Protein 4BHD (pdb70)

B-factor: mean 85.51, std 30.26, range [14.58, 216.45]

Sequence (810 aa):
YSDVPKFIRDVSIKQHEWMRESIKLIASENITSLAVREACATDFMHQGCKYIDEVETLCIELSKELFKAEHANVQPTSGVVANLAVFFAETKPGDKLMALSVPDGGHISHWKVSAAGIRGLKVINHPFDPEEMNIDADAMVKKILEEKPKLILFGGSLFPFPHPVADAYEAAQEVGAKIAYDGAHVLGLIAGKQFQDPLREGAEYLMGSTHKTFFGPQGGVILTTKENADKIDSHVFPGVVSNHHLHHKAGLAIALAEMLEFGEAYAKQVIKNAKALAQALYERGFNVLCEHKDFTESHQVIIDIESSPDIEFSASELAKMYEEANIILNKNLLPWDDVNNSDNPSGIRLGTQECTRLGMKEKEMEEIAEFMKRIAIDKEKPEKVREDVKEFAKEYSTIHYSFDEGDGFKYLRFYMYSDVPKFIRDVSIKQHEWMRESIKLIASENITSLAVREACATDFMGCKYIDEVETLCIELSKELFKAEHANVQPTSGVVANLAVFFAETMALSVPDGGHISHWNHPFDPEEMNIDADAMVKKILEEKPKLILFGGSLFPFPHPVADAYEAAQEVGAKIAYDGAHVLGLIAGKQFQDPLREGAEYLMGSTHKTFFGPQGGVILTTKENADKIDSHVFPGVVSNHHLHHKAGLAIALAEMLEFGEAYAKQVIKNAKALAQALYERGFNVLCEHKDFTESHQVIIDIESSPDIEFSASELAKMYEEANIILNKNLLPWDDVNNSDNPSGIRLGTQECTRLGMKEKEMEEIAEFMKRIAIDKEKPEKVREDVKEFAKEYSTIHYSFDEGDGFKYLRFY

Foldseek 3Di:
DVCPVVVVVVVLLVVLLLLLLFAEWAQQFAFADPQLVVLLVVVDQFVPDDVLVVLLVLLFVLVCVLLVFAGKDFQFQFLLLLVLLVCQLQDAAAFEEEEADVLLFADPSQACNHSCVVGHHHYDYFDADQLASAGPLVVRLVCCQVVLGQEYEADGRPCFADYQLLSNQVSQVVSNHAYEYSCASPVLLSSLVFHDNNQVRHHQKYKYFCGGLQPADGGIMIGGHPVCRVSSVVRNDRDDPHPPSSSSSNSSSQSSVLCVVQSNVLSVQLQQQLLLLQVLLVVLQWQWHDVVPSQGRGFKIKTFAQPRVQQPDFLLVLCVLSVLLSHHWDRDAHSPRPDPPDPGHGMTMTGCSRVSQLPDGSVVSSVVSVLSSCVGRVVHHSNVNSVVSSVSSNSRQFGPSHPDSDGTSDDDDPD/DCPCVVVVVLVVVLVVLLLLLLFAEWALFFAAADPQLVVLLVVQCLVPPPLVVLQVLLFVLVCVQLVFQGKDFFFQALVLLVVLVCVPPVDDPDCLLFNDDDDCYACDDLQPSAGDLPRRLVVLQVPQDAEAEYHGPPAFADYQLLSHQVRQVVSHHAYEYSVQSFVLLSSLVFRDNNVVSRHFKYKYFCGGLQPADGGIMIGGYVPVCSPSVVPSPDDPPDDTRSSSSSSSSQSSVLCNVQSNVQSVQLQLLLLLLQVLLVVLQWQWHDVVVSQGRGQKIKTFQPPRVQFPDFLLRLQVLSVLLSYHWDAGNRSVDDDPPPPTHGMTMTGCSRVSQLPAGSVNSNVVSVLSSCVGHVVDRSNVSSVVSSVSSNVRQWGPSHPDGDGHSDDDDDD

InterPro domains:
  IPR001085 Serine hydroxymethyltransferase [MF_00051] (2-414)
  IPR001085 Serine hydroxymethyltransferase [PIRSF000412] (16-418)
  IPR001085 Serine hydroxymethyltransferase [cd00378] (5-406)
  IPR015421 Pyridoxal phosphate-dependent transferase, major domain [G3DSA:3.40.640.10] (36-274)
  IPR015422 Pyridoxal phosphate-dependent transferase, small domain [G3DSA:3.90.1150.10] (275-429)
  IPR015424 Pyridoxal phosphate-dependent transferase [SSF53383] (5-415)
  IPR019798 Serine hydroxymethyltransferase, pyridoxal phosphate binding site [PS00096] (218-234)
  IPR039429 Serine hydroxymethyltransferase-like domain [PF00464] (14-386)
  IPR049943 Serine hydroxymethyltransferase-like [PTHR11680] (16-410)

Radius of gyration: 27.29 Å; Cα contacts (8 Å, |Δi|>4): 1823; chains: 2; bounding box: 74×65×64 Å

Structure (mmCIF, N/CA/C/O backbone):
data_4BHD
#
_entry.id   4BHD
#
_cell.length_a   86.594
_cell.length_b   110.158
_cell.length_c   110.689
_cell.angle_alpha   90.00
_cell.angle_beta   90.00
_cell.angle_gamma   90.00
#
_symmetry.space_group_name_H-M   'P 21 21 21'
#
loop_
_entity.id
_entity.type
_entity.pdbx_description
1 polymer 'SERINE HYDROXYMETHYLTRANSFERASE'
2 non-polymer 'PHOSPHATE ION'
3 water water
#
loop_
_atom_site.group_PDB
_atom_site.id
_atom_site.type_symbol
_atom_site.label_atom_id
_atom_site.label_alt_id
_atom_site.label_comp_id
_atom_site.label_asym_id
_atom_site.label_entity_id
_atom_site.label_seq_id
_atom_site.pdbx_PDB_ins_code
_atom_site.Cartn_x
_atom_site.Cartn_y
_atom_site.Cartn_z
_atom_site.occupancy
_atom_site.B_iso_or_equiv
_atom_site.auth_seq_id
_atom_site.auth_comp_id
_atom_site.auth_asym_id
_atom_site.auth_atom_id
_atom_site.pdbx_PDB_model_num
ATOM 1 N N . TYR A 1 2 ? 37.409 1.603 -40.201 1.00 107.94 3 TYR A N 1
ATOM 2 C CA . TYR A 1 2 ? 37.226 0.815 -38.946 1.00 103.91 3 TYR A CA 1
ATOM 3 C C . TYR A 1 2 ? 38.170 1.304 -37.849 1.00 102.25 3 TYR A C 1
ATOM 4 O O . TYR A 1 2 ? 38.032 0.917 -36.688 1.00 99.08 3 TYR A O 1
ATOM 13 N N . SER A 1 3 ? 39.123 2.156 -38.226 1.00 104.67 4 SER A N 1
ATOM 14 C CA . SER A 1 3 ? 40.169 2.632 -37.313 1.00 103.80 4 SER A CA 1
ATOM 15 C C . SER A 1 3 ? 39.640 3.420 -36.112 1.00 101.23 4 SER A C 1
ATOM 16 O O . SER A 1 3 ? 40.268 3.432 -35.051 1.00 99.44 4 SER A O 1
ATOM 19 N N . ASP A 1 4 ? 38.493 4.072 -36.280 1.00 101.27 5 ASP A N 1
ATOM 20 C CA . ASP A 1 4 ? 37.883 4.831 -35.187 1.00 99.09 5 ASP A CA 1
ATOM 21 C C . ASP A 1 4 ? 36.688 4.129 -34.528 1.00 96.08 5 ASP A C 1
ATOM 22 O O . ASP A 1 4 ? 35.899 4.758 -33.817 1.00 94.67 5 ASP A O 1
ATOM 27 N N . VAL A 1 5 ? 36.577 2.819 -34.756 1.00 95.26 6 VAL A N 1
ATOM 28 C CA . VAL A 1 5 ? 35.630 1.968 -34.016 1.00 92.19 6 VAL A CA 1
ATOM 29 C C . VAL A 1 5 ? 36.084 1.748 -32.559 1.00 89.17 6 VAL A C 1
ATOM 30 O O . VAL A 1 5 ? 35.261 1.835 -31.649 1.00 86.77 6 VAL A O 1
ATOM 34 N N . PRO A 1 6 ? 37.390 1.471 -32.335 1.00 89.50 7 PRO A N 1
ATOM 35 C CA . PRO A 1 6 ? 37.903 1.347 -30.967 1.00 87.23 7 PRO A CA 1
ATOM 36 C C . PRO A 1 6 ? 37.629 2.574 -30.101 1.00 86.56 7 PRO A C 1
ATOM 37 O O . PRO A 1 6 ? 37.344 2.434 -28.913 1.00 84.12 7 PRO A O 1
ATOM 41 N N . LYS A 1 7 ? 37.720 3.759 -30.701 1.00 89.03 8 LYS A N 1
ATOM 42 C CA . LYS A 1 7 ? 37.483 5.015 -29.999 1.00 89.09 8 LYS A CA 1
ATOM 43 C C . LYS A 1 7 ? 35.986 5.236 -29.798 1.00 87.93 8 LYS A C 1
ATOM 44 O O . LYS A 1 7 ? 35.570 5.820 -28.794 1.00 86.61 8 LYS A O 1
ATOM 50 N N . PHE A 1 8 ? 35.187 4.762 -30.755 1.00 88.67 9 PHE A N 1
ATOM 51 C CA . PHE A 1 8 ? 33.732 4.907 -30.702 1.00 87.86 9 PHE A CA 1
ATOM 52 C C . PHE A 1 8 ? 33.121 4.201 -29.490 1.00 84.61 9 PHE A C 1
ATOM 53 O O . PHE A 1 8 ? 32.424 4.832 -28.690 1.00 83.66 9 PHE A O 1
ATOM 61 N N . ILE A 1 9 ? 33.386 2.903 -29.350 1.00 83.13 10 ILE A N 1
ATOM 62 C CA . ILE A 1 9 ? 32.814 2.133 -28.242 1.00 80.12 10 ILE A CA 1
ATOM 63 C C . ILE A 1 9 ? 33.474 2.480 -26.900 1.00 78.57 10 ILE A C 1
ATOM 64 O O . ILE A 1 9 ? 32.902 2.215 -25.840 1.00 76.40 10 ILE A O 1
ATOM 69 N N . ARG A 1 10 ? 34.673 3.062 -26.962 1.00 79.88 11 ARG A N 1
ATOM 70 C CA . ARG A 1 10 ? 35.347 3.624 -25.788 1.00 79.11 11 ARG A CA 1
ATOM 71 C C . ARG A 1 10 ? 34.512 4.767 -25.202 1.00 79.02 11 ARG A C 1
ATOM 72 O O . ARG A 1 10 ? 34.337 4.855 -23.986 1.00 77.30 11 ARG A O 1
ATOM 80 N N . ASP A 1 11 ? 33.991 5.625 -26.078 1.00 80.99 12 ASP A N 1
ATOM 81 C CA . ASP A 1 11 ? 33.103 6.711 -25.672 1.00 81.32 12 ASP A CA 1
ATOM 82 C C . ASP A 1 11 ? 31.736 6.190 -25.222 1.00 79.32 12 ASP A C 1
ATOM 83 O O . ASP A 1 11 ? 31.219 6.605 -24.178 1.00 78.23 12 ASP A O 1
ATOM 88 N N . VAL A 1 12 ? 31.167 5.274 -26.007 1.00 78.93 13 VAL A N 1
ATOM 89 C CA . VAL A 1 12 ? 29.871 4.662 -25.702 1.00 77.08 13 VAL A CA 1
ATOM 90 C C . VAL A 1 12 ? 29.880 3.977 -24.330 1.00 74.26 13 VAL A C 1
ATOM 91 O O . VAL A 1 12 ? 28.896 4.040 -23.595 1.00 73.07 13 VAL A O 1
ATOM 95 N N . SER A 1 13 ? 30.994 3.340 -23.981 1.00 73.37 14 SER A N 1
ATOM 96 C CA . SER A 1 13 ? 31.099 2.674 -22.686 1.00 70.95 14 SER A CA 1
ATOM 97 C C . SER A 1 13 ? 31.399 3.632 -21.532 1.00 70.65 14 SER A C 1
ATOM 98 O O . SER A 1 13 ? 30.956 3.400 -20.407 1.00 68.85 14 SER A O 1
ATOM 101 N N . ILE A 1 14 ? 32.139 4.705 -21.809 1.00 72.55 15 ILE A N 1
ATOM 102 C CA . ILE A 1 14 ? 32.371 5.757 -20.809 1.00 72.88 15 ILE A CA 1
ATOM 103 C C . ILE A 1 14 ? 31.079 6.528 -20.502 1.00 73.03 15 ILE A C 1
ATOM 104 O O . ILE A 1 14 ? 30.786 6.826 -19.340 1.00 72.15 15 ILE A O 1
ATOM 109 N N . LYS A 1 15 ? 30.309 6.835 -21.545 1.00 74.26 16 LYS A N 1
ATOM 110 C CA . LYS A 1 15 ? 28.999 7.464 -21.383 1.00 74.53 16 LYS A CA 1
ATOM 111 C C . LYS A 1 15 ? 28.032 6.553 -20.628 1.00 72.29 16 LYS A C 1
ATOM 112 O O . LYS A 1 15 ? 27.264 7.017 -19.780 1.00 71.97 16 LYS A O 1
ATOM 118 N N . GLN A 1 16 ? 28.082 5.258 -20.935 1.00 71.04 17 GLN A N 1
ATOM 119 C CA . GLN A 1 16 ? 27.309 4.250 -20.217 1.00 68.88 17 GLN A CA 1
ATOM 120 C C . GLN A 1 16 ? 27.608 4.304 -18.722 1.00 67.51 17 GLN A C 1
ATOM 121 O O . GLN A 1 16 ? 26.691 4.300 -17.909 1.00 66.46 17 GLN A O 1
ATOM 127 N N . HIS A 1 17 ? 28.893 4.366 -18.375 1.00 67.82 18 HIS A N 1
ATOM 128 C CA . HIS A 1 17 ? 29.330 4.474 -16.982 1.00 67.15 18 HIS A CA 1
ATOM 129 C C . HIS A 1 17 ? 28.764 5.713 -16.287 1.00 68.13 18 HIS A C 1
ATOM 130 O O . HIS A 1 17 ? 28.189 5.608 -15.202 1.00 67.09 18 HIS A O 1
ATOM 137 N N . GLU A 1 18 ? 28.925 6.875 -16.920 1.00 70.34 19 GLU A N 1
ATOM 138 C CA . GLU A 1 18 ? 28.517 8.150 -16.323 1.00 71.78 19 GLU A CA 1
ATOM 139 C C . GLU A 1 18 ? 27.006 8.310 -16.242 1.00 71.54 19 GLU A C 1
ATOM 140 O O . GLU A 1 18 ? 26.498 8.919 -15.299 1.00 71.68 19 GLU A O 1
ATOM 146 N N . TRP A 1 19 ? 26.294 7.763 -17.226 1.00 71.36 20 TRP A N 1
ATOM 147 C CA . TRP A 1 19 ? 24.836 7.747 -17.181 1.00 71.29 20 TRP A CA 1
ATOM 148 C C . TRP A 1 19 ? 24.356 6.890 -16.022 1.00 69.01 20 TRP A C 1
ATOM 149 O O . TRP A 1 19 ? 23.452 7.283 -15.289 1.00 69.11 20 TRP A O 1
ATOM 160 N N . MET A 1 20 ? 24.977 5.725 -15.862 1.00 67.26 21 MET A N 1
ATOM 161 C CA . MET A 1 20 ? 24.655 4.816 -14.772 1.00 65.18 21 MET A CA 1
ATOM 162 C C . MET A 1 20 ? 25.003 5.406 -13.415 1.00 64.99 21 MET A C 1
ATOM 163 O O . MET A 1 20 ? 24.306 5.145 -12.435 1.00 64.15 21 MET A O 1
ATOM 168 N N . ARG A 1 21 ? 26.070 6.203 -13.362 1.00 65.93 22 ARG A N 1
ATOM 169 C CA . ARG A 1 21 ? 26.439 6.895 -12.129 1.00 66.26 22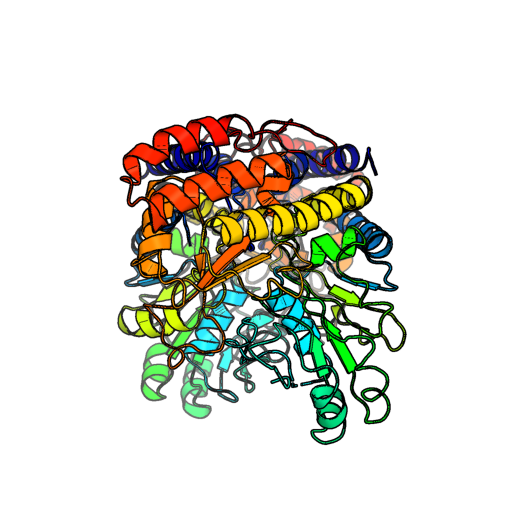 ARG A CA 1
ATOM 170 C C . ARG A 1 21 ? 25.326 7.844 -11.688 1.00 67.21 22 ARG A C 1
ATOM 171 O O . ARG A 1 21 ? 25.000 7.910 -10.505 1.00 66.98 22 ARG A O 1
ATOM 179 N N . GLU A 1 22 ? 24.738 8.554 -12.648 1.00 68.43 23 GLU A N 1
ATOM 180 C CA . GLU A 1 22 ? 23.717 9.561 -12.361 1.00 69.74 23 GLU A CA 1
ATOM 181 C C . GLU A 1 22 ? 22.280 9.029 -12.488 1.00 68.66 23 GLU A C 1
ATOM 182 O O . GLU A 1 22 ? 21.350 9.781 -12.775 1.00 69.93 23 GLU A O 1
ATOM 188 N N . SER A 1 23 ? 22.110 7.731 -12.251 1.00 66.40 24 SER A N 1
ATOM 189 C CA . SER A 1 23 ? 20.800 7.083 -12.325 1.00 65.41 24 SER A CA 1
ATOM 190 C C . SER A 1 23 ? 20.495 6.280 -11.061 1.00 63.71 24 SER A C 1
ATOM 191 O O . SER A 1 23 ? 21.413 5.793 -10.400 1.00 62.86 24 SER A O 1
ATOM 194 N N . ILE A 1 24 ? 19.213 6.142 -10.729 1.00 63.40 25 ILE A N 1
ATOM 195 C CA . ILE A 1 24 ? 18.801 5.234 -9.658 1.00 61.72 25 ILE A CA 1
ATOM 196 C C . ILE A 1 24 ? 18.455 3.878 -10.262 1.00 60.12 25 ILE A C 1
ATOM 197 O O . ILE A 1 24 ? 17.458 3.739 -10.976 1.00 60.46 25 ILE A O 1
ATOM 202 N N . LYS A 1 25 ? 19.293 2.886 -9.970 1.00 58.61 26 LYS A N 1
ATOM 203 C CA . LYS A 1 25 ? 19.171 1.551 -10.554 1.00 57.17 26 LYS A CA 1
ATOM 204 C C . LYS A 1 25 ? 18.337 0.633 -9.670 1.00 55.90 26 LYS A C 1
ATOM 205 O O . LYS A 1 25 ? 18.748 0.275 -8.564 1.00 55.05 26 LYS A O 1
ATOM 211 N N . LEU A 1 26 ? 17.162 0.259 -10.168 1.00 56.02 27 LEU A N 1
ATOM 212 C CA . LEU A 1 26 ? 16.206 -0.521 -9.388 1.00 55.28 27 LEU A CA 1
ATOM 213 C C . LEU A 1 26 ? 15.807 -1.837 -10.053 1.00 54.62 27 LEU A C 1
ATOM 214 O O . LEU A 1 26 ? 14.859 -2.493 -9.627 1.00 54.25 27 LEU A O 1
ATOM 219 N N . ILE A 1 27 ? 16.534 -2.228 -11.093 1.00 54.85 28 ILE A N 1
ATOM 220 C CA . ILE A 1 27 ? 16.292 -3.514 -11.747 1.00 54.63 28 ILE A CA 1
ATOM 221 C C . ILE A 1 27 ? 16.823 -4.668 -10.880 1.00 53.04 28 ILE A C 1
ATOM 222 O O . ILE A 1 27 ? 18.024 -4.775 -10.625 1.00 52.62 28 ILE A O 1
ATOM 227 N N . ALA A 1 28 ? 15.902 -5.514 -10.420 1.00 52.58 29 ALA A N 1
ATOM 228 C CA . ALA A 1 28 ? 16.195 -6.585 -9.456 1.00 51.24 29 ALA A CA 1
ATOM 229 C C . ALA A 1 28 ? 17.104 -7.685 -10.000 1.00 50.63 29 ALA A C 1
ATOM 230 O O . ALA A 1 28 ? 17.632 -8.493 -9.238 1.00 49.72 29 ALA A O 1
ATOM 232 N N . SER A 1 29 ? 17.281 -7.705 -11.317 1.00 51.45 30 SER A N 1
ATOM 233 C CA . SER A 1 29 ? 18.073 -8.728 -11.985 1.00 51.15 30 SER A CA 1
ATOM 234 C C . SER A 1 29 ? 19.539 -8.319 -12.154 1.00 50.95 30 SER A C 1
ATOM 235 O O . SER A 1 29 ? 20.360 -9.111 -12.614 1.00 50.89 30 SER A O 1
ATOM 238 N N . GLU A 1 30 ? 19.856 -7.084 -11.777 1.00 51.13 31 GLU A N 1
ATOM 239 C CA . GLU A 1 30 ? 21.198 -6.528 -11.940 1.00 51.32 31 GLU A CA 1
ATOM 240 C C . GLU A 1 30 ? 21.773 -6.068 -10.603 1.00 50.51 31 GLU A C 1
ATOM 241 O O . GLU A 1 30 ? 21.031 -5.697 -9.694 1.00 50.53 31 GLU A O 1
ATOM 247 N N . ASN A 1 31 ? 23.099 -6.086 -10.502 1.00 50.02 32 ASN A N 1
ATOM 248 C CA . ASN A 1 31 ? 23.811 -5.599 -9.327 1.00 49.39 32 ASN A CA 1
ATOM 249 C C . ASN A 1 31 ? 25.158 -5.002 -9.737 1.00 50.10 32 ASN A C 1
ATOM 250 O O . ASN A 1 31 ? 25.561 -5.104 -10.899 1.00 50.60 32 ASN A O 1
ATOM 255 N N . ILE A 1 32 ? 25.849 -4.377 -8.788 1.00 50.22 33 ILE A N 1
ATOM 256 C CA . ILE A 1 32 ? 27.145 -3.770 -9.066 1.00 50.86 33 ILE A CA 1
ATOM 257 C C . ILE A 1 32 ? 28.296 -4.508 -8.389 1.00 50.54 33 ILE A C 1
ATOM 258 O O . ILE A 1 32 ? 28.219 -4.927 -7.235 1.00 49.94 33 ILE A O 1
ATOM 263 N N . THR A 1 33 ? 29.367 -4.637 -9.154 1.00 51.27 34 THR A N 1
ATOM 264 C CA . THR A 1 33 ? 30.532 -5.416 -8.804 1.00 51.24 34 THR A CA 1
ATOM 265 C C . THR A 1 33 ? 31.627 -4.508 -8.232 1.00 52.54 34 THR A C 1
ATOM 266 O O . THR A 1 33 ? 31.753 -3.348 -8.637 1.00 53.78 34 THR A O 1
ATOM 270 N N . SER A 1 34 ? 32.392 -5.028 -7.273 1.00 52.50 35 SER A N 1
ATOM 271 C CA . SER A 1 34 ? 33.500 -4.281 -6.682 1.00 53.89 35 SER A CA 1
ATOM 272 C C . SER A 1 34 ? 34.678 -4.223 -7.651 1.00 55.01 35 SER A C 1
ATOM 2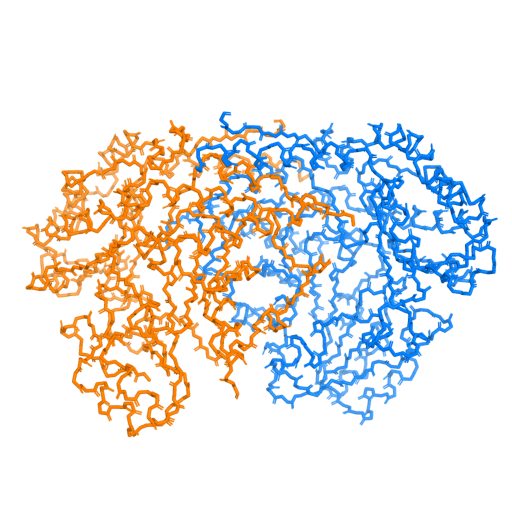73 O O . SER A 1 34 ? 34.810 -5.084 -8.523 1.00 54.66 35 SER A O 1
ATOM 276 N N . LEU A 1 35 ? 35.538 -3.220 -7.490 1.00 56.55 36 LEU A N 1
ATOM 277 C CA . LEU A 1 35 ? 36.688 -3.039 -8.378 1.00 57.84 36 LEU A CA 1
ATOM 278 C C . LEU A 1 35 ? 37.605 -4.260 -8.414 1.00 57.95 36 LEU A C 1
ATOM 279 O O . LEU A 1 35 ? 38.150 -4.588 -9.467 1.00 58.53 36 LEU A O 1
ATOM 284 N N . ALA A 1 36 ? 37.755 -4.933 -7.272 1.00 57.69 37 ALA A N 1
ATOM 285 C CA . ALA A 1 36 ? 38.558 -6.157 -7.182 1.00 57.92 37 ALA A CA 1
ATOM 286 C C . ALA A 1 36 ? 38.005 -7.258 -8.078 1.00 56.98 37 ALA A C 1
ATOM 287 O O . ALA A 1 36 ? 38.753 -7.905 -8.806 1.00 57.59 37 ALA A O 1
ATOM 289 N N . VAL A 1 37 ? 36.689 -7.453 -8.022 1.00 56.01 38 VAL A N 1
ATOM 290 C CA . VAL A 1 37 ? 36.010 -8.476 -8.815 1.00 55.28 38 VAL A CA 1
ATOM 291 C C . VAL A 1 37 ? 36.120 -8.136 -10.298 1.00 56.53 38 VAL A C 1
ATOM 292 O O . VAL A 1 37 ? 36.315 -9.021 -11.134 1.00 56.66 38 VAL A O 1
ATOM 296 N N . ARG A 1 38 ? 36.033 -6.847 -10.607 1.00 57.89 39 ARG A N 1
ATOM 297 C CA . ARG A 1 38 ? 36.110 -6.381 -11.980 1.00 59.71 39 ARG A CA 1
ATOM 298 C C . ARG A 1 38 ? 37.541 -6.468 -12.521 1.00 61.85 39 ARG A C 1
ATOM 299 O O . ARG A 1 38 ? 37.747 -6.704 -13.716 1.00 62.53 39 ARG A O 1
ATOM 307 N N . GLU A 1 39 ? 38.517 -6.282 -11.632 1.00 63.28 40 GLU A N 1
ATOM 308 C CA . GLU A 1 39 ? 39.928 -6.461 -11.968 1.00 65.59 40 GLU A CA 1
ATOM 309 C C . GLU A 1 39 ? 40.222 -7.911 -12.325 1.00 66.08 40 GLU A C 1
ATOM 310 O O . GLU A 1 39 ? 40.930 -8.186 -13.295 1.00 67.34 40 GLU A O 1
ATOM 316 N N . ALA A 1 40 ? 39.676 -8.827 -11.529 1.00 65.62 41 ALA A N 1
ATOM 317 C CA . ALA A 1 40 ? 39.909 -10.254 -11.694 1.00 66.48 41 ALA A CA 1
ATOM 318 C C . ALA A 1 40 ? 39.337 -10.765 -13.010 1.00 67.21 41 ALA A C 1
ATOM 319 O O . ALA A 1 40 ? 39.930 -11.632 -13.654 1.00 68.21 41 ALA A O 1
ATOM 321 N N . CYS A 1 41 ? 38.187 -10.220 -13.403 1.00 67.41 42 CYS A N 1
ATOM 322 C CA . CYS A 1 41 ? 37.585 -10.527 -14.698 1.00 68.61 42 CYS A CA 1
ATOM 323 C C . CYS A 1 41 ? 38.397 -9.910 -15.832 1.00 71.21 42 CYS A C 1
ATOM 324 O O . CYS A 1 41 ? 38.551 -10.519 -16.892 1.00 72.09 42 CYS A O 1
ATOM 327 N N . ALA A 1 42 ? 38.919 -8.705 -15.588 1.00 73.02 43 ALA A N 1
ATOM 328 C CA . ALA A 1 42 ? 39.704 -7.952 -16.573 1.00 75.90 43 ALA A CA 1
ATOM 329 C C . ALA A 1 42 ? 40.981 -8.663 -17.001 1.00 78.25 43 ALA A C 1
ATOM 330 O O . ALA A 1 42 ? 41.520 -8.370 -18.071 1.00 80.02 43 ALA A O 1
ATOM 332 N N . THR A 1 43 ? 41.467 -9.584 -16.168 1.00 78.95 44 THR A N 1
ATOM 333 C CA . THR A 1 43 ? 42.603 -10.426 -16.541 1.00 81.54 44 THR A CA 1
ATOM 334 C C . THR A 1 43 ? 42.268 -11.093 -17.863 1.00 82.85 44 THR A C 1
ATOM 335 O O . THR A 1 43 ? 43.158 -11.398 -18.659 1.00 84.99 44 THR A O 1
ATOM 339 N N . ASP A 1 44 ? 40.966 -11.306 -18.074 1.00 82.26 45 ASP A N 1
ATOM 340 C CA . ASP A 1 44 ? 40.401 -11.725 -19.357 1.00 83.60 45 ASP A CA 1
ATOM 341 C C . ASP A 1 44 ? 41.334 -12.696 -20.054 1.00 86.03 45 ASP A C 1
ATOM 342 O O . ASP A 1 44 ? 41.749 -12.466 -21.195 1.00 87.94 45 ASP A O 1
ATOM 347 N N . PHE A 1 45 ? 41.697 -13.766 -19.352 1.00 86.39 46 PHE A N 1
ATOM 348 C CA . PHE A 1 45 ? 42.594 -14.733 -19.959 1.00 88.94 46 PHE A CA 1
ATOM 349 C C . PHE A 1 45 ? 41.854 -15.748 -20.804 1.00 89.63 46 PHE A C 1
ATOM 350 O O . PHE A 1 45 ? 40.856 -16.340 -20.381 1.00 88.07 46 PHE A O 1
ATOM 358 N N . MET A 1 46 ? 42.370 -15.906 -22.017 1.00 92.39 47 MET A N 1
ATOM 359 C CA . MET A 1 46 ? 41.691 -16.589 -23.102 1.00 93.72 47 MET A CA 1
ATOM 360 C C . MET A 1 46 ? 41.824 -18.100 -22.951 1.00 94.32 47 MET A C 1
ATOM 361 O O . MET A 1 46 ? 42.702 -18.731 -23.548 1.00 96.61 47 MET A O 1
ATOM 366 N N . HIS A 1 47 ? 40.947 -18.660 -22.122 1.00 92.43 48 HIS A N 1
ATOM 367 C CA . HIS A 1 47 ? 40.917 -20.089 -21.844 1.00 92.88 48 HIS A CA 1
ATOM 368 C C . HIS A 1 47 ? 39.469 -20.562 -21.799 1.00 91.44 48 HIS A C 1
ATOM 369 O O . HIS A 1 47 ? 39.008 -21.278 -22.689 1.00 92.74 48 HIS A O 1
ATOM 376 N N . GLN A 1 60 ? 45.002 -27.915 -22.460 1.00 98.52 61 GLN A N 1
ATOM 377 C CA . GLN A 1 60 ? 45.351 -28.170 -21.081 1.00 97.26 61 GLN A CA 1
ATOM 378 C C . GLN A 1 60 ? 46.781 -27.775 -20.762 1.00 98.43 61 GLN A C 1
ATOM 379 O O . GLN A 1 60 ? 47.699 -28.549 -20.951 1.00 101.03 61 GLN A O 1
ATOM 385 N N . GLY A 1 61 ? 46.968 -26.547 -20.307 1.00 96.62 62 GLY A N 1
ATOM 386 C CA . GLY A 1 61 ? 48.273 -26.102 -19.882 1.00 97.57 62 GLY A CA 1
ATOM 387 C C . GLY A 1 61 ? 48.499 -25.445 -18.538 1.00 95.55 62 GLY A C 1
ATOM 388 O O . GLY A 1 61 ? 49.578 -25.535 -17.995 1.00 97.04 62 GLY A O 1
ATOM 389 N N . CYS A 1 62 ? 47.506 -24.755 -18.005 1.00 92.32 63 CYS A N 1
ATOM 390 C CA . CYS A 1 62 ? 47.747 -23.809 -16.929 1.00 90.59 63 CYS A CA 1
ATOM 391 C C . CYS A 1 62 ? 47.486 -24.304 -15.524 1.00 88.94 63 CYS A C 1
ATOM 392 O O . CYS A 1 62 ? 46.517 -24.983 -15.268 1.00 87.60 63 CYS A O 1
ATOM 395 N N . LYS A 1 63 ? 48.364 -23.929 -14.608 1.00 89.05 64 LYS A N 1
ATOM 396 C CA . LYS A 1 63 ? 48.284 -24.427 -13.225 1.00 87.77 64 LYS A CA 1
ATOM 397 C C . LYS A 1 63 ? 47.576 -23.475 -12.253 1.00 84.88 64 LYS A C 1
ATOM 398 O O . LYS A 1 63 ? 46.918 -23.920 -11.310 1.00 83.52 64 LYS A O 1
ATOM 404 N N . TYR A 1 64 ? 47.722 -22.170 -12.487 1.00 83.97 65 TYR A N 1
ATOM 405 C CA . TYR A 1 64 ? 47.118 -21.137 -11.637 1.00 81.25 65 TYR A CA 1
ATOM 406 C C . TYR A 1 64 ? 45.598 -21.074 -11.796 1.00 78.45 65 TYR A C 1
ATOM 407 O O . TYR A 1 64 ? 44.894 -20.546 -10.932 1.00 76.56 65 TYR A O 1
ATOM 416 N N . ILE A 1 65 ? 45.109 -21.608 -12.911 1.00 78.21 66 ILE A N 1
ATOM 417 C CA . ILE A 1 65 ? 43.681 -21.685 -13.204 1.00 75.91 66 ILE A CA 1
ATOM 418 C C . ILE A 1 65 ? 42.962 -22.627 -12.229 1.00 74.43 66 ILE A C 1
ATOM 419 O O . ILE A 1 65 ? 41.912 -22.278 -11.683 1.00 72.26 66 ILE A O 1
ATOM 424 N N . ASP A 1 66 ? 43.548 -23.804 -12.002 1.00 75.58 67 ASP A N 1
ATOM 425 C CA . ASP A 1 66 ? 43.003 -24.797 -11.075 1.00 74.52 67 ASP A CA 1
ATOM 426 C C . ASP A 1 66 ? 43.010 -24.307 -9.629 1.00 73.15 67 ASP A C 1
ATOM 427 O O . ASP A 1 66 ? 42.170 -24.716 -8.831 1.00 71.82 67 ASP A O 1
ATOM 432 N N . GLU A 1 67 ? 43.960 -23.433 -9.306 1.00 73.54 68 GLU A N 1
ATOM 433 C CA . GLU A 1 67 ? 44.116 -22.903 -7.955 1.00 72.67 68 GLU A CA 1
ATOM 434 C C . GLU A 1 67 ? 42.989 -21.947 -7.559 1.00 69.96 68 GLU A C 1
ATOM 435 O O . GLU A 1 67 ? 42.511 -21.995 -6.426 1.00 69.13 68 GLU A O 1
ATOM 441 N N . VAL A 1 68 ? 42.567 -21.084 -8.484 1.00 68.68 69 VAL A N 1
ATOM 442 C CA . VAL A 1 68 ? 41.477 -20.143 -8.202 1.00 66.28 69 VAL A CA 1
ATOM 443 C C . VAL A 1 68 ? 40.119 -20.840 -8.247 1.00 64.43 69 VAL A C 1
ATOM 444 O O . VAL A 1 68 ? 39.167 -20.411 -7.590 1.00 62.80 69 VAL A O 1
ATOM 448 N N . GLU A 1 69 ? 40.042 -21.922 -9.018 1.00 64.65 70 GLU A N 1
ATOM 449 C CA . GLU A 1 69 ? 38.796 -22.651 -9.183 1.00 63.09 70 GLU A CA 1
ATOM 450 C C . GLU A 1 69 ? 38.529 -23.571 -8.001 1.00 62.40 70 GLU A C 1
ATOM 451 O O . GLU A 1 69 ? 37.384 -23.705 -7.569 1.00 61.06 70 GLU A O 1
ATOM 457 N N . THR A 1 70 ? 39.579 -24.207 -7.485 1.00 63.36 71 THR A N 1
ATOM 458 C CA . THR A 1 70 ? 39.440 -25.046 -6.295 1.00 62.96 71 THR A CA 1
ATOM 459 C C . THR A 1 70 ? 39.132 -24.194 -5.066 1.00 61.41 71 THR A C 1
ATOM 460 O O . THR A 1 70 ? 38.395 -24.632 -4.178 1.00 60.68 71 THR A O 1
ATOM 464 N N . LEU A 1 71 ? 39.679 -22.978 -5.036 1.00 60.84 72 LEU A N 1
ATOM 465 C CA . LEU A 1 71 ? 39.374 -22.008 -3.982 1.00 59.54 72 LEU A CA 1
ATOM 466 C C . LEU A 1 71 ? 37.925 -21.512 -4.051 1.00 57.23 72 LEU A C 1
ATOM 467 O O . LEU A 1 71 ? 37.311 -21.250 -3.016 1.00 56.37 72 LEU A O 1
ATOM 472 N N . CYS A 1 72 ? 37.397 -21.378 -5.269 1.00 56.30 73 CYS A N 1
ATOM 473 C CA . CYS A 1 72 ? 35.981 -21.074 -5.485 1.00 54.25 73 CYS A CA 1
ATOM 474 C C . CYS A 1 72 ? 35.109 -22.171 -4.890 1.00 53.59 73 CYS A C 1
ATOM 475 O O . CYS A 1 72 ? 34.175 -21.894 -4.135 1.00 52.62 73 CYS A O 1
ATOM 478 N N . ILE A 1 73 ? 35.429 -23.417 -5.235 1.00 54.24 74 ILE A N 1
ATOM 479 C CA . ILE A 1 73 ? 34.679 -24.573 -4.760 1.00 53.69 74 ILE A CA 1
ATOM 480 C C . ILE A 1 73 ? 34.670 -24.585 -3.237 1.00 53.65 74 ILE A C 1
ATOM 481 O O . ILE A 1 73 ? 33.615 -24.729 -2.620 1.00 52.76 74 ILE A O 1
ATOM 486 N N . GLU A 1 74 ? 35.842 -24.389 -2.641 1.00 54.90 75 GLU A N 1
ATOM 487 C CA . GLU A 1 74 ? 35.994 -24.440 -1.189 1.00 55.34 75 GLU A CA 1
ATOM 488 C C . GLU A 1 74 ? 35.269 -23.301 -0.468 1.00 53.95 75 GLU A C 1
ATOM 489 O O . GLU A 1 74 ? 34.588 -23.525 0.535 1.00 53.51 75 GLU A O 1
ATOM 495 N N . LEU A 1 75 ? 35.417 -22.089 -0.994 1.00 53.41 76 LEU A N 1
ATOM 496 C CA . LEU A 1 75 ? 34.710 -20.916 -0.490 1.00 52.37 76 LEU A CA 1
ATOM 497 C C . LEU A 1 75 ? 33.186 -21.044 -0.581 1.00 50.90 76 LEU A C 1
ATOM 498 O O . LEU A 1 75 ? 32.477 -20.644 0.342 1.00 50.50 76 LEU A O 1
ATOM 503 N N . SER A 1 76 ? 32.689 -21.598 -1.688 1.00 50.37 77 SER A N 1
ATOM 504 C CA . SER A 1 76 ? 31.250 -21.807 -1.873 1.00 49.19 77 SER A CA 1
ATOM 505 C C . SER A 1 76 ? 30.697 -22.801 -0.859 1.00 49.44 77 SER A C 1
ATOM 506 O O . SER A 1 76 ? 29.593 -22.622 -0.341 1.00 48.76 77 SER A O 1
ATOM 509 N N . LYS A 1 77 ? 31.468 -23.847 -0.585 1.00 50.71 78 LYS A N 1
ATOM 510 C CA . LYS A 1 77 ? 31.075 -24.857 0.383 1.00 51.37 78 LYS A CA 1
ATOM 511 C C . LYS A 1 77 ? 30.901 -24.265 1.776 1.00 51.72 78 LYS A C 1
ATOM 512 O O . LYS A 1 77 ? 29.960 -24.624 2.480 1.00 51.56 78 LYS A O 1
ATOM 518 N N . GLU A 1 78 ? 31.788 -23.348 2.161 1.00 52.69 79 GLU A N 1
ATOM 519 C CA . GLU A 1 78 ? 31.697 -22.690 3.467 1.00 53.54 79 GLU A CA 1
ATOM 520 C C . GLU A 1 78 ? 30.551 -21.682 3.528 1.00 52.39 79 GLU A C 1
ATOM 521 O O . GLU A 1 78 ? 29.744 -21.709 4.459 1.00 52.67 79 GLU A O 1
ATOM 527 N N . LEU A 1 79 ? 30.490 -20.797 2.538 1.00 51.54 80 LEU A N 1
ATOM 528 C CA . LEU A 1 79 ? 29.475 -19.757 2.492 1.00 50.42 80 LEU A CA 1
ATOM 529 C C . LEU A 1 79 ? 28.061 -20.325 2.573 1.00 49.74 80 LEU A C 1
ATOM 530 O O . LEU A 1 79 ? 27.235 -19.823 3.334 1.00 49.83 80 LEU A O 1
ATOM 535 N N . PHE A 1 80 ? 27.790 -21.370 1.797 1.00 49.52 81 PHE A N 1
ATOM 536 C CA . PHE A 1 80 ? 26.441 -21.921 1.699 1.00 48.97 81 PHE A CA 1
ATOM 537 C C . PHE A 1 80 ? 26.213 -23.129 2.603 1.00 49.72 81 PHE A C 1
ATOM 538 O O . PHE A 1 80 ? 25.102 -23.673 2.648 1.00 49.44 81 PHE A O 1
ATOM 546 N N . LYS A 1 81 ? 27.259 -23.530 3.330 1.00 50.87 82 LYS A N 1
ATOM 547 C CA . LYS A 1 81 ? 27.240 -24.734 4.167 1.00 51.69 82 LYS A CA 1
ATOM 548 C C . LYS A 1 81 ? 26.833 -25.962 3.360 1.00 51.50 82 LYS A C 1
ATOM 549 O O . LYS A 1 81 ? 25.978 -26.738 3.791 1.00 51.62 82 LYS A O 1
ATOM 555 N N . ALA A 1 82 ? 27.437 -26.124 2.185 1.00 51.32 83 ALA A N 1
ATOM 556 C CA . ALA A 1 82 ? 27.110 -27.239 1.300 1.00 51.49 83 ALA A CA 1
ATOM 557 C C . ALA A 1 82 ? 28.244 -28.249 1.275 1.00 52.99 83 ALA A C 1
ATOM 558 O O . ALA A 1 82 ? 29.412 -27.876 1.380 1.00 53.94 83 ALA A O 1
ATOM 560 N N . GLU A 1 83 ? 27.894 -29.526 1.139 1.00 53.60 84 GLU A N 1
ATOM 561 C CA . GLU A 1 83 ? 28.884 -30.603 1.087 1.00 55.00 84 GLU A CA 1
ATOM 562 C C . GLU A 1 83 ? 29.621 -30.649 -0.246 1.00 55.01 84 GLU A C 1
ATOM 563 O O . GLU A 1 83 ? 30.754 -31.122 -0.310 1.00 56.48 84 GLU A O 1
ATOM 569 N N . HIS A 1 84 ? 28.967 -30.176 -1.304 1.00 53.52 85 HIS A N 1
ATOM 570 C CA . HIS A 1 84 ? 29.568 -30.112 -2.632 1.00 53.54 85 HIS A CA 1
ATOM 571 C C . HIS A 1 84 ? 29.159 -28.836 -3.348 1.00 51.94 85 HIS A C 1
ATOM 572 O O . HIS A 1 84 ? 28.040 -28.350 -3.178 1.00 50.91 85 HIS A O 1
ATOM 579 N N . ALA A 1 85 ? 30.080 -28.299 -4.140 1.00 51.94 86 ALA A N 1
ATOM 580 C CA . ALA A 1 85 ? 29.840 -27.090 -4.911 1.00 50.66 86 ALA A CA 1
ATOM 581 C C . ALA A 1 85 ? 30.372 -27.251 -6.325 1.00 51.47 86 ALA A C 1
ATOM 582 O O . ALA A 1 85 ? 31.383 -27.923 -6.557 1.00 52.86 86 ALA A O 1
ATOM 584 N N . ASN A 1 86 ? 29.674 -26.630 -7.266 1.00 50.72 87 ASN A N 1
ATOM 585 C CA . ASN A 1 86 ? 30.080 -26.632 -8.654 1.00 51.46 87 ASN A CA 1
ATOM 586 C C . ASN A 1 86 ? 29.942 -25.225 -9.212 1.00 50.84 87 ASN A C 1
ATOM 587 O O . ASN A 1 86 ? 28.861 -24.641 -9.181 1.00 49.76 87 ASN A O 1
ATOM 592 N N . VAL A 1 87 ? 31.051 -24.686 -9.708 1.00 51.80 88 VAL A N 1
ATOM 593 C CA . VAL A 1 87 ? 31.111 -23.292 -10.154 1.00 51.44 88 VAL A CA 1
ATOM 594 C C . VAL A 1 87 ? 31.372 -23.151 -11.657 1.00 52.75 88 VAL A C 1
ATOM 595 O O . VAL A 1 87 ? 31.712 -22.071 -12.133 1.00 52.89 88 VAL A O 1
ATOM 599 N N . GLN A 1 88 ? 31.196 -24.246 -12.392 1.00 54.20 89 GLN A N 1
ATOM 600 C CA . GLN A 1 88 ? 31.434 -24.284 -13.837 1.00 55.99 89 GLN A CA 1
ATOM 601 C C . GLN A 1 88 ? 30.384 -23.523 -14.657 1.00 55.66 89 GLN A C 1
ATOM 602 O O . GLN A 1 88 ? 30.742 -22.874 -15.639 1.00 56.50 89 GLN A O 1
ATOM 608 N N . PRO A 1 89 ? 29.089 -23.602 -14.267 1.00 54.76 90 PRO A N 1
ATOM 609 C CA . PRO A 1 89 ? 28.031 -22.986 -15.069 1.00 54.75 90 PRO A CA 1
ATOM 610 C C . PRO A 1 89 ? 28.299 -21.538 -15.444 1.00 54.72 90 PRO A C 1
ATOM 611 O O . PRO A 1 89 ? 28.762 -20.753 -14.617 1.00 53.83 90 PRO A O 1
ATOM 615 N N . THR A 1 90 ? 27.999 -21.203 -16.693 1.00 56.07 91 THR A N 1
ATOM 616 C CA . THR A 1 90 ? 28.208 -19.861 -17.217 1.00 56.53 91 THR A CA 1
ATOM 617 C C . THR A 1 90 ? 27.027 -18.934 -16.921 1.00 55.55 91 THR A C 1
ATOM 618 O O . THR A 1 90 ? 27.092 -17.738 -17.201 1.00 55.73 91 THR A O 1
ATOM 622 N N . SER A 1 91 ? 25.955 -19.495 -16.361 1.00 54.86 92 SER A N 1
ATOM 623 C CA . SER A 1 91 ? 24.795 -18.726 -15.897 1.00 53.92 92 SER A CA 1
ATOM 624 C C . SER A 1 91 ? 23.887 -19.594 -15.027 1.00 53.16 92 SER A C 1
ATOM 625 O O . SER A 1 91 ? 24.049 -20.815 -14.973 1.00 53.66 92 SER A O 1
ATOM 628 N N . GLY A 1 92 ? 22.932 -18.960 -14.351 1.00 52.25 93 GLY A N 1
ATOM 629 C CA . GLY A 1 92 ? 21.916 -19.674 -13.583 1.00 51.88 93 GLY A CA 1
ATOM 630 C C . GLY A 1 92 ? 21.052 -20.583 -14.446 1.00 53.23 93 GLY A C 1
ATOM 631 O O . GLY A 1 92 ? 20.685 -21.684 -14.026 1.00 53.41 93 GLY A O 1
ATOM 632 N N . VAL A 1 93 ? 20.732 -20.125 -15.656 1.00 54.38 94 VAL A N 1
ATOM 633 C CA . VAL A 1 93 ? 19.933 -20.909 -16.601 1.00 55.84 94 VAL A CA 1
ATOM 634 C C . VAL A 1 93 ? 20.640 -22.224 -16.936 1.00 56.85 94 VAL A C 1
ATOM 635 O O . VAL A 1 93 ? 20.010 -23.288 -16.944 1.00 57.70 94 VAL A O 1
ATOM 639 N N . VAL A 1 94 ? 21.948 -22.149 -17.190 1.00 57.02 95 VAL A N 1
ATOM 640 C CA . VAL A 1 94 ? 22.753 -23.340 -17.496 1.00 58.06 95 VAL A CA 1
ATOM 641 C C . VAL A 1 94 ? 22.919 -24.234 -16.259 1.00 56.93 95 VAL A C 1
ATOM 642 O O . VAL A 1 94 ? 23.033 -25.456 -16.377 1.00 57.89 95 VAL A O 1
ATOM 646 N N . ALA A 1 95 ? 22.907 -23.621 -15.078 1.00 55.08 96 ALA A N 1
ATOM 647 C CA . ALA A 1 95 ? 22.926 -24.370 -13.825 1.00 54.18 96 ALA A CA 1
ATOM 648 C C . ALA A 1 95 ? 21.669 -25.233 -13.675 1.00 54.51 96 ALA A C 1
ATOM 649 O O . ALA A 1 95 ? 21.753 -26.384 -13.235 1.00 54.86 96 ALA A O 1
ATOM 651 N N . ASN A 1 96 ? 20.514 -24.674 -14.048 1.00 54.47 97 ASN A N 1
ATOM 652 C CA . ASN A 1 96 ? 19.245 -25.406 -14.025 1.00 54.98 97 ASN A CA 1
ATOM 653 C C . ASN A 1 96 ? 19.266 -26.545 -15.034 1.00 56.99 97 ASN A C 1
ATOM 654 O O . ASN A 1 96 ? 18.861 -27.667 -14.723 1.00 57.58 97 ASN A O 1
ATOM 659 N N . LEU A 1 97 ? 19.746 -26.244 -16.241 1.00 58.20 98 LEU A N 1
ATOM 660 C CA . LEU A 1 97 ? 19.932 -27.248 -17.288 1.00 60.51 98 LEU A CA 1
ATOM 661 C C . LEU A 1 97 ? 20.676 -28.480 -16.789 1.00 60.81 98 LEU A C 1
ATOM 662 O O . LEU A 1 97 ? 20.243 -29.604 -17.029 1.00 62.21 98 LEU A O 1
ATOM 667 N N . ALA A 1 98 ? 21.790 -28.252 -16.093 1.00 59.72 99 ALA A N 1
ATOM 668 C CA . ALA A 1 98 ? 22.625 -29.322 -15.556 1.00 60.13 99 ALA A CA 1
ATOM 669 C C . ALA A 1 98 ? 21.868 -30.224 -14.582 1.00 59.88 99 ALA A C 1
ATOM 670 O O . ALA A 1 98 ? 22.005 -31.444 -14.631 1.00 61.11 99 ALA A O 1
ATOM 672 N N . VAL A 1 99 ? 21.063 -29.618 -13.712 1.00 58.51 100 VAL A N 1
ATOM 673 C CA . VAL A 1 99 ? 20.269 -30.372 -12.740 1.00 58.54 100 VAL A CA 1
ATOM 674 C C . VAL A 1 99 ? 19.146 -31.154 -13.430 1.00 60.43 100 VAL A C 1
ATOM 675 O O . VAL A 1 99 ? 18.892 -32.310 -13.090 1.00 61.48 100 VAL A O 1
ATOM 679 N N . PHE A 1 100 ? 18.498 -30.523 -14.408 1.00 61.29 101 PHE A N 1
ATOM 680 C CA . PHE A 1 100 ? 17.487 -31.175 -15.243 1.00 63.47 101 PHE A CA 1
ATOM 681 C C . PHE A 1 100 ? 18.086 -32.372 -15.971 1.00 65.97 101 PHE A C 1
ATOM 682 O O . PHE A 1 100 ? 17.499 -33.455 -16.002 1.00 67.45 101 PHE A O 1
ATOM 690 N N . PHE A 1 101 ? 19.261 -32.156 -16.555 1.00 66.76 102 PHE A N 1
ATOM 691 C CA . PHE A 1 101 ? 20.029 -33.197 -17.224 1.00 69.40 102 PHE A CA 1
ATOM 692 C C . PHE A 1 101 ? 20.331 -34.336 -16.245 1.00 69.66 102 PHE A C 1
ATOM 693 O O . PHE A 1 101 ? 20.078 -35.502 -16.541 1.00 71.66 102 PHE A O 1
ATOM 701 N N . ALA A 1 102 ? 20.847 -33.980 -15.072 1.00 68.00 103 ALA A N 1
ATOM 702 C CA . ALA A 1 102 ? 21.285 -34.955 -14.078 1.00 68.39 103 ALA A CA 1
ATOM 703 C C . ALA A 1 102 ? 20.148 -35.724 -13.404 1.00 68.89 103 ALA A C 1
ATOM 704 O O . ALA A 1 102 ? 20.329 -36.881 -13.023 1.00 70.24 103 ALA A O 1
ATOM 706 N N . GLU A 1 103 ? 18.984 -35.093 -13.263 1.00 68.22 104 GLU A N 1
ATOM 707 C CA . GLU A 1 103 ? 17.894 -35.687 -12.486 1.00 68.61 104 GLU A CA 1
ATOM 708 C C . GLU A 1 103 ? 16.651 -36.112 -13.274 1.00 70.49 104 GLU A C 1
ATOM 709 O O . GLU A 1 103 ? 15.802 -36.832 -12.743 1.00 71.06 104 GLU A O 1
ATOM 715 N N . THR A 1 104 ? 16.542 -35.681 -14.528 1.00 71.73 105 THR A N 1
ATOM 716 C CA . THR A 1 104 ? 15.396 -36.062 -15.355 1.00 73.95 105 THR A CA 1
ATOM 717 C C . THR A 1 104 ? 15.797 -36.713 -16.679 1.00 76.92 105 THR A C 1
ATOM 718 O O . THR A 1 104 ? 16.670 -36.215 -17.397 1.00 77.21 105 THR A O 1
ATOM 722 N N . LYS A 1 105 ? 15.155 -37.835 -16.983 1.00 79.45 106 LYS A N 1
ATOM 723 C CA . LYS A 1 105 ? 15.202 -38.434 -18.313 1.00 82.72 106 LYS A CA 1
ATOM 724 C C . LYS A 1 105 ? 14.151 -37.736 -19.187 1.00 83.57 106 LYS A C 1
ATOM 725 O O . LYS A 1 105 ? 13.202 -37.158 -18.649 1.00 82.22 106 LYS A O 1
ATOM 731 N N . PRO A 1 106 ? 14.311 -37.777 -20.529 1.00 86.04 107 PRO A N 1
ATOM 732 C CA . PRO A 1 106 ? 13.390 -37.052 -21.420 1.00 86.90 107 PRO A CA 1
ATOM 733 C C . PRO A 1 106 ? 11.927 -37.459 -21.231 1.00 87.80 107 PRO A C 1
ATOM 734 O O . PRO A 1 106 ? 11.598 -38.647 -21.289 1.00 89.92 107 PRO A O 1
ATOM 738 N N . GLY A 1 107 ? 11.068 -36.468 -20.996 1.00 86.14 108 GLY A N 1
ATOM 739 C CA . GLY A 1 107 ? 9.645 -36.710 -20.767 1.00 86.82 108 GLY A CA 1
ATOM 740 C C . GLY A 1 107 ? 9.323 -37.149 -19.348 1.00 84.88 108 GLY A C 1
ATOM 741 O O . GLY A 1 107 ? 8.713 -38.199 -19.139 1.00 86.56 108 GLY A O 1
ATOM 742 N N . ASP A 1 108 ? 9.745 -36.343 -18.375 1.00 81.40 109 ASP A N 1
ATOM 743 C CA . ASP A 1 108 ? 9.423 -36.563 -16.964 1.00 79.32 109 ASP A CA 1
ATOM 744 C C . ASP A 1 108 ? 8.699 -35.354 -16.389 1.00 76.92 109 ASP A C 1
ATOM 745 O O . ASP A 1 108 ? 8.820 -34.247 -16.917 1.00 76.17 109 ASP A O 1
ATOM 750 N N . LYS A 1 109 ? 7.955 -35.571 -15.305 1.00 75.73 110 LYS A N 1
ATOM 751 C CA . LYS A 1 109 ? 7.206 -34.495 -14.655 1.00 73.66 110 LYS A CA 1
ATOM 752 C C . LYS A 1 109 ? 8.079 -33.553 -13.822 1.00 70.49 110 LYS A C 1
ATOM 753 O O . LYS A 1 109 ? 8.803 -33.979 -12.918 1.00 69.25 110 LYS A O 1
ATOM 759 N N . LEU A 1 110 ? 8.002 -32.268 -14.149 1.00 69.23 111 LEU A N 1
ATOM 760 C CA . LEU A 1 110 ? 8.655 -31.232 -13.369 1.00 66.57 111 LEU A CA 1
ATOM 761 C C . LEU A 1 110 ? 7.591 -30.341 -12.743 1.00 65.74 111 LEU A C 1
ATOM 762 O O . LEU A 1 110 ? 6.712 -29.832 -13.438 1.00 66.66 111 LEU A O 1
ATOM 767 N N . MET A 1 111 ? 7.668 -30.171 -11.426 1.00 64.17 112 MET A N 1
ATOM 768 C CA . MET A 1 111 ? 6.773 -29.265 -10.716 1.00 63.37 112 MET A CA 1
ATOM 769 C C . MET A 1 111 ? 7.486 -27.945 -10.466 1.00 61.37 112 MET A C 1
ATOM 770 O O . MET A 1 111 ? 8.496 -27.897 -9.767 1.00 60.00 112 MET A O 1
ATOM 775 N N . ALA A 1 112 ? 6.959 -26.879 -11.058 1.00 61.48 113 ALA A N 1
ATOM 776 C CA . ALA A 1 112 ? 7.572 -25.562 -10.963 1.00 59.98 113 ALA A CA 1
ATOM 777 C C . ALA A 1 112 ? 6.516 -24.471 -10.867 1.00 60.19 113 ALA A C 1
ATOM 778 O O . ALA A 1 112 ? 5.354 -24.685 -11.205 1.00 61.68 113 ALA A O 1
ATOM 780 N N . LEU A 1 113 ? 6.935 -23.301 -10.397 1.00 58.89 114 LEU A N 1
ATOM 781 C CA . LEU A 1 113 ? 6.076 -22.134 -10.307 1.00 59.09 114 LEU A CA 1
ATOM 782 C C . LEU A 1 113 ? 5.901 -21.563 -11.706 1.00 60.50 114 LEU A C 1
ATOM 783 O O . LEU A 1 113 ? 6.888 -21.293 -12.385 1.00 60.34 114 LEU A O 1
ATOM 788 N N . SER A 1 114 ? 4.651 -21.391 -12.138 1.00 62.31 115 SER A N 1
ATOM 789 C CA . SER A 1 114 ? 4.346 -20.973 -13.514 1.00 64.14 115 SER A CA 1
ATOM 790 C C . SER A 1 114 ? 4.835 -19.570 -13.853 1.00 64.00 115 SER A C 1
ATOM 791 O O . SER A 1 114 ? 4.929 -18.710 -12.976 1.00 62.73 115 SER A O 1
ATOM 794 N N . VAL A 1 115 ? 5.137 -19.353 -15.132 1.00 65.73 116 VAL A N 1
ATOM 795 C CA . VAL A 1 115 ? 5.603 -18.051 -15.635 1.00 66.15 116 VAL A CA 1
ATOM 796 C C . VAL A 1 115 ? 4.639 -16.896 -15.292 1.00 67.05 116 VAL A C 1
ATOM 797 O O . VAL A 1 115 ? 5.085 -15.867 -14.779 1.00 65.96 116 VAL A O 1
ATOM 801 N N . PRO A 1 116 ? 3.322 -17.062 -15.556 1.00 69.32 117 PRO A N 1
ATOM 802 C CA . PRO A 1 116 ? 2.397 -15.993 -15.167 1.00 70.45 117 PRO A CA 1
ATOM 803 C C . PRO A 1 116 ? 2.409 -15.719 -13.664 1.00 69.28 117 PRO A C 1
ATOM 804 O O . PRO A 1 116 ? 2.277 -14.568 -13.252 1.00 69.17 117 PRO A O 1
ATOM 808 N N . ASP A 1 117 ? 2.584 -16.771 -12.864 1.00 68.93 118 ASP A N 1
ATOM 809 C CA . ASP A 1 117 ? 2.622 -16.649 -11.403 1.00 68.12 118 ASP A CA 1
ATOM 810 C C . ASP A 1 117 ? 3.992 -16.221 -10.877 1.00 66.67 118 ASP A C 1
ATOM 811 O O . ASP A 1 117 ? 4.194 -16.118 -9.663 1.00 65.52 118 ASP A O 1
ATOM 816 N N . GLY A 1 118 ? 4.928 -15.977 -11.790 1.00 70.24 119 GLY A N 1
ATOM 817 C CA . GLY A 1 118 ? 6.222 -15.404 -11.430 1.00 68.96 119 GLY A CA 1
ATOM 818 C C . GLY A 1 118 ? 7.413 -16.332 -11.535 1.00 68.34 119 GLY A C 1
ATOM 819 O O . GLY A 1 118 ? 8.498 -15.997 -11.065 1.00 66.60 119 GLY A O 1
ATOM 820 N N . GLY A 1 119 ? 7.214 -17.495 -12.150 1.00 70.26 120 GLY A N 1
ATOM 821 C CA . GLY A 1 119 ? 8.297 -18.448 -12.372 1.00 70.76 120 GLY A CA 1
ATOM 822 C C . GLY A 1 119 ? 9.250 -17.955 -13.442 1.00 72.47 120 GLY A C 1
ATOM 823 O O . GLY A 1 119 ? 9.001 -16.928 -14.082 1.00 73.70 120 GLY A O 1
ATOM 824 N N . HIS A 1 120 ? 10.347 -18.676 -13.640 1.00 73.01 121 HIS A N 1
ATOM 825 C CA . HIS A 1 120 ? 11.309 -18.293 -14.669 1.00 74.97 121 HIS A CA 1
ATOM 826 C C . HIS A 1 120 ? 11.086 -19.050 -15.976 1.00 78.25 121 HIS A C 1
ATOM 827 O O . HIS A 1 120 ? 10.665 -20.211 -15.969 1.00 78.97 121 HIS A O 1
ATOM 834 N N . ILE A 1 121 ? 11.373 -18.373 -17.088 1.00 80.72 122 ILE A N 1
ATOM 835 C CA . ILE A 1 121 ? 11.256 -18.943 -18.435 1.00 84.65 122 ILE A CA 1
ATOM 836 C C . ILE A 1 121 ? 11.931 -20.320 -18.530 1.00 85.46 122 ILE A C 1
ATOM 837 O O . ILE A 1 121 ? 11.382 -21.243 -19.142 1.00 87.86 122 ILE A O 1
ATOM 842 N N . SER A 1 122 ? 13.102 -20.445 -17.899 1.00 83.89 123 SER A N 1
ATOM 843 C CA . SER A 1 122 ? 13.892 -21.686 -17.857 1.00 84.56 123 SER A CA 1
ATOM 844 C C . SER A 1 122 ? 13.053 -22.926 -17.548 1.00 85.24 123 SER A C 1
ATOM 845 O O . SER A 1 122 ? 13.119 -23.928 -18.264 1.00 87.55 123 SER A O 1
ATOM 848 N N . HIS A 1 123 ? 12.257 -22.823 -16.484 1.00 83.49 124 HIS A N 1
ATOM 849 C CA . HIS A 1 123 ? 11.503 -23.937 -15.904 1.00 83.74 124 HIS A CA 1
ATOM 850 C C . HIS A 1 123 ? 10.430 -24.532 -16.825 1.00 86.93 124 HIS A C 1
ATOM 851 O O . HIS A 1 123 ? 9.903 -25.611 -16.538 1.00 87.49 124 HIS A O 1
ATOM 858 N N . TRP A 1 124 ? 10.109 -23.841 -17.920 1.00 89.27 125 TRP A N 1
ATOM 859 C CA . TRP A 1 124 ? 8.940 -24.196 -18.732 1.00 92.52 125 TRP A CA 1
ATOM 860 C C . TRP A 1 124 ? 9.207 -24.644 -20.175 1.00 96.43 125 TRP A C 1
ATOM 861 O O . TRP A 1 124 ? 10.315 -24.488 -20.693 1.00 96.91 125 TRP A O 1
ATOM 872 N N . LYS A 1 125 ? 8.163 -25.188 -20.802 1.00 99.58 126 LYS A N 1
ATOM 873 C CA . LYS A 1 125 ? 8.214 -25.808 -22.138 1.00 104.07 126 LYS A CA 1
ATOM 874 C C . LYS A 1 125 ? 8.838 -24.954 -23.248 1.00 106.15 126 LYS A C 1
ATOM 875 O O . LYS A 1 125 ? 9.130 -25.460 -24.337 1.00 109.96 126 LYS A O 1
ATOM 881 N N . VAL A 1 126 ? 9.035 -23.668 -22.970 1.00 103.97 127 VAL A N 1
ATOM 882 C CA . VAL A 1 126 ? 9.576 -22.727 -23.950 1.00 105.78 127 VAL A CA 1
ATOM 883 C C . VAL A 1 126 ? 11.097 -22.539 -23.797 1.00 103.88 127 VAL A C 1
ATOM 884 O O . VAL A 1 126 ? 11.744 -21.930 -24.654 1.00 105.77 127 VAL A O 1
ATOM 888 N N . SER A 1 127 ? 11.662 -23.076 -22.717 1.00 100.41 128 SER A N 1
ATOM 889 C CA . SER A 1 127 ? 13.094 -22.927 -22.447 1.00 98.53 128 SER A CA 1
ATOM 890 C C . SER A 1 127 ? 14.332 -23.802 -22.194 1.00 97.77 128 SER A C 1
ATOM 891 O O . SER A 1 127 ? 15.088 -24.085 -23.125 1.00 100.63 128 SER A O 1
ATOM 894 N N . ALA A 1 128 ? 14.526 -24.224 -20.943 1.00 94.18 129 ALA A N 1
ATOM 895 C CA . ALA A 1 128 ? 15.365 -25.353 -20.516 1.00 93.52 129 ALA A CA 1
ATOM 896 C C . ALA A 1 128 ? 14.609 -26.673 -20.359 1.00 94.32 129 ALA A C 1
ATOM 897 O O . ALA A 1 128 ? 15.097 -27.725 -20.779 1.00 96.67 129 ALA A O 1
ATOM 899 N N . ALA A 1 129 ? 13.422 -26.610 -19.761 1.00 92.50 130 ALA A N 1
ATOM 900 C CA . ALA A 1 129 ? 12.576 -27.787 -19.590 1.00 93.12 130 ALA A CA 1
ATOM 901 C C . ALA A 1 129 ? 11.975 -28.256 -20.915 1.00 97.22 130 ALA A C 1
ATOM 902 O O . ALA A 1 129 ? 11.548 -29.405 -21.036 1.00 99.14 130 ALA A O 1
ATOM 904 N N . GLY A 1 130 ? 11.947 -27.366 -21.904 1.00 98.67 131 GLY A N 1
ATOM 905 C CA . GLY A 1 130 ? 11.500 -27.721 -23.251 1.00 103.08 131 GLY A CA 1
ATOM 906 C C . GLY A 1 130 ? 12.557 -28.476 -24.041 1.00 105.68 131 GLY A C 1
ATOM 907 O O . GLY A 1 130 ? 12.288 -28.971 -25.139 1.00 110.08 131 GLY A O 1
ATOM 908 N N . ILE A 1 131 ? 13.758 -28.564 -23.473 1.00 103.19 132 ILE A N 1
ATOM 909 C CA . ILE A 1 131 ? 14.888 -29.237 -24.110 1.00 105.51 132 ILE A CA 1
ATOM 910 C C . ILE A 1 131 ? 15.053 -30.673 -23.594 1.00 105.60 132 ILE A C 1
ATOM 911 O O . ILE A 1 131 ? 15.409 -31.572 -24.360 1.00 109.42 132 ILE A O 1
ATOM 916 N N . ARG A 1 132 ? 14.780 -30.885 -22.307 1.00 101.55 133 ARG A N 1
ATOM 917 C CA . ARG A 1 132 ? 14.954 -32.202 -21.684 1.00 101.30 133 ARG A CA 1
ATOM 918 C C . ARG A 1 132 ? 13.633 -32.836 -21.216 1.00 100.68 133 ARG A C 1
ATOM 919 O O . ARG A 1 132 ? 13.067 -33.682 -21.917 1.00 104.19 133 ARG A O 1
ATOM 927 N N . GLY A 1 133 ? 13.155 -32.423 -20.039 1.00 96.32 134 GLY A N 1
ATOM 928 C CA . GLY A 1 133 ? 11.950 -32.990 -19.421 1.00 95.07 134 GLY A CA 1
ATOM 929 C C . GLY A 1 133 ? 10.690 -32.234 -19.792 1.00 94.95 134 GLY A C 1
ATOM 930 O O . GLY A 1 133 ? 10.323 -31.262 -19.129 1.00 91.95 134 GLY A O 1
ATOM 931 N N . LEU A 1 134 ? 10.023 -32.705 -20.846 1.00 98.36 135 LEU A N 1
ATOM 932 C CA . LEU A 1 134 ? 8.909 -31.992 -21.476 1.00 99.20 135 LEU A CA 1
ATOM 933 C C . LEU A 1 134 ? 7.771 -31.617 -20.517 1.00 96.08 135 LEU A C 1
ATOM 934 O O . LEU A 1 134 ? 7.398 -30.446 -20.431 1.00 94.71 135 LEU A O 1
ATOM 939 N N . LYS A 1 135 ? 7.231 -32.606 -19.805 1.00 94.92 136 LYS A N 1
ATOM 940 C CA . LYS A 1 135 ? 6.029 -32.408 -18.983 1.00 92.51 136 LYS A CA 1
ATOM 941 C C . LYS A 1 135 ? 6.252 -31.565 -17.727 1.00 87.12 136 LYS A C 1
ATOM 942 O O . LYS A 1 135 ? 6.812 -32.033 -16.738 1.00 84.68 136 LYS A O 1
ATOM 948 N N . VAL A 1 136 ? 5.797 -30.317 -17.781 1.00 85.22 137 VAL A N 1
ATOM 949 C CA . VAL A 1 136 ? 5.898 -29.404 -16.649 1.00 80.44 137 VAL A CA 1
ATOM 950 C C . VAL A 1 136 ? 4.515 -29.116 -16.063 1.00 79.72 137 VAL A C 1
ATOM 951 O O . VAL A 1 136 ? 3.589 -28.735 -16.784 1.00 82.04 137 VAL A O 1
ATOM 955 N N . ILE A 1 137 ? 4.389 -29.317 -14.753 1.00 76.45 138 ILE A N 1
ATOM 956 C CA . ILE A 1 137 ? 3.164 -28.999 -14.017 1.00 75.36 138 ILE A CA 1
ATOM 957 C C . ILE A 1 137 ? 3.419 -27.851 -13.038 1.00 71.68 138 ILE A C 1
ATOM 958 O O . ILE A 1 137 ? 4.511 -27.735 -12.475 1.00 69.17 138 ILE A O 1
ATOM 963 N N . ASN A 1 138 ? 2.417 -26.999 -12.847 1.00 71.38 139 ASN A N 1
ATOM 964 C CA . ASN A 1 138 ? 2.587 -25.806 -12.018 1.00 68.28 139 ASN A CA 1
ATOM 965 C C . ASN A 1 138 ? 2.340 -26.034 -10.527 1.00 65.79 139 ASN A C 1
ATOM 966 O O . ASN A 1 138 ? 1.539 -26.888 -10.145 1.00 66.83 139 ASN A O 1
ATOM 971 N N . HIS A 1 139 ? 3.051 -25.276 -9.697 1.00 62.51 140 HIS A N 1
ATOM 972 C CA . HIS A 1 139 ? 2.727 -25.158 -8.283 1.00 60.56 140 HIS A CA 1
ATOM 973 C C . HIS A 1 139 ? 1.396 -24.430 -8.147 1.00 61.57 140 HIS A C 1
ATOM 974 O O . HIS A 1 139 ? 1.156 -23.451 -8.860 1.00 62.22 140 HIS A O 1
ATOM 981 N N . PRO A 1 140 ? 0.515 -24.912 -7.248 1.00 61.84 141 PRO A N 1
ATOM 982 C CA . PRO A 1 140 ? -0.683 -24.143 -6.921 1.00 62.85 141 PRO A CA 1
ATOM 983 C C . PRO A 1 140 ? -0.277 -22.808 -6.302 1.00 60.96 141 PRO A C 1
ATOM 984 O O . PRO A 1 140 ? 0.516 -22.779 -5.360 1.00 58.81 141 PRO A O 1
ATOM 988 N N . PHE A 1 141 ? -0.799 -21.716 -6.850 1.00 61.92 142 PHE A N 1
ATOM 989 C CA . PHE A 1 141 ? -0.374 -20.382 -6.447 1.00 60.45 142 PHE A CA 1
ATOM 990 C C . PHE A 1 141 ? -1.486 -19.613 -5.740 1.00 62.00 142 PHE A C 1
ATOM 991 O O . PHE A 1 141 ? -2.661 -19.735 -6.086 1.00 64.48 142 PHE A O 1
ATOM 999 N N . ASP A 1 142 ? -1.092 -18.829 -4.741 1.00 60.93 143 ASP A N 1
ATOM 1000 C CA . ASP A 1 142 ? -2.014 -18.025 -3.952 1.00 62.65 143 ASP A CA 1
ATOM 1001 C C . ASP A 1 142 ? -1.789 -16.547 -4.274 1.00 62.84 143 ASP A C 1
ATOM 1002 O O . ASP A 1 142 ? -0.937 -15.912 -3.661 1.00 61.11 143 ASP A O 1
ATOM 1007 N N . PRO A 1 143 ? -2.557 -15.995 -5.236 1.00 65.29 144 PRO A N 1
ATOM 1008 C CA . PRO A 1 143 ? -2.333 -14.629 -5.729 1.00 65.79 144 PRO A CA 1
ATOM 1009 C C . PRO A 1 143 ? -2.574 -13.529 -4.693 1.00 66.31 144 PRO A C 1
ATOM 1010 O O . PRO A 1 143 ? -2.003 -12.447 -4.822 1.00 65.92 144 PRO A O 1
ATOM 1014 N N . GLU A 1 144 ? -3.405 -13.801 -3.687 1.00 67.69 145 GLU A N 1
ATOM 1015 C CA . GLU A 1 144 ? -3.667 -12.842 -2.607 1.00 68.62 145 GLU A CA 1
ATOM 1016 C C . GLU A 1 144 ? -2.454 -12.729 -1.688 1.00 65.92 145 GLU A C 1
ATOM 1017 O O . GLU A 1 144 ? -2.125 -11.648 -1.203 1.00 65.85 145 GLU A O 1
ATOM 1023 N N . GLU A 1 145 ? -1.797 -13.860 -1.453 1.00 64.12 146 GLU A N 1
ATOM 1024 C CA . GLU A 1 145 ? -0.434 -13.862 -0.934 1.00 61.77 146 GLU A CA 1
ATOM 1025 C C . GLU A 1 145 ? 0.459 -13.647 -2.156 1.00 60.44 146 GLU A C 1
ATOM 1026 O O . GLU A 1 145 ? -0.040 -13.313 -3.235 1.00 62.16 146 GLU A O 1
ATOM 1032 N N . MET A 1 146 ? 1.765 -13.808 -2.017 1.00 57.68 147 MET A N 1
ATOM 1033 C CA . MET A 1 146 ? 2.598 -13.887 -3.210 1.00 56.36 147 MET A CA 1
ATOM 1034 C C . MET A 1 146 ? 3.510 -15.089 -3.041 1.00 54.20 147 MET A C 1
ATOM 1035 O O . MET A 1 146 ? 4.731 -14.967 -2.897 1.00 52.62 147 MET A O 1
ATOM 1040 N N . ASN A 1 147 ? 2.881 -16.259 -3.044 1.00 54.12 148 ASN A N 1
ATOM 1041 C CA . ASN A 1 147 ? 3.538 -17.483 -2.645 1.00 52.23 148 ASN A CA 1
ATOM 1042 C C . ASN A 1 147 ? 2.767 -18.705 -3.111 1.00 53.05 148 ASN A C 1
ATOM 1043 O O . ASN A 1 147 ? 1.599 -18.612 -3.501 1.00 54.96 148 ASN A O 1
ATOM 1048 N N . ILE A 1 148 ? 3.437 -19.849 -3.067 1.00 51.71 149 ILE A N 1
ATOM 1049 C CA . ILE A 1 148 ? 2.842 -21.127 -3.427 1.00 52.52 149 ILE A CA 1
ATOM 1050 C C . ILE A 1 148 ? 1.793 -21.545 -2.387 1.00 53.42 149 ILE A C 1
ATOM 1051 O O . ILE A 1 148 ? 1.995 -21.378 -1.184 1.00 52.74 149 ILE A O 1
ATOM 1056 N N . ASP A 1 149 ? 0.663 -22.058 -2.862 1.00 55.24 150 ASP A N 1
ATOM 1057 C CA . ASP A 1 149 ? -0.358 -22.622 -1.986 1.00 56.61 150 ASP A CA 1
ATOM 1058 C C . ASP A 1 149 ? 0.161 -23.939 -1.409 1.00 55.75 150 ASP A C 1
ATOM 1059 O O . ASP A 1 149 ? -0.105 -25.020 -1.944 1.00 56.70 150 ASP A O 1
ATOM 1064 N N . ALA A 1 150 ? 0.898 -23.824 -0.306 1.00 54.19 151 ALA A N 1
ATOM 1065 C CA . ALA A 1 150 ? 1.614 -24.941 0.309 1.00 53.27 151 ALA A CA 1
ATOM 1066 C C . ALA A 1 150 ? 0.728 -26.141 0.592 1.00 54.96 151 ALA A C 1
ATOM 1067 O O . ALA A 1 150 ? 1.141 -27.281 0.374 1.00 55.10 151 ALA A O 1
ATOM 1069 N N . ASP A 1 151 ? -0.484 -25.877 1.078 1.00 56.43 152 ASP A N 1
ATOM 1070 C CA . ASP A 1 151 ? -1.407 -26.932 1.471 1.00 58.05 152 ASP A CA 1
ATOM 1071 C C . ASP A 1 151 ? -1.864 -27.733 0.261 1.00 58.81 152 ASP A C 1
ATOM 1072 O O . ASP A 1 151 ? -1.911 -28.963 0.310 1.00 59.47 152 ASP A O 1
ATOM 1077 N N . ALA A 1 152 ? -2.179 -27.023 -0.823 1.00 58.76 153 ALA A N 1
ATOM 1078 C CA . ALA A 1 152 ? -2.581 -27.643 -2.088 1.00 59.66 153 ALA A CA 1
ATOM 1079 C C . ALA A 1 152 ? -1.399 -28.323 -2.764 1.00 58.03 153 ALA A C 1
ATOM 1080 O O . ALA A 1 152 ? -1.561 -29.350 -3.425 1.00 59.40 153 ALA A O 1
ATOM 1082 N N . MET A 1 153 ? -0.215 -27.741 -2.591 1.00 55.17 154 MET A N 1
ATOM 1083 C CA . MET A 1 153 ? 1.012 -28.280 -3.161 1.00 53.70 154 MET A CA 1
ATOM 1084 C C . MET A 1 153 ? 1.262 -29.714 -2.702 1.00 53.85 154 MET A C 1
ATOM 1085 O O . MET A 1 153 ? 1.411 -30.611 -3.535 1.00 54.95 154 MET A O 1
ATOM 1090 N N . VAL A 1 154 ? 1.304 -29.918 -1.384 1.00 52.83 155 VAL A N 1
ATOM 1091 C CA . VAL A 1 154 ? 1.502 -31.242 -0.787 1.00 52.98 155 VAL A CA 1
ATOM 1092 C C . VAL A 1 154 ? 0.560 -32.270 -1.423 1.00 55.12 155 VAL A C 1
ATOM 1093 O O . VAL A 1 154 ? 0.984 -33.367 -1.795 1.00 55.92 155 VAL A O 1
ATOM 1097 N N . LYS A 1 155 ? -0.708 -31.892 -1.564 1.00 56.14 156 LYS A N 1
ATOM 1098 C CA . LYS A 1 155 ? -1.719 -32.736 -2.190 1.00 58.38 156 LYS A CA 1
ATOM 1099 C C . LYS A 1 155 ? -1.353 -33.093 -3.636 1.00 58.72 156 LYS A C 1
ATOM 1100 O O . LYS A 1 155 ? -1.481 -34.252 -4.044 1.00 60.27 156 LYS A O 1
ATOM 1106 N N . LYS A 1 156 ? -0.893 -32.097 -4.394 1.00 57.18 157 LYS A N 1
ATOM 1107 C CA . LYS A 1 156 ? -0.531 -32.289 -5.798 1.00 57.71 157 LYS A CA 1
ATOM 1108 C C . LYS A 1 156 ? 0.707 -33.177 -5.972 1.00 57.03 157 LYS A C 1
ATOM 1109 O O . LYS A 1 156 ? 0.758 -33.992 -6.899 1.00 58.69 157 LYS A O 1
ATOM 1115 N N . ILE A 1 157 ? 1.690 -33.019 -5.082 1.00 54.68 158 ILE A N 1
ATOM 1116 C CA . ILE A 1 157 ? 2.869 -33.887 -5.068 1.00 54.41 158 ILE A CA 1
ATOM 1117 C C . ILE A 1 157 ? 2.411 -35.341 -5.113 1.00 56.96 158 ILE A C 1
ATOM 1118 O O . ILE A 1 157 ? 2.845 -36.119 -5.964 1.00 58.33 158 ILE A O 1
ATOM 1123 N N . LEU A 1 158 ? 1.518 -35.680 -4.187 1.00 57.89 159 LEU A N 1
ATOM 1124 C CA . LEU A 1 158 ? 1.015 -37.031 -4.009 1.00 60.33 159 LEU A CA 1
ATOM 1125 C C . LEU A 1 158 ? 0.187 -37.511 -5.199 1.00 63.41 159 LEU A C 1
ATOM 1126 O O . LEU A 1 158 ? 0.320 -38.660 -5.625 1.00 65.38 159 LEU A O 1
ATOM 1131 N N . GLU A 1 159 ? -0.649 -36.625 -5.736 1.00 64.22 160 GLU A N 1
ATOM 1132 C CA . GLU A 1 159 ? -1.542 -36.961 -6.848 1.00 67.61 160 GLU A CA 1
ATOM 1133 C C . GLU A 1 159 ? -0.829 -37.123 -8.189 1.00 68.60 160 GLU A C 1
ATOM 1134 O O . GLU A 1 159 ? -1.030 -38.121 -8.885 1.00 71.32 160 GLU A O 1
ATOM 1140 N N . GLU A 1 160 ? -0.010 -36.137 -8.548 1.00 66.75 161 GLU A N 1
ATOM 1141 C CA . GLU A 1 160 ? 0.621 -36.098 -9.865 1.00 68.11 161 GLU A CA 1
ATOM 1142 C C . GLU A 1 160 ? 1.945 -36.862 -9.917 1.00 67.65 161 GLU A C 1
ATOM 1143 O O . GLU A 1 160 ? 2.361 -37.318 -10.985 1.00 69.72 161 GLU A O 1
ATOM 1149 N N . LYS A 1 161 ? 2.593 -36.996 -8.761 1.00 65.44 162 LYS A N 1
ATOM 1150 C CA . LYS A 1 161 ? 3.876 -37.705 -8.626 1.00 65.06 162 LYS A CA 1
ATOM 1151 C C . LYS A 1 161 ? 4.987 -37.175 -9.551 1.00 64.49 162 LYS A C 1
ATOM 1152 O O . LYS A 1 161 ? 5.389 -37.866 -10.491 1.00 66.62 162 LYS A O 1
ATOM 1158 N N . PRO A 1 162 ? 5.485 -35.948 -9.288 1.00 61.84 163 PRO A N 1
ATOM 1159 C CA . PRO A 1 162 ? 6.603 -35.443 -10.090 1.00 61.37 163 PRO A CA 1
ATOM 1160 C C . PRO A 1 162 ? 7.924 -36.048 -9.634 1.00 60.73 163 PRO A C 1
ATOM 1161 O O . PRO A 1 162 ? 8.026 -36.497 -8.493 1.00 59.63 163 PRO A O 1
ATOM 1165 N N . LYS A 1 163 ? 8.917 -36.076 -10.520 1.00 61.75 164 LYS A N 1
ATOM 1166 C CA . LYS A 1 163 ? 10.246 -36.559 -10.150 1.00 61.52 164 LYS A CA 1
ATOM 1167 C C . LYS A 1 163 ? 11.142 -35.411 -9.687 1.00 58.63 164 LYS A C 1
ATOM 1168 O O . LYS A 1 163 ? 12.054 -35.615 -8.885 1.00 57.57 164 LYS A O 1
ATOM 1174 N N . LEU A 1 164 ? 10.877 -34.208 -10.183 1.00 57.71 165 LEU A N 1
ATOM 1175 C CA . LEU A 1 164 ? 11.611 -33.036 -9.719 1.00 55.38 165 LEU A CA 1
ATOM 1176 C C . LEU A 1 164 ? 10.687 -31.878 -9.337 1.00 53.76 165 LEU A C 1
ATOM 1177 O O . LEU A 1 164 ? 9.877 -31.406 -10.140 1.00 54.50 165 LEU A O 1
ATOM 1182 N N . ILE A 1 165 ? 10.825 -31.438 -8.092 1.00 51.74 166 ILE A N 1
ATOM 1183 C CA . ILE A 1 165 ? 10.086 -30.299 -7.574 1.00 50.46 166 ILE A CA 1
ATOM 1184 C C . ILE A 1 165 ? 11.038 -29.115 -7.551 1.00 49.14 166 ILE A C 1
ATOM 1185 O O . ILE A 1 165 ? 12.157 -29.217 -7.051 1.00 48.29 166 ILE A O 1
ATOM 1190 N N . LEU A 1 166 ? 10.591 -27.997 -8.108 1.00 49.35 167 LEU A N 1
ATOM 1191 C CA . LEU A 1 166 ? 11.441 -26.836 -8.259 1.00 48.60 167 LEU A CA 1
ATOM 1192 C C . LEU A 1 166 ? 10.844 -25.637 -7.544 1.00 47.53 167 LEU A C 1
ATOM 1193 O O . LEU A 1 166 ? 9.705 -25.256 -7.805 1.00 48.64 167 LEU A O 1
ATOM 1198 N N . PHE A 1 167 ? 11.616 -25.052 -6.636 1.00 46.17 168 PHE A N 1
ATOM 1199 C CA . PHE A 1 167 ? 11.231 -23.809 -5.984 1.00 45.32 168 PHE A CA 1
ATOM 1200 C C . PHE A 1 167 ? 12.061 -22.638 -6.507 1.00 44.98 168 PHE A C 1
ATOM 1201 O O . PHE A 1 167 ? 13.084 -22.835 -7.159 1.00 45.29 168 PHE A O 1
ATOM 1209 N N . GLY A 1 168 ? 11.608 -21.421 -6.228 1.00 44.77 169 GLY A N 1
ATOM 1210 C CA . GLY A 1 168 ? 12.259 -20.217 -6.730 1.00 44.91 169 GLY A CA 1
ATOM 1211 C C . GLY A 1 168 ? 11.538 -19.651 -7.935 1.00 46.45 169 GLY A C 1
ATOM 1212 O O . GLY A 1 168 ? 10.868 -20.376 -8.670 1.00 47.74 169 GLY A O 1
ATOM 1213 N N . GLY A 1 169 ? 11.677 -18.348 -8.139 1.00 46.76 170 GLY A N 1
ATOM 1214 C CA . GLY A 1 169 ? 11.016 -17.676 -9.253 1.00 48.67 170 GLY A CA 1
ATOM 1215 C C . GLY A 1 169 ? 11.630 -16.335 -9.586 1.00 48.82 170 GLY A C 1
ATOM 1216 O O . GLY A 1 169 ? 12.478 -15.827 -8.855 1.00 47.70 170 GLY A O 1
ATOM 1217 N N . SER A 1 170 ? 11.201 -15.770 -10.707 1.00 50.71 171 SER A N 1
ATOM 1218 C CA . SER A 1 170 ? 11.646 -14.452 -11.130 1.00 51.18 171 SER A CA 1
ATOM 1219 C C . SER A 1 170 ? 10.958 -13.383 -10.289 1.00 50.76 171 SER A C 1
ATOM 1220 O O . SER A 1 170 ? 11.566 -12.374 -9.937 1.00 50.14 171 SER A O 1
ATOM 1223 N N . LEU A 1 171 ? 9.687 -13.615 -9.972 1.00 51.52 172 LEU A N 1
ATOM 1224 C CA . LEU A 1 171 ? 8.926 -12.734 -9.093 1.00 51.63 172 LEU A CA 1
ATOM 1225 C C . LEU A 1 171 ? 8.851 -13.417 -7.730 1.00 50.43 172 LEU A C 1
ATOM 1226 O O . LEU A 1 171 ? 8.025 -14.303 -7.512 1.00 51.06 172 LEU A O 1
ATOM 1231 N N . PHE A 1 172 ? 9.727 -13.003 -6.819 1.00 49.16 173 PHE A N 1
ATOM 1232 C CA . PHE A 1 172 ? 9.996 -13.774 -5.610 1.00 48.17 173 PHE A CA 1
ATOM 1233 C C . PHE A 1 172 ? 10.060 -12.887 -4.360 1.00 47.63 173 PHE A C 1
ATOM 1234 O O . PHE A 1 172 ? 11.151 -12.576 -3.874 1.00 47.01 173 PHE A O 1
ATOM 1242 N N . PRO A 1 173 ? 8.889 -12.481 -3.829 1.00 48.32 174 PRO A N 1
ATOM 1243 C CA . PRO A 1 173 ? 8.873 -11.612 -2.647 1.00 48.05 174 PRO A CA 1
ATOM 1244 C C . PRO A 1 173 ? 8.821 -12.318 -1.284 1.00 47.21 174 PRO A C 1
ATOM 1245 O O . PRO A 1 173 ? 9.216 -11.719 -0.284 1.00 47.19 174 PRO A O 1
ATOM 1249 N N . PHE A 1 174 ? 8.334 -13.559 -1.242 1.00 46.69 175 PHE A N 1
ATOM 1250 C CA . PHE A 1 174 ? 8.247 -14.323 0.014 1.00 46.37 175 PHE A CA 1
ATOM 1251 C C . PHE A 1 174 ? 8.788 -15.737 -0.150 1.00 45.39 175 PHE A C 1
ATOM 1252 O O . PHE A 1 174 ? 8.566 -16.357 -1.189 1.00 45.36 175 PHE A O 1
ATOM 1260 N N . PRO A 1 175 ? 9.495 -16.253 0.881 1.00 44.83 176 PRO A N 1
ATOM 1261 C CA . PRO A 1 175 ? 10.150 -17.558 0.814 1.00 44.17 176 PRO A CA 1
ATOM 1262 C C . PRO A 1 175 ? 9.194 -18.700 0.488 1.00 44.84 176 PRO A C 1
ATOM 1263 O O . PRO A 1 175 ? 8.047 -18.707 0.942 1.00 45.88 176 PRO A O 1
ATOM 1267 N N . HIS A 1 176 ? 9.672 -19.646 -0.312 1.00 44.58 177 HIS A N 1
ATOM 1268 C CA . HIS A 1 176 ? 8.861 -20.779 -0.735 1.00 45.46 177 HIS A CA 1
ATOM 1269 C C . HIS A 1 176 ? 8.758 -21.850 0.349 1.00 45.79 177 HIS A C 1
ATOM 1270 O O . HIS A 1 176 ? 9.697 -22.029 1.130 1.00 45.30 177 HIS A O 1
ATOM 1277 N N . PRO A 1 177 ? 7.617 -22.568 0.395 1.00 46.76 178 PRO A N 1
ATOM 1278 C CA . PRO A 1 177 ? 7.425 -23.664 1.342 1.00 47.50 178 PRO A CA 1
ATOM 1279 C C . PRO A 1 177 ? 8.223 -24.911 0.953 1.00 47.48 178 PRO A C 1
ATOM 1280 O O . PRO A 1 177 ? 7.658 -25.882 0.461 1.00 48.57 178 PRO A O 1
ATOM 1284 N N . VAL A 1 178 ? 9.530 -24.884 1.178 1.00 46.88 179 VAL A N 1
ATOM 1285 C CA . VAL A 1 178 ? 10.385 -26.017 0.824 1.00 47.23 179 VAL A CA 1
ATOM 1286 C C . VAL A 1 178 ? 10.122 -27.210 1.756 1.00 48.43 179 VAL A C 1
ATOM 1287 O O . VAL A 1 178 ? 9.941 -28.341 1.293 1.00 49.13 179 VAL A O 1
ATOM 1291 N N . ALA A 1 179 ? 10.078 -26.935 3.060 1.00 48.89 180 ALA A N 1
ATOM 1292 C CA . ALA A 1 179 ? 9.920 -27.967 4.090 1.00 50.22 180 ALA A CA 1
ATOM 1293 C C . ALA A 1 179 ? 8.565 -28.667 4.046 1.00 51.51 180 ALA A C 1
ATOM 1294 O O . ALA A 1 179 ? 8.444 -29.825 4.458 1.00 52.67 180 ALA A O 1
ATOM 1296 N N . ASP A 1 180 ? 7.558 -27.966 3.537 1.00 51.57 181 ASP A N 1
ATOM 1297 C CA . ASP A 1 180 ? 6.210 -28.515 3.421 1.00 53.22 181 ASP A CA 1
ATOM 1298 C C . ASP A 1 180 ? 6.153 -29.600 2.354 1.00 53.69 181 ASP A C 1
ATOM 1299 O O . ASP A 1 180 ? 5.342 -30.523 2.440 1.00 55.26 181 ASP A O 1
ATOM 1304 N N . ALA A 1 181 ? 7.036 -29.482 1.365 1.00 52.77 182 ALA A N 1
ATOM 1305 C CA . ALA A 1 181 ? 7.114 -30.414 0.247 1.00 53.32 182 ALA A CA 1
ATOM 1306 C C . ALA A 1 181 ? 7.888 -31.684 0.586 1.00 53.95 182 ALA A C 1
ATOM 1307 O O . ALA A 1 181 ? 7.588 -32.752 0.054 1.00 55.16 182 ALA A O 1
ATOM 1309 N N . TYR A 1 182 ? 8.873 -31.561 1.474 1.00 53.43 183 TYR A N 1
ATOM 1310 C CA . TYR A 1 182 ? 9.867 -32.615 1.698 1.00 54.17 183 TYR A CA 1
ATOM 1311 C C . TYR A 1 182 ? 9.283 -34.010 1.891 1.00 56.15 183 TYR A C 1
ATOM 1312 O O . TYR A 1 182 ? 9.574 -34.922 1.116 1.00 57.17 183 TYR A O 1
ATOM 1321 N N . GLU A 1 183 ? 8.460 -34.162 2.923 1.00 56.99 184 GLU A N 1
ATOM 1322 C CA . GLU A 1 183 ? 7.940 -35.464 3.316 1.00 59.03 184 GLU A CA 1
ATOM 1323 C C . GLU A 1 183 ? 7.097 -36.107 2.217 1.00 59.92 184 GLU A C 1
ATOM 1324 O O . GLU A 1 183 ? 7.157 -37.320 2.009 1.00 61.40 184 GLU A O 1
ATOM 1330 N N . ALA A 1 184 ? 6.325 -35.279 1.517 1.00 59.30 185 ALA A N 1
ATOM 1331 C CA . ALA A 1 184 ? 5.522 -35.716 0.379 1.00 60.47 185 ALA A CA 1
ATOM 1332 C C . ALA A 1 184 ? 6.398 -36.104 -0.809 1.00 60.66 185 ALA A C 1
ATOM 1333 O O . ALA A 1 184 ? 6.091 -37.056 -1.526 1.00 62.63 185 ALA A O 1
ATOM 1335 N N . ALA A 1 185 ? 7.486 -35.365 -1.010 1.00 59.01 186 ALA A N 1
ATOM 1336 C CA . ALA A 1 185 ? 8.417 -35.639 -2.100 1.00 59.33 186 ALA A CA 1
ATOM 1337 C C . ALA A 1 185 ? 9.191 -36.934 -1.865 1.00 60.82 186 ALA A C 1
ATOM 1338 O O . ALA A 1 185 ? 9.385 -37.725 -2.790 1.00 62.41 186 ALA A O 1
ATOM 1340 N N . GLN A 1 186 ? 9.621 -37.141 -0.622 1.00 60.68 187 GLN A N 1
ATOM 1341 C CA . GLN A 1 186 ? 10.377 -38.327 -0.232 1.00 62.26 187 GLN A CA 1
ATOM 1342 C C . GLN A 1 186 ? 9.538 -39.591 -0.409 1.00 64.57 187 GLN A C 1
ATOM 1343 O O . GLN A 1 186 ? 10.074 -40.666 -0.683 1.00 66.41 187 GLN A O 1
ATOM 1349 N N . GLU A 1 187 ? 8.222 -39.447 -0.256 1.00 64.70 188 GLU A N 1
ATOM 1350 C CA . GLU A 1 187 ? 7.279 -40.546 -0.439 1.00 66.99 188 GLU A CA 1
ATOM 1351 C C . GLU A 1 187 ? 7.118 -40.909 -1.914 1.00 68.25 188 GLU A C 1
ATOM 1352 O O . GLU A 1 187 ? 7.124 -42.084 -2.284 1.00 70.41 188 GLU A O 1
ATOM 1358 N N . VAL A 1 188 ? 6.973 -39.879 -2.742 1.00 67.09 189 VAL A N 1
ATOM 1359 C CA . VAL A 1 188 ? 6.730 -40.023 -4.173 1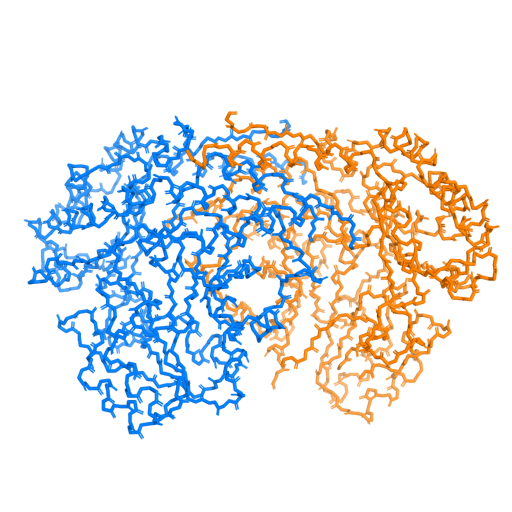.00 68.48 189 VAL A CA 1
ATOM 1360 C C . VAL A 1 188 ? 7.998 -40.438 -4.929 1.00 69.09 189 VAL A C 1
ATOM 1361 O O . VAL A 1 188 ? 7.937 -40.870 -6.082 1.00 71.04 189 VAL A O 1
ATOM 1365 N N . GLY A 1 189 ? 9.140 -40.326 -4.258 1.00 67.81 190 GLY A N 1
ATOM 1366 C CA . GLY A 1 189 ? 10.427 -40.615 -4.873 1.00 68.53 190 GLY A CA 1
ATOM 1367 C C . GLY A 1 189 ? 10.878 -39.451 -5.729 1.00 67.15 190 GLY A C 1
ATOM 1368 O O . GLY A 1 189 ? 11.441 -39.639 -6.809 1.00 68.60 190 GLY A O 1
ATOM 1369 N N . ALA A 1 190 ? 10.621 -38.242 -5.240 1.00 64.62 191 ALA A N 1
ATOM 1370 C CA . ALA A 1 190 ? 10.990 -37.028 -5.950 1.00 63.27 191 ALA A CA 1
ATOM 1371 C C . ALA A 1 190 ? 12.177 -36.348 -5.291 1.00 61.46 191 ALA A C 1
ATOM 1372 O O . ALA A 1 190 ? 12.358 -36.422 -4.073 1.00 60.71 191 ALA A O 1
ATOM 1374 N N . LYS A 1 191 ? 12.994 -35.697 -6.106 1.00 61.14 192 LYS A N 1
ATOM 1375 C CA . LYS A 1 191 ? 14.009 -34.807 -5.578 1.00 59.40 192 LYS A CA 1
ATOM 1376 C C . LYS A 1 191 ? 13.507 -33.377 -5.652 1.00 57.37 192 LYS A C 1
ATOM 1377 O O . LYS A 1 191 ? 12.524 -33.077 -6.330 1.00 57.70 192 LYS A O 1
ATOM 1383 N N . ILE A 1 192 ? 14.191 -32.498 -4.941 1.00 55.61 193 ILE A N 1
ATOM 1384 C CA . ILE A 1 192 ? 13.717 -31.146 -4.758 1.00 54.00 193 ILE A CA 1
ATOM 1385 C C . ILE A 1 192 ? 14.880 -30.170 -4.906 1.00 52.74 193 ILE A C 1
ATOM 1386 O O . ILE A 1 192 ? 15.890 -30.274 -4.206 1.00 52.49 193 ILE A O 1
ATOM 1391 N N . ALA A 1 193 ? 14.728 -29.246 -5.850 1.00 52.23 194 ALA A N 1
ATOM 1392 C CA . ALA A 1 193 ? 15.762 -28.279 -6.183 1.00 51.51 194 ALA A CA 1
ATOM 1393 C C . ALA A 1 193 ? 15.236 -26.866 -6.010 1.00 50.09 194 ALA A C 1
ATOM 1394 O O . ALA A 1 193 ? 14.036 -26.626 -6.112 1.00 50.27 194 ALA A O 1
ATOM 1396 N N . TYR A 1 194 ? 16.143 -25.932 -5.762 1.00 49.13 195 TYR A N 1
ATOM 1397 C CA . TYR A 1 194 ? 15.777 -24.561 -5.458 1.00 47.84 195 TYR A CA 1
ATOM 1398 C C . TYR A 1 194 ? 16.575 -23.643 -6.365 1.00 48.18 195 TYR A C 1
ATOM 1399 O O . TYR A 1 194 ? 17.801 -23.568 -6.254 1.00 48.33 195 TYR A O 1
ATOM 1408 N N . ASP A 1 195 ? 15.886 -22.966 -7.278 1.00 48.78 196 ASP A N 1
ATOM 1409 C CA . ASP A 1 195 ? 16.536 -22.014 -8.166 1.00 49.44 196 ASP A CA 1
ATOM 1410 C C . ASP A 1 195 ? 16.719 -20.696 -7.437 1.00 48.30 196 ASP A C 1
ATOM 1411 O O . ASP A 1 195 ? 15.817 -19.863 -7.414 1.00 48.25 196 ASP A O 1
ATOM 1416 N N . GLY A 1 196 ? 17.893 -20.514 -6.844 1.00 48.10 197 GLY A N 1
ATOM 1417 C CA . GLY A 1 196 ? 18.184 -19.320 -6.056 1.00 47.27 197 GLY A CA 1
ATOM 1418 C C . GLY A 1 196 ? 18.625 -18.137 -6.893 1.00 47.75 197 GLY A C 1
ATOM 1419 O O . GLY A 1 196 ? 19.062 -17.125 -6.347 1.00 47.34 197 GLY A O 1
ATOM 1420 N N . ALA A 1 197 ? 18.492 -18.259 -8.216 1.00 48.89 198 ALA A N 1
ATOM 1421 C CA . ALA A 1 197 ? 18.968 -17.250 -9.171 1.00 49.46 198 ALA A CA 1
ATOM 1422 C C . ALA A 1 197 ? 18.826 -15.819 -8.668 1.00 48.63 198 ALA A C 1
ATOM 1423 O O . ALA A 1 197 ? 19.800 -15.075 -8.630 1.00 48.92 198 ALA A O 1
ATOM 1425 N N . HIS A 1 198 ? 17.618 -15.441 -8.268 1.00 48.06 199 HIS A N 1
ATOM 1426 C CA . HIS A 1 198 ? 17.368 -14.082 -7.810 1.00 47.56 199 HIS A CA 1
ATOM 1427 C C . HIS A 1 198 ? 17.825 -13.836 -6.382 1.00 46.46 199 HIS A C 1
ATOM 1428 O O . HIS A 1 198 ? 18.258 -12.739 -6.051 1.00 46.64 199 HIS A O 1
ATOM 1435 N N . VAL A 1 199 ? 17.745 -14.866 -5.549 1.00 45.82 200 VAL A N 1
ATOM 1436 C CA . VAL A 1 199 ? 17.848 -14.696 -4.102 1.00 45.06 200 VAL A CA 1
ATOM 1437 C C . VAL A 1 199 ? 19.145 -15.231 -3.478 1.00 44.72 200 VAL A C 1
ATOM 1438 O O . VAL A 1 199 ? 19.335 -15.129 -2.266 1.00 44.55 200 VAL A O 1
ATOM 1442 N N . LEU A 1 200 ? 20.041 -15.770 -4.307 1.00 44.82 201 LEU A N 1
ATOM 1443 C CA . LEU A 1 200 ? 21.266 -16.421 -3.829 1.00 44.83 201 LEU A CA 1
ATOM 1444 C C . LEU A 1 200 ? 22.068 -15.562 -2.849 1.00 44.88 201 LEU A C 1
ATOM 1445 O O . LEU A 1 200 ? 22.575 -16.071 -1.850 1.00 45.27 201 LEU A O 1
ATOM 1450 N N . GLY A 1 201 ? 22.159 -14.264 -3.129 1.00 44.64 202 GLY A N 1
ATOM 1451 C CA . GLY A 1 201 ? 22.880 -13.328 -2.268 1.00 44.94 202 GLY A CA 1
ATOM 1452 C C . GLY A 1 201 ? 22.336 -13.230 -0.852 1.00 44.69 202 GLY A C 1
ATOM 1453 O O . GLY A 1 201 ? 23.097 -13.142 0.113 1.00 45.39 202 GLY A O 1
ATOM 1454 N N . LEU A 1 202 ? 21.013 -13.239 -0.728 1.00 43.92 203 LEU A N 1
ATOM 1455 C CA . LEU A 1 202 ? 20.364 -13.157 0.577 1.00 43.85 203 LEU A CA 1
ATOM 1456 C C . LEU A 1 202 ? 20.550 -14.463 1.342 1.00 44.21 203 LEU A C 1
ATOM 1457 O O . LEU A 1 202 ? 20.759 -14.454 2.558 1.00 45.00 203 LEU A O 1
ATOM 1462 N N . ILE A 1 203 ? 20.486 -15.580 0.618 1.00 43.81 204 ILE A N 1
ATOM 1463 C CA . ILE A 1 203 ? 20.699 -16.897 1.207 1.00 44.25 204 ILE A CA 1
ATOM 1464 C C . ILE A 1 203 ? 22.130 -17.020 1.722 1.00 45.50 204 ILE A C 1
ATOM 1465 O O . ILE A 1 203 ? 22.356 -17.501 2.830 1.00 46.41 204 ILE A O 1
ATOM 1470 N N . ALA A 1 204 ? 23.084 -16.557 0.921 1.00 45.98 205 ALA A N 1
ATOM 1471 C CA . ALA A 1 204 ? 24.480 -16.501 1.329 1.00 47.60 205 ALA A CA 1
ATOM 1472 C C . ALA A 1 204 ? 24.671 -15.580 2.537 1.00 48.88 205 ALA A C 1
ATOM 1473 O O . ALA A 1 204 ? 25.550 -15.807 3.364 1.00 50.51 205 ALA A O 1
ATOM 1475 N N . GLY A 1 205 ? 23.843 -14.541 2.629 1.00 48.91 206 GLY A N 1
ATOM 1476 C CA . GLY A 1 205 ? 23.816 -13.656 3.794 1.00 50.36 206 GLY A CA 1
ATOM 1477 C C . GLY A 1 205 ? 22.890 -14.156 4.893 1.00 51.00 206 GLY A C 1
ATOM 1478 O O . GLY A 1 205 ? 22.667 -13.464 5.887 1.00 52.16 206 GLY A O 1
ATOM 1479 N N . LYS A 1 206 ? 22.342 -15.355 4.698 1.00 50.64 207 LYS A N 1
ATOM 1480 C CA . LYS A 1 206 ? 21.534 -16.061 5.706 1.00 51.50 207 LYS A CA 1
ATOM 1481 C C . LYS A 1 206 ? 20.206 -15.371 6.051 1.00 51.42 207 LYS A C 1
ATOM 1482 O O . LYS A 1 206 ? 19.779 -15.392 7.203 1.00 52.63 207 LYS A O 1
ATOM 1488 N N . GLN A 1 207 ? 19.537 -14.796 5.051 1.00 50.48 208 GLN A N 1
ATOM 1489 C CA . GLN A 1 207 ? 18.406 -13.905 5.329 1.00 50.80 208 GLN A CA 1
ATOM 1490 C C . GLN A 1 207 ? 17.017 -14.272 4.799 1.00 50.18 208 GLN A C 1
ATOM 1491 O O . GLN A 1 207 ? 16.005 -13.893 5.410 1.00 51.24 208 GLN A O 1
ATOM 1497 N N . PHE A 1 208 ? 16.946 -14.984 3.683 1.00 48.84 209 PHE A N 1
ATOM 1498 C CA . PHE A 1 208 ? 15.644 -15.229 3.063 1.00 48.31 209 PHE A CA 1
ATOM 1499 C C . PHE A 1 208 ? 15.022 -16.523 3.578 1.00 48.67 209 PHE A C 1
ATOM 1500 O O . PHE A 1 208 ? 13.955 -16.515 4.195 1.00 49.25 209 PHE A O 1
ATOM 1508 N N . GLN A 1 209 ? 15.704 -17.629 3.296 1.00 48.35 210 GLN A N 1
ATOM 1509 C CA . GLN A 1 209 ? 15.388 -18.935 3.847 1.00 48.76 210 GLN A CA 1
ATOM 1510 C C . GLN A 1 209 ? 16.617 -19.809 3.666 1.00 48.82 210 GLN A C 1
ATOM 1511 O O . GLN A 1 209 ? 17.573 -19.397 2.997 1.00 48.68 210 GLN A O 1
ATOM 1517 N N . ASP A 1 210 ? 16.599 -21.001 4.260 1.00 49.32 211 ASP A N 1
ATOM 1518 C CA . ASP A 1 210 ? 17.736 -21.916 4.203 1.00 49.57 211 ASP A CA 1
ATOM 1519 C C . ASP A 1 210 ? 17.343 -23.235 3.527 1.00 49.29 211 ASP A C 1
ATOM 1520 O O . ASP A 1 210 ? 17.194 -24.255 4.202 1.00 50.23 211 ASP A O 1
ATOM 1525 N N . PRO A 1 211 ? 17.194 -23.223 2.184 1.00 48.31 212 PRO A N 1
ATOM 1526 C CA . PRO A 1 211 ? 16.635 -24.364 1.448 1.00 48.32 212 PRO A CA 1
ATOM 1527 C C . PRO A 1 211 ? 17.370 -25.688 1.681 1.00 49.23 212 PRO A C 1
ATOM 1528 O O . PRO A 1 211 ? 16.726 -26.727 1.814 1.00 49.79 212 PRO A O 1
ATOM 1532 N N . LEU A 1 212 ? 18.699 -25.639 1.738 1.00 49.61 213 LEU A N 1
ATOM 1533 C CA . LEU A 1 212 ? 19.523 -26.826 1.979 1.00 50.84 213 LEU A CA 1
ATOM 1534 C C . LEU A 1 212 ? 19.250 -27.487 3.328 1.00 52.03 213 LEU A C 1
ATOM 1535 O O . LEU A 1 212 ? 19.469 -28.687 3.488 1.00 53.29 213 LEU A O 1
ATOM 1540 N N . ARG A 1 213 ? 18.778 -26.698 4.290 1.00 51.99 214 ARG A N 1
ATOM 1541 C CA . ARG A 1 213 ? 18.401 -27.210 5.604 1.00 53.40 214 ARG A CA 1
ATOM 1542 C C . ARG A 1 213 ? 16.885 -27.187 5.798 1.00 53.05 214 ARG A C 1
ATOM 1543 O O . ARG A 1 213 ? 16.384 -27.234 6.920 1.00 54.09 214 ARG A O 1
ATOM 1551 N N . GLU A 1 214 ? 16.167 -27.140 4.680 1.00 52.11 215 GLU A N 1
ATOM 1552 C CA . GLU A 1 214 ? 14.712 -27.167 4.669 1.00 51.94 215 GLU A CA 1
ATOM 1553 C C . GLU A 1 214 ? 14.177 -28.283 3.772 1.00 52.17 215 GLU A C 1
ATOM 1554 O O . GLU A 1 214 ? 12.966 -28.470 3.671 1.00 52.54 215 GLU A O 1
ATOM 1560 N N . GLY A 1 215 ? 15.073 -29.016 3.115 1.00 52.42 216 GLY A N 1
ATOM 1561 C CA . GLY A 1 215 ? 14.662 -30.147 2.282 1.00 53.04 216 GLY A CA 1
ATOM 1562 C C . GLY A 1 215 ? 15.163 -30.187 0.847 1.00 52.76 216 GLY A C 1
ATOM 1563 O O . GLY A 1 215 ? 14.990 -31.195 0.165 1.00 53.64 216 GLY A O 1
ATOM 1564 N N . ALA A 1 216 ? 15.781 -29.102 0.386 1.00 51.74 217 ALA A N 1
ATOM 1565 C CA . ALA A 1 216 ? 16.337 -29.049 -0.968 1.00 51.90 217 ALA A CA 1
ATOM 1566 C C . ALA A 1 216 ? 17.621 -29.860 -1.064 1.00 53.18 217 ALA A C 1
ATOM 1567 O O . ALA A 1 216 ? 18.500 -29.741 -0.209 1.00 53.63 217 ALA A O 1
ATOM 1569 N N . GLU A 1 217 ? 17.714 -30.695 -2.096 1.00 54.35 218 GLU A N 1
ATOM 1570 C CA . GLU A 1 217 ? 18.930 -31.451 -2.377 1.00 55.77 218 GLU A CA 1
ATOM 1571 C C . GLU A 1 217 ? 19.856 -30.628 -3.255 1.00 55.37 218 GLU A C 1
ATOM 1572 O O . GLU A 1 217 ? 21.070 -30.829 -3.250 1.00 56.60 218 GLU A O 1
ATOM 1578 N N . TYR A 1 218 ? 19.268 -29.713 -4.019 1.00 53.93 219 TYR A N 1
ATOM 1579 C CA . TYR A 1 218 ? 20.007 -28.854 -4.926 1.00 53.40 219 TYR A CA 1
ATOM 1580 C C . TYR A 1 218 ? 19.661 -27.402 -4.674 1.00 51.48 219 TYR A C 1
ATOM 1581 O O . TYR A 1 218 ? 18.507 -27.070 -4.401 1.00 50.64 219 TYR A O 1
ATOM 1590 N N . LEU A 1 219 ? 20.672 -26.545 -4.769 1.00 51.04 220 LEU A N 1
ATOM 1591 C CA . LEU A 1 219 ? 20.495 -25.100 -4.729 1.00 49.37 220 LEU A CA 1
ATOM 1592 C C . LEU A 1 219 ? 21.275 -24.486 -5.892 1.00 49.95 220 LEU A C 1
ATOM 1593 O O . LEU A 1 219 ? 22.494 -24.306 -5.817 1.00 50.48 220 LEU A O 1
ATOM 1598 N N . MET A 1 220 ? 20.570 -24.204 -6.984 1.00 50.07 221 MET A N 1
ATOM 1599 C CA . MET A 1 220 ? 21.182 -23.542 -8.128 1.00 50.85 221 MET A CA 1
ATOM 1600 C C . MET A 1 220 ? 21.093 -22.045 -7.928 1.00 49.34 221 MET A C 1
ATOM 1601 O O . MET A 1 220 ? 20.318 -21.566 -7.105 1.00 48.02 221 MET A O 1
ATOM 1606 N N . GLY A 1 221 ? 21.884 -21.305 -8.689 1.00 49.83 222 GLY A N 1
ATOM 1607 C CA . GLY A 1 221 ? 21.849 -19.860 -8.606 1.00 48.71 222 GLY A CA 1
ATOM 1608 C C . GLY A 1 221 ? 22.651 -19.177 -9.686 1.00 49.64 222 GLY A C 1
ATOM 1609 O O . GLY A 1 221 ? 23.461 -19.796 -10.371 1.00 51.20 222 GLY A O 1
ATOM 1610 N N . SER A 1 222 ? 22.390 -17.889 -9.835 1.00 48.90 223 SER A N 1
ATOM 1611 C CA . SER A 1 222 ? 23.166 -17.022 -10.688 1.00 49.80 223 SER A CA 1
ATOM 1612 C C . SER A 1 222 ? 24.063 -16.198 -9.770 1.00 48.96 223 SER A C 1
ATOM 1613 O O . SER A 1 222 ? 23.643 -15.790 -8.681 1.00 47.76 223 SER A O 1
ATOM 1616 N N . THR A 1 223 ? 25.295 -15.959 -10.197 1.00 49.96 224 THR A N 1
ATOM 1617 C CA . THR A 1 223 ? 26.262 -15.276 -9.345 1.00 49.65 224 THR A CA 1
ATOM 1618 C C . THR A 1 223 ? 26.292 -13.759 -9.541 1.00 49.69 224 THR A C 1
ATOM 1619 O O . THR A 1 223 ? 27.255 -13.114 -9.147 1.00 50.07 224 THR A O 1
ATOM 1623 N N . HIS A 1 224 ? 25.292 -13.204 -10.187 1.00 49.67 225 HIS A N 1
ATOM 1624 C CA . HIS A 1 224 ? 25.284 -11.788 -10.420 1.00 50.27 225 HIS A CA 1
ATOM 1625 C C . HIS A 1 224 ? 24.088 -10.989 -9.968 1.00 49.27 225 HIS A C 1
ATOM 1626 O O . HIS A 1 224 ? 24.029 -9.821 -10.227 1.00 49.97 225 HIS A O 1
ATOM 1633 N N . LYS A 1 225 ? 23.131 -11.593 -9.300 1.00 48.12 226 LYS A N 1
ATOM 1634 C CA . LYS A 1 225 ? 21.908 -10.896 -8.975 1.00 47.42 226 LYS A CA 1
ATOM 1635 C C . LYS A 1 225 ? 21.640 -10.146 -7.698 1.00 46.59 226 LYS A C 1
ATOM 1636 O O . LYS A 1 225 ? 21.710 -8.957 -7.694 1.00 46.99 226 LYS A O 1
ATOM 1642 N N . THR A 1 226 ? 21.340 -10.828 -6.610 1.00 45.47 227 THR A N 1
ATOM 1643 C CA . THR A 1 226 ? 21.524 -10.360 -5.245 1.00 45.03 227 THR A CA 1
ATOM 1644 C C . THR A 1 226 ? 22.989 -10.591 -4.901 1.00 45.39 227 THR A C 1
ATOM 1645 O O . THR A 1 226 ? 23.629 -9.776 -4.237 1.00 46.14 227 THR A O 1
ATOM 1649 N N . PHE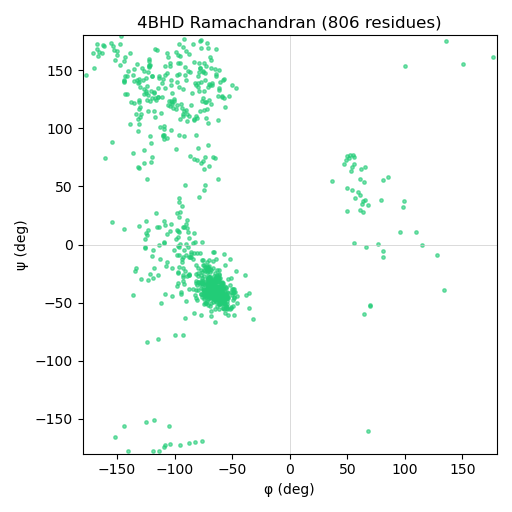 A 1 227 ? 23.502 -11.721 -5.372 1.00 45.18 228 PHE A N 1
ATOM 1650 C CA . PHE A 1 227 ? 24.895 -12.111 -5.191 1.00 45.54 228 PHE A CA 1
ATOM 1651 C C . PHE A 1 227 ? 25.757 -11.236 -6.098 1.00 46.35 228 PHE A C 1
ATOM 1652 O O . PHE A 1 227 ? 25.728 -11.390 -7.315 1.00 47.00 228 PHE A O 1
ATOM 1660 N N . PHE A 1 228 ? 26.519 -10.322 -5.503 1.00 46.48 229 PHE A N 1
ATOM 1661 C CA . PHE A 1 228 ? 27.267 -9.317 -6.262 1.00 47.16 229 PHE A CA 1
ATOM 1662 C C . PHE A 1 228 ? 28.565 -9.825 -6.898 1.00 48.42 229 PHE A C 1
ATOM 1663 O O . PHE A 1 228 ? 29.584 -9.132 -6.894 1.00 49.81 229 PHE A O 1
ATOM 1671 N N . GLY A 1 229 ? 28.529 -11.030 -7.450 1.00 48.32 230 GLY A N 1
ATOM 1672 C CA . GLY A 1 229 ? 29.687 -11.573 -8.149 1.00 49.78 230 GLY A CA 1
ATOM 1673 C C . GLY A 1 229 ? 29.593 -11.332 -9.641 1.00 50.66 230 GLY A C 1
ATOM 1674 O O . GLY A 1 229 ? 28.689 -10.636 -10.102 1.00 50.07 230 GLY A O 1
ATOM 1675 N N . PRO A 1 230 ? 30.523 -11.912 -10.415 1.00 52.50 231 PRO A N 1
ATOM 1676 C CA . PRO A 1 230 ? 30.458 -11.771 -11.862 1.00 53.99 231 PRO A CA 1
ATOM 1677 C C . PRO A 1 230 ? 29.385 -12.680 -12.450 1.00 53.65 231 PRO A C 1
ATOM 1678 O O . PRO A 1 230 ? 28.760 -13.449 -11.721 1.00 52.28 231 PRO A O 1
ATOM 1682 N N . GLN A 1 231 ? 29.172 -12.582 -13.757 1.00 55.35 232 GLN A N 1
ATOM 1683 C CA . GLN A 1 231 ? 28.214 -13.433 -14.442 1.00 55.75 232 GLN A CA 1
ATOM 1684 C C . GLN A 1 231 ? 28.641 -14.893 -14.304 1.00 56.23 232 GLN A C 1
ATOM 1685 O O . GLN A 1 231 ? 29.827 -15.190 -14.185 1.00 57.69 232 GLN A O 1
ATOM 1691 N N . GLY A 1 232 ? 27.671 -15.799 -14.295 1.00 55.44 233 GLY A N 1
ATOM 1692 C CA . GLY A 1 232 ? 27.950 -17.214 -14.089 1.00 55.84 233 GLY A CA 1
ATOM 1693 C C . GLY A 1 232 ? 26.976 -17.852 -13.123 1.00 53.65 233 GLY A C 1
ATOM 1694 O O . GLY A 1 232 ? 26.140 -17.168 -12.527 1.00 51.64 233 GLY A O 1
ATOM 1695 N N . GLY A 1 233 ? 27.093 -19.165 -12.963 1.00 54.28 234 GLY A N 1
ATOM 1696 C CA . GLY A 1 233 ? 26.169 -19.928 -12.134 1.00 52.87 234 GLY A CA 1
ATOM 1697 C C . GLY A 1 233 ? 26.858 -20.886 -11.191 1.00 53.10 234 GLY A C 1
ATOM 1698 O O . GLY A 1 233 ? 27.981 -21.319 -11.440 1.00 55.22 234 GLY A O 1
ATOM 1699 N N . VAL A 1 234 ? 26.173 -21.220 -10.105 1.00 51.51 235 VAL A N 1
ATOM 1700 C CA . VAL A 1 234 ? 26.705 -22.138 -9.104 1.00 51.89 235 VAL A CA 1
ATOM 1701 C C . VAL A 1 234 ? 25.669 -23.210 -8.748 1.00 51.43 235 VAL A C 1
ATOM 1702 O O . VAL A 1 234 ? 24.479 -22.921 -8.634 1.00 50.09 235 VAL A O 1
ATOM 1706 N N . ILE A 1 235 ? 26.127 -24.448 -8.604 1.00 52.97 236 ILE A N 1
ATOM 1707 C CA . ILE A 1 235 ? 25.268 -25.538 -8.159 1.00 52.97 236 ILE A CA 1
ATOM 1708 C C . ILE A 1 235 ? 25.779 -26.055 -6.818 1.00 53.21 236 ILE A C 1
ATOM 1709 O O . ILE A 1 235 ? 26.945 -26.441 -6.686 1.00 54.77 236 ILE A O 1
ATOM 1714 N N . LEU A 1 236 ? 24.895 -26.052 -5.827 1.00 52.01 237 LEU A N 1
ATOM 1715 C CA . LEU A 1 236 ? 25.225 -26.525 -4.488 1.00 52.44 237 LEU A CA 1
ATOM 1716 C C . LEU A 1 236 ? 24.370 -27.734 -4.145 1.00 52.92 237 LEU A C 1
ATOM 1717 O O . LEU A 1 236 ? 23.143 -27.683 -4.253 1.00 51.70 237 LEU A O 1
ATOM 1722 N N . THR A 1 237 ? 25.025 -28.823 -3.752 1.00 55.02 238 THR A N 1
ATOM 1723 C CA . THR A 1 237 ? 24.333 -30.080 -3.470 1.00 56.18 238 THR A CA 1
ATOM 1724 C C . THR A 1 237 ? 25.065 -30.951 -2.436 1.00 58.25 238 THR A C 1
ATOM 1725 O O . THR A 1 237 ? 25.962 -30.481 -1.735 1.00 58.45 238 THR A O 1
ATOM 1729 N N . THR A 1 238 ? 24.661 -32.216 -2.352 1.00 60.25 239 THR A N 1
ATOM 1730 C CA . THR A 1 238 ? 25.194 -33.169 -1.384 1.00 62.69 239 THR A CA 1
ATOM 1731 C C . THR A 1 238 ? 26.284 -34.025 -2.012 1.00 66.03 239 THR A C 1
ATOM 1732 O O . THR A 1 238 ? 26.377 -34.106 -3.236 1.00 66.83 239 THR A O 1
ATOM 1736 N N . LYS A 1 239 ? 27.089 -34.678 -1.174 1.00 68.71 240 LYS A N 1
ATOM 1737 C CA . LYS A 1 239 ? 28.136 -35.584 -1.651 1.00 72.56 240 LYS A CA 1
ATOM 1738 C C . LYS A 1 239 ? 27.569 -36.723 -2.523 1.0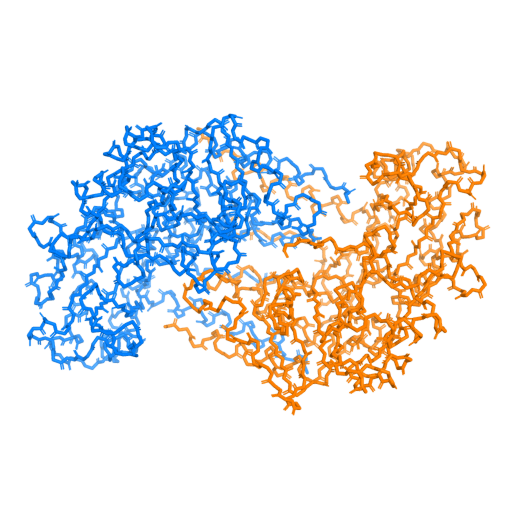0 74.15 240 LYS A C 1
ATOM 1739 O O . LYS A 1 239 ? 28.223 -37.170 -3.465 1.00 76.37 240 LYS A O 1
ATOM 1745 N N . GLU A 1 240 ? 26.351 -37.167 -2.207 1.00 73.47 241 GLU A N 1
ATOM 1746 C CA . GLU A 1 240 ? 25.623 -38.161 -3.006 1.00 75.03 241 GLU A CA 1
ATOM 1747 C C . GLU A 1 240 ? 25.570 -37.809 -4.491 1.00 75.14 241 GLU A C 1
ATOM 1748 O O . GLU A 1 240 ? 25.770 -38.673 -5.353 1.00 77.66 241 GLU A O 1
ATOM 1754 N N . ASN A 1 241 ? 25.301 -36.536 -4.772 1.00 72.63 242 ASN A N 1
ATOM 1755 C CA . ASN A 1 241 ? 25.068 -36.062 -6.129 1.00 72.53 242 ASN A CA 1
ATOM 1756 C C . ASN A 1 241 ? 26.297 -35.472 -6.814 1.00 73.71 242 ASN A C 1
ATOM 1757 O O . ASN A 1 241 ? 26.227 -35.084 -7.981 1.00 74.04 242 ASN A O 1
ATOM 1762 N N . ALA A 1 242 ? 27.414 -35.414 -6.093 1.00 74.76 243 ALA A N 1
ATOM 1763 C CA . ALA A 1 242 ? 28.633 -34.766 -6.586 1.00 76.29 243 ALA A CA 1
ATOM 1764 C C . ALA A 1 242 ? 29.118 -35.302 -7.939 1.00 79.54 243 ALA A C 1
ATOM 1765 O O . ALA A 1 242 ? 29.292 -34.532 -8.885 1.00 79.47 243 ALA A O 1
ATOM 1767 N N . ASP A 1 243 ? 29.328 -36.616 -8.022 1.00 82.85 244 ASP A N 1
ATOM 1768 C CA . ASP A 1 243 ? 29.754 -37.262 -9.265 1.00 86.62 244 ASP A CA 1
ATOM 1769 C C . ASP A 1 243 ? 28.712 -37.086 -10.368 1.00 86.27 244 ASP A C 1
ATOM 1770 O O . ASP A 1 243 ? 29.054 -36.811 -11.518 1.00 87.94 244 ASP A O 1
ATOM 1775 N N . LYS A 1 244 ? 27.443 -37.237 -9.997 1.00 84.55 245 LYS A N 1
ATOM 1776 C CA . LYS A 1 244 ? 26.318 -37.081 -10.913 1.00 84.44 245 LYS A CA 1
ATOM 1777 C C . LYS A 1 244 ? 26.267 -35.680 -11.537 1.00 83.02 245 LYS A C 1
ATOM 1778 O O . LYS A 1 244 ? 26.084 -35.544 -12.746 1.00 84.53 245 LYS A O 1
ATOM 1784 N N . ILE A 1 245 ? 26.435 -34.648 -10.712 1.00 80.52 246 ILE A N 1
ATOM 1785 C CA . ILE A 1 245 ? 26.400 -33.266 -11.189 1.00 79.31 246 ILE A CA 1
ATOM 1786 C C . ILE A 1 245 ? 27.607 -32.917 -12.056 1.00 82.05 246 ILE A C 1
ATOM 1787 O O . ILE A 1 245 ? 27.442 -32.445 -13.183 1.00 82.92 246 ILE A O 1
ATOM 1792 N N . ASP A 1 246 ? 28.806 -33.169 -11.536 1.00 84.05 247 ASP A N 1
ATOM 1793 C CA . ASP A 1 246 ? 30.048 -32.858 -12.239 1.00 87.25 247 ASP A CA 1
ATOM 1794 C C . ASP A 1 246 ? 30.054 -33.371 -13.680 1.00 91.14 247 ASP A C 1
ATOM 1795 O O . ASP A 1 246 ? 30.535 -32.689 -14.585 1.00 92.35 247 ASP A O 1
ATOM 1800 N N . SER A 1 247 ? 29.490 -34.561 -13.879 1.00 93.65 248 SER A N 1
ATOM 1801 C CA . SER A 1 247 ? 29.399 -35.199 -15.194 1.00 98.16 248 SER A CA 1
ATOM 1802 C C . SER A 1 247 ? 28.489 -34.464 -16.181 1.00 98.19 248 SER A C 1
ATOM 1803 O O . SER A 1 247 ? 28.723 -34.509 -17.391 1.00 101.34 248 SER A O 1
ATOM 1806 N N . HIS A 1 248 ? 27.458 -33.794 -15.664 1.00 95.44 249 HIS A N 1
ATOM 1807 C CA . HIS A 1 248 ? 26.380 -33.258 -16.503 1.00 95.84 249 HIS A CA 1
ATOM 1808 C C . HIS A 1 248 ? 26.507 -31.784 -16.879 1.00 95.08 249 HIS A C 1
ATOM 1809 O O . HIS A 1 248 ? 25.940 -31.356 -17.886 1.00 96.12 249 HIS A O 1
ATOM 1816 N N . VAL A 1 249 ? 27.236 -31.011 -16.078 1.00 94.01 250 VAL A N 1
ATOM 1817 C CA . VAL A 1 249 ? 27.551 -29.624 -16.436 1.00 94.03 250 VAL A CA 1
ATOM 1818 C C . VAL A 1 249 ? 28.589 -29.621 -17.564 1.00 98.54 250 VAL A C 1
ATOM 1819 O O . VAL A 1 249 ? 29.674 -30.193 -17.424 1.00 100.73 250 VAL A O 1
ATOM 1823 N N . PHE A 1 250 ? 28.239 -28.989 -18.683 1.00 100.70 251 PHE A N 1
ATOM 1824 C CA . PHE A 1 250 ? 29.019 -29.121 -19.920 1.00 105.96 251 PHE A CA 1
ATOM 1825 C C . PHE A 1 250 ? 30.158 -28.107 -20.135 1.00 107.13 251 PHE A C 1
ATOM 1826 O O . PHE A 1 250 ? 31.285 -28.515 -20.440 1.00 110.26 251 PHE A O 1
ATOM 1834 N N . PRO A 1 251 ? 29.886 -26.820 -19.957 1.00 105.03 252 PRO A N 1
ATOM 1835 C CA . PRO A 1 251 ? 30.914 -25.806 -20.212 1.00 106.17 252 PRO A CA 1
ATOM 1836 C C . PRO A 1 251 ? 31.840 -25.631 -19.014 1.00 104.86 252 PRO A C 1
ATOM 1837 O O . PRO A 1 251 ? 31.756 -24.626 -18.308 1.00 101.87 252 PRO A O 1
ATOM 1841 N N . GLY A 1 252 ? 32.715 -26.608 -18.794 1.00 107.51 253 GLY A N 1
ATOM 1842 C CA . GLY A 1 252 ? 33.651 -26.554 -17.687 1.00 107.07 253 GLY A CA 1
ATOM 1843 C C . GLY A 1 252 ? 34.882 -27.205 -18.290 1.00 111.92 253 GLY A C 1
ATOM 1844 O O . GLY A 1 252 ? 35.067 -27.214 -19.507 1.00 115.16 253 GLY A O 1
ATOM 1845 N N . VAL A 1 253 ? 35.731 -27.747 -17.421 1.00 112.80 254 VAL A N 1
ATOM 1846 C CA . VAL A 1 253 ? 37.160 -28.015 -17.581 1.00 116.85 254 VAL A CA 1
ATOM 1847 C C . VAL A 1 253 ? 37.606 -28.446 -18.981 1.00 121.79 254 VAL A C 1
ATOM 1848 O O . VAL A 1 253 ? 38.652 -28.011 -19.461 1.00 124.61 254 VAL A O 1
ATOM 1852 N N . VAL A 1 254 ? 36.824 -29.305 -19.628 1.00 123.22 255 VAL A N 1
ATOM 1853 C CA . VAL A 1 254 ? 37.241 -29.889 -20.917 1.00 128.46 255 VAL A CA 1
ATOM 1854 C C . VAL A 1 254 ? 37.151 -28.894 -22.086 1.00 129.72 255 VAL A C 1
ATOM 1855 O O . VAL A 1 254 ? 38.078 -28.794 -22.896 1.00 133.74 255 VAL A O 1
ATOM 1859 N N . SER A 1 255 ? 36.036 -28.166 -22.159 1.00 126.46 256 SER A N 1
ATOM 1860 C CA . SER A 1 255 ? 35.794 -27.196 -23.230 1.00 127.43 256 SER A CA 1
ATOM 1861 C C . SER A 1 255 ? 35.336 -25.850 -22.678 1.00 122.82 256 SER A C 1
ATOM 1862 O O . SER A 1 255 ? 34.562 -25.798 -21.718 1.00 118.70 256 SER A O 1
ATOM 1865 N N . ASN A 1 256 ? 35.812 -24.774 -23.309 1.00 123.84 257 ASN A N 1
ATOM 1866 C CA . ASN A 1 256 ? 35.504 -23.389 -22.916 1.00 120.12 257 ASN A CA 1
ATOM 1867 C C . ASN A 1 256 ? 35.723 -23.132 -21.421 1.00 115.98 257 ASN A C 1
ATOM 1868 O O . ASN A 1 256 ? 34.759 -23.057 -20.648 1.00 112.20 257 ASN A O 1
ATOM 1873 N N . HIS A 1 257 ? 36.994 -23.004 -21.028 1.00 116.98 258 HIS A N 1
ATOM 1874 C CA . HIS A 1 257 ? 37.380 -22.888 -19.615 1.00 113.87 258 HIS A CA 1
ATOM 1875 C C . HIS A 1 257 ? 36.591 -21.805 -18.884 1.00 109.04 258 HIS A C 1
ATOM 1876 O O . HIS A 1 257 ? 35.960 -22.082 -17.858 1.00 105.99 258 HIS A O 1
ATOM 1883 N N . HIS A 1 258 ? 36.620 -20.585 -19.425 1.00 108.52 259 HIS A N 1
ATOM 1884 C CA . HIS A 1 258 ? 35.860 -19.448 -18.883 1.00 104.27 259 HIS A CA 1
ATOM 1885 C C . HIS A 1 258 ? 36.334 -19.085 -17.465 1.00 101.35 259 HIS A C 1
ATOM 1886 O O . HIS A 1 258 ? 35.536 -18.714 -16.597 1.00 97.89 259 HIS A O 1
ATOM 1893 N N . LEU A 1 259 ? 37.648 -19.185 -17.256 1.00 102.90 260 LEU A N 1
ATOM 1894 C CA . LEU A 1 259 ? 38.262 -19.057 -15.932 1.00 100.81 260 LEU A CA 1
ATOM 1895 C C . LEU A 1 259 ? 38.665 -17.636 -15.537 1.00 99.16 260 LEU A C 1
ATOM 1896 O O . LEU A 1 259 ? 39.471 -17.452 -14.620 1.00 99.29 260 LEU A O 1
ATOM 1901 N N . HIS A 1 260 ? 38.112 -16.635 -16.220 1.00 97.46 261 HIS A N 1
ATOM 1902 C CA . HIS A 1 260 ? 38.353 -15.239 -15.844 1.00 95.49 261 HIS A CA 1
ATOM 1903 C C . HIS A 1 260 ? 37.288 -14.714 -14.878 1.00 90.71 261 HIS A C 1
ATOM 1904 O O . HIS A 1 260 ? 37.589 -13.900 -13.999 1.00 89.62 261 HIS A O 1
ATOM 1911 N N . HIS A 1 261 ? 36.052 -15.189 -15.038 1.00 87.67 262 HIS A N 1
ATOM 1912 C CA . HIS A 1 261 ? 34.971 -14.847 -14.115 1.00 82.92 262 HIS A CA 1
ATOM 1913 C C . HIS A 1 261 ? 35.028 -15.716 -12.861 1.00 80.65 262 HIS A C 1
ATOM 1914 O O . HIS A 1 261 ? 34.428 -15.384 -11.839 1.00 77.99 262 HIS A O 1
ATOM 1921 N N . LYS A 1 262 ? 35.756 -16.829 -12.944 1.00 81.32 263 LYS A N 1
ATOM 1922 C CA . LYS A 1 262 ? 36.002 -17.676 -11.778 1.00 79.45 263 LYS A CA 1
ATOM 1923 C C . LYS A 1 262 ? 36.976 -17.008 -10.807 1.00 78.64 263 LYS A C 1
ATOM 1924 O O . LYS A 1 262 ? 36.848 -17.155 -9.592 1.00 77.14 263 LYS A O 1
ATOM 1930 N N . ALA A 1 263 ? 37.940 -16.270 -11.351 1.00 79.19 264 ALA A N 1
ATOM 1931 C CA . ALA A 1 263 ? 38.847 -15.471 -10.537 1.00 78.44 264 ALA A CA 1
ATOM 1932 C C . ALA A 1 263 ? 38.069 -14.431 -9.734 1.00 74.61 264 ALA A C 1
ATOM 1933 O O . ALA A 1 263 ? 38.286 -14.282 -8.532 1.00 74.08 264 ALA A O 1
ATOM 1935 N N . GLY A 1 264 ? 37.152 -13.733 -10.406 1.00 71.89 265 GLY A N 1
ATOM 1936 C CA . GLY A 1 264 ? 36.305 -12.718 -9.777 1.00 67.86 265 GLY A CA 1
ATOM 1937 C C . GLY A 1 264 ? 35.255 -13.284 -8.840 1.00 64.35 265 GLY A C 1
ATOM 1938 O O . GLY A 1 264 ? 34.841 -12.616 -7.893 1.00 62.84 265 GLY A O 1
ATOM 1939 N N . LEU A 1 265 ? 34.822 -14.513 -9.114 1.00 63.10 266 LEU A N 1
ATOM 1940 C CA . LEU A 1 265 ? 33.880 -15.230 -8.260 1.00 60.07 266 LEU A CA 1
ATOM 1941 C C . LEU A 1 265 ? 34.481 -15.436 -6.878 1.00 59.95 266 LEU A C 1
ATOM 1942 O O . LEU A 1 265 ? 33.830 -15.169 -5.866 1.00 58.23 266 LEU A O 1
ATOM 1947 N N . ALA A 1 266 ? 35.727 -15.911 -6.852 1.00 61.83 267 ALA A N 1
ATOM 1948 C CA . ALA A 1 266 ? 36.449 -16.179 -5.612 1.00 62.30 267 ALA A CA 1
ATOM 1949 C C . ALA A 1 266 ? 36.507 -14.961 -4.692 1.00 61.43 267 ALA A C 1
ATOM 1950 O O . ALA A 1 266 ? 36.343 -15.099 -3.482 1.00 61.14 267 ALA A O 1
ATOM 1952 N N . ILE A 1 267 ? 36.729 -13.779 -5.268 1.00 61.17 268 ILE A N 1
ATOM 1953 C CA . ILE A 1 267 ? 36.727 -12.528 -4.505 1.00 60.42 268 ILE A CA 1
ATOM 1954 C C . ILE A 1 267 ? 35.328 -12.222 -3.974 1.00 57.62 268 ILE A C 1
ATOM 1955 O O . ILE A 1 267 ? 35.168 -11.890 -2.799 1.00 57.42 268 ILE A O 1
ATOM 1960 N N . ALA A 1 268 ? 34.323 -12.343 -4.843 1.00 55.66 269 ALA A N 1
ATOM 1961 C CA . ALA A 1 268 ? 32.928 -12.124 -4.462 1.00 53.01 269 ALA A CA 1
ATOM 1962 C C . ALA A 1 268 ? 32.511 -13.069 -3.341 1.00 52.32 269 ALA A C 1
ATOM 1963 O O . ALA A 1 268 ? 31.750 -12.687 -2.450 1.00 51.21 269 ALA A O 1
ATOM 1965 N N . LEU A 1 269 ? 33.018 -14.300 -3.401 1.00 53.17 270 LEU A N 1
ATOM 1966 C CA . LEU A 1 269 ? 32.832 -15.287 -2.344 1.00 53.02 270 LEU A CA 1
ATOM 1967 C C . LEU A 1 269 ? 33.416 -14.805 -1.013 1.00 54.21 270 LEU A C 1
ATOM 1968 O O . LEU A 1 269 ? 32.778 -14.942 0.033 1.00 53.56 270 LEU A O 1
ATOM 1973 N N . ALA A 1 270 ? 34.616 -14.231 -1.058 1.00 56.17 271 ALA A N 1
ATOM 1974 C CA . ALA A 1 270 ? 35.240 -13.650 0.130 1.00 57.92 271 ALA A CA 1
ATOM 1975 C C . ALA A 1 270 ? 34.424 -12.477 0.673 1.00 56.80 271 ALA A C 1
ATOM 1976 O O . ALA A 1 270 ? 34.209 -12.370 1.882 1.00 57.27 271 ALA A O 1
ATOM 1978 N N . GLU A 1 271 ? 33.967 -11.612 -0.231 1.00 55.73 272 GLU A N 1
ATOM 1979 C CA . GLU A 1 271 ? 33.158 -10.446 0.126 1.00 54.96 272 GLU A CA 1
ATOM 1980 C C . GLU A 1 271 ? 31.837 -10.852 0.774 1.00 53.50 272 GLU A C 1
ATOM 1981 O O . GLU A 1 271 ? 31.407 -10.241 1.752 1.00 53.65 272 GLU A O 1
ATOM 1987 N N . MET A 1 272 ? 31.206 -11.890 0.231 1.00 52.59 273 MET A N 1
ATOM 1988 C CA . MET A 1 272 ? 29.963 -12.419 0.789 1.00 51.53 273 MET A CA 1
ATOM 1989 C C . MET A 1 272 ? 30.173 -13.112 2.135 1.00 52.61 273 MET A C 1
ATOM 1990 O O . MET A 1 272 ? 29.266 -13.149 2.958 1.00 52.27 273 MET A O 1
ATOM 1995 N N . LEU A 1 273 ? 31.363 -13.661 2.354 1.00 54.45 274 LEU A N 1
ATOM 1996 C CA . LEU A 1 273 ? 31.697 -14.276 3.636 1.00 55.97 274 LEU A CA 1
ATOM 1997 C C . LEU A 1 273 ? 31.897 -13.243 4.744 1.00 57.52 274 LEU A C 1
ATOM 1998 O O . LEU A 1 273 ? 31.495 -13.465 5.885 1.00 58.21 274 LEU A O 1
ATOM 2003 N N . GLU A 1 274 ? 32.509 -12.116 4.398 1.00 58.46 275 GLU A N 1
ATOM 2004 C CA . GLU A 1 274 ? 32.821 -11.063 5.366 1.00 60.64 275 GLU A CA 1
ATOM 2005 C C . GLU A 1 274 ? 31.683 -10.051 5.559 1.00 59.48 275 GLU A C 1
ATOM 2006 O O . GLU A 1 274 ? 31.436 -9.602 6.680 1.00 60.95 275 GLU A O 1
ATOM 2012 N N . PHE A 1 275 ? 30.997 -9.701 4.472 1.00 57.34 276 PHE A N 1
ATOM 2013 C CA . PHE A 1 275 ? 30.017 -8.613 4.492 1.00 56.45 276 PHE A CA 1
ATOM 2014 C C . PHE A 1 275 ? 28.604 -9.072 4.145 1.00 54.37 276 PHE A C 1
ATOM 2015 O O . PHE A 1 275 ? 27.656 -8.282 4.206 1.00 53.68 276 PHE A O 1
ATOM 2023 N N . GLY A 1 276 ? 28.473 -10.348 3.786 1.00 53.59 277 GLY A N 1
ATOM 2024 C CA . GLY A 1 276 ? 27.213 -10.900 3.293 1.00 51.81 277 GLY A CA 1
ATOM 2025 C C . GLY A 1 276 ? 26.027 -10.775 4.228 1.00 51.81 277 GLY A C 1
ATOM 2026 O O . GLY A 1 276 ? 24.943 -10.390 3.797 1.00 50.76 277 GLY A O 1
ATOM 2027 N N . GLU A 1 277 ? 26.226 -11.113 5.501 1.00 53.48 278 GLU A N 1
ATOM 2028 C CA . GLU A 1 277 ? 25.179 -10.967 6.509 1.00 54.19 278 GLU A CA 1
ATOM 2029 C C . GLU A 1 277 ? 24.678 -9.527 6.572 1.00 54.46 278 GLU A C 1
ATOM 2030 O O . GLU A 1 277 ? 23.494 -9.268 6.351 1.00 53.48 278 GLU A O 1
ATOM 2036 N N . ALA A 1 278 ? 25.589 -8.600 6.863 1.00 55.96 279 ALA A N 1
ATOM 2037 C CA . ALA A 1 278 ? 25.264 -7.182 6.913 1.00 56.62 279 ALA A CA 1
ATOM 2038 C C . ALA A 1 278 ? 24.540 -6.737 5.640 1.00 54.80 279 ALA A C 1
ATOM 2039 O O . ALA A 1 278 ? 23.440 -6.183 5.708 1.00 54.71 279 ALA A O 1
ATOM 2041 N N . TYR A 1 279 ? 25.152 -7.008 4.486 1.00 53.72 280 TYR A N 1
ATOM 2042 C CA . TYR A 1 279 ? 24.594 -6.639 3.184 1.00 52.11 280 TYR A CA 1
ATOM 2043 C C . TYR A 1 279 ? 23.150 -7.106 3.006 1.00 50.82 280 TYR A C 1
ATOM 2044 O O . TYR A 1 279 ? 22.269 -6.295 2.724 1.00 50.77 280 TYR A O 1
ATOM 2053 N N . ALA A 1 280 ? 22.920 -8.407 3.182 1.00 50.02 281 ALA A N 1
ATOM 2054 C CA . ALA A 1 280 ? 21.607 -9.013 2.954 1.00 48.88 281 ALA A CA 1
ATOM 2055 C C . ALA A 1 280 ? 20.519 -8.448 3.869 1.00 49.70 281 ALA A C 1
ATOM 2056 O O . ALA A 1 280 ? 19.396 -8.206 3.420 1.00 49.29 281 ALA A O 1
ATOM 2058 N N . LYS A 1 281 ? 20.861 -8.246 5.143 1.00 51.12 282 LYS A N 1
ATOM 2059 C CA . LYS A 1 281 ? 19.962 -7.634 6.120 1.00 52.26 282 LYS A CA 1
ATOM 2060 C C . LYS A 1 281 ? 19.461 -6.285 5.616 1.00 52.59 282 LYS A C 1
ATOM 2061 O O . LYS A 1 281 ? 18.269 -5.987 5.685 1.00 52.84 282 LYS A O 1
ATOM 2067 N N . GLN A 1 282 ? 20.384 -5.474 5.109 1.00 52.76 283 GLN A N 1
ATOM 2068 C CA . GLN A 1 282 ? 20.065 -4.123 4.669 1.00 53.34 283 GLN A CA 1
ATOM 2069 C C . GLN A 1 282 ? 19.213 -4.143 3.405 1.00 52.07 283 GLN A C 1
ATOM 2070 O O . GLN A 1 282 ? 18.311 -3.318 3.250 1.00 52.83 283 GLN A O 1
ATOM 2076 N N . VAL A 1 283 ? 19.499 -5.088 2.512 1.00 50.55 284 VAL A N 1
ATOM 2077 C CA . VAL A 1 283 ? 18.744 -5.229 1.268 1.00 49.59 284 VAL A CA 1
ATOM 2078 C C . VAL A 1 283 ? 17.239 -5.384 1.546 1.00 49.89 284 VAL A C 1
ATOM 2079 O O . VAL A 1 283 ? 16.436 -4.626 0.999 1.00 50.39 284 VAL A O 1
ATOM 2083 N N . ILE A 1 284 ? 16.868 -6.340 2.404 1.00 49.82 285 ILE A N 1
ATOM 2084 C CA . ILE A 1 284 ? 15.461 -6.526 2.795 1.00 50.48 285 ILE A CA 1
ATOM 2085 C C . ILE A 1 284 ? 14.894 -5.278 3.494 1.00 52.31 285 ILE A C 1
ATOM 2086 O O . ILE A 1 284 ? 13.800 -4.818 3.156 1.00 53.00 285 ILE A O 1
ATOM 2091 N N . LYS A 1 285 ? 15.649 -4.728 4.445 1.00 53.40 286 LYS A N 1
ATOM 2092 C CA . LYS A 1 285 ? 15.246 -3.517 5.160 1.00 55.63 286 LYS A CA 1
ATOM 2093 C C . LYS A 1 285 ? 14.981 -2.347 4.214 1.00 55.89 286 LYS A C 1
ATOM 2094 O O . LYS A 1 285 ? 13.991 -1.630 4.374 1.00 57.36 286 LYS A O 1
ATOM 2100 N N . ASN A 1 286 ? 15.863 -2.166 3.232 1.00 54.73 287 ASN A N 1
ATOM 2101 C CA . ASN A 1 286 ? 15.678 -1.145 2.209 1.00 55.02 287 ASN A CA 1
ATOM 2102 C C . ASN A 1 286 ? 14.444 -1.432 1.370 1.00 54.55 287 ASN A C 1
ATOM 2103 O O . ASN A 1 286 ? 13.633 -0.539 1.129 1.00 56.09 287 ASN A O 1
ATOM 2108 N N . ALA A 1 287 ? 14.299 -2.685 0.945 1.00 52.76 288 ALA A N 1
ATOM 2109 C CA . ALA A 1 287 ? 13.159 -3.109 0.140 1.00 52.29 288 ALA A CA 1
ATOM 2110 C C . ALA A 1 287 ? 11.851 -2.847 0.875 1.00 53.75 288 ALA A C 1
ATOM 2111 O O . ALA A 1 287 ? 10.880 -2.384 0.278 1.00 54.92 288 ALA A O 1
ATOM 2113 N N . LYS A 1 288 ? 11.840 -3.136 2.175 1.00 53.96 289 LYS A N 1
ATOM 2114 C CA . LYS A 1 288 ? 10.671 -2.903 3.012 1.00 55.37 289 LYS A CA 1
ATOM 2115 C C . LYS A 1 288 ? 10.388 -1.412 3.139 1.00 57.66 289 LYS A C 1
ATOM 2116 O O . LYS A 1 288 ? 9.260 -0.972 2.920 1.00 59.15 289 LYS A O 1
ATOM 2122 N N . ALA A 1 289 ? 11.422 -0.641 3.476 1.00 58.14 290 ALA A N 1
ATOM 2123 C CA . ALA A 1 289 ? 11.299 0.806 3.634 1.00 60.47 290 ALA A CA 1
ATOM 2124 C C . ALA A 1 289 ? 10.809 1.475 2.355 1.00 60.86 290 ALA A C 1
ATOM 2125 O O . ALA A 1 289 ? 9.900 2.305 2.391 1.00 63.10 290 ALA A O 1
ATOM 2127 N N . LEU A 1 290 ? 11.414 1.097 1.231 1.00 59.10 291 LEU A N 1
ATOM 2128 C CA . LEU A 1 290 ? 11.046 1.626 -0.077 1.00 59.53 291 LEU A CA 1
ATOM 2129 C C . LEU A 1 290 ? 9.600 1.283 -0.437 1.00 60.45 291 LEU A C 1
ATOM 2130 O O . LEU A 1 290 ? 8.879 2.124 -0.979 1.00 62.48 291 LEU A O 1
ATOM 2135 N N . ALA A 1 291 ? 9.180 0.058 -0.123 1.00 59.26 292 ALA A N 1
ATOM 2136 C CA . ALA A 1 291 ? 7.803 -0.367 -0.360 1.00 60.27 292 ALA A CA 1
ATOM 2137 C C . ALA A 1 291 ? 6.823 0.447 0.482 1.00 63.25 292 ALA A C 1
ATOM 2138 O O . ALA A 1 291 ? 5.842 0.979 -0.045 1.00 65.20 292 ALA A O 1
ATOM 2140 N N . GLN A 1 292 ? 7.108 0.551 1.782 1.00 64.01 293 GLN A N 1
ATOM 2141 C CA . GLN A 1 292 ? 6.273 1.305 2.717 1.00 67.11 293 GLN A CA 1
ATOM 2142 C C . GLN A 1 292 ? 6.197 2.777 2.316 1.00 69.23 293 GLN A C 1
ATOM 2143 O O . GLN A 1 292 ? 5.126 3.386 2.374 1.00 71.90 293 GLN A O 1
ATOM 2149 N N . ALA A 1 293 ? 7.334 3.330 1.896 1.00 68.20 294 ALA A N 1
ATOM 2150 C CA . ALA A 1 293 ? 7.412 4.719 1.447 1.00 70.03 294 ALA A CA 1
ATOM 2151 C C . ALA A 1 293 ? 6.584 4.957 0.185 1.00 70.68 294 ALA A C 1
ATOM 2152 O O . ALA A 1 293 ? 5.987 6.022 0.023 1.00 73.56 294 ALA A O 1
ATOM 2154 N N . LEU A 1 294 ? 6.548 3.962 -0.699 1.00 68.30 295 LEU A N 1
ATOM 2155 C CA . LEU A 1 294 ? 5.742 4.034 -1.917 1.00 68.93 295 LEU A CA 1
ATOM 2156 C C . LEU A 1 294 ? 4.248 3.896 -1.636 1.00 71.03 295 LEU A C 1
ATOM 2157 O O . LEU A 1 294 ? 3.435 4.583 -2.252 1.00 73.43 295 LEU A O 1
ATOM 2162 N N . TYR A 1 295 ? 3.900 3.003 -0.709 1.00 70.23 296 TYR A N 1
ATOM 2163 C CA . TYR A 1 295 ? 2.508 2.719 -0.360 1.00 72.10 296 TYR A CA 1
ATOM 2164 C C . TYR A 1 295 ? 1.827 3.949 0.217 1.00 75.58 296 TYR A C 1
ATOM 2165 O O . TYR A 1 295 ? 0.770 4.359 -0.261 1.00 78.11 296 TYR A O 1
ATOM 2174 N N . GLU A 1 296 ? 2.455 4.534 1.235 1.00 75.97 297 GLU A N 1
ATOM 2175 C CA . GLU A 1 296 ? 1.972 5.748 1.894 1.00 79.56 297 GLU A CA 1
ATOM 2176 C C . GLU A 1 296 ? 1.773 6.892 0.909 1.00 81.31 297 GLU A C 1
ATOM 2177 O O . GLU A 1 296 ? 1.077 7.864 1.203 1.00 85.03 297 GLU A O 1
ATOM 2183 N N . ARG A 1 297 ? 2.379 6.753 -0.266 1.00 78.95 298 ARG A N 1
ATOM 2184 C CA . ARG A 1 297 ? 2.419 7.810 -1.261 1.00 80.32 298 ARG A CA 1
ATOM 2185 C C . ARG A 1 297 ? 1.395 7.617 -2.382 1.00 81.47 298 ARG A C 1
ATOM 2186 O O . ARG A 1 297 ? 1.253 8.479 -3.244 1.00 83.62 298 ARG A O 1
ATOM 2194 N N . GLY A 1 298 ? 0.680 6.494 -2.363 1.00 80.44 299 GLY A N 1
ATOM 2195 C CA . GLY A 1 298 ? -0.368 6.231 -3.347 1.00 81.91 299 GLY A CA 1
ATOM 2196 C C . GLY A 1 298 ? -0.115 5.069 -4.292 1.00 79.16 299 GLY A C 1
ATOM 2197 O O . GLY A 1 298 ? -0.950 4.770 -5.146 1.00 80.63 299 GLY A O 1
ATOM 2198 N N . PHE A 1 299 ? 1.036 4.416 -4.142 1.00 75.51 300 PHE A N 1
ATOM 2199 C CA . PHE A 1 299 ? 1.403 3.267 -4.966 1.00 72.81 300 PHE A CA 1
ATOM 2200 C C . PHE A 1 299 ? 0.828 1.984 -4.375 1.00 71.83 300 PHE A C 1
ATOM 2201 O O . PHE A 1 299 ? 1.144 1.628 -3.237 1.00 70.38 300 PHE A O 1
ATOM 2209 N N . ASN A 1 300 ? -0.007 1.285 -5.142 1.00 72.87 301 ASN A N 1
ATOM 2210 C CA . ASN A 1 300 ? -0.540 -0.003 -4.696 1.00 72.31 301 ASN A CA 1
ATOM 2211 C C . ASN A 1 300 ? 0.500 -1.126 -4.784 1.00 68.72 301 ASN A C 1
ATOM 2212 O O . ASN A 1 300 ? 0.432 -1.998 -5.659 1.00 68.00 301 ASN A O 1
ATOM 2217 N N . VAL A 1 301 ? 1.474 -1.081 -3.879 1.00 66.81 302 VAL A N 1
ATOM 2218 C CA . VAL A 1 301 ? 2.508 -2.109 -3.800 1.00 63.66 302 VAL A CA 1
ATOM 2219 C C . VAL A 1 301 ? 1.952 -3.342 -3.088 1.00 63.11 302 VAL A C 1
ATOM 2220 O O . VAL A 1 301 ? 1.323 -3.232 -2.033 1.00 64.53 302 VAL A O 1
ATOM 2224 N N . LEU A 1 302 ? 2.190 -4.503 -3.692 1.00 61.42 303 LEU A N 1
ATOM 2225 C CA . LEU A 1 302 ? 1.576 -5.767 -3.299 1.00 61.16 303 LEU A CA 1
ATOM 2226 C C . LEU A 1 302 ? 1.815 -6.204 -1.854 1.00 60.44 303 LEU A C 1
ATOM 2227 O O . LEU A 1 302 ? 2.900 -6.008 -1.301 1.00 58.77 303 LEU A O 1
ATOM 2232 N N . CYS A 1 303 ? 0.766 -6.775 -1.259 1.00 62.09 304 CYS A N 1
ATOM 2233 C CA . CYS A 1 303 ? 0.816 -7.459 0.039 1.00 61.96 304 CYS A CA 1
ATOM 2234 C C . CYS A 1 303 ? 1.167 -6.593 1.250 1.00 62.71 304 CYS A C 1
ATOM 2235 O O . CYS A 1 303 ? 2.084 -6.918 2.009 1.00 61.18 304 CYS A O 1
ATOM 2238 N N . GLU A 1 304 ? 0.421 -5.507 1.445 1.00 65.53 305 GLU A N 1
ATOM 2239 C CA . GLU A 1 304 ? 0.670 -4.594 2.565 1.00 67.04 305 GLU A CA 1
ATOM 2240 C C . GLU A 1 304 ? 0.441 -5.260 3.925 1.00 67.64 305 GLU A C 1
ATOM 2241 O O . GLU A 1 304 ? 1.054 -4.879 4.923 1.00 68.00 305 GLU A O 1
ATOM 2247 N N . HIS A 1 305 ? -0.438 -6.259 3.946 1.00 68.14 306 HIS A N 1
ATOM 2248 C CA . HIS A 1 305 ? -0.754 -7.006 5.160 1.00 68.95 306 HIS A CA 1
ATOM 2249 C C . HIS A 1 305 ? 0.384 -7.933 5.587 1.00 66.33 306 HIS A C 1
ATOM 2250 O O . HIS A 1 305 ? 0.437 -8.359 6.740 1.00 67.01 306 HIS A O 1
ATOM 2257 N N . LYS A 1 306 ? 1.287 -8.234 4.653 1.00 63.77 307 LYS A N 1
ATOM 2258 C CA . LYS A 1 306 ? 2.442 -9.101 4.912 1.00 61.46 307 LYS A CA 1
ATOM 2259 C C . LYS A 1 306 ? 3.758 -8.325 4.938 1.00 60.26 307 LYS A C 1
ATOM 2260 O O . LYS A 1 306 ? 4.836 -8.918 4.842 1.00 58.32 307 LYS A O 1
ATOM 2266 N N . ASP A 1 307 ? 3.657 -7.004 5.070 1.00 61.85 308 ASP A N 1
ATOM 2267 C CA . ASP A 1 307 ? 4.807 -6.093 5.050 1.00 61.34 308 ASP A CA 1
ATOM 2268 C C . ASP A 1 307 ? 5.570 -6.107 3.715 1.00 59.08 308 ASP A C 1
ATOM 2269 O O . ASP A 1 307 ? 6.797 -5.976 3.674 1.00 57.72 308 ASP A O 1
ATOM 2274 N N . PHE A 1 308 ? 4.816 -6.271 2.629 1.00 59.06 309 PHE A N 1
ATOM 2275 C CA . PHE A 1 308 ? 5.298 -6.082 1.255 1.00 57.81 309 PHE A CA 1
ATOM 2276 C C . PHE A 1 308 ? 6.300 -7.113 0.732 1.00 55.48 309 PHE A C 1
ATOM 2277 O O . PHE A 1 308 ? 6.100 -7.665 -0.351 1.00 54.94 309 PHE A O 1
ATOM 2285 N N . THR A 1 309 ? 7.384 -7.349 1.474 1.00 54.46 310 THR A N 1
ATOM 2286 C CA . THR A 1 309 ? 8.444 -8.245 1.006 1.00 52.54 310 THR A CA 1
ATOM 2287 C C . THR A 1 309 ? 9.205 -8.929 2.127 1.00 51.83 310 THR A C 1
ATOM 2288 O O . THR A 1 309 ? 9.220 -8.462 3.263 1.00 53.01 310 THR A O 1
ATOM 2292 N N . GLU A 1 310 ? 9.847 -10.039 1.786 1.00 50.32 311 GLU A N 1
ATOM 2293 C CA . GLU A 1 310 ? 10.861 -10.629 2.643 1.00 49.83 311 GLU A CA 1
ATOM 2294 C C . GLU A 1 310 ? 12.168 -10.777 1.864 1.00 48.23 311 GLU A C 1
ATOM 2295 O O . GLU A 1 310 ? 13.124 -11.375 2.352 1.00 47.93 311 GLU A O 1
ATOM 2301 N N . SER A 1 311 ? 12.201 -10.214 0.659 1.00 47.56 312 SER A N 1
ATOM 2302 C CA . SER A 1 311 ? 13.375 -10.292 -0.210 1.00 46.34 312 SER A CA 1
ATOM 2303 C C . SER A 1 311 ? 13.831 -8.891 -0.627 1.00 46.72 312 SER A C 1
ATOM 2304 O O . SER A 1 311 ? 13.626 -7.915 0.097 1.00 47.62 312 SER A O 1
ATOM 2307 N N . HIS A 1 312 ? 14.462 -8.811 -1.794 1.00 46.21 313 HIS A N 1
ATOM 2308 C CA . HIS A 1 312 ? 15.031 -7.571 -2.312 1.00 46.70 313 HIS A CA 1
ATOM 2309 C C . HIS A 1 312 ? 14.036 -6.841 -3.211 1.00 47.54 313 HIS A C 1
ATOM 2310 O O . HIS A 1 312 ? 14.251 -5.684 -3.584 1.00 48.29 313 HIS A O 1
ATOM 2317 N N . GLN A 1 313 ? 12.947 -7.528 -3.543 1.00 47.53 314 GLN A N 1
ATOM 2318 C CA . GLN A 1 313 ? 12.009 -7.060 -4.549 1.00 48.68 314 GLN A CA 1
ATOM 2319 C C . GLN A 1 313 ? 10.878 -6.221 -3.970 1.00 50.08 314 GLN A C 1
ATOM 2320 O O . GLN A 1 313 ? 10.512 -6.367 -2.809 1.00 50.09 314 GLN A O 1
ATOM 2326 N N . VAL A 1 314 ? 10.347 -5.326 -4.796 1.00 51.49 315 VAL A N 1
ATOM 2327 C CA . VAL A 1 314 ? 9.143 -4.572 -4.471 1.00 53.20 315 VAL A CA 1
ATOM 2328 C C . VAL A 1 314 ? 8.244 -4.620 -5.700 1.00 54.48 315 VAL A C 1
ATOM 2329 O O . VAL A 1 314 ? 8.575 -4.066 -6.748 1.00 55.05 315 VAL A O 1
ATOM 2333 N N . ILE A 1 315 ? 7.118 -5.310 -5.575 1.00 55.22 316 ILE A N 1
ATOM 2334 C CA . ILE A 1 315 ? 6.182 -5.435 -6.684 1.00 56.97 316 ILE A CA 1
ATOM 2335 C C . ILE A 1 315 ? 5.003 -4.489 -6.467 1.00 59.53 316 ILE A C 1
ATOM 2336 O O . ILE A 1 315 ? 4.322 -4.553 -5.443 1.00 60.07 316 ILE A O 1
ATOM 2341 N N . ILE A 1 316 ? 4.783 -3.606 -7.435 1.00 61.47 317 ILE A N 1
ATOM 2342 C CA . ILE A 1 316 ? 3.691 -2.634 -7.376 1.00 64.42 317 ILE A CA 1
ATOM 2343 C C . ILE A 1 316 ? 2.701 -2.848 -8.524 1.00 66.71 317 ILE A C 1
ATOM 2344 O O . ILE A 1 316 ? 3.102 -2.995 -9.678 1.00 66.94 317 ILE A O 1
ATOM 2349 N N . ASP A 1 317 ? 1.412 -2.894 -8.188 1.00 68.83 318 ASP A N 1
ATOM 2350 C CA . ASP A 1 317 ? 0.344 -3.008 -9.182 1.00 71.64 318 ASP A CA 1
ATOM 2351 C C . ASP A 1 317 ? -0.041 -1.610 -9.653 1.00 74.64 318 ASP A C 1
ATOM 2352 O O . ASP A 1 317 ? -0.627 -0.831 -8.896 1.00 76.21 318 ASP A O 1
ATOM 2357 N N . ILE A 1 318 ? 0.297 -1.306 -10.905 1.00 75.72 319 ILE A N 1
ATOM 2358 C CA . ILE A 1 318 ? 0.032 0.007 -11.498 1.00 78.75 319 ILE A CA 1
ATOM 2359 C C . ILE A 1 318 ? -1.409 0.145 -11.987 1.00 82.82 319 ILE A C 1
ATOM 2360 O O . ILE A 1 318 ? -2.062 1.146 -11.696 1.00 85.46 319 ILE A O 1
ATOM 2365 N N . GLU A 1 319 ? -1.897 -0.853 -12.724 1.00 83.77 320 GLU A N 1
ATOM 2366 C CA . GLU A 1 319 ? -3.247 -0.808 -13.298 1.00 88.20 320 GLU A CA 1
ATOM 2367 C C . GLU A 1 319 ? -4.306 -0.548 -12.225 1.00 89.83 320 GLU A C 1
ATOM 2368 O O . GLU A 1 319 ? -5.212 0.268 -12.426 1.00 93.61 320 GLU A O 1
ATOM 2374 N N . SER A 1 320 ? -4.177 -1.236 -11.091 1.00 87.24 321 SER A N 1
ATOM 2375 C CA . SER A 1 320 ? -5.073 -1.026 -9.957 1.00 88.73 321 SER A CA 1
ATOM 2376 C C . SER A 1 320 ? -4.476 -0.050 -8.934 1.00 87.70 321 SER A C 1
ATOM 2377 O O . SER A 1 320 ? -4.640 -0.221 -7.721 1.00 87.01 321 SER A O 1
ATOM 2380 N N . SER A 1 321 ? -3.765 0.957 -9.438 1.00 87.87 322 SER A N 1
ATOM 2381 C CA . SER A 1 321 ? -3.393 2.124 -8.652 1.00 88.18 322 SER A CA 1
ATOM 2382 C C . SER A 1 321 ? -4.216 3.301 -9.172 1.00 92.80 322 SER A C 1
ATOM 2383 O O . SER A 1 321 ? -3.876 3.886 -10.206 1.00 93.95 322 SER A O 1
ATOM 2386 N N . PRO A 1 322 ? -5.317 3.638 -8.468 1.00 95.79 323 PRO A N 1
ATOM 2387 C CA . PRO A 1 322 ? -6.248 4.682 -8.914 1.00 100.60 323 PRO A CA 1
ATOM 2388 C C . PRO A 1 322 ? -5.598 6.053 -9.101 1.00 101.57 323 PRO A C 1
ATOM 2389 O O . PRO A 1 322 ? -5.943 6.769 -10.041 1.00 104.81 323 PRO A O 1
ATOM 2393 N N . ASP A 1 323 ? -4.659 6.399 -8.223 1.00 99.11 324 ASP A N 1
ATOM 2394 C CA . ASP A 1 323 ? -4.014 7.714 -8.239 1.00 100.19 324 ASP A CA 1
ATOM 2395 C C . ASP A 1 323 ? -3.050 7.946 -9.407 1.00 99.06 324 ASP A C 1
ATOM 2396 O O . ASP A 1 323 ? -2.850 9.089 -9.817 1.00 101.35 324 ASP A O 1
ATOM 2401 N N . ILE A 1 324 ? -2.464 6.873 -9.939 1.00 95.89 325 ILE A N 1
ATOM 2402 C CA . ILE A 1 324 ? -1.403 6.989 -10.951 1.00 94.57 325 ILE A CA 1
ATOM 2403 C C . ILE A 1 324 ? -1.883 7.528 -12.311 1.00 98.35 325 ILE A C 1
ATOM 2404 O O . ILE A 1 324 ? -1.424 8.586 -12.758 1.00 99.93 325 ILE A O 1
ATOM 2409 N N . GLU A 1 325 ? -2.792 6.795 -12.955 1.00 100.01 326 GLU A N 1
ATOM 2410 C CA . GLU A 1 325 ? -3.409 7.204 -14.233 1.00 104.21 326 GLU A CA 1
ATOM 2411 C C . GLU A 1 325 ? -2.536 6.919 -15.468 1.00 103.19 326 GLU A C 1
ATOM 2412 O O . GLU A 1 325 ? -3.005 7.031 -16.603 1.00 106.64 326 GLU A O 1
ATOM 2418 N N . PHE A 1 326 ? -1.274 6.563 -15.244 1.00 98.87 327 PHE A N 1
ATOM 2419 C CA . PHE A 1 326 ? -0.386 6.132 -16.323 1.00 97.64 327 PHE A CA 1
ATOM 2420 C C . PHE A 1 326 ? -0.377 4.613 -16.426 1.00 95.22 327 PHE A C 1
ATOM 2421 O O . PHE A 1 326 ? -0.665 3.915 -15.453 1.00 93.05 327 PHE A O 1
ATOM 2429 N N . SER A 1 327 ? -0.035 4.108 -17.606 1.00 95.90 328 SER A N 1
ATOM 2430 C CA . SER A 1 327 ? 0.106 2.672 -17.820 1.00 93.90 328 SER A CA 1
ATOM 2431 C C . SER A 1 327 ? 1.378 2.162 -17.150 1.00 89.22 328 SER A C 1
ATOM 2432 O O . SER A 1 327 ? 2.333 2.922 -16.959 1.00 88.07 328 SER A O 1
ATOM 2435 N N . ALA A 1 328 ? 1.385 0.881 -16.788 1.00 86.79 329 ALA A N 1
ATOM 2436 C CA . ALA A 1 328 ? 2.584 0.239 -16.253 1.00 82.68 329 ALA A CA 1
ATOM 2437 C C . ALA A 1 328 ? 3.722 0.314 -17.266 1.00 82.66 329 ALA A C 1
ATOM 2438 O O . ALA A 1 328 ? 4.878 0.541 -16.903 1.00 80.27 329 ALA A O 1
ATOM 2440 N N . SER A 1 329 ? 3.372 0.133 -18.537 1.00 85.73 330 SER A N 1
ATOM 2441 C CA . SER A 1 329 ? 4.332 0.172 -19.633 1.00 86.51 330 SER A CA 1
ATOM 2442 C C . SER A 1 329 ? 4.867 1.584 -19.865 1.00 87.91 330 SER A C 1
ATOM 2443 O O . SER A 1 329 ? 6.064 1.763 -20.105 1.00 86.74 330 SER A O 1
ATOM 2446 N N . GLU A 1 330 ? 3.976 2.574 -19.786 1.00 90.64 331 GLU A N 1
ATOM 2447 C CA . GLU A 1 330 ? 4.333 3.984 -19.955 1.00 92.29 331 GLU A CA 1
ATOM 2448 C C . GLU A 1 330 ? 5.279 4.477 -18.863 1.00 88.97 331 GLU A C 1
ATOM 2449 O O . GLU A 1 330 ? 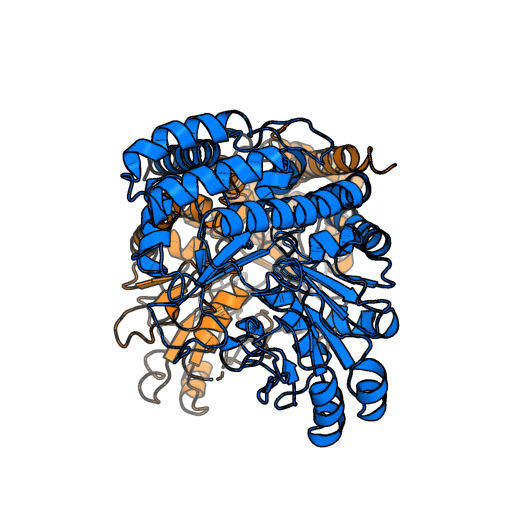6.255 5.170 -19.153 1.00 88.98 331 GLU A O 1
ATOM 2455 N N . LEU A 1 331 ? 4.985 4.116 -17.615 1.00 86.43 332 LEU A N 1
ATOM 2456 C CA . LEU A 1 331 ? 5.799 4.528 -16.472 1.00 83.59 332 LEU A CA 1
ATOM 2457 C C . LEU A 1 331 ? 7.240 4.056 -16.583 1.00 80.88 332 LEU A C 1
ATOM 2458 O O . LEU A 1 331 ? 8.164 4.804 -16.267 1.00 80.26 332 LEU A O 1
ATOM 2463 N N . ALA A 1 332 ? 7.423 2.815 -17.031 1.00 79.66 333 ALA A N 1
ATOM 2464 C CA . ALA A 1 332 ? 8.754 2.253 -17.244 1.00 77.41 333 ALA A CA 1
ATOM 2465 C C . ALA A 1 332 ? 9.561 3.114 -18.210 1.00 79.31 333 ALA A C 1
ATOM 2466 O O . ALA A 1 332 ? 10.734 3.392 -17.969 1.00 77.90 333 ALA A O 1
ATOM 2468 N N . LYS A 1 333 ? 8.918 3.546 -19.291 1.00 82.93 334 LYS A N 1
ATOM 2469 C CA . LYS A 1 333 ? 9.552 4.411 -20.279 1.00 85.41 334 LYS A CA 1
ATOM 2470 C C . LYS A 1 333 ? 9.755 5.827 -19.739 1.00 85.88 334 LYS A C 1
ATOM 2471 O O . LYS A 1 333 ? 10.732 6.490 -20.081 1.00 86.46 334 LYS A O 1
ATOM 2477 N N . MET A 1 334 ? 8.832 6.276 -18.891 1.00 85.97 335 MET A N 1
ATOM 2478 C CA . MET A 1 334 ? 8.905 7.602 -18.273 1.00 86.72 335 MET A CA 1
ATOM 2479 C C . MET A 1 334 ? 10.025 7.713 -17.242 1.00 83.55 335 MET A C 1
ATOM 2480 O O . MET A 1 334 ? 10.748 8.711 -17.207 1.00 84.23 335 MET A O 1
ATOM 2485 N N . TYR A 1 335 ? 10.157 6.682 -16.409 1.00 80.35 336 TYR A N 1
ATOM 2486 C CA . TYR A 1 335 ? 11.195 6.621 -15.385 1.00 77.40 336 TYR A CA 1
ATOM 2487 C C . TYR A 1 335 ? 12.591 6.563 -16.003 1.00 76.79 336 TYR A C 1
ATOM 2488 O O . TYR A 1 335 ? 13.559 7.044 -15.414 1.00 75.73 336 TYR A O 1
ATOM 2497 N N . GLU A 1 336 ? 12.676 5.968 -17.191 1.00 77.75 337 GLU A N 1
ATOM 2498 C CA . GLU A 1 336 ? 13.910 5.914 -17.969 1.00 77.94 337 GLU A CA 1
ATOM 2499 C C . GLU A 1 336 ? 14.380 7.317 -18.373 1.00 80.28 337 GLU A C 1
ATOM 2500 O O . GLU A 1 336 ? 15.573 7.619 -18.320 1.00 79.59 337 GLU A O 1
ATOM 2506 N N . GLU A 1 337 ? 13.433 8.163 -18.775 1.00 83.16 338 GLU A N 1
ATOM 2507 C CA . GLU A 1 337 ? 13.721 9.564 -19.076 1.00 85.85 338 GLU A CA 1
ATOM 2508 C C . GLU A 1 337 ? 14.044 10.373 -17.820 1.00 84.46 338 GLU A C 1
ATOM 2509 O O . GLU A 1 337 ? 14.624 11.455 -17.909 1.00 86.16 338 GLU A O 1
ATOM 2515 N N . ALA A 1 338 ? 13.670 9.845 -16.659 1.00 81.68 339 ALA A N 1
ATOM 2516 C CA . ALA A 1 338 ? 13.908 10.521 -15.386 1.00 80.55 339 ALA A CA 1
ATOM 2517 C C . ALA A 1 338 ? 15.076 9.905 -14.616 1.00 77.25 339 ALA A C 1
ATOM 2518 O O . ALA A 1 338 ? 15.283 10.213 -13.440 1.00 76.19 339 ALA A O 1
ATOM 2520 N N . ASN A 1 339 ? 15.833 9.041 -15.294 1.00 75.93 340 ASN A N 1
ATOM 2521 C CA . ASN A 1 339 ? 16.998 8.346 -14.719 1.00 73.04 340 ASN A CA 1
ATOM 2522 C C . ASN A 1 339 ? 16.676 7.394 -13.560 1.00 70.16 340 ASN A C 1
ATOM 2523 O O . ASN A 1 339 ? 17.505 7.155 -12.681 1.00 68.18 340 ASN A O 1
ATOM 2528 N N . ILE A 1 340 ? 15.462 6.857 -13.572 1.00 70.20 341 ILE A N 1
ATOM 2529 C CA . ILE A 1 340 ? 15.067 5.814 -12.635 1.00 67.95 341 ILE A CA 1
ATOM 2530 C C . ILE A 1 340 ? 14.855 4.537 -13.444 1.00 67.34 341 ILE A C 1
ATOM 2531 O O . ILE A 1 340 ? 13.833 4.361 -14.111 1.00 68.59 341 ILE A O 1
ATOM 2536 N N . ILE A 1 341 ? 15.850 3.660 -13.406 1.00 65.75 342 ILE A N 1
ATOM 2537 C CA . ILE A 1 341 ? 15.819 2.460 -14.228 1.00 65.64 342 ILE A CA 1
ATOM 2538 C C . ILE A 1 341 ? 15.229 1.277 -13.465 1.00 63.63 342 ILE A C 1
ATOM 2539 O O . ILE A 1 341 ? 15.745 0.850 -12.430 1.00 61.57 342 ILE A O 1
ATOM 2544 N N . LEU A 1 342 ? 14.114 0.789 -13.996 1.00 64.69 343 LEU A N 1
ATOM 2545 C CA . LEU A 1 342 ? 13.363 -0.323 -13.435 1.00 63.48 343 LEU A CA 1
ATOM 2546 C C . LEU A 1 342 ? 12.747 -1.094 -14.596 1.00 65.10 343 LEU A C 1
ATOM 2547 O O . LEU A 1 342 ? 12.932 -0.717 -15.756 1.00 67.22 343 LEU A O 1
ATOM 2552 N N . ASN A 1 343 ? 12.024 -2.169 -14.298 1.00 64.63 344 ASN A N 1
ATOM 2553 C CA . ASN A 1 343 ? 11.366 -2.940 -15.353 1.00 66.66 344 ASN A CA 1
ATOM 2554 C C . ASN A 1 343 ? 9.892 -3.238 -15.084 1.00 67.59 344 ASN A C 1
ATOM 2555 O O . ASN A 1 343 ? 9.502 -3.529 -13.954 1.00 66.01 344 ASN A O 1
ATOM 2560 N N . LYS A 1 344 ? 9.083 -3.136 -16.136 1.00 70.71 345 LYS A N 1
ATOM 2561 C CA . LYS A 1 344 ? 7.673 -3.525 -16.095 1.00 72.33 345 LYS A CA 1
ATOM 2562 C C . LYS A 1 344 ? 7.548 -5.044 -16.076 1.00 71.46 345 LYS A C 1
ATOM 2563 O O . LYS A 1 344 ? 8.373 -5.745 -16.662 1.00 71.04 345 LYS A O 1
ATOM 2569 N N . ASN A 1 345 ? 6.517 -5.551 -15.407 1.00 71.66 346 ASN A N 1
ATOM 2570 C CA . ASN A 1 345 ? 6.381 -6.991 -15.213 1.00 70.85 346 ASN A CA 1
ATOM 2571 C C . ASN A 1 345 ? 4.941 -7.485 -15.254 1.00 72.81 346 ASN A C 1
ATOM 2572 O O . ASN A 1 345 ? 4.035 -6.815 -14.758 1.00 73.88 346 ASN A O 1
ATOM 2577 N N . LEU A 1 346 ? 4.740 -8.657 -15.854 1.00 73.79 347 LEU A N 1
ATOM 2578 C CA . LEU A 1 346 ? 3.447 -9.337 -15.817 1.00 75.64 347 LEU A CA 1
ATOM 2579 C C . LEU A 1 346 ? 3.134 -9.800 -14.397 1.00 73.54 347 LEU A C 1
ATOM 2580 O O . LEU A 1 346 ? 4.011 -10.296 -13.688 1.00 70.69 347 LEU A O 1
ATOM 2585 N N . LEU A 1 347 ? 1.877 -9.631 -13.997 1.00 75.39 348 LEU A N 1
ATOM 2586 C CA . LEU A 1 347 ? 1.389 -10.065 -12.689 1.00 74.11 348 LEU A CA 1
ATOM 2587 C C . LEU A 1 347 ? 0.552 -11.341 -12.820 1.00 75.43 348 LEU A C 1
ATOM 2588 O O . LEU A 1 347 ? 0.000 -11.605 -13.891 1.00 78.12 348 LEU A O 1
ATOM 2593 N N . PRO A 1 348 ? 0.442 -12.131 -11.729 1.00 73.88 349 PRO A N 1
ATOM 2594 C CA . PRO A 1 348 ? -0.269 -13.420 -11.760 1.00 74.97 349 PRO A CA 1
ATOM 2595 C C . PRO A 1 348 ? -1.681 -13.352 -12.345 1.00 78.92 349 PRO A C 1
ATOM 2596 O O . PRO A 1 348 ? -2.160 -14.333 -12.915 1.00 80.54 349 PRO A O 1
ATOM 2600 N N . TRP A 1 349 ? -2.330 -12.199 -12.207 1.00 80.93 350 TRP A N 1
ATOM 2601 C CA . TRP A 1 349 ? -3.693 -12.002 -12.702 1.00 85.12 350 TRP A CA 1
ATOM 2602 C C . TRP A 1 349 ? -3.750 -11.320 -14.067 1.00 88.40 350 TRP A C 1
ATOM 2603 O O . TRP A 1 349 ? -4.823 -10.906 -14.506 1.00 92.11 350 TRP A O 1
ATOM 2614 N N . ASP A 1 350 ? -2.603 -11.203 -14.736 1.00 87.72 351 ASP A N 1
ATOM 2615 C CA . ASP A 1 350 ? -2.559 -10.604 -16.071 1.00 91.14 351 ASP A CA 1
ATOM 2616 C C . ASP A 1 350 ? -3.181 -11.521 -17.120 1.00 94.81 351 ASP A C 1
ATOM 2617 O O . ASP A 1 350 ? -2.680 -12.622 -17.377 1.00 93.81 351 ASP A O 1
ATOM 2622 N N . ASP A 1 351 ? -4.275 -11.036 -17.712 1.00 99.54 352 ASP A N 1
ATOM 2623 C CA . ASP A 1 351 ? -5.155 -11.807 -18.603 1.00 103.98 352 ASP A CA 1
ATOM 2624 C C . ASP A 1 351 ? -4.439 -12.882 -19.421 1.00 104.15 352 ASP A C 1
ATOM 2625 O O . ASP A 1 351 ? -4.695 -14.078 -19.254 1.00 104.11 352 ASP A O 1
ATOM 2630 N N . VAL A 1 352 ? -3.544 -12.440 -20.299 1.00 104.73 353 VAL A N 1
ATOM 2631 C CA . VAL A 1 352 ? -2.773 -13.341 -21.143 1.00 105.23 353 VAL A CA 1
ATOM 2632 C C . VAL A 1 352 ? -1.287 -13.137 -20.845 1.00 101.40 353 VAL A C 1
ATOM 2633 O O . VAL A 1 352 ? -0.859 -12.019 -20.542 1.00 100.04 353 VAL A O 1
ATOM 2637 N N . ASN A 1 353 ? -0.513 -14.221 -20.907 1.00 99.91 354 ASN A N 1
ATOM 2638 C CA . ASN A 1 353 ? 0.949 -14.133 -20.907 1.00 97.15 354 ASN A CA 1
ATOM 2639 C C . ASN A 1 353 ? 1.424 -13.364 -22.141 1.00 99.77 354 ASN A C 1
ATOM 2640 O O . ASN A 1 353 ? 2.391 -12.601 -22.076 1.00 98.03 354 ASN A O 1
ATOM 2645 N N . ASN A 1 354 ? 0.728 -13.572 -23.258 1.00 104.22 355 ASN A N 1
ATOM 2646 C CA . ASN A 1 354 ? 0.960 -12.822 -24.488 1.00 107.57 355 ASN A CA 1
ATOM 2647 C C . ASN A 1 354 ? 0.394 -11.400 -24.379 1.00 108.54 355 ASN A C 1
ATOM 2648 O O . ASN A 1 354 ? -0.552 -11.029 -25.086 1.00 112.76 355 ASN A O 1
ATOM 2653 N N . SER A 1 355 ? 0.977 -10.616 -23.474 1.00 104.63 356 SER A N 1
ATOM 2654 C CA . SER A 1 355 ? 0.569 -9.231 -23.270 1.00 105.19 356 SER A CA 1
ATOM 2655 C C . SER A 1 355 ? 1.767 -8.288 -23.270 1.00 103.08 356 SER A C 1
ATOM 2656 O O . SER A 1 355 ? 2.651 -8.380 -22.412 1.00 98.87 356 SER A O 1
ATOM 2659 N N . ASP A 1 356 ? 1.784 -7.390 -24.252 1.00 106.19 357 ASP A N 1
ATOM 2660 C CA . ASP A 1 356 ? 2.800 -6.346 -24.353 1.00 104.87 357 ASP A CA 1
ATOM 2661 C C . ASP A 1 356 ? 2.592 -5.280 -23.280 1.00 102.46 357 ASP A C 1
ATOM 2662 O O . ASP A 1 356 ? 3.523 -4.545 -22.941 1.00 100.43 357 ASP A O 1
ATOM 2667 N N . ASN A 1 357 ? 1.364 -5.203 -22.764 1.00 102.84 358 ASN A N 1
ATOM 2668 C CA . ASN A 1 357 ? 0.999 -4.267 -21.703 1.00 100.77 358 ASN A CA 1
ATOM 2669 C C . ASN A 1 357 ? 0.757 -4.984 -20.371 1.00 96.69 358 ASN A C 1
ATOM 2670 O O . ASN A 1 357 ? -0.366 -5.410 -20.089 1.00 97.97 358 ASN A O 1
ATOM 2675 N N . PRO A 1 358 ? 1.815 -5.129 -19.550 1.00 91.92 359 PRO A N 1
ATOM 2676 C CA . PRO A 1 358 ? 1.673 -5.761 -18.245 1.00 88.25 359 PRO A CA 1
ATOM 2677 C C . PRO A 1 358 ? 1.037 -4.818 -17.227 1.00 87.65 359 PRO A C 1
ATOM 2678 O O . PRO A 1 358 ? 0.900 -3.625 -17.496 1.00 89.63 359 PRO A O 1
ATOM 2682 N N . SER A 1 359 ? 0.658 -5.356 -16.070 1.00 85.09 360 SER A N 1
ATOM 2683 C CA . SER A 1 359 ? -0.040 -4.582 -15.044 1.00 84.80 360 SER A CA 1
ATOM 2684 C C . SER A 1 359 ? 0.882 -4.037 -13.957 1.00 81.22 360 SER A C 1
ATOM 2685 O O . SER A 1 359 ? 0.558 -3.039 -13.312 1.00 81.83 360 SER A O 1
ATOM 2688 N N . GLY A 1 360 ? 2.025 -4.691 -13.757 1.00 77.60 361 GLY A N 1
ATOM 2689 C CA . GLY A 1 360 ? 2.894 -4.381 -12.627 1.00 74.07 361 GLY A CA 1
ATOM 2690 C C . GLY A 1 360 ? 4.264 -3.827 -12.952 1.00 72.41 361 GLY A C 1
ATOM 2691 O O . GLY A 1 360 ? 4.708 -3.857 -14.100 1.00 73.29 361 GLY A O 1
ATOM 2692 N N . ILE A 1 361 ? 4.926 -3.313 -11.920 1.00 70.23 362 ILE A N 1
ATOM 2693 C CA . ILE A 1 361 ? 6.311 -2.862 -12.008 1.00 68.61 362 ILE A CA 1
ATOM 2694 C C . ILE A 1 361 ? 7.142 -3.533 -10.905 1.00 65.40 362 ILE A C 1
ATOM 2695 O O . ILE A 1 361 ? 6.746 -3.535 -9.739 1.00 64.68 362 ILE A O 1
ATOM 2700 N N . ARG A 1 362 ? 8.275 -4.120 -11.288 1.00 63.74 363 ARG A N 1
ATOM 2701 C CA . ARG A 1 362 ? 9.168 -4.787 -10.341 1.00 61.08 363 ARG A CA 1
ATOM 2702 C C . ARG A 1 362 ? 10.388 -3.927 -10.020 1.00 60.30 363 ARG A C 1
ATOM 2703 O O . ARG A 1 362 ? 10.987 -3.320 -10.913 1.00 61.35 363 ARG A O 1
ATOM 2711 N N . LEU A 1 363 ? 10.743 -3.889 -8.737 1.00 58.74 364 LEU A N 1
ATOM 2712 C CA . LEU A 1 363 ? 11.879 -3.119 -8.241 1.00 57.95 364 LEU A CA 1
ATOM 2713 C C . LEU A 1 363 ? 12.804 -4.014 -7.427 1.00 55.80 364 LEU A C 1
ATOM 2714 O O . LEU A 1 363 ? 12.350 -4.959 -6.790 1.00 54.90 364 LEU A O 1
ATOM 2719 N N . GLY A 1 364 ? 14.098 -3.701 -7.447 1.00 55.16 365 GLY A N 1
ATOM 2720 C CA . GLY A 1 364 ? 15.087 -4.373 -6.606 1.00 53.51 365 GLY A CA 1
ATOM 2721 C C . GLY A 1 364 ? 16.038 -3.386 -5.958 1.00 53.70 365 GLY A C 1
ATOM 2722 O O . GLY A 1 364 ? 16.469 -2.425 -6.596 1.00 54.64 365 GLY A O 1
ATOM 2723 N N . THR A 1 365 ? 16.385 -3.636 -4.698 1.00 53.05 366 THR A N 1
ATOM 2724 C CA . THR A 1 365 ? 17.185 -2.691 -3.909 1.00 53.60 366 THR A CA 1
ATOM 2725 C C . THR A 1 365 ? 18.645 -3.115 -3.675 1.00 53.00 366 THR A C 1
ATOM 2726 O O . THR A 1 365 ? 19.364 -2.470 -2.908 1.00 53.66 366 THR A O 1
ATOM 2730 N N . GLN A 1 366 ? 19.078 -4.179 -4.350 1.00 52.11 367 GLN A N 1
ATOM 2731 C CA . GLN A 1 366 ? 20.416 -4.761 -4.150 1.00 51.82 367 GLN A CA 1
ATOM 2732 C C . GLN A 1 366 ? 21.574 -3.820 -4.512 1.00 52.80 367 GLN A C 1
ATOM 2733 O O . GLN A 1 366 ? 22.567 -3.745 -3.782 1.00 53.14 367 GLN A O 1
ATOM 2739 N N . GLU A 1 367 ? 21.452 -3.128 -5.645 1.00 53.36 368 GLU A N 1
ATOM 2740 C CA . GLU A 1 367 ? 22.520 -2.260 -6.138 1.00 54.41 368 GLU A CA 1
ATOM 2741 C C . GLU A 1 367 ? 22.603 -0.967 -5.325 1.00 55.44 368 GLU A C 1
ATOM 2742 O O . GLU A 1 367 ? 23.699 -0.521 -4.966 1.00 56.29 368 GLU A O 1
ATOM 2748 N N . CYS A 1 368 ? 21.444 -0.377 -5.032 1.00 55.48 369 CYS A N 1
ATOM 2749 C CA . CYS A 1 368 ? 21.364 0.806 -4.180 1.00 56.52 369 CYS A CA 1
ATOM 2750 C C . CYS A 1 368 ? 21.947 0.533 -2.797 1.00 56.28 369 CYS A C 1
ATOM 2751 O O . CYS A 1 368 ? 22.525 1.420 -2.178 1.00 57.68 369 CYS A O 1
ATOM 2754 N N . THR A 1 369 ? 21.789 -0.699 -2.324 1.00 54.75 370 THR A N 1
ATOM 2755 C CA . THR A 1 369 ? 22.352 -1.116 -1.049 1.00 54.75 370 THR A CA 1
ATOM 2756 C C . THR A 1 369 ? 23.871 -1.234 -1.137 1.00 55.23 370 THR A C 1
ATOM 2757 O O . THR A 1 369 ? 24.580 -0.832 -0.212 1.00 56.60 370 THR A O 1
ATOM 2761 N N . ARG A 1 370 ? 24.362 -1.775 -2.254 1.00 54.49 371 ARG A N 1
ATOM 2762 C CA . ARG A 1 370 ? 25.800 -1.852 -2.518 1.00 54.96 371 ARG A CA 1
ATOM 2763 C C . ARG A 1 370 ? 26.429 -0.474 -2.620 1.00 56.61 371 ARG A C 1
ATOM 2764 O O . ARG A 1 370 ? 27.591 -0.290 -2.260 1.00 57.96 371 ARG A O 1
ATOM 2772 N N . LEU A 1 371 ? 25.653 0.487 -3.113 1.00 56.81 372 LEU A N 1
ATOM 2773 C CA . LEU A 1 371 ? 26.122 1.853 -3.296 1.00 58.48 372 LEU A CA 1
ATOM 2774 C C . LEU A 1 371 ? 26.014 2.689 -2.015 1.00 59.86 372 LEU A C 1
ATOM 2775 O O . LEU A 1 371 ? 26.339 3.881 -2.014 1.00 61.85 372 LEU A O 1
ATOM 2780 N N . GLY A 1 372 ? 25.553 2.063 -0.933 1.00 59.13 373 GLY A N 1
ATOM 2781 C CA . GLY A 1 372 ? 25.546 2.692 0.388 1.00 60.57 373 GLY A CA 1
ATOM 2782 C C . GLY A 1 372 ? 24.265 3.372 0.836 1.00 61.03 373 GLY A C 1
ATOM 2783 O O . GLY A 1 372 ? 24.263 4.084 1.844 1.00 62.91 373 GLY A O 1
ATOM 2784 N N . MET A 1 373 ? 23.176 3.155 0.102 1.00 59.64 374 MET A N 1
ATOM 2785 C CA . MET A 1 373 ? 21.883 3.732 0.457 1.00 60.30 374 MET A CA 1
ATOM 2786 C C . MET A 1 373 ? 21.225 2.977 1.607 1.00 60.13 374 MET A C 1
ATOM 2787 O O . MET A 1 373 ? 21.278 1.743 1.668 1.00 58.51 374 MET A O 1
ATOM 2792 N N . LYS A 1 374 ? 20.610 3.731 2.515 1.00 62.09 375 LYS A N 1
ATOM 2793 C CA . LYS A 1 374 ? 19.853 3.160 3.624 1.00 62.49 375 LYS A CA 1
ATOM 2794 C C . LYS A 1 374 ? 18.386 3.596 3.528 1.00 63.31 375 LYS A C 1
ATOM 2795 O O . LYS A 1 374 ? 18.006 4.284 2.579 1.00 63.60 375 LYS A O 1
ATOM 2801 N N . GLU A 1 375 ? 17.572 3.198 4.506 1.00 64.13 376 GLU A N 1
ATOM 2802 C CA . GLU A 1 375 ? 16.119 3.429 4.481 1.00 65.06 376 GLU A CA 1
ATOM 2803 C C . GLU A 1 375 ? 15.687 4.865 4.151 1.00 67.50 376 GLU A C 1
ATOM 2804 O O . GLU A 1 375 ? 14.717 5.063 3.418 1.00 67.57 376 GLU A O 1
ATOM 2810 N N . LYS A 1 376 ? 16.398 5.854 4.696 1.00 69.87 377 LYS A N 1
ATOM 2811 C CA . LYS A 1 376 ? 16.149 7.266 4.381 1.00 72.40 377 LYS A CA 1
ATOM 2812 C C . LYS A 1 376 ? 16.165 7.543 2.876 1.00 71.24 377 LYS A C 1
ATOM 2813 O O . LYS A 1 376 ? 15.278 8.224 2.356 1.00 72.47 377 LYS A O 1
ATOM 2819 N N . GLU A 1 377 ? 17.165 6.993 2.188 1.00 69.20 378 GLU A N 1
ATOM 2820 C CA . GLU A 1 377 ? 17.327 7.164 0.742 1.00 68.18 378 GLU A CA 1
ATOM 2821 C C . GLU A 1 377 ? 16.185 6.537 -0.041 1.00 66.88 378 GLU A C 1
ATOM 2822 O O . GLU A 1 377 ? 15.816 7.032 -1.104 1.00 67.16 378 GLU A O 1
ATOM 2828 N N . MET A 1 378 ? 15.642 5.443 0.491 1.00 65.63 379 MET A N 1
ATOM 2829 C CA . MET A 1 378 ? 14.504 4.751 -0.111 1.00 64.84 379 MET A CA 1
ATOM 2830 C C . MET A 1 378 ? 13.272 5.654 -0.168 1.00 67.17 379 MET A C 1
ATOM 2831 O O . MET A 1 378 ? 12.542 5.666 -1.162 1.00 67.25 379 MET A O 1
ATOM 2836 N N . GLU A 1 379 ? 13.061 6.418 0.901 1.00 69.39 380 GLU A N 1
ATOM 2837 C CA . GLU A 1 379 ? 11.966 7.381 0.977 1.00 72.19 380 GLU A CA 1
ATOM 2838 C C . GLU A 1 379 ? 12.111 8.487 -0.074 1.00 73.25 380 GLU A C 1
ATOM 2839 O O . GLU A 1 379 ? 11.116 8.946 -0.640 1.00 74.69 380 GLU A O 1
ATOM 2845 N N . GLU A 1 380 ? 13.353 8.899 -0.329 1.00 72.58 381 GLU A N 1
ATOM 2846 C CA . GLU A 1 380 ? 13.657 9.896 -1.356 1.00 73.59 381 GLU A CA 1
ATOM 2847 C C . GLU A 1 380 ? 13.384 9.358 -2.762 1.00 71.98 381 GLU A C 1
ATOM 2848 O O . GLU A 1 380 ? 12.878 10.083 -3.620 1.00 73.62 381 GLU A O 1
ATOM 2854 N N . ILE A 1 381 ? 13.717 8.087 -2.981 1.00 69.00 382 ILE A N 1
ATOM 2855 C CA . ILE A 1 381 ? 13.484 7.414 -4.262 1.00 67.55 382 ILE A CA 1
ATOM 2856 C C . ILE A 1 381 ? 11.988 7.314 -4.555 1.00 68.52 382 ILE A C 1
ATOM 2857 O O . ILE A 1 381 ? 11.548 7.545 -5.684 1.00 69.41 382 ILE A O 1
ATOM 2862 N N . ALA A 1 382 ? 11.217 6.979 -3.523 1.00 68.56 383 ALA A N 1
ATOM 2863 C CA . ALA A 1 382 ? 9.763 6.938 -3.617 1.00 69.83 383 ALA A CA 1
ATOM 2864 C C . ALA A 1 382 ? 9.189 8.321 -3.935 1.00 72.99 383 ALA A C 1
ATOM 2865 O O . ALA A 1 382 ? 8.229 8.439 -4.701 1.00 74.44 383 ALA A O 1
ATOM 2867 N N . GLU A 1 383 ? 9.791 9.358 -3.352 1.00 74.17 384 GLU A N 1
ATOM 2868 C CA . GLU A 1 383 ? 9.355 10.735 -3.572 1.00 77.41 384 GLU A CA 1
ATOM 2869 C C . GLU A 1 383 ? 9.548 11.150 -5.030 1.00 77.82 384 GLU A C 1
ATOM 2870 O O . GLU A 1 383 ? 8.671 11.796 -5.605 1.00 80.47 384 GLU A O 1
ATOM 2876 N N . PHE A 1 384 ? 10.685 10.771 -5.619 1.00 75.47 385 PHE A N 1
ATOM 2877 C CA . PHE A 1 384 ? 10.942 11.004 -7.044 1.00 75.63 385 PHE A CA 1
ATOM 2878 C C . PHE A 1 384 ? 9.921 10.269 -7.910 1.00 75.59 385 PHE A C 1
ATOM 2879 O O . PHE A 1 384 ? 9.388 10.838 -8.862 1.00 77.88 385 PHE A O 1
ATOM 2887 N N . MET A 1 385 ? 9.661 9.007 -7.568 1.00 73.16 386 MET A N 1
ATOM 2888 C CA . MET A 1 385 ? 8.730 8.162 -8.315 1.00 73.08 386 MET A CA 1
ATOM 2889 C C . MET A 1 385 ? 7.308 8.709 -8.292 1.00 76.12 386 MET A C 1
ATOM 2890 O O . MET A 1 385 ? 6.615 8.681 -9.311 1.00 77.70 386 MET A O 1
ATOM 2895 N N . LYS A 1 386 ? 6.890 9.208 -7.129 1.00 77.28 387 LYS A N 1
ATOM 2896 C CA . LYS A 1 386 ? 5.570 9.816 -6.949 1.00 80.63 387 LYS A CA 1
ATOM 2897 C C . LYS A 1 386 ? 5.406 11.058 -7.824 1.00 83.94 387 LYS A C 1
ATOM 2898 O O . LYS A 1 386 ? 4.348 11.270 -8.423 1.00 86.64 387 LYS A O 1
ATOM 2904 N N . ARG A 1 387 ? 6.460 11.870 -7.885 1.00 83.97 388 ARG A N 1
ATOM 2905 C CA . ARG A 1 387 ? 6.469 13.093 -8.685 1.00 87.11 388 ARG A CA 1
ATOM 2906 C C . ARG A 1 387 ? 6.124 12.822 -10.151 1.00 88.16 388 ARG A C 1
ATOM 2907 O O . ARG A 1 387 ? 5.345 13.557 -10.751 1.00 91.76 388 ARG A O 1
ATOM 2915 N N . ILE A 1 388 ? 6.681 11.750 -10.708 1.00 85.52 389 ILE A N 1
ATOM 2916 C CA . ILE A 1 388 ? 6.379 11.344 -12.080 1.00 86.65 389 ILE A CA 1
ATOM 2917 C C . ILE A 1 388 ? 4.990 10.719 -12.197 1.00 88.06 389 ILE A C 1
ATOM 2918 O O . ILE A 1 388 ? 4.198 11.113 -13.054 1.00 91.38 389 ILE A O 1
ATOM 2923 N N . ALA A 1 389 ? 4.704 9.753 -11.328 1.00 85.97 390 ALA A N 1
ATOM 2924 C CA . ALA A 1 389 ? 3.513 8.919 -11.460 1.00 86.92 390 ALA A CA 1
ATOM 2925 C C . ALA A 1 389 ? 2.219 9.598 -11.025 1.00 90.68 390 ALA A C 1
ATOM 2926 O O . ALA A 1 389 ? 1.199 9.464 -11.697 1.00 93.29 390 ALA A O 1
ATOM 2928 N N . ILE A 1 390 ? 2.262 10.323 -9.910 1.00 91.49 391 ILE A N 1
ATOM 2929 C CA . ILE A 1 390 ? 1.041 10.864 -9.303 1.00 95.16 391 ILE A CA 1
ATOM 2930 C C . ILE A 1 390 ? 0.904 12.382 -9.455 1.00 99.28 391 ILE A C 1
ATOM 2931 O O . ILE A 1 390 ? -0.185 12.878 -9.756 1.00 103.22 391 ILE A O 1
ATOM 2936 N N . ASP A 1 391 ? 2.001 13.111 -9.261 1.00 98.77 392 ASP A N 1
ATOM 2937 C CA . ASP A 1 391 ? 2.006 14.565 -9.456 1.00 102.66 392 ASP A CA 1
ATOM 2938 C C . ASP A 1 391 ? 2.032 14.949 -10.937 1.00 104.80 392 ASP A C 1
ATOM 2939 O O . ASP A 1 391 ? 1.789 16.106 -11.287 1.00 108.69 392 ASP A O 1
ATOM 2944 N N . LYS A 1 392 ? 2.325 13.967 -11.792 1.00 102.72 393 LYS A N 1
ATOM 2945 C CA . LYS A 1 392 ? 2.444 14.149 -13.247 1.00 104.68 393 LYS A CA 1
ATOM 2946 C C . LYS A 1 392 ? 3.541 15.138 -13.654 1.00 105.44 393 LYS A C 1
ATOM 2947 O O . LYS A 1 392 ? 3.444 15.801 -14.690 1.00 108.62 393 LYS A O 1
ATOM 2953 N N . GLU A 1 393 ? 4.583 15.222 -12.829 1.00 102.88 394 GLU A N 1
ATOM 2954 C CA . GLU A 1 393 ? 5.732 16.087 -13.082 1.00 103.39 394 GLU A CA 1
ATOM 2955 C C . GLU A 1 393 ? 6.539 15.550 -14.259 1.00 102.21 394 GLU A C 1
ATOM 2956 O O . GLU A 1 393 ? 6.747 14.339 -14.373 1.00 99.13 394 GLU A O 1
ATOM 2962 N N . LYS A 1 394 ? 6.977 16.455 -15.134 1.00 105.10 395 LYS A N 1
ATOM 2963 C CA . LYS A 1 394 ? 7.744 16.095 -16.329 1.00 104.94 395 LYS A CA 1
ATOM 2964 C C . LYS A 1 394 ? 9.035 15.360 -15.970 1.00 100.87 395 LYS A C 1
ATOM 2965 O O . LYS A 1 394 ? 9.810 15.844 -15.142 1.00 99.71 395 LYS A O 1
ATOM 2971 N N . PRO A 1 395 ? 9.264 14.184 -16.590 1.00 99.05 396 PRO A N 1
ATOM 2972 C CA . PRO A 1 395 ? 10.437 13.344 -16.326 1.00 95.34 396 PRO A CA 1
ATOM 2973 C C . PRO A 1 395 ? 11.765 14.101 -16.349 1.00 95.51 396 PRO A C 1
ATOM 2974 O O . PRO A 1 395 ? 12.640 13.822 -15.531 1.00 92.64 396 PRO A O 1
ATOM 2978 N N . GLU A 1 396 ? 11.895 15.056 -17.267 1.00 99.22 397 GLU A N 1
ATOM 2979 C CA . GLU A 1 396 ? 13.122 15.845 -17.419 1.00 100.13 397 GLU A CA 1
ATOM 2980 C C . GLU A 1 396 ? 13.368 16.793 -16.241 1.00 100.35 397 GLU A C 1
ATOM 2981 O O . GLU A 1 396 ? 14.519 17.048 -15.876 1.00 99.23 397 GLU A O 1
ATOM 2987 N N . LYS A 1 397 ? 12.283 17.305 -15.658 1.00 102.18 398 LYS A N 1
ATOM 2988 C CA . LYS A 1 397 ? 12.345 18.185 -14.487 1.00 102.91 398 LYS A CA 1
ATOM 2989 C C . LYS A 1 397 ? 12.911 17.456 -13.266 1.00 99.18 398 LYS A C 1
ATOM 2990 O O . LYS A 1 397 ? 13.799 17.971 -12.583 1.00 98.91 398 LYS A O 1
ATOM 2996 N N . VAL A 1 398 ? 12.391 16.261 -13.001 1.00 96.66 399 VAL A N 1
ATOM 2997 C CA . VAL A 1 398 ? 12.818 15.464 -11.851 1.00 93.32 399 VAL A CA 1
ATOM 2998 C C . VAL A 1 398 ? 14.177 14.819 -12.117 1.00 90.81 399 VAL A C 1
ATOM 2999 O O . VAL A 1 398 ? 14.963 14.617 -11.191 1.00 88.92 399 VAL A O 1
ATOM 3003 N N . ARG A 1 399 ? 14.445 14.517 -13.388 1.00 91.26 400 ARG A N 1
ATOM 3004 C CA . ARG A 1 399 ? 15.701 13.897 -13.821 1.00 89.44 400 ARG A CA 1
ATOM 3005 C C . ARG A 1 399 ? 16.929 14.595 -13.242 1.00 89.43 400 ARG A C 1
ATOM 3006 O O . ARG A 1 399 ? 17.852 13.936 -12.755 1.00 87.00 400 ARG A O 1
ATOM 3014 N N . GLU A 1 400 ? 16.925 15.926 -13.297 1.00 92.40 401 GLU A N 1
ATOM 3015 C CA . GLU A 1 400 ? 18.049 16.733 -12.829 1.00 93.12 401 GLU A CA 1
ATOM 3016 C C . GLU A 1 400 ? 18.250 16.600 -11.319 1.00 91.40 401 GLU A C 1
ATOM 3017 O O . GLU A 1 400 ? 19.382 16.479 -10.849 1.00 90.31 401 GLU A O 1
ATOM 3023 N N . ASP A 1 401 ? 17.148 16.607 -10.570 1.00 91.47 402 ASP A N 1
ATOM 3024 C CA . ASP A 1 401 ? 17.182 16.366 -9.127 1.00 90.04 402 ASP A CA 1
ATOM 3025 C C . ASP A 1 401 ? 17.559 14.914 -8.823 1.00 86.25 402 ASP A C 1
ATOM 3026 O O . ASP A 1 401 ? 18.177 14.629 -7.795 1.00 84.98 402 ASP A O 1
ATOM 3031 N N . VAL A 1 402 ? 17.180 14.007 -9.723 1.00 84.69 403 VAL A N 1
ATOM 3032 C CA . VAL A 1 402 ? 17.503 12.587 -9.595 1.00 81.23 403 VAL A CA 1
ATOM 3033 C C . VAL A 1 402 ? 19.000 12.343 -9.769 1.00 80.08 403 VAL A C 1
ATOM 3034 O O . VAL A 1 402 ? 19.603 11.601 -8.987 1.00 77.96 403 VAL A O 1
ATOM 3038 N N . LYS A 1 403 ? 19.596 12.978 -10.779 1.00 81.61 404 LYS A N 1
ATOM 3039 C CA . LYS A 1 403 ? 21.009 12.758 -11.086 1.00 80.83 404 LYS A CA 1
ATOM 3040 C C . LYS A 1 403 ? 21.949 13.370 -10.043 1.00 81.07 404 LYS A C 1
ATOM 3041 O O . LYS A 1 403 ? 23.093 12.942 -9.910 1.00 80.12 404 LYS A O 1
ATOM 3047 N N . GLU A 1 404 ? 21.453 14.353 -9.297 1.00 82.65 405 GLU A N 1
ATOM 3048 C CA . GLU A 1 404 ? 22.198 14.928 -8.179 1.00 83.33 405 GLU A CA 1
ATOM 3049 C C . GLU A 1 404 ? 22.215 13.961 -6.993 1.00 80.88 405 GLU A C 1
ATOM 3050 O O . GLU A 1 404 ? 23.199 13.884 -6.257 1.00 80.63 405 GLU A O 1
ATOM 3056 N N . PHE A 1 405 ? 21.118 13.227 -6.823 1.00 79.28 406 PHE A N 1
ATOM 3057 C CA . PHE A 1 405 ? 20.973 12.261 -5.738 1.00 77.17 406 PHE A CA 1
ATOM 3058 C C . PHE A 1 405 ? 21.837 11.016 -5.964 1.00 74.72 406 PHE A C 1
ATOM 3059 O O . PHE A 1 405 ? 22.410 10.472 -5.018 1.00 73.72 406 PHE A O 1
ATOM 3067 N N . ALA A 1 406 ? 21.931 10.576 -7.216 1.00 74.05 407 ALA A N 1
ATOM 3068 C CA . ALA A 1 406 ? 22.707 9.386 -7.563 1.00 72.05 407 ALA A CA 1
ATOM 3069 C C . ALA A 1 406 ? 24.215 9.630 -7.532 1.00 72.78 407 ALA A C 1
ATOM 3070 O O . ALA A 1 406 ? 24.979 8.732 -7.177 1.00 71.31 407 ALA A O 1
ATOM 3072 N N . LYS A 1 407 ? 24.630 10.846 -7.892 1.00 75.35 408 LYS A N 1
ATOM 3073 C CA . LYS A 1 407 ? 26.048 11.236 -7.918 1.00 76.76 408 LYS A CA 1
ATOM 3074 C C . LYS A 1 407 ? 26.808 10.951 -6.621 1.00 76.42 408 LYS A C 1
ATOM 3075 O O . LYS A 1 407 ? 27.995 10.612 -6.657 1.00 76.47 408 LYS A O 1
ATOM 3081 N N . GLU A 1 408 ? 26.125 11.086 -5.485 1.00 76.43 409 GLU A N 1
ATOM 3082 C CA . GLU A 1 408 ? 26.764 10.917 -4.177 1.00 76.72 409 GLU A CA 1
ATOM 3083 C C . GLU A 1 408 ? 26.720 9.477 -3.665 1.00 74.13 409 GLU A C 1
ATOM 3084 O O . GLU A 1 408 ? 27.223 9.182 -2.579 1.00 74.34 409 GLU A O 1
ATOM 3090 N N . TYR A 1 409 ? 26.124 8.588 -4.454 1.00 72.03 410 TYR A N 1
ATOM 3091 C CA . TYR A 1 409 ? 26.105 7.160 -4.144 1.00 69.76 410 TYR A CA 1
ATOM 3092 C C . TYR A 1 409 ? 26.780 6.376 -5.271 1.00 68.81 410 TYR A C 1
ATOM 3093 O O . TYR A 1 409 ? 26.126 5.673 -6.050 1.00 67.44 410 TYR A O 1
ATOM 3102 N N . SER A 1 410 ? 28.100 6.528 -5.354 1.00 69.66 411 SER A N 1
ATOM 3103 C CA . SER A 1 410 ? 28.899 5.901 -6.399 1.00 69.22 411 SER A CA 1
ATOM 3104 C C . SER A 1 410 ? 30.045 5.070 -5.821 1.00 68.82 411 SER A C 1
ATOM 3105 O O . SER A 1 410 ? 30.792 4.428 -6.563 1.00 68.75 411 SER A O 1
ATOM 3108 N N . THR A 1 411 ? 30.174 5.087 -4.497 1.00 68.80 412 THR A N 1
ATOM 3109 C CA . THR A 1 411 ? 31.173 4.280 -3.799 1.00 68.76 412 THR A CA 1
ATOM 3110 C C . THR A 1 411 ? 30.626 2.900 -3.412 1.00 66.32 412 THR A C 1
ATOM 3111 O O . THR A 1 411 ? 29.470 2.766 -3.009 1.00 65.06 412 THR A O 1
ATOM 3115 N N . ILE A 1 412 ? 31.472 1.882 -3.534 1.00 65.87 413 ILE A N 1
ATOM 3116 C CA . ILE A 1 412 ? 31.049 0.499 -3.331 1.00 63.79 413 ILE A CA 1
ATOM 3117 C C . ILE A 1 412 ? 31.193 0.065 -1.876 1.00 63.95 413 ILE A C 1
ATOM 3118 O O . ILE A 1 412 ? 32.302 -0.058 -1.352 1.00 65.64 413 ILE A O 1
ATOM 3123 N N . HIS A 1 413 ? 30.054 -0.165 -1.235 1.00 62.45 414 HIS A N 1
ATOM 3124 C CA . HIS A 1 413 ? 30.021 -0.668 0.128 1.00 62.59 414 HIS A CA 1
ATOM 3125 C C . HIS A 1 413 ? 30.008 -2.194 0.110 1.00 61.05 414 HIS A C 1
ATOM 3126 O O . HIS A 1 413 ? 29.775 -2.804 -0.935 1.00 59.68 414 HIS A O 1
ATOM 3133 N N . TYR A 1 414 ? 30.265 -2.797 1.268 1.00 61.60 415 TYR A N 1
ATOM 3134 C CA . TYR A 1 414 ? 30.285 -4.255 1.429 1.00 60.69 415 TYR A CA 1
ATOM 3135 C C . TYR A 1 414 ? 31.344 -4.928 0.549 1.00 61.21 415 TYR A C 1
ATOM 3136 O O . TYR A 1 414 ? 31.104 -5.961 -0.072 1.00 59.98 415 TYR A O 1
ATOM 3145 N N . SER A 1 415 ? 32.523 -4.315 0.515 1.00 63.61 416 SER A N 1
ATOM 3146 C CA . SER A 1 415 ? 33.688 -4.866 -0.162 1.00 64.89 416 SER A CA 1
ATOM 3147 C C . SER A 1 415 ? 34.919 -4.587 0.690 1.00 67.77 416 SER A C 1
ATOM 3148 O O . SER A 1 415 ? 34.802 -4.026 1.782 1.00 68.75 416 SER A O 1
ATOM 3151 N N . PHE A 1 416 ? 36.089 -4.981 0.193 1.00 69.60 417 PHE A N 1
ATOM 3152 C CA . PHE A 1 416 ? 37.355 -4.708 0.877 1.00 72.90 417 PHE A CA 1
ATOM 3153 C C . PHE A 1 416 ? 37.982 -3.416 0.365 1.00 74.99 417 PHE A C 1
ATOM 3154 O O . PHE A 1 416 ? 38.892 -2.869 0.987 1.00 77.78 417 PHE A O 1
ATOM 3162 N N . ASP A 1 417 ? 37.483 -2.940 -0.774 1.00 74.28 418 ASP A N 1
ATOM 3163 C CA . ASP A 1 417 ? 37.937 -1.687 -1.379 1.00 76.33 418 ASP A CA 1
ATOM 3164 C C . ASP A 1 417 ? 36.829 -0.633 -1.327 1.00 75.21 418 ASP A C 1
ATOM 3165 O O . ASP A 1 417 ? 35.791 -0.777 -1.976 1.00 73.04 418 ASP A O 1
ATOM 3170 N N . GLU A 1 418 ? 37.041 0.423 -0.546 1.00 77.16 419 GLU A N 1
ATOM 3171 C CA . GLU A 1 418 ? 36.073 1.520 -0.474 1.00 76.75 419 GLU A CA 1
ATOM 3172 C C . GLU A 1 418 ? 36.165 2.346 -1.761 1.00 76.75 419 GLU A C 1
ATOM 3173 O O . GLU A 1 418 ? 36.296 3.578 -1.734 1.00 78.36 419 GLU A O 1
ATOM 3179 N N . GLY A 1 419 ? 36.091 1.641 -2.888 1.00 75.06 420 GLY A N 1
ATOM 3180 C CA . GLY A 1 419 ? 36.342 2.223 -4.197 1.00 75.27 420 GLY A CA 1
ATOM 3181 C C . GLY A 1 419 ? 35.107 2.743 -4.897 1.00 73.37 420 GLY A C 1
ATOM 3182 O O . GLY A 1 419 ? 33.980 2.501 -4.473 1.00 71.49 420 GLY A O 1
ATOM 3183 N N . ASP A 1 420 ? 35.340 3.460 -5.988 1.00 74.22 421 ASP A N 1
ATOM 3184 C CA . ASP A 1 420 ? 34.281 4.059 -6.776 1.00 73.13 421 ASP A CA 1
ATOM 3185 C C . ASP A 1 420 ? 33.839 3.112 -7.884 1.00 71.51 421 ASP A C 1
ATOM 3186 O O . ASP A 1 420 ? 34.619 2.794 -8.781 1.00 72.64 421 ASP A O 1
ATOM 3191 N N . GLY A 1 421 ? 32.593 2.649 -7.811 1.00 69.06 422 GLY A N 1
ATOM 3192 C CA . GLY A 1 421 ? 31.975 1.939 -8.931 1.00 67.64 422 GLY A CA 1
ATOM 3193 C C . GLY A 1 421 ? 31.848 2.902 -10.095 1.00 68.97 422 GLY A C 1
ATOM 3194 O O . GLY A 1 421 ? 32.045 4.109 -9.930 1.00 70.55 422 GLY A O 1
ATOM 3195 N N . PHE A 1 422 ? 31.524 2.387 -11.278 1.00 68.50 423 PHE A N 1
ATOM 3196 C CA . PHE A 1 422 ? 31.412 3.232 -12.482 1.00 69.80 423 PHE A CA 1
ATOM 3197 C C . PHE A 1 422 ? 32.759 3.821 -12.907 1.00 71.98 423 PHE A C 1
ATOM 3198 O O . PHE A 1 422 ? 32.845 4.517 -13.920 1.00 73.85 423 PHE A O 1
ATOM 3206 N N . LYS A 1 423 ? 33.801 3.539 -12.127 1.00 71.90 424 LYS A N 1
ATOM 3207 C CA . LYS A 1 423 ? 35.162 3.920 -12.482 1.00 74.24 424 LYS A CA 1
ATOM 3208 C C . LYS A 1 423 ? 35.543 3.233 -13.784 1.00 75.17 424 LYS A C 1
ATOM 3209 O O . LYS A 1 423 ? 35.305 2.034 -13.955 1.00 74.00 424 LYS A O 1
ATOM 3215 N N . TYR A 1 424 ? 36.120 4.005 -14.701 1.00 77.39 425 TYR A N 1
ATOM 3216 C CA . TYR A 1 424 ? 36.533 3.484 -15.993 1.00 78.77 425 TYR A CA 1
ATOM 3217 C C . TYR A 1 424 ? 38.047 3.320 -16.045 1.00 81.01 425 TYR A C 1
ATOM 3218 O O . TYR A 1 424 ? 38.792 4.276 -15.817 1.00 82.96 425 TYR A O 1
ATOM 3227 N N . LEU A 1 425 ? 38.492 2.102 -16.337 1.00 80.91 426 LEU A N 1
ATOM 3228 C CA . LEU A 1 425 ? 39.913 1.821 -16.482 1.00 83.18 426 LEU A CA 1
ATOM 3229 C C . LEU A 1 425 ? 40.290 1.713 -17.950 1.00 85.81 426 LEU A C 1
ATOM 3230 O O . LEU A 1 425 ? 39.713 0.923 -18.698 1.00 85.36 426 LEU A O 1
ATOM 3235 N N . ARG A 1 426 ? 41.254 2.533 -18.354 1.00 88.73 427 ARG A N 1
ATOM 3236 C CA . ARG A 1 426 ? 41.786 2.497 -19.707 1.00 91.85 427 ARG A CA 1
ATOM 3237 C C . ARG A 1 426 ? 42.994 1.574 -19.740 1.00 93.69 427 ARG A C 1
ATOM 3238 O O . ARG A 1 426 ? 43.858 1.641 -18.865 1.00 94.08 427 ARG A O 1
ATOM 3246 N N . PHE A 1 427 ? 43.038 0.703 -20.745 1.00 95.01 428 PHE A N 1
ATOM 3247 C CA . PHE A 1 427 ? 44.104 -0.290 -20.873 1.00 96.99 428 PHE A CA 1
ATOM 3248 C C . PHE A 1 427 ? 45.270 0.180 -21.738 1.00 101.65 428 PHE A C 1
ATOM 3249 O O . PHE A 1 427 ? 46.371 -0.366 -21.650 1.00 104.06 428 PHE A O 1
ATOM 3257 N N . TYR A 1 428 ? 45.023 1.190 -22.570 1.00 103.15 429 TYR A N 1
ATOM 3258 C CA . TYR A 1 428 ? 46.042 1.718 -23.476 1.00 107.82 429 TYR A CA 1
ATOM 3259 C C . TYR A 1 428 ? 45.990 3.240 -23.566 1.00 108.63 429 TYR A C 1
ATOM 3260 O O . TYR A 1 428 ? 44.939 3.854 -23.388 1.00 106.11 429 TYR A O 1
ATOM 3270 N N . MET B 1 1 ? 39.898 -12.656 8.899 1.00 80.00 2 MET B N 1
ATOM 3271 C CA . MET B 1 1 ? 39.478 -13.743 7.968 1.00 78.95 2 MET B CA 1
ATOM 3272 C C . MET B 1 1 ? 39.135 -13.186 6.593 1.00 76.65 2 MET B C 1
ATOM 3273 O O . MET B 1 1 ? 38.658 -12.053 6.474 1.00 76.95 2 MET B O 1
ATOM 3278 N N . TYR B 1 2 ? 39.385 -13.993 5.562 1.00 74.64 3 TYR B N 1
ATOM 3279 C CA . TYR B 1 2 ? 39.002 -13.695 4.166 1.00 72.55 3 TYR B CA 1
ATOM 3280 C C . TYR B 1 2 ? 39.514 -12.379 3.573 1.00 70.77 3 TYR B C 1
ATOM 3281 O O . TYR B 1 2 ? 39.215 -12.059 2.423 1.00 69.40 3 TYR B O 1
ATOM 3290 N N . SER B 1 3 ? 40.286 -11.629 4.357 1.00 71.11 4 SER B N 1
ATOM 3291 C CA . SER B 1 3 ? 40.948 -10.402 3.903 1.00 69.87 4 SER B CA 1
ATOM 3292 C C . SER B 1 3 ? 41.992 -10.662 2.825 1.00 67.41 4 SER B C 1
ATOM 3293 O O . SER B 1 3 ? 42.135 -9.869 1.897 1.00 66.31 4 SER B O 1
ATOM 3296 N N . ASP B 1 4 ? 42.707 -11.779 2.945 1.00 66.96 5 ASP B N 1
ATOM 3297 C CA . ASP B 1 4 ? 43.831 -12.084 2.058 1.00 65.08 5 ASP B CA 1
ATOM 3298 C C . ASP B 1 4 ? 43.443 -12.724 0.721 1.00 63.60 5 ASP B C 1
ATOM 3299 O O . ASP B 1 4 ? 44.295 -12.890 -0.154 1.00 61.99 5 ASP B O 1
ATOM 3304 N N . VAL B 1 5 ? 42.166 -13.073 0.563 1.00 64.34 6 VAL B N 1
ATOM 3305 C CA . VAL B 1 5 ? 41.675 -13.694 -0.675 1.00 63.38 6 VAL B CA 1
ATOM 3306 C C . VAL B 1 5 ? 41.782 -12.769 -1.906 1.00 62.09 6 VAL B C 1
ATOM 3307 O O . VAL B 1 5 ? 42.278 -13.200 -2.949 1.00 60.78 6 VAL B O 1
ATOM 3311 N N . PRO B 1 6 ? 41.322 -11.503 -1.795 1.00 62.70 7 PRO B N 1
ATOM 3312 C CA . PRO B 1 6 ? 41.538 -10.563 -2.897 1.00 61.74 7 PRO B CA 1
ATOM 3313 C C . PRO B 1 6 ? 43.009 -10.430 -3.290 1.00 60.60 7 PRO B C 1
ATOM 3314 O O . PRO B 1 6 ? 43.333 -10.437 -4.483 1.00 59.51 7 PRO B O 1
ATOM 3318 N N . LYS B 1 7 ? 43.882 -10.312 -2.290 1.00 61.20 8 LYS B N 1
ATOM 3319 C CA . LYS B 1 7 ? 45.326 -10.221 -2.512 1.00 60.48 8 LYS B CA 1
ATOM 3320 C C . LYS B 1 7 ? 45.916 -11.500 -3.101 1.00 59.30 8 LYS B C 1
ATOM 3321 O O . LYS B 1 7 ? 46.755 -11.439 -4.001 1.00 58.23 8 LYS B O 1
ATOM 3327 N N . PHE B 1 8 ? 45.472 -12.649 -2.595 1.00 59.82 9 PHE B N 1
ATOM 3328 C CA . PHE B 1 8 ? 45.927 -13.946 -3.095 1.00 59.37 9 PHE B CA 1
ATOM 3329 C C . PHE B 1 8 ? 45.607 -14.153 -4.574 1.00 58.39 9 PHE B C 1
ATOM 3330 O O . PHE B 1 8 ? 46.460 -14.621 -5.326 1.00 57.63 9 PHE B O 1
ATOM 3338 N N . ILE B 1 9 ? 44.388 -13.817 -4.992 1.00 58.69 10 ILE B N 1
ATOM 3339 C CA . ILE B 1 9 ? 44.025 -14.037 -6.390 1.00 58.16 10 ILE B CA 1
ATOM 3340 C C . ILE B 1 9 ? 44.569 -12.941 -7.306 1.00 57.51 10 ILE B C 1
ATOM 3341 O O . ILE B 1 9 ? 44.817 -13.186 -8.486 1.00 56.83 10 ILE B O 1
ATOM 3346 N N . ARG B 1 10 ? 44.758 -11.743 -6.751 1.00 58.10 11 ARG B N 1
ATOM 3347 C CA . ARG B 1 10 ? 45.461 -10.655 -7.441 1.00 57.92 11 ARG B CA 1
ATOM 3348 C C . ARG B 1 10 ? 46.913 -11.048 -7.744 1.00 57.45 11 ARG B C 1
ATOM 3349 O O . ARG B 1 10 ? 47.430 -10.746 -8.820 1.00 57.03 11 ARG B O 1
ATOM 3357 N N . ASP B 1 11 ? 47.551 -11.739 -6.800 1.00 57.84 12 ASP B N 1
ATOM 3358 C CA . ASP B 1 11 ? 48.948 -12.146 -6.946 1.00 57.88 12 ASP B CA 1
ATOM 3359 C C . ASP B 1 11 ? 49.130 -13.343 -7.876 1.00 57.16 12 ASP B C 1
ATOM 3360 O O . ASP B 1 11 ? 50.048 -13.360 -8.702 1.00 56.89 12 ASP B O 1
ATOM 3365 N N . VAL B 1 12 ? 48.254 -14.334 -7.729 1.00 57.09 13 VAL B N 1
ATOM 3366 C CA . VAL B 1 12 ? 48.249 -15.518 -8.585 1.00 56.64 13 VAL B CA 1
ATOM 3367 C C . VAL B 1 12 ? 48.028 -15.159 -10.058 1.00 56.01 13 VAL B C 1
ATOM 3368 O O . VAL B 1 12 ? 48.718 -15.679 -10.934 1.00 55.81 13 VAL B O 1
ATOM 3372 N N . SER B 1 13 ? 47.076 -14.268 -10.323 1.00 55.98 14 SER B N 1
ATOM 3373 C CA . SER B 1 13 ? 46.773 -13.863 -11.694 1.00 55.77 14 SER B CA 1
ATOM 3374 C C . SER B 1 13 ? 47.914 -13.076 -12.327 1.00 55.47 14 SER B C 1
ATOM 3375 O O . SER B 1 13 ? 48.160 -13.198 -13.526 1.00 55.43 14 SER B O 1
ATOM 3378 N N . ILE B 1 14 ? 48.608 -12.274 -11.520 1.00 55.62 15 ILE B N 1
ATOM 3379 C CA . ILE B 1 14 ? 49.841 -11.610 -11.960 1.00 55.62 15 ILE B CA 1
ATOM 3380 C C . ILE B 1 14 ? 50.887 -12.655 -12.356 1.00 55.53 15 ILE B C 1
ATOM 3381 O O . ILE B 1 14 ? 51.484 -12.559 -13.425 1.00 55.83 15 ILE B O 1
ATOM 3386 N N . LYS B 1 15 ? 51.091 -13.660 -11.508 1.00 55.56 16 LYS B N 1
ATOM 3387 C CA . LYS B 1 15 ? 52.011 -14.752 -11.825 1.00 55.93 16 LYS B CA 1
ATOM 3388 C C . LYS B 1 15 ? 51.605 -15.459 -13.113 1.00 55.74 16 LYS B C 1
ATOM 3389 O O . LYS B 1 15 ? 52.457 -15.785 -13.938 1.00 56.06 16 LYS B O 1
ATOM 3395 N N . GLN B 1 16 ? 50.302 -15.677 -13.280 1.00 55.69 17 GLN B N 1
ATOM 3396 C CA . GLN B 1 16 ? 49.745 -16.215 -14.519 1.00 55.93 17 GLN B CA 1
ATOM 3397 C C . GLN B 1 16 ? 50.087 -15.337 -15.730 1.00 56.06 17 GLN B C 1
ATOM 3398 O O . GLN B 1 16 ? 50.483 -15.852 -16.773 1.00 56.25 17 GLN B O 1
ATOM 3404 N N . HIS B 1 17 ? 49.933 -14.020 -15.583 1.00 56.37 18 HIS B N 1
ATOM 3405 C CA . HIS B 1 17 ? 50.277 -13.065 -16.641 1.00 57.21 18 HIS B CA 1
ATOM 3406 C C . HIS B 1 17 ? 51.740 -13.201 -17.036 1.00 57.86 18 HIS B C 1
ATOM 3407 O O . HIS B 1 17 ? 52.065 -13.277 -18.222 1.00 58.46 18 HIS B O 1
ATOM 3414 N N . GLU B 1 18 ? 52.613 -13.237 -16.030 1.00 58.13 19 GLU B N 1
ATOM 3415 C CA . GLU B 1 18 ? 54.055 -13.301 -16.248 1.00 59.08 19 GLU B CA 1
ATOM 3416 C C . GLU B 1 18 ? 54.464 -14.634 -16.867 1.00 59.03 19 GLU B C 1
ATOM 3417 O O . GLU B 1 18 ? 55.278 -14.667 -17.786 1.00 59.90 19 GLU B O 1
ATOM 3423 N N . TRP B 1 19 ? 53.889 -15.727 -16.370 1.00 58.41 20 TRP B N 1
ATOM 3424 C CA . TRP B 1 19 ? 54.199 -17.057 -16.891 1.00 58.79 20 TRP B CA 1
ATOM 3425 C C . TRP B 1 19 ? 53.837 -17.186 -18.366 1.00 58.91 20 TRP B C 1
ATOM 3426 O O . TRP B 1 19 ? 54.669 -17.602 -19.174 1.00 60.07 20 TRP B O 1
ATOM 3437 N N . MET B 1 20 ? 52.610 -16.814 -18.716 1.00 58.16 21 MET B N 1
ATOM 3438 C CA . MET B 1 20 ? 52.158 -16.878 -20.102 1.00 58.46 21 MET B CA 1
ATOM 3439 C C . MET B 1 20 ? 52.995 -16.009 -21.032 1.00 59.20 21 MET B C 1
ATOM 3440 O O . MET B 1 20 ? 53.208 -16.371 -22.188 1.00 60.16 21 MET B O 1
ATOM 3445 N N . ARG B 1 21 ? 53.471 -14.874 -20.519 1.00 59.07 22 ARG B N 1
ATOM 3446 C CA . ARG B 1 21 ? 54.343 -13.970 -21.270 1.00 60.17 22 ARG B CA 1
ATOM 3447 C C . ARG B 1 21 ? 55.622 -14.674 -21.727 1.00 61.15 22 ARG B C 1
ATOM 3448 O O . ARG B 1 21 ? 56.023 -14.564 -22.891 1.00 62.20 22 ARG B O 1
ATOM 3456 N N . GLU B 1 22 ? 56.243 -15.403 -20.801 1.00 60.78 23 GLU B N 1
ATOM 3457 C CA . GLU B 1 22 ? 57.487 -16.117 -21.066 1.00 61.93 23 GLU B CA 1
ATOM 3458 C C . GLU B 1 22 ? 57.237 -17.587 -21.430 1.00 61.73 23 GLU B C 1
ATOM 3459 O O . GLU B 1 22 ? 57.972 -18.488 -21.015 1.00 62.35 23 GLU B O 1
ATOM 3465 N N . SER B 1 23 ? 56.194 -17.815 -22.221 1.00 61.02 24 SER B N 1
ATOM 3466 C CA . SER B 1 23 ? 55.863 -19.147 -22.709 1.00 60.97 24 SER B CA 1
ATOM 3467 C C . SER B 1 23 ? 55.532 -19.105 -24.191 1.00 61.65 24 SER B C 1
ATOM 3468 O O . SER B 1 23 ? 55.064 -18.083 -24.701 1.00 61.58 24 SER B O 1
ATOM 3471 N N . ILE B 1 24 ? 55.786 -20.209 -24.886 1.00 62.44 25 ILE B N 1
ATOM 3472 C CA . ILE B 1 24 ? 55.299 -20.355 -26.252 1.00 63.19 25 ILE B CA 1
ATOM 3473 C C . ILE B 1 24 ? 53.923 -21.000 -26.168 1.00 62.38 25 ILE B C 1
ATOM 3474 O O . ILE B 1 24 ? 53.784 -22.133 -25.704 1.00 62.50 25 ILE B O 1
ATOM 3479 N N . LYS B 1 25 ? 52.910 -20.256 -26.593 1.00 61.86 26 LYS B N 1
ATOM 3480 C CA . LYS B 1 25 ? 51.533 -20.718 -26.522 1.00 61.40 26 LYS B CA 1
ATOM 3481 C C . LYS B 1 25 ? 51.120 -21.281 -27.869 1.00 62.94 26 LYS B C 1
ATOM 3482 O O . LYS B 1 25 ? 51.138 -20.573 -28.875 1.00 63.75 26 LYS B O 1
ATOM 3488 N N . LEU B 1 26 ? 50.755 -22.559 -27.882 1.00 63.57 27 LEU B N 1
ATOM 3489 C CA . LEU B 1 26 ? 50.466 -23.257 -29.129 1.00 65.49 27 LEU B CA 1
ATOM 3490 C C . LEU B 1 26 ? 49.150 -24.029 -29.120 1.00 66.18 27 LEU B C 1
ATOM 3491 O O . LEU B 1 26 ? 48.927 -24.886 -29.977 1.00 68.03 27 LEU B O 1
ATOM 3496 N N . ILE B 1 27 ? 48.279 -23.733 -28.158 1.00 65.13 28 ILE B N 1
ATOM 3497 C CA . ILE B 1 27 ? 46.958 -24.351 -28.127 1.00 66.05 28 ILE B CA 1
ATOM 3498 C C . ILE B 1 27 ? 46.095 -23.729 -29.224 1.00 67.18 28 ILE B C 1
ATOM 3499 O O . ILE B 1 27 ? 45.907 -22.510 -29.268 1.00 66.31 28 ILE B O 1
ATOM 3504 N N . ALA B 1 28 ? 45.596 -24.584 -30.115 1.00 69.39 29 ALA B N 1
ATOM 3505 C CA . ALA B 1 28 ? 44.790 -24.167 -31.261 1.00 71.13 29 ALA B CA 1
ATOM 3506 C C . ALA B 1 28 ? 43.481 -23.504 -30.845 1.00 71.09 29 ALA B C 1
ATOM 3507 O O . ALA B 1 28 ? 42.884 -22.747 -31.612 1.00 72.02 29 ALA B O 1
ATOM 3509 N N . SER B 1 29 ? 43.053 -23.791 -29.620 1.00 70.46 30 SER B N 1
ATOM 3510 C CA . SER B 1 29 ? 41.773 -23.330 -29.097 1.00 70.71 30 SER B CA 1
ATOM 3511 C C . SER B 1 29 ? 41.842 -21.940 -28.454 1.00 68.93 30 SER B C 1
ATOM 3512 O O . SER B 1 29 ? 40.810 -21.343 -28.149 1.00 69.20 30 SER B O 1
ATOM 3515 N N . GLU B 1 30 ? 43.054 -21.430 -28.252 1.00 67.54 31 GLU B N 1
ATOM 3516 C CA . GLU B 1 30 ? 43.256 -20.178 -27.526 1.00 66.21 31 GLU B CA 1
ATOM 3517 C C . GLU B 1 30 ? 44.013 -19.134 -28.348 1.00 66.00 31 GLU B C 1
ATOM 3518 O O . GLU B 1 30 ? 45.080 -19.413 -28.892 1.00 66.39 31 GLU B O 1
ATOM 3524 N N . ASN B 1 31 ? 43.452 -17.932 -28.427 1.00 65.80 32 ASN B N 1
ATOM 3525 C CA . ASN B 1 31 ? 44.116 -16.800 -29.060 1.00 65.87 32 ASN B CA 1
ATOM 3526 C C . ASN B 1 31 ? 44.442 -15.743 -28.011 1.00 64.34 32 ASN B C 1
ATOM 3527 O O . ASN B 1 31 ? 44.197 -15.949 -26.826 1.00 63.21 32 ASN B O 1
ATOM 3532 N N . ILE B 1 32 ? 45.006 -14.619 -28.440 1.00 64.55 33 ILE B N 1
ATOM 3533 C CA . ILE B 1 32 ? 45.215 -13.491 -27.539 1.00 63.46 33 ILE B CA 1
ATOM 3534 C C . ILE B 1 32 ? 44.453 -12.271 -28.049 1.00 64.78 33 ILE B C 1
ATOM 3535 O O . ILE B 1 32 ? 44.323 -12.058 -29.254 1.00 66.44 33 ILE B O 1
ATOM 3540 N N . THR B 1 33 ? 43.944 -11.487 -27.107 1.00 64.30 34 THR B N 1
ATOM 3541 C CA . THR B 1 33 ? 43.056 -10.367 -27.388 1.00 65.74 34 THR B CA 1
ATOM 3542 C C . THR B 1 33 ? 43.759 -9.030 -27.122 1.00 66.06 34 THR B C 1
ATOM 3543 O O . THR B 1 33 ? 44.547 -8.911 -26.180 1.00 64.83 34 THR B O 1
ATOM 3547 N N . SER B 1 34 ? 43.478 -8.039 -27.968 1.00 68.11 35 SER B N 1
ATOM 3548 C CA . SER B 1 34 ? 44.087 -6.712 -27.857 1.00 69.17 35 SER B CA 1
ATOM 3549 C C . SER B 1 34 ? 43.615 -5.942 -26.621 1.00 68.81 35 SER B C 1
ATOM 3550 O O . SER B 1 34 ? 42.552 -6.229 -26.065 1.00 68.45 35 SER B O 1
ATOM 3553 N N . LEU B 1 35 ? 44.410 -4.958 -26.206 1.00 69.34 36 LEU B N 1
ATOM 3554 C CA . LEU B 1 35 ? 44.092 -4.138 -25.037 1.00 69.41 36 LEU B CA 1
ATOM 3555 C C . LEU B 1 35 ? 42.783 -3.367 -25.190 1.00 71.36 36 LEU B C 1
ATOM 3556 O O . LEU B 1 35 ? 42.114 -3.082 -24.198 1.00 71.01 36 LEU B O 1
ATOM 3561 N N . ALA B 1 36 ? 42.426 -3.039 -26.431 1.00 73.78 37 ALA B N 1
ATOM 3562 C CA . ALA B 1 36 ? 41.176 -2.338 -26.725 1.00 76.31 37 ALA B CA 1
ATOM 3563 C C . ALA B 1 36 ? 39.956 -3.225 -26.484 1.00 75.98 37 ALA B C 1
ATOM 3564 O O . ALA B 1 36 ? 38.982 -2.787 -25.874 1.00 76.76 37 ALA B O 1
ATOM 3566 N N . VAL B 1 37 ? 40.020 -4.466 -26.963 1.00 75.42 38 VAL B N 1
ATOM 3567 C CA . VAL B 1 37 ? 38.955 -5.447 -26.750 1.00 75.45 38 VAL B CA 1
ATOM 3568 C C . VAL B 1 37 ? 38.864 -5.811 -25.267 1.00 73.88 38 VAL B C 1
ATOM 3569 O O . VAL B 1 37 ? 37.767 -5.912 -24.712 1.00 74.31 38 VAL B O 1
ATOM 3573 N N . ARG B 1 38 ? 40.024 -5.989 -24.636 1.00 72.50 39 ARG B N 1
ATOM 3574 C CA . ARG B 1 38 ? 40.110 -6.276 -23.205 1.00 71.42 39 ARG B CA 1
ATOM 3575 C C . ARG B 1 38 ? 39.583 -5.138 -22.338 1.00 72.56 39 ARG B C 1
ATOM 3576 O O . ARG B 1 38 ? 39.076 -5.373 -21.242 1.00 72.08 39 ARG B O 1
ATOM 3584 N N . GLU B 1 39 ? 39.708 -3.910 -22.834 1.00 74.64 40 GLU B N 1
ATOM 3585 C CA . GLU B 1 39 ? 39.197 -2.732 -22.140 1.00 76.35 40 GLU B CA 1
ATOM 3586 C C . GLU B 1 39 ? 37.672 -2.728 -22.115 1.00 78.08 40 GLU B C 1
ATOM 3587 O O . GLU B 1 39 ? 37.065 -2.265 -21.151 1.00 78.66 40 GLU B O 1
ATOM 3593 N N . ALA B 1 40 ? 37.067 -3.246 -23.182 1.00 79.37 41 ALA B N 1
ATOM 3594 C CA . ALA B 1 40 ? 35.613 -3.298 -23.324 1.00 81.70 41 ALA B CA 1
ATOM 3595 C C . ALA B 1 40 ? 34.979 -4.406 -22.482 1.00 80.92 41 ALA B C 1
ATOM 3596 O O . ALA B 1 40 ? 33.799 -4.331 -22.132 1.00 82.56 41 ALA B O 1
ATOM 3598 N N . CYS B 1 41 ? 35.770 -5.429 -22.164 1.00 78.91 42 CYS B N 1
ATOM 3599 C CA . CYS B 1 41 ? 35.305 -6.570 -21.377 1.00 78.29 42 CYS B CA 1
ATOM 3600 C C . CYS B 1 41 ? 35.406 -6.328 -19.872 1.00 77.65 42 CYS B C 1
ATOM 3601 O O . CYS B 1 41 ? 34.882 -7.109 -19.074 1.00 77.39 42 CYS B O 1
ATOM 3604 N N . ALA B 1 42 ? 36.090 -5.250 -19.493 1.00 77.84 43 ALA B N 1
ATOM 3605 C CA . ALA B 1 42 ? 36.199 -4.845 -18.095 1.00 77.73 43 ALA B CA 1
ATOM 3606 C C . ALA B 1 42 ? 35.057 -3.900 -17.727 1.00 80.40 43 ALA B C 1
ATOM 3607 O O . ALA B 1 42 ? 34.858 -3.569 -16.555 1.00 80.57 43 ALA B O 1
ATOM 3609 N N . THR B 1 43 ? 34.312 -3.475 -18.744 1.00 82.94 44 THR B N 1
ATOM 3610 C CA . THR B 1 43 ? 33.144 -2.617 -18.566 1.00 86.22 44 THR B CA 1
ATOM 3611 C C . THR B 1 43 ? 31.894 -3.494 -18.592 1.00 87.76 44 THR B C 1
ATOM 3612 O O . THR B 1 43 ? 31.229 -3.613 -19.624 1.00 89.53 44 THR B O 1
ATOM 3616 N N . ASP B 1 44 ? 31.583 -4.099 -17.443 1.00 87.59 45 ASP B N 1
ATOM 3617 C CA . ASP B 1 44 ? 30.613 -5.205 -17.353 1.00 88.68 45 ASP B CA 1
ATOM 3618 C C . ASP B 1 44 ? 29.188 -4.921 -17.873 1.00 92.32 45 ASP B C 1
ATOM 3619 O O . ASP B 1 44 ? 28.372 -5.844 -17.970 1.00 93.30 45 ASP B O 1
ATOM 3624 N N . PHE B 1 45 ? 28.906 -3.659 -18.212 1.00 94.63 46 PHE B N 1
ATOM 3625 C CA . PHE B 1 45 ? 27.618 -3.247 -18.801 1.00 98.50 46 PHE B CA 1
ATOM 3626 C C . PHE B 1 45 ? 26.397 -3.757 -18.017 1.00 100.65 46 PHE B C 1
ATOM 3627 O O . PHE B 1 45 ? 25.317 -3.958 -18.585 1.00 103.45 46 PHE B O 1
ATOM 3635 N N . MET B 1 46 ? 26.588 -3.939 -16.710 1.00 99.66 47 MET B N 1
ATOM 3636 C CA . MET B 1 46 ? 25.621 -4.584 -15.817 1.00 101.21 47 MET B CA 1
ATOM 3637 C C . MET B 1 46 ? 24.309 -3.809 -15.738 1.00 105.31 47 MET B C 1
ATOM 3638 O O . MET B 1 46 ? 23.474 -3.891 -16.639 1.00 107.71 47 MET B O 1
ATOM 3643 N N . GLY B 1 61 ? 16.062 0.519 -19.878 1.00 132.11 62 GLY B N 1
ATOM 3644 C CA . GLY B 1 61 ? 17.056 1.565 -19.664 1.00 130.07 62 GLY B CA 1
ATOM 3645 C C . GLY B 1 61 ? 18.436 1.172 -20.151 1.00 125.19 62 GLY B C 1
ATOM 3646 O O . GLY B 1 61 ? 19.349 0.966 -19.349 1.00 121.46 62 GLY B O 1
ATOM 3647 N N . CYS B 1 62 ? 18.586 1.079 -21.471 1.00 125.51 63 CYS B N 1
ATOM 3648 C CA . CYS B 1 62 ? 19.839 0.637 -22.086 1.00 121.38 63 CYS B CA 1
ATOM 3649 C C . CYS B 1 62 ? 19.952 1.054 -23.555 1.00 123.00 63 CYS B C 1
ATOM 3650 O O . CYS B 1 62 ? 19.801 0.231 -24.463 1.00 123.11 63 CYS B O 1
ATOM 3653 N N . LYS B 1 63 ? 20.221 2.340 -23.777 1.00 124.49 64 LYS B N 1
ATOM 3654 C CA . LYS B 1 63 ? 20.394 2.887 -25.125 1.00 126.26 64 LYS B CA 1
ATOM 3655 C C . LYS B 1 63 ? 21.746 2.492 -25.723 1.00 122.28 64 LYS B C 1
ATOM 3656 O O . LYS B 1 63 ? 21.829 2.128 -26.899 1.00 122.89 64 LYS B O 1
ATOM 3662 N N . TYR B 1 64 ? 22.792 2.556 -24.902 1.00 118.46 65 TYR B N 1
ATOM 3663 C CA . TYR B 1 64 ? 24.166 2.310 -25.346 1.00 114.81 65 TYR B CA 1
ATOM 3664 C C . TYR B 1 64 ? 24.439 0.843 -25.685 1.00 111.94 65 TYR B C 1
ATOM 3665 O O . TYR B 1 64 ? 25.463 0.521 -26.292 1.00 109.59 65 TYR B O 1
ATOM 3674 N N . ILE B 1 65 ? 23.521 -0.035 -25.289 1.00 112.43 66 ILE B N 1
ATOM 3675 C CA . ILE B 1 65 ? 23.619 -1.463 -25.591 1.00 110.36 66 ILE B CA 1
ATOM 3676 C C . ILE B 1 65 ? 22.944 -1.782 -26.930 1.00 113.22 66 ILE B C 1
ATOM 3677 O O . ILE B 1 65 ? 23.321 -2.739 -27.611 1.00 111.78 66 ILE B O 1
ATOM 3682 N N . ASP B 1 66 ? 21.955 -0.972 -27.305 1.00 117.43 67 ASP B N 1
ATOM 3683 C CA . ASP B 1 66 ? 21.269 -1.131 -28.587 1.00 120.79 67 ASP B CA 1
ATOM 3684 C C . ASP B 1 66 ? 22.167 -0.772 -29.768 1.00 120.25 67 ASP B C 1
ATOM 3685 O O . ASP B 1 66 ? 22.074 -1.387 -30.833 1.00 121.24 67 ASP B O 1
ATOM 3690 N N . GLU B 1 67 ? 23.036 0.217 -29.570 1.00 118.91 68 GLU B N 1
ATOM 3691 C CA . GLU B 1 67 ? 23.923 0.688 -30.632 1.00 118.82 68 GLU B CA 1
ATOM 3692 C C . GLU B 1 67 ? 25.084 -0.274 -30.890 1.00 114.58 68 GLU B C 1
ATOM 3693 O O . GLU B 1 67 ? 25.460 -0.494 -32.043 1.00 115.17 68 GLU B O 1
ATOM 3699 N N . VAL B 1 68 ? 25.644 -0.844 -29.824 1.00 110.53 69 VAL B N 1
ATOM 3700 C CA . VAL B 1 68 ? 26.713 -1.840 -29.962 1.00 106.65 69 VAL B CA 1
ATOM 3701 C C . VAL B 1 68 ? 26.184 -3.146 -30.568 1.00 106.89 69 VAL B C 1
ATOM 3702 O O . VAL B 1 68 ? 26.904 -3.833 -31.293 1.00 105.38 69 VAL B O 1
ATOM 3706 N N . GLU B 1 69 ? 24.922 -3.462 -30.273 1.00 109.04 70 GLU B N 1
ATOM 3707 C CA . GLU B 1 69 ? 24.217 -4.597 -30.870 1.00 110.29 70 GLU B CA 1
ATOM 3708 C C . GLU B 1 69 ? 24.182 -4.473 -32.392 1.00 112.66 70 GLU B C 1
ATOM 3709 O O . GLU B 1 69 ? 24.614 -5.383 -33.101 1.00 111.73 70 GLU B O 1
ATOM 3715 N N . THR B 1 70 ? 23.679 -3.339 -32.881 1.00 115.81 71 THR B N 1
ATOM 3716 C CA . THR B 1 70 ? 23.537 -3.097 -34.319 1.00 118.71 71 THR B CA 1
ATOM 3717 C C . THR B 1 70 ? 24.885 -3.004 -35.030 1.00 116.37 71 THR B C 1
ATOM 3718 O O . THR B 1 70 ? 25.021 -3.472 -36.160 1.00 117.55 71 THR B O 1
ATOM 3722 N N . LEU B 1 71 ? 25.872 -2.405 -34.362 1.00 113.18 72 LEU B N 1
ATOM 3723 C CA . LEU B 1 71 ? 27.218 -2.259 -34.921 1.00 111.02 72 LEU B CA 1
ATOM 3724 C C . LEU B 1 71 ? 27.910 -3.609 -35.096 1.00 107.85 72 LEU B C 1
ATOM 3725 O O . LEU B 1 71 ? 28.625 -3.818 -36.076 1.00 107.95 72 LEU B O 1
ATOM 3730 N N . CYS B 1 72 ? 27.696 -4.512 -34.141 1.00 105.23 73 CYS B N 1
ATOM 3731 C CA . CYS B 1 72 ? 28.203 -5.876 -34.239 1.00 102.56 73 CYS B CA 1
ATOM 3732 C C . CYS B 1 72 ? 27.620 -6.575 -35.461 1.00 105.38 73 CYS B C 1
ATOM 3733 O O . CYS B 1 72 ? 28.359 -7.147 -36.262 1.00 104.81 73 CYS B O 1
ATOM 3736 N N . ILE B 1 73 ? 26.298 -6.502 -35.603 1.00 108.72 74 ILE B N 1
ATOM 3737 C CA . ILE B 1 73 ? 25.596 -7.068 -36.755 1.00 112.09 74 ILE B CA 1
ATOM 3738 C C . ILE B 1 73 ? 26.067 -6.406 -38.055 1.00 114.18 74 ILE B C 1
ATOM 3739 O O . ILE B 1 73 ? 26.306 -7.088 -39.052 1.00 115.05 74 ILE B O 1
ATOM 3744 N N . GLU B 1 74 ? 26.216 -5.082 -38.025 1.00 115.18 75 GLU B N 1
ATOM 3745 C CA . GLU B 1 74 ? 26.695 -4.315 -39.178 1.00 117.53 75 GLU B CA 1
ATOM 3746 C C . GLU B 1 74 ? 28.106 -4.737 -39.596 1.00 114.79 75 GLU B C 1
ATOM 3747 O O . GLU B 1 74 ? 28.407 -4.834 -40.789 1.00 116.81 75 GLU B O 1
ATOM 3753 N N . LEU B 1 75 ? 28.957 -4.996 -38.609 1.00 110.48 76 LEU B N 1
ATOM 3754 C CA . LEU B 1 75 ? 30.337 -5.392 -38.860 1.00 107.81 76 LEU B CA 1
ATOM 3755 C C . LEU B 1 75 ? 30.458 -6.859 -39.268 1.00 106.93 76 LEU B C 1
ATOM 3756 O O . LEU B 1 75 ? 31.321 -7.210 -40.077 1.00 106.79 76 LEU B O 1
ATOM 3761 N N . SER B 1 76 ? 29.591 -7.705 -38.712 1.00 106.62 77 SER B N 1
ATOM 3762 C CA . SER B 1 76 ? 29.585 -9.136 -39.029 1.00 106.16 77 SER B CA 1
ATOM 3763 C C . SER B 1 76 ? 29.131 -9.408 -40.461 1.00 110.15 77 SER B C 1
ATOM 3764 O O . SER B 1 76 ? 29.647 -10.316 -41.119 1.00 110.00 77 SER B O 1
ATOM 3767 N N . LYS B 1 77 ? 28.168 -8.616 -40.931 1.00 113.94 78 LYS B N 1
ATOM 3768 C CA . LYS B 1 77 ? 27.661 -8.721 -42.297 1.00 118.22 78 LYS B CA 1
ATOM 3769 C C . LYS B 1 77 ? 28.708 -8.290 -43.322 1.00 118.85 78 LYS B C 1
ATOM 3770 O O . LYS B 1 77 ? 28.782 -8.854 -44.410 1.00 121.03 78 LYS B O 1
ATOM 3776 N N . GL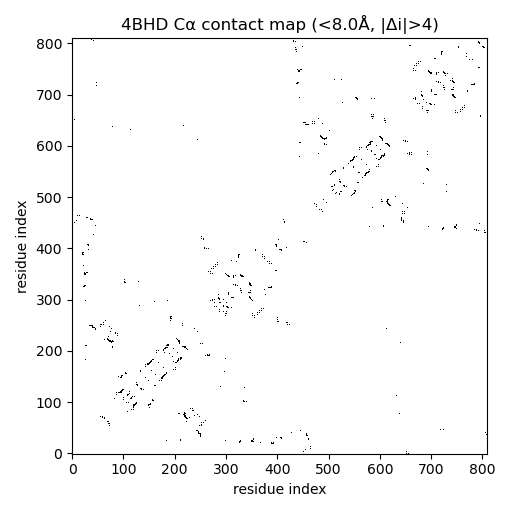U B 1 78 ? 29.513 -7.292 -42.968 1.00 117.26 79 GLU B N 1
ATOM 3777 C CA . GLU B 1 78 ? 30.538 -6.761 -43.865 1.00 118.17 79 GLU B CA 1
ATOM 3778 C C . GLU B 1 78 ? 31.757 -7.680 -43.964 1.00 115.37 79 GLU B C 1
ATOM 3779 O O . GLU B 1 78 ? 32.380 -7.777 -45.024 1.00 117.07 79 GLU B O 1
ATOM 3785 N N . LEU B 1 79 ? 32.089 -8.351 -42.861 1.00 111.44 80 LEU B N 1
ATOM 3786 C CA . LEU B 1 79 ? 33.283 -9.198 -42.788 1.00 108.55 80 LEU B CA 1
ATOM 3787 C C . LEU B 1 79 ? 33.076 -10.593 -43.385 1.00 109.39 80 LEU B C 1
ATOM 3788 O O . LEU B 1 79 ? 33.918 -11.076 -44.145 1.00 109.70 80 LEU B O 1
ATOM 3793 N N . PHE B 1 80 ? 31.963 -11.232 -43.036 1.00 110.06 81 PHE B N 1
ATOM 3794 C CA . PHE B 1 80 ? 31.671 -12.585 -43.507 1.00 111.10 81 PHE B CA 1
ATOM 3795 C C . PHE B 1 80 ? 30.738 -12.594 -44.718 1.00 115.97 81 PHE B C 1
ATOM 3796 O O . PHE B 1 80 ? 30.535 -13.640 -45.343 1.00 117.61 81 PHE B O 1
ATOM 3804 N N . LYS B 1 81 ? 30.187 -11.422 -45.038 1.00 118.51 82 LYS B N 1
ATOM 3805 C CA . LYS B 1 81 ? 29.312 -11.216 -46.203 1.00 123.55 82 LYS B CA 1
ATOM 3806 C C . LYS B 1 81 ? 28.032 -12.057 -46.146 1.00 125.71 82 LYS B C 1
ATOM 3807 O O . LYS B 1 81 ? 27.815 -12.950 -46.970 1.00 128.01 82 LYS B O 1
ATOM 3813 N N . ALA B 1 82 ? 27.192 -11.755 -45.158 1.00 125.13 83 ALA B N 1
ATOM 3814 C CA . ALA B 1 82 ? 25.917 -12.444 -44.967 1.00 127.40 83 ALA B CA 1
ATOM 3815 C C . ALA B 1 82 ? 24.739 -11.469 -45.000 1.00 130.93 83 ALA B C 1
ATOM 3816 O O . ALA B 1 82 ? 24.894 -10.283 -44.701 1.00 130.40 83 ALA B O 1
ATOM 3818 N N . GLU B 1 83 ? 23.565 -11.977 -45.372 1.00 134.82 84 GLU B N 1
ATOM 3819 C CA . GLU B 1 83 ? 22.336 -11.181 -45.365 1.00 138.63 84 GLU B CA 1
ATOM 3820 C C . GLU B 1 83 ? 21.779 -11.005 -43.952 1.00 136.70 84 GLU B C 1
ATOM 3821 O O . GLU B 1 83 ? 21.016 -10.069 -43.691 1.00 138.89 84 GLU B O 1
ATOM 3827 N N . HIS B 1 84 ? 22.160 -11.911 -43.052 1.00 132.86 85 HIS B N 1
ATOM 3828 C CA . HIS B 1 84 ? 21.765 -11.842 -41.647 1.00 130.66 85 HIS B CA 1
ATOM 3829 C C . HIS B 1 84 ? 22.897 -12.301 -40.734 1.00 125.15 85 HIS B C 1
ATOM 3830 O O . HIS B 1 84 ? 23.657 -13.209 -41.080 1.00 123.55 85 HIS B O 1
ATOM 3837 N N . ALA B 1 85 ? 22.999 -11.666 -39.568 1.00 122.50 86 ALA B N 1
ATOM 3838 C CA . ALA B 1 85 ? 24.008 -12.018 -38.573 1.00 117.42 86 ALA B CA 1
ATOM 3839 C C . ALA B 1 85 ? 23.465 -11.901 -37.151 1.00 116.08 86 ALA B C 1
ATOM 3840 O O . ALA B 1 85 ? 22.874 -10.881 -36.782 1.00 117.46 86 ALA B O 1
ATOM 3842 N N . ASN B 1 86 ? 23.662 -12.958 -36.366 1.00 113.69 87 ASN B N 1
ATOM 3843 C CA . ASN B 1 86 ? 23.298 -12.972 -34.951 1.00 112.14 87 ASN B CA 1
ATOM 3844 C C . ASN B 1 86 ? 24.545 -13.076 -34.077 1.00 107.22 87 ASN B C 1
ATOM 3845 O O . ASN B 1 86 ? 25.436 -13.883 -34.345 1.00 105.29 87 ASN B O 1
ATOM 3850 N N . VAL B 1 87 ? 24.595 -12.259 -33.030 1.00 105.53 88 VAL B N 1
ATOM 3851 C CA . VAL B 1 87 ? 25.778 -12.163 -32.174 1.00 101.07 88 VAL B CA 1
ATOM 3852 C C . VAL B 1 87 ? 25.456 -12.405 -30.693 1.00 99.75 88 VAL B C 1
ATOM 3853 O O . VAL B 1 87 ? 26.229 -12.027 -29.810 1.00 96.67 88 VAL B O 1
ATOM 3857 N N . GLN B 1 88 ? 24.323 -13.052 -30.432 1.00 102.41 89 GLN B N 1
ATOM 3858 C CA . GLN B 1 88 ? 23.800 -13.180 -29.066 1.00 102.22 89 GLN B CA 1
ATOM 3859 C C . GLN B 1 88 ? 24.197 -14.431 -28.268 1.00 100.24 89 GLN B C 1
ATOM 3860 O O . GLN B 1 88 ? 24.197 -14.384 -27.035 1.00 98.86 89 GLN B O 1
ATOM 3866 N N . PRO B 1 89 ? 24.514 -15.556 -28.950 1.00 100.45 90 PRO B N 1
ATOM 3867 C CA . PRO B 1 89 ? 24.959 -16.742 -28.204 1.00 98.81 90 PRO B CA 1
ATOM 3868 C C . PRO B 1 89 ? 26.282 -16.528 -27.462 1.00 94.61 90 PRO B C 1
ATOM 3869 O O . PRO B 1 89 ? 27.150 -15.792 -27.935 1.00 92.73 90 PRO B O 1
ATOM 3873 N N . THR B 1 90 ? 26.417 -17.175 -26.307 1.00 93.61 91 THR B N 1
ATOM 3874 C CA . THR B 1 90 ? 27.544 -16.946 -25.397 1.00 90.22 91 THR B CA 1
ATOM 3875 C C . THR B 1 90 ? 28.789 -17.781 -25.716 1.00 88.08 91 THR B C 1
ATOM 3876 O O . THR B 1 90 ? 29.850 -17.577 -25.118 1.00 85.17 91 THR B O 1
ATOM 3880 N N . SER B 1 91 ? 28.654 -18.714 -26.655 1.00 89.92 92 SER B N 1
ATOM 3881 C CA . SER B 1 91 ? 29.744 -19.611 -27.039 1.00 88.59 92 SER B CA 1
ATOM 3882 C C . SER B 1 91 ? 29.425 -20.323 -28.348 1.00 91.37 92 SER B C 1
ATOM 3883 O O . SER B 1 91 ? 28.278 -20.323 -28.794 1.00 94.55 92 SER B O 1
ATOM 3886 N N . GLY B 1 92 ? 30.445 -20.927 -28.957 1.00 90.54 93 GLY B N 1
ATOM 3887 C CA . GLY B 1 92 ? 30.286 -21.683 -30.200 1.00 93.27 93 GLY B CA 1
ATOM 3888 C C . GLY B 1 92 ? 29.359 -22.879 -30.065 1.00 96.50 93 GLY B C 1
ATOM 3889 O O . GLY B 1 92 ? 28.705 -23.278 -31.031 1.00 99.58 93 GLY B O 1
ATOM 3890 N N . VAL B 1 93 ? 29.300 -23.442 -28.858 1.00 96.13 94 VAL B N 1
ATOM 3891 C CA . VAL B 1 93 ? 28.448 -24.594 -28.555 1.00 99.38 94 VAL B CA 1
ATOM 3892 C C . VAL B 1 93 ? 26.961 -24.248 -28.691 1.00 103.06 94 VAL B C 1
ATOM 3893 O O . VAL B 1 93 ? 26.237 -24.908 -29.440 1.00 106.55 94 VAL B O 1
ATOM 3897 N N . VAL B 1 94 ? 26.516 -23.215 -27.975 1.00 102.66 95 VAL B N 1
ATOM 3898 C CA . VAL B 1 94 ? 25.122 -22.760 -28.064 1.00 106.34 95 VAL B CA 1
ATOM 3899 C C . VAL B 1 94 ? 24.803 -22.152 -29.433 1.00 108.32 95 VAL B C 1
ATOM 3900 O O . VAL B 1 94 ? 23.669 -22.244 -29.907 1.00 112.19 95 VAL B O 1
ATOM 3904 N N . ALA B 1 95 ? 25.814 -21.551 -30.063 1.00 106.06 96 ALA B N 1
ATOM 3905 C CA . ALA B 1 95 ? 25.704 -21.057 -31.436 1.00 108.06 96 ALA B CA 1
ATOM 3906 C C . ALA B 1 95 ? 25.340 -22.191 -32.392 1.00 111.56 96 ALA B C 1
ATOM 3907 O O . ALA B 1 95 ? 24.604 -21.983 -33.360 1.00 114.84 96 ALA B O 1
ATOM 3909 N N . ASN B 1 96 ? 25.861 -23.386 -32.110 1.00 111.24 97 ASN B N 1
ATOM 3910 C CA . ASN B 1 96 ? 25.451 -24.602 -32.810 1.00 114.90 97 ASN B CA 1
ATOM 3911 C C . ASN B 1 96 ? 24.039 -25.018 -32.402 1.00 118.99 97 ASN B C 1
ATOM 3912 O O . ASN B 1 96 ? 23.178 -25.216 -33.259 1.00 122.93 97 ASN B O 1
ATOM 3917 N N . LEU B 1 97 ? 23.814 -25.128 -31.090 1.00 118.29 98 LEU B N 1
ATOM 3918 C CA . LEU B 1 97 ? 22.521 -25.533 -30.524 1.00 122.24 98 LEU B CA 1
ATOM 3919 C C . LEU B 1 97 ? 21.337 -24.750 -31.083 1.00 125.80 98 LEU B C 1
ATOM 3920 O O . LEU B 1 97 ? 20.265 -25.314 -31.307 1.00 130.34 98 LEU B O 1
ATOM 3925 N N . ALA B 1 98 ? 21.542 -23.453 -31.299 1.00 124.10 99 ALA B N 1
ATOM 3926 C CA . ALA B 1 98 ? 20.525 -22.587 -31.884 1.00 127.46 99 ALA B CA 1
ATOM 3927 C C . ALA B 1 98 ? 20.175 -23.023 -33.307 1.00 131.16 99 ALA B C 1
ATOM 3928 O O . ALA B 1 98 ? 19.003 -23.021 -33.690 1.00 135.75 99 ALA B O 1
ATOM 3930 N N . VAL B 1 99 ? 21.194 -23.404 -34.077 1.00 129.51 100 VAL B N 1
ATOM 3931 C CA . VAL B 1 99 ? 21.000 -23.892 -35.446 1.00 132.95 100 VAL B CA 1
ATOM 3932 C C . VAL B 1 99 ? 20.592 -25.369 -35.442 1.00 136.09 100 VAL B C 1
ATOM 3933 O O . VAL B 1 99 ? 19.941 -25.838 -36.377 1.00 140.39 100 VAL B O 1
ATOM 3937 N N . PHE B 1 100 ? 20.974 -26.091 -34.389 1.00 134.28 101 PHE B N 1
ATOM 3938 C CA . PHE B 1 100 ? 20.535 -27.473 -34.189 1.00 137.53 101 PHE B CA 1
ATOM 3939 C C . PHE B 1 100 ? 19.035 -27.534 -33.905 1.00 142.44 101 PHE B C 1
ATOM 3940 O O . PHE B 1 100 ? 18.343 -28.430 -34.395 1.00 147.10 101 PHE B O 1
ATOM 3948 N N . PHE B 1 101 ? 18.543 -26.576 -33.121 1.00 141.70 102 PHE B N 1
ATOM 3949 C CA . PHE B 1 101 ? 17.111 -26.453 -32.842 1.00 146.44 102 PHE B CA 1
ATOM 3950 C C . PHE B 1 101 ? 16.311 -26.021 -34.070 1.00 150.53 102 PHE B C 1
ATOM 3951 O O . PHE B 1 101 ? 15.125 -26.334 -34.186 1.00 155.71 102 PHE B O 1
ATOM 3959 N N . ALA B 1 102 ? 16.965 -25.297 -34.976 1.00 148.46 103 ALA B N 1
ATOM 3960 C CA . ALA B 1 102 ? 16.412 -25.042 -36.301 1.00 152.33 103 ALA B CA 1
ATOM 3961 C C . ALA B 1 102 ? 16.517 -26.329 -37.112 1.00 154.96 103 ALA B C 1
ATOM 3962 O O . ALA B 1 102 ? 17.503 -27.061 -36.997 1.00 152.11 103 ALA B O 1
ATOM 3964 N N . GLU B 1 103 ? 15.495 -26.601 -37.921 1.00 160.67 104 GLU B N 1
ATOM 3965 C CA . GLU B 1 103 ? 15.388 -27.859 -38.672 1.00 164.32 104 GLU B CA 1
ATOM 3966 C C . GLU B 1 103 ? 15.501 -29.065 -37.729 1.00 164.15 104 GLU B C 1
ATOM 3967 O O . GLU B 1 103 ? 16.477 -29.819 -37.777 1.00 161.76 104 GLU B O 1
ATOM 3973 N N . THR B 1 104 ? 14.501 -29.224 -36.863 1.00 166.94 105 THR B N 1
ATOM 3974 C CA . THR B 1 104 ? 14.499 -30.291 -35.860 1.00 167.24 105 THR B CA 1
ATOM 3975 C C . THR B 1 104 ? 13.167 -31.045 -35.846 1.00 174.10 105 THR B C 1
ATOM 3976 O O . THR B 1 104 ? 13.116 -32.233 -35.525 1.00 176.17 105 THR B O 1
ATOM 3980 N N . MET B 1 111 ? 24.563 -35.049 -40.084 1.00 152.47 112 MET B N 1
ATOM 3981 C CA . MET B 1 111 ? 25.602 -35.267 -39.079 1.00 148.18 112 MET B CA 1
ATOM 3982 C C . MET B 1 111 ? 26.990 -34.881 -39.598 1.00 144.45 112 MET B C 1
ATOM 3983 O O . MET B 1 111 ? 27.219 -34.831 -40.809 1.00 146.02 112 MET B O 1
ATOM 3988 N N . ALA B 1 112 ? 27.907 -34.611 -38.670 1.00 139.80 113 ALA B N 1
ATOM 3989 C CA . ALA B 1 112 ? 29.263 -34.166 -39.000 1.00 136.10 113 ALA B CA 1
ATOM 3990 C C . ALA B 1 112 ? 30.140 -35.287 -38.428 1.00 135.40 113 ALA B C 1
ATOM 3991 O O . ALA B 1 112 ? 29.710 -36.439 -38.356 1.00 138.89 113 ALA B O 1
ATOM 3993 N N . LEU B 1 113 ? 31.355 -34.925 -38.035 1.00 131.19 114 LEU B N 1
ATOM 3994 C CA . LEU B 1 113 ? 32.481 -35.799 -37.787 1.00 130.29 114 LEU B CA 1
ATOM 3995 C C . LEU B 1 113 ? 32.325 -36.536 -36.494 1.00 130.20 114 LEU B C 1
ATOM 3996 O O . LEU B 1 113 ? 31.739 -36.040 -35.564 1.00 128.89 114 LEU B O 1
ATOM 4001 N N . SER B 1 114 ? 32.868 -37.731 -36.433 1.00 131.87 115 SER B N 1
ATOM 4002 C CA . SER B 1 114 ? 32.789 -38.482 -35.222 1.00 132.17 115 SER B CA 1
ATOM 4003 C C . SER B 1 114 ? 33.685 -37.676 -34.375 1.00 127.18 115 SER B C 1
ATOM 4004 O O . SER B 1 114 ? 34.429 -36.865 -34.885 1.00 124.49 115 SER B O 1
ATOM 4007 N N . VAL B 1 115 ? 33.585 -37.840 -33.076 1.00 126.16 116 VAL B N 1
ATOM 4008 C CA . VAL B 1 115 ? 34.432 -37.076 -32.209 1.00 121.62 116 VAL B CA 1
ATOM 4009 C C . VAL B 1 115 ? 35.846 -37.436 -32.532 1.00 120.39 116 VAL B C 1
ATOM 4010 O O . VAL B 1 115 ? 36.693 -36.589 -32.725 1.00 117.20 116 VAL B O 1
ATOM 4014 N N . PRO B 1 116 ? 36.088 -38.724 -32.630 1.00 123.39 117 PRO B N 1
ATOM 4015 C CA . PRO B 1 116 ? 37.425 -39.224 -32.888 1.00 122.84 117 PRO B CA 1
ATOM 4016 C C . PRO B 1 116 ? 37.862 -38.759 -34.228 1.00 122.75 117 PRO B C 1
ATOM 4017 O O . PRO B 1 116 ? 38.993 -38.378 -34.387 1.00 120.36 117 PRO B O 1
ATOM 4021 N N . ASP B 1 117 ? 36.974 -38.814 -35.199 1.00 125.73 118 ASP B N 1
ATOM 4022 C CA . ASP B 1 117 ? 37.316 -38.325 -36.520 1.00 126.06 118 ASP B CA 1
ATOM 4023 C C . ASP B 1 117 ? 37.546 -36.817 -36.575 1.00 122.24 118 ASP B C 1
ATOM 4024 O O . ASP B 1 117 ? 38.479 -36.359 -37.199 1.00 120.89 118 ASP B O 1
ATOM 4029 N N . GLY B 1 118 ? 36.677 -36.042 -35.944 1.00 120.93 119 GLY B N 1
ATOM 4030 C CA . GLY B 1 118 ? 36.787 -34.593 -36.015 1.00 117.81 119 GLY B CA 1
ATOM 4031 C C . GLY B 1 118 ? 36.429 -33.819 -34.764 1.00 114.96 119 GLY B C 1
ATOM 4032 O O . GLY B 1 118 ? 36.197 -32.616 -34.800 1.00 112.99 119 GLY B O 1
ATOM 4033 N N . GLY B 1 119 ? 36.317 -34.526 -33.660 1.00 115.08 120 GLY B N 1
ATOM 4034 C CA . GLY B 1 119 ? 36.085 -33.887 -32.393 1.00 112.54 120 GLY B CA 1
ATOM 4035 C C . GLY B 1 119 ? 34.721 -33.264 -32.299 1.00 113.54 120 GLY B C 1
ATOM 4036 O O . GLY B 1 119 ? 33.833 -33.562 -33.064 1.00 116.75 120 GLY B O 1
ATOM 4037 N N . HIS B 1 120 ? 34.591 -32.343 -31.365 1.00 110.90 121 HIS B N 1
ATOM 4038 C CA . HIS B 1 120 ? 33.345 -31.664 -31.111 1.00 111.69 121 HIS B CA 1
ATOM 4039 C C . HIS B 1 120 ? 32.029 -32.133 -30.613 1.00 114.52 121 HIS B C 1
ATOM 4040 O O . HIS B 1 120 ? 31.053 -32.091 -31.313 1.00 117.35 121 HIS B O 1
ATOM 4047 N N . ILE B 1 121 ? 32.017 -32.546 -29.364 1.00 113.97 122 ILE B N 1
ATOM 4048 C CA . ILE B 1 121 ? 31.066 -33.428 -28.757 1.00 117.18 122 ILE B CA 1
ATOM 4049 C C . ILE B 1 121 ? 29.739 -32.745 -28.608 1.00 118.61 122 ILE B C 1
ATOM 4050 O O . ILE B 1 121 ? 29.627 -31.679 -28.024 1.00 116.18 122 ILE B O 1
ATOM 4055 N N . SER B 1 122 ? 28.732 -33.381 -29.174 1.00 122.83 123 SER B N 1
ATOM 4056 C CA . SER B 1 122 ? 27.362 -33.045 -28.939 1.00 125.34 123 SER B CA 1
ATOM 4057 C C . SER B 1 122 ? 26.597 -34.361 -28.946 1.00 130.31 123 SER B C 1
ATOM 4058 O O . SER B 1 122 ? 26.873 -35.221 -29.778 1.00 132.31 123 SER B O 1
ATOM 4061 N N . HIS B 1 123 ? 25.621 -34.516 -28.055 1.00 132.59 124 HIS B N 1
ATOM 4062 C CA . HIS B 1 123 ? 24.726 -35.677 -28.119 1.00 138.05 124 HIS B CA 1
ATOM 4063 C C . HIS B 1 123 ? 23.334 -35.474 -27.499 1.00 141.30 124 HIS B C 1
ATOM 4064 O O . HIS B 1 123 ? 22.631 -36.445 -27.197 1.00 145.75 124 HIS B O 1
ATOM 4071 N N . TRP B 1 124 ? 22.936 -34.215 -27.333 1.00 139.37 125 TRP B N 1
ATOM 4072 C CA . TRP B 1 124 ? 21.725 -33.861 -26.591 1.00 141.89 125 TRP B CA 1
ATOM 4073 C C . TRP B 1 124 ? 20.465 -34.137 -27.407 1.00 147.41 125 TRP B C 1
ATOM 4074 O O . TRP B 1 124 ? 20.414 -33.856 -28.605 1.00 147.92 125 TRP B O 1
ATOM 4085 N N . ASN B 1 138 ? 27.937 -39.892 -39.029 1.00 145.20 139 ASN B N 1
ATOM 4086 C CA . ASN B 1 138 ? 29.277 -39.395 -39.328 1.00 140.96 139 ASN B CA 1
ATOM 4087 C C . ASN B 1 138 ? 29.604 -39.408 -40.823 1.00 142.91 139 ASN B C 1
ATOM 4088 O O . ASN B 1 138 ? 29.031 -40.191 -41.584 1.00 147.86 139 ASN B O 1
ATOM 4093 N N . HIS B 1 139 ? 30.523 -38.536 -41.231 1.00 139.27 140 HIS B N 1
ATOM 4094 C CA . HIS B 1 139 ? 30.960 -38.447 -42.626 1.00 140.82 140 HIS B CA 1
ATOM 4095 C C . HIS B 1 139 ? 31.893 -39.596 -43.013 1.00 142.47 140 HIS B C 1
ATOM 4096 O O . HIS B 1 139 ? 32.631 -40.101 -42.163 1.00 140.52 140 HIS B O 1
ATOM 4103 N N . PRO B 1 140 ? 31.856 -40.020 -44.296 1.00 146.35 141 PRO B N 1
ATOM 4104 C CA . PRO B 1 140 ? 32.870 -40.940 -44.814 1.00 147.76 141 PRO B CA 1
ATOM 4105 C C . PRO B 1 140 ? 34.254 -40.294 -44.745 1.00 143.14 141 PRO B C 1
ATOM 4106 O O . PRO B 1 140 ? 34.551 -39.373 -45.511 1.00 142.02 141 PRO B O 1
ATOM 4110 N N . PHE B 1 141 ? 35.079 -40.767 -43.816 1.00 140.79 142 PHE B N 1
ATOM 4111 C CA . PHE B 1 141 ? 36.377 -40.157 -43.549 1.00 136.31 142 PHE B CA 1
ATOM 4112 C C . PHE B 1 141 ? 37.501 -41.176 -43.681 1.00 137.48 142 PHE B C 1
ATOM 4113 O O . PHE B 1 141 ? 37.483 -42.226 -43.032 1.00 139.07 142 PHE B O 1
ATOM 4121 N N . ASP B 1 142 ? 38.468 -40.857 -44.537 1.00 137.00 143 ASP B N 1
ATOM 4122 C CA . ASP B 1 142 ? 39.667 -41.669 -44.692 1.00 137.79 143 ASP B CA 1
ATOM 4123 C C . ASP B 1 142 ? 40.760 -41.091 -43.795 1.00 132.84 143 ASP B C 1
ATOM 4124 O O . ASP B 1 142 ? 41.122 -39.925 -43.941 1.00 129.64 143 ASP B O 1
ATOM 4129 N N . PRO B 1 143 ? 41.277 -41.904 -42.855 1.00 132.39 144 PRO B N 1
ATOM 4130 C CA . PRO B 1 143 ? 42.293 -41.460 -41.894 1.00 128.11 144 PRO B CA 1
ATOM 4131 C C . PRO B 1 143 ? 43.612 -41.013 -42.536 1.00 126.96 144 PRO B C 1
ATOM 4132 O O . PRO B 1 143 ? 44.293 -40.143 -41.986 1.00 123.03 144 PRO B O 1
ATOM 4136 N N . GLU B 1 144 ? 43.956 -41.600 -43.683 1.00 130.56 145 GLU B N 1
ATOM 4137 C CA . GLU B 1 144 ? 45.206 -41.297 -44.386 1.00 130.29 145 GLU B CA 1
ATOM 4138 C C . GLU B 1 144 ? 45.204 -39.875 -44.956 1.00 127.97 145 GLU B C 1
ATOM 4139 O O . GLU B 1 144 ? 46.149 -39.112 -44.745 1.00 125.13 145 GLU B O 1
ATOM 4145 N N . GLU B 1 145 ? 44.139 -39.530 -45.675 1.00 129.48 146 GLU B N 1
ATOM 4146 C CA . GLU B 1 145 ? 43.939 -38.174 -46.174 1.00 127.65 146 GLU B CA 1
ATOM 4147 C C . GLU B 1 145 ? 43.057 -37.437 -45.175 1.00 124.27 146 GLU B C 1
ATOM 4148 O O . GLU B 1 145 ? 41.861 -37.716 -45.085 1.00 125.84 146 GLU B O 1
ATOM 4154 N N . MET B 1 146 ? 43.645 -36.503 -44.427 1.00 119.87 147 MET B N 1
ATOM 4155 C CA . MET B 1 146 ? 42.942 -35.814 -43.335 1.00 116.40 147 MET B CA 1
ATOM 4156 C C . MET B 1 146 ? 41.847 -34.856 -43.817 1.00 116.38 147 MET B C 1
ATOM 4157 O O . MET B 1 146 ? 41.951 -33.637 -43.658 1.00 113.72 147 MET B O 1
ATOM 4162 N N . ASN B 1 147 ? 40.793 -35.433 -44.389 1.00 119.58 148 ASN B N 1
ATOM 4163 C CA . ASN B 1 147 ? 39.672 -34.692 -44.959 1.00 120.48 148 ASN B CA 1
ATOM 4164 C C . ASN B 1 147 ? 38.519 -35.655 -45.220 1.00 124.33 148 ASN B C 1
ATOM 4165 O O . ASN B 1 147 ? 38.722 -36.870 -45.267 1.00 126.75 148 ASN B O 1
ATOM 4170 N N . ILE B 1 148 ? 37.312 -35.120 -45.382 1.00 125.19 149 ILE B N 1
ATOM 4171 C CA . ILE B 1 148 ? 36.151 -35.937 -45.746 1.00 129.39 149 ILE B CA 1
ATOM 4172 C C . ILE B 1 148 ? 36.272 -36.399 -47.203 1.00 133.56 149 ILE B C 1
ATOM 4173 O O . ILE B 1 148 ? 36.628 -35.612 -48.086 1.00 133.57 149 ILE B O 1
ATOM 4178 N N . ASP B 1 149 ? 35.987 -37.680 -47.433 1.00 137.25 150 ASP B N 1
ATOM 4179 C CA . ASP B 1 149 ? 36.082 -38.298 -48.757 1.00 141.72 150 ASP B CA 1
ATOM 4180 C C . ASP B 1 149 ? 35.234 -37.552 -49.785 1.00 144.07 150 ASP B C 1
ATOM 4181 O O . ASP B 1 149 ? 34.012 -37.470 -49.655 1.00 145.69 150 ASP B O 1
ATOM 4186 N N . ALA B 1 150 ? 35.901 -37.015 -50.804 1.00 144.45 151 ALA B N 1
ATOM 4187 C CA . ALA B 1 150 ? 35.255 -36.197 -51.831 1.00 146.64 151 ALA B CA 1
ATOM 4188 C C . ALA B 1 150 ? 34.307 -36.988 -52.740 1.00 152.56 151 ALA B C 1
ATOM 4189 O O . ALA B 1 150 ? 33.415 -36.407 -53.364 1.00 154.89 151 ALA B O 1
ATOM 4191 N N . ASP B 1 151 ? 34.502 -38.305 -52.808 1.00 155.17 152 ASP B N 1
ATOM 4192 C CA . ASP B 1 151 ? 33.666 -39.176 -53.636 1.00 161.03 152 ASP B CA 1
ATOM 4193 C C . ASP B 1 151 ? 32.630 -39.957 -52.825 1.00 162.49 152 ASP B C 1
ATOM 4194 O O . ASP B 1 151 ? 31.468 -40.048 -53.225 1.00 166.32 152 ASP B O 1
ATOM 4199 N N . ALA B 1 152 ? 33.054 -40.509 -51.688 1.00 159.65 153 ALA B N 1
ATOM 4200 C CA . ALA B 1 152 ? 32.196 -41.361 -50.857 1.00 161.23 153 ALA B CA 1
ATOM 4201 C C . ALA B 1 152 ? 31.117 -40.598 -50.085 1.00 159.41 153 ALA B C 1
ATOM 4202 O O . ALA B 1 152 ? 30.104 -41.182 -49.692 1.00 162.20 153 ALA B O 1
ATOM 4204 N N . MET B 1 153 ? 31.341 -39.304 -49.866 1.00 154.97 154 MET B N 1
ATOM 4205 C CA . MET B 1 153 ? 30.366 -38.446 -49.191 1.00 153.24 154 MET B CA 1
ATOM 4206 C C . MET B 1 153 ? 29.184 -38.119 -50.103 1.00 157.66 154 MET B C 1
ATOM 4207 O O . MET B 1 153 ? 28.041 -38.074 -49.647 1.00 159.19 154 MET B O 1
ATOM 4212 N N . VAL B 1 154 ? 29.469 -37.891 -51.386 1.00 159.91 155 VAL B N 1
ATOM 4213 C CA . VAL B 1 154 ? 28.438 -37.566 -52.378 1.00 164.46 155 VAL B CA 1
ATOM 4214 C C . VAL B 1 154 ? 27.393 -38.683 -52.468 1.00 169.99 155 VAL B C 1
ATOM 4215 O O . VAL B 1 154 ? 26.190 -38.414 -52.498 1.00 172.68 155 VAL B O 1
ATOM 4219 N N . LYS B 1 155 ? 27.863 -39.930 -52.485 1.00 171.85 156 LYS B N 1
ATOM 4220 C CA . LYS B 1 155 ? 26.988 -41.102 -52.531 1.00 177.32 156 LYS B CA 1
ATOM 4221 C C . LYS B 1 155 ? 26.322 -41.360 -51.174 1.00 176.04 156 LYS B C 1
ATOM 4222 O O . LYS B 1 155 ? 25.325 -42.082 -51.090 1.00 180.71 156 LYS B O 1
ATOM 4228 N N . LYS B 1 156 ? 26.878 -40.760 -50.122 1.00 169.98 157 LYS B N 1
ATOM 4229 C CA . LYS B 1 156 ? 26.341 -40.881 -48.767 1.00 168.24 157 LYS B CA 1
ATOM 4230 C C . LYS B 1 156 ? 25.167 -39.925 -48.538 1.00 168.40 157 LYS B C 1
ATOM 4231 O O . LYS B 1 156 ? 24.239 -40.249 -47.797 1.00 170.20 157 LYS B O 1
ATOM 4237 N N . ILE B 1 157 ? 25.215 -38.756 -49.178 1.00 166.84 158 ILE B N 1
ATOM 4238 C CA . ILE B 1 157 ? 24.163 -37.738 -49.048 1.00 167.08 158 ILE B CA 1
ATOM 4239 C C . ILE B 1 157 ? 22.801 -38.248 -49.535 1.00 173.74 158 ILE B C 1
ATOM 4240 O O . ILE B 1 157 ? 21.784 -38.054 -48.864 1.00 174.81 158 ILE B O 1
ATOM 4245 N N . LEU B 1 158 ? 22.794 -38.906 -50.693 1.00 178.41 159 LEU B N 1
ATOM 4246 C CA . LEU B 1 158 ? 21.562 -39.420 -51.289 1.00 185.29 159 LEU B CA 1
ATOM 4247 C C . LEU B 1 158 ? 20.994 -40.629 -50.546 1.00 188.38 159 LEU B C 1
ATOM 4248 O O . LEU B 1 158 ? 19.786 -40.706 -50.311 1.00 192.16 159 LEU B O 1
ATOM 4253 N N . GLU B 1 159 ? 21.868 -41.560 -50.173 1.00 187.00 160 GLU B N 1
ATOM 4254 C CA . GLU B 1 159 ? 21.444 -42.861 -49.651 1.00 190.82 160 GLU B CA 1
ATOM 4255 C C . GLU B 1 159 ? 21.406 -42.951 -48.118 1.00 187.38 160 GLU B C 1
ATOM 4256 O O . GLU B 1 159 ? 21.498 -44.042 -47.549 1.00 189.09 160 GLU B O 1
ATOM 4262 N N . GLU B 1 160 ? 21.262 -41.802 -47.462 1.00 182.85 161 GLU B N 1
ATOM 4263 C CA . GLU B 1 160 ? 21.100 -41.745 -46.006 1.00 179.84 161 GLU B CA 1
ATOM 4264 C C . GLU B 1 160 ? 19.966 -40.810 -45.593 1.00 180.15 161 GLU B C 1
ATOM 4265 O O . GLU B 1 160 ? 19.444 -40.912 -44.480 1.00 179.87 161 GLU B O 1
ATOM 4271 N N . LYS B 1 161 ? 19.601 -39.904 -46.502 1.00 181.01 162 LYS B N 1
ATOM 4272 C CA . LYS B 1 161 ? 18.510 -38.937 -46.311 1.00 181.91 162 LYS B CA 1
ATOM 4273 C C . LYS B 1 161 ? 18.599 -38.134 -45.003 1.00 176.54 162 LYS B C 1
ATOM 4274 O O . LYS B 1 161 ? 17.853 -38.400 -44.056 1.00 177.93 162 LYS B O 1
ATOM 4280 N N . PRO B 1 162 ? 19.523 -37.154 -44.944 1.00 170.65 163 PRO B N 1
ATOM 4281 C CA . PRO B 1 162 ? 19.586 -36.264 -43.789 1.00 165.78 163 PRO B CA 1
ATOM 4282 C C . PRO B 1 162 ? 18.827 -34.956 -44.028 1.00 166.01 163 PRO B C 1
ATOM 4283 O O . PRO B 1 162 ? 18.358 -34.705 -45.142 1.00 169.66 163 PRO B O 1
ATOM 4287 N N . LYS B 1 163 ? 18.701 -34.141 -42.984 1.00 162.46 164 LYS B N 1
ATOM 4288 C CA . LYS B 1 163 ? 18.064 -32.832 -43.098 1.00 162.31 164 LYS B CA 1
ATOM 4289 C C . LYS B 1 163 ? 19.072 -31.714 -42.837 1.00 156.03 164 LYS B C 1
ATOM 4290 O O . LYS B 1 163 ? 18.912 -30.596 -43.332 1.00 155.64 164 LYS B O 1
ATOM 4296 N N . LEU B 1 164 ? 20.108 -32.030 -42.062 1.00 151.53 165 LEU B N 1
ATOM 4297 C CA . LEU B 1 164 ? 21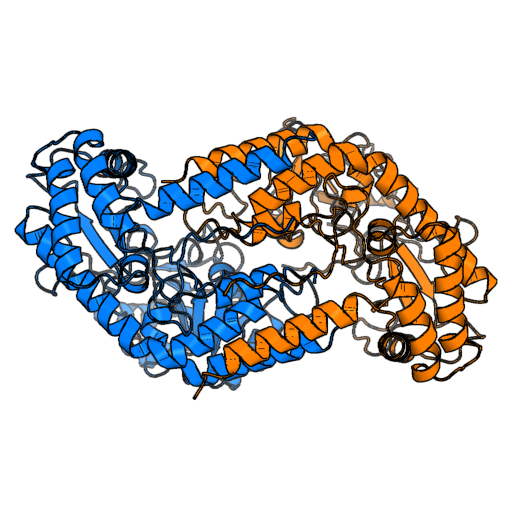.169 -31.077 -41.752 1.00 145.68 165 LEU B CA 1
ATOM 4298 C C . LEU B 1 164 ? 22.548 -31.684 -41.997 1.00 142.94 165 LEU B C 1
ATOM 4299 O O . LEU B 1 164 ? 22.931 -32.673 -41.363 1.00 142.34 165 LEU B O 1
ATOM 4304 N N . ILE B 1 165 ? 23.282 -31.078 -42.926 1.00 141.64 166 ILE B N 1
ATOM 4305 C CA . ILE B 1 165 ? 24.649 -31.482 -43.235 1.00 139.06 166 ILE B CA 1
ATOM 4306 C C . ILE B 1 165 ? 25.603 -30.469 -42.618 1.00 133.37 166 ILE B C 1
ATOM 4307 O O . ILE B 1 165 ? 25.563 -29.282 -42.950 1.00 132.27 166 ILE B O 1
ATOM 4312 N N . LEU B 1 166 ? 26.453 -30.944 -41.714 1.00 130.09 167 LEU B N 1
ATOM 4313 C CA . LEU B 1 166 ? 27.351 -30.064 -40.978 1.00 124.88 167 LEU B CA 1
ATOM 4314 C C . LEU B 1 166 ? 28.812 -30.322 -41.326 1.00 122.44 167 LEU B C 1
ATOM 4315 O O . LEU B 1 166 ? 29.285 -31.454 -41.260 1.00 123.04 167 LEU B O 1
ATOM 4320 N N . PHE B 1 167 ? 29.511 -29.255 -41.702 1.00 120.06 168 PHE B N 1
ATOM 4321 C CA . PHE B 1 167 ? 30.947 -29.305 -41.938 1.00 117.59 168 PHE B CA 1
ATOM 4322 C C . PHE B 1 167 ? 31.673 -28.552 -40.826 1.00 112.79 168 PHE B C 1
ATOM 4323 O O . PHE B 1 167 ? 31.714 -27.318 -40.817 1.00 111.11 168 PHE B O 1
ATOM 4331 N N . GLY B 1 168 ? 32.229 -29.306 -39.882 1.00 110.97 169 GLY B N 1
ATOM 4332 C CA . GLY B 1 168 ? 32.917 -28.725 -38.734 1.00 106.74 169 GLY B CA 1
ATOM 4333 C C . GLY B 1 168 ? 33.537 -29.773 -37.831 1.00 105.59 169 GLY B C 1
ATOM 4334 O O . GLY B 1 168 ? 32.991 -30.869 -37.672 1.00 108.11 169 GLY B O 1
ATOM 4335 N N . GLY B 1 169 ? 34.678 -29.430 -37.239 1.00 102.04 170 GLY B N 1
ATOM 4336 C CA . GLY B 1 169 ? 35.401 -30.342 -36.359 1.00 100.84 170 GLY B CA 1
ATOM 4337 C C . GLY B 1 169 ? 36.539 -29.682 -35.607 1.00 96.84 170 GLY B C 1
ATOM 4338 O O . GLY B 1 169 ? 37.120 -28.702 -36.080 1.00 95.34 170 GLY B O 1
ATOM 4339 N N . SER B 1 170 ? 36.849 -30.228 -34.431 1.00 95.47 171 SER B N 1
ATOM 4340 C CA . SER B 1 170 ? 37.935 -29.741 -33.573 1.00 91.89 171 SER B CA 1
ATOM 4341 C C . SER B 1 170 ? 39.306 -29.958 -34.213 1.00 91.32 171 SER B C 1
ATOM 4342 O O . SER B 1 170 ? 40.182 -29.096 -34.133 1.00 88.78 171 SER B O 1
ATOM 4345 N N . LEU B 1 171 ? 39.478 -31.123 -34.835 1.00 93.97 172 LEU B N 1
ATOM 4346 C CA . LEU B 1 171 ? 40.676 -31.433 -35.607 1.00 94.30 172 LEU B CA 1
ATOM 4347 C C . LEU B 1 171 ? 40.393 -31.139 -37.080 1.00 96.56 172 LEU B C 1
ATOM 4348 O O . LEU B 1 171 ? 39.851 -31.976 -37.804 1.00 99.77 172 LEU B O 1
ATOM 4353 N N . PHE B 1 172 ? 40.763 -29.933 -37.504 1.00 95.10 173 PHE B N 1
ATOM 4354 C CA . PHE B 1 172 ? 40.378 -29.397 -38.805 1.00 97.22 173 PHE B CA 1
ATOM 4355 C C . PHE B 1 172 ? 41.614 -28.934 -39.589 1.00 96.80 173 PHE B C 1
ATOM 4356 O O . PHE B 1 172 ? 41.935 -27.742 -39.602 1.00 95.03 173 PHE B O 1
ATOM 4364 N N . PRO B 1 173 ? 42.313 -29.877 -40.246 1.00 98.73 174 PRO B N 1
ATOM 4365 C CA . PRO B 1 173 ? 43.533 -29.544 -40.976 1.00 98.80 174 PRO B CA 1
ATOM 4366 C C . PRO B 1 173 ? 43.269 -28.982 -42.372 1.00 101.30 174 PRO B C 1
ATOM 4367 O O . PRO B 1 173 ? 43.910 -28.009 -42.777 1.00 100.49 174 PRO B O 1
ATOM 4371 N N . PHE B 1 174 ? 42.330 -29.594 -43.092 1.00 104.59 175 PHE B N 1
ATOM 4372 C CA . PHE B 1 174 ? 42.066 -29.253 -44.488 1.00 107.75 175 PHE B CA 1
ATOM 4373 C C . PHE B 1 174 ? 40.608 -28.857 -44.708 1.00 109.35 175 PHE B C 1
ATOM 4374 O O . PHE B 1 174 ? 39.722 -29.372 -44.021 1.00 109.39 175 PHE B O 1
ATOM 4382 N N . PRO B 1 175 ? 40.356 -27.941 -45.669 1.00 111.08 176 PRO B N 1
ATOM 4383 C CA . PRO B 1 175 ? 38.996 -27.479 -45.961 1.00 112.97 176 PRO B CA 1
ATOM 4384 C C . PRO B 1 175 ? 38.067 -28.600 -46.412 1.00 116.76 176 PRO B C 1
ATOM 4385 O O . PRO B 1 175 ? 38.471 -29.481 -47.170 1.00 119.35 176 PRO B O 1
ATOM 4389 N N . HIS B 1 176 ? 36.832 -28.551 -45.928 1.00 117.49 177 HIS B N 1
ATOM 4390 C CA . HIS B 1 176 ? 35.827 -29.564 -46.219 1.00 121.37 177 HIS B CA 1
ATOM 4391 C C . HIS B 1 176 ? 35.205 -29.356 -47.601 1.00 125.73 177 HIS B C 1
ATOM 4392 O O . HIS B 1 176 ? 35.037 -28.213 -48.032 1.00 125.69 177 HIS B O 1
ATOM 4399 N N . PRO B 1 177 ? 34.874 -30.461 -48.304 1.00 129.82 178 PRO B N 1
ATOM 4400 C CA . PRO B 1 177 ? 34.229 -30.390 -49.621 1.00 134.53 178 PRO B CA 1
ATOM 4401 C C . PRO B 1 177 ? 32.805 -29.823 -49.553 1.00 136.29 178 PRO B C 1
ATOM 4402 O O . PRO B 1 177 ? 31.826 -30.568 -49.670 1.00 139.60 178 PRO B O 1
ATOM 4406 N N . VAL B 1 178 ? 32.713 -28.506 -49.372 1.00 134.37 179 VAL B N 1
ATOM 4407 C CA . VAL B 1 178 ? 31.437 -27.797 -49.243 1.00 135.82 179 VAL B CA 1
ATOM 4408 C C . VAL B 1 178 ? 30.716 -27.708 -50.591 1.00 141.13 179 VAL B C 1
ATOM 4409 O O . VAL B 1 178 ? 29.507 -27.939 -50.672 1.00 144.30 179 VAL B O 1
ATOM 4413 N N . ALA B 1 179 ? 31.471 -27.384 -51.641 1.00 142.44 180 ALA B N 1
ATOM 4414 C CA . ALA B 1 179 ? 30.936 -27.288 -53.002 1.00 147.69 180 ALA B CA 1
ATOM 4415 C C . ALA B 1 179 ? 30.639 -28.660 -53.611 1.00 151.91 180 ALA B C 1
ATOM 4416 O O . ALA B 1 179 ? 29.871 -28.767 -54.570 1.00 156.75 180 ALA B O 1
ATOM 4418 N N . ASP B 1 180 ? 31.249 -29.700 -53.048 1.00 150.36 181 ASP B N 1
ATOM 4419 C CA . ASP B 1 180 ? 31.015 -31.077 -53.483 1.00 154.25 181 ASP B CA 1
ATOM 4420 C C . ASP B 1 180 ? 29.845 -31.710 -52.719 1.00 155.54 181 ASP B C 1
ATOM 4421 O O . ASP B 1 180 ? 29.656 -32.930 -52.752 1.00 158.15 181 ASP B O 1
ATOM 4426 N N . ALA B 1 181 ? 29.062 -30.873 -52.039 1.00 154.05 182 ALA B N 1
ATOM 4427 C CA . ALA B 1 181 ? 27.948 -31.338 -51.216 1.00 155.11 182 ALA B CA 1
ATOM 4428 C C . ALA B 1 181 ? 26.610 -30.718 -51.613 1.00 158.76 182 ALA B C 1
ATOM 4429 O O . ALA B 1 181 ? 25.563 -31.349 -51.449 1.00 162.11 182 ALA B O 1
ATOM 4431 N N . TYR B 1 182 ? 26.644 -29.490 -52.131 1.00 158.46 183 TYR B N 1
ATOM 4432 C CA . TYR B 1 182 ? 25.412 -28.765 -52.461 1.00 161.85 183 TYR B CA 1
ATOM 4433 C C . TYR B 1 182 ? 24.909 -29.016 -53.893 1.00 167.95 183 TYR B C 1
ATOM 4434 O O . TYR B 1 182 ? 24.136 -28.227 -54.440 1.00 170.86 183 TYR B O 1
ATOM 4443 N N . GLU B 1 183 ? 25.347 -30.130 -54.479 1.00 170.13 184 GLU B N 1
ATOM 4444 C CA . GLU B 1 183 ? 24.796 -30.632 -55.739 1.00 176.42 184 GLU B CA 1
ATOM 4445 C C . GLU B 1 183 ? 23.971 -31.901 -55.507 1.00 180.01 184 GLU B C 1
ATOM 4446 O O . GLU B 1 183 ? 23.445 -32.494 -56.452 1.00 185.64 184 GLU B O 1
ATOM 4452 N N . ALA B 1 184 ? 23.856 -32.300 -54.241 1.00 176.99 185 ALA B N 1
ATOM 4453 C CA . ALA B 1 184 ? 23.151 -33.522 -53.857 1.00 180.09 185 ALA B CA 1
ATOM 4454 C C . ALA B 1 184 ? 22.210 -33.299 -52.672 1.00 179.00 185 ALA B C 1
ATOM 4455 O O . ALA B 1 184 ? 21.254 -34.055 -52.478 1.00 182.96 185 ALA B O 1
ATOM 4457 N N . ALA B 1 185 ? 22.491 -32.258 -51.889 1.00 173.88 186 ALA B N 1
ATOM 4458 C CA . ALA B 1 185 ? 21.727 -31.934 -50.685 1.00 172.26 186 ALA B CA 1
ATOM 4459 C C . ALA B 1 185 ? 20.335 -31.383 -50.992 1.00 176.73 186 ALA B C 1
ATOM 4460 O O . ALA B 1 185 ? 19.342 -31.838 -50.421 1.00 179.32 186 ALA B O 1
ATOM 4462 N N . GLN B 1 186 ? 20.276 -30.406 -51.895 1.00 177.89 187 GLN B N 1
ATOM 4463 C CA . GLN B 1 186 ? 19.032 -29.711 -52.240 1.00 182.04 187 GLN B CA 1
ATOM 4464 C C . GLN B 1 186 ? 18.032 -30.585 -53.008 1.00 189.20 187 GLN B C 1
ATOM 4465 O O . GLN B 1 186 ? 16.828 -30.314 -52.993 1.00 193.16 187 GLN B O 1
ATOM 4471 N N . GLU B 1 187 ? 18.537 -31.623 -53.675 1.00 191.03 188 GLU B N 1
ATOM 4472 C CA . GLU B 1 187 ? 17.698 -32.531 -54.455 1.00 197.93 188 GLU B CA 1
ATOM 4473 C C . GLU B 1 187 ? 16.946 -33.502 -53.545 1.00 199.70 188 GLU B C 1
ATOM 4474 O O . GLU B 1 187 ? 15.790 -33.838 -53.807 1.00 205.56 188 GLU B O 1
ATOM 4480 N N . VAL B 1 188 ? 17.608 -33.940 -52.476 1.00 194.85 189 VAL B N 1
ATOM 4481 C CA . VAL B 1 188 ? 16.993 -34.818 -51.481 1.00 196.04 189 VAL B CA 1
ATOM 4482 C C . VAL B 1 188 ? 16.271 -34.007 -50.391 1.00 193.99 189 VAL B C 1
ATOM 4483 O O . VAL B 1 188 ? 15.516 -34.561 -49.587 1.00 195.97 189 VAL B O 1
ATOM 4487 N N . GLY B 1 189 ? 16.501 -32.695 -50.383 1.00 190.32 190 GLY B N 1
ATOM 4488 C CA . GLY B 1 189 ? 15.872 -31.796 -49.420 1.00 188.25 190 GLY B CA 1
ATOM 4489 C C . GLY B 1 189 ? 16.644 -31.734 -48.119 1.00 181.65 190 GLY B C 1
ATOM 4490 O O . GLY B 1 189 ? 16.105 -32.037 -47.053 1.00 181.59 190 GLY B O 1
ATOM 4491 N N . ALA B 1 190 ? 17.912 -31.339 -48.216 1.00 176.33 191 ALA B N 1
ATOM 4492 C CA . ALA B 1 190 ? 18.802 -31.251 -47.063 1.00 169.87 191 ALA B CA 1
ATOM 4493 C C . ALA B 1 190 ? 19.512 -29.902 -47.017 1.00 164.87 191 ALA B C 1
ATOM 4494 O O . ALA B 1 190 ? 20.000 -29.410 -48.038 1.00 165.00 191 ALA B O 1
ATOM 4496 N N . LYS B 1 191 ? 19.566 -29.315 -45.824 1.00 160.68 192 LYS B N 1
ATOM 4497 C CA . LYS B 1 191 ? 20.197 -28.013 -45.622 1.00 155.98 192 LYS B CA 1
ATOM 4498 C C . LYS B 1 191 ? 21.634 -28.170 -45.119 1.00 150.19 192 LYS B C 1
ATOM 4499 O O . LYS B 1 191 ? 21.983 -29.191 -44.520 1.00 149.15 192 LYS B O 1
ATOM 4505 N N . ILE B 1 192 ? 22.456 -27.152 -45.363 1.00 146.67 193 ILE B N 1
ATOM 4506 C CA . ILE B 1 192 ? 23.893 -27.218 -45.081 1.00 141.61 193 ILE B CA 1
ATOM 4507 C C . ILE B 1 192 ? 24.369 -26.155 -44.077 1.00 136.41 193 ILE B C 1
ATOM 4508 O O . ILE B 1 192 ? 24.138 -24.956 -44.259 1.00 136.10 193 ILE B O 1
ATOM 4513 N N . ALA B 1 193 ? 25.030 -26.622 -43.017 1.00 132.55 194 ALA B N 1
ATOM 4514 C CA . ALA B 1 193 ? 25.571 -25.760 -41.961 1.00 127.62 194 ALA B CA 1
ATOM 4515 C C . ALA B 1 193 ? 27.084 -25.944 -41.803 1.00 123.37 194 ALA B C 1
ATOM 4516 O O . ALA B 1 193 ? 27.639 -26.964 -42.218 1.00 124.14 194 ALA B O 1
ATOM 4518 N N . TYR B 1 194 ? 27.741 -24.958 -41.194 1.00 119.13 195 TYR B N 1
ATOM 4519 C CA . TYR B 1 194 ? 29.197 -24.956 -41.061 1.00 115.16 195 TYR B CA 1
ATOM 4520 C C . TYR B 1 194 ? 29.628 -24.477 -39.674 1.00 110.70 195 TYR B C 1
ATOM 4521 O O . TYR B 1 194 ? 29.589 -23.279 -39.382 1.00 109.06 195 TYR B O 1
ATOM 4530 N N . ASP B 1 195 ? 30.035 -25.421 -38.826 1.00 108.91 196 ASP B N 1
ATOM 4531 C CA . ASP B 1 195 ? 30.560 -25.101 -37.498 1.00 104.76 196 ASP B CA 1
ATOM 4532 C C . ASP B 1 195 ? 32.061 -24.822 -37.569 1.00 101.28 196 ASP B C 1
ATOM 4533 O O . ASP B 1 195 ? 32.885 -25.661 -37.196 1.00 99.84 196 ASP B O 1
ATOM 4538 N N . GLY B 1 196 ? 32.404 -23.635 -38.058 1.00 100.22 197 GLY B N 1
ATOM 4539 C CA . GLY B 1 196 ? 33.797 -23.223 -38.174 1.00 97.31 197 GLY B CA 1
ATOM 4540 C C . GLY B 1 196 ? 34.276 -22.494 -36.938 1.00 93.52 197 GLY B C 1
ATOM 4541 O O . GLY B 1 196 ? 34.837 -21.403 -37.038 1.00 92.01 197 GLY B O 1
ATOM 4542 N N . ALA B 1 197 ? 34.052 -23.106 -35.774 1.00 92.17 198 ALA B N 1
ATOM 4543 C CA . ALA B 1 197 ? 34.440 -22.535 -34.483 1.00 88.69 198 ALA B CA 1
ATOM 4544 C C . ALA B 1 197 ? 35.943 -22.303 -34.396 1.00 85.92 198 ALA B C 1
ATOM 4545 O O . ALA B 1 197 ? 36.390 -21.271 -33.894 1.00 83.78 198 ALA B O 1
ATOM 4547 N N . HIS B 1 198 ? 36.711 -23.266 -34.897 1.00 86.33 199 HIS B N 1
ATOM 4548 C CA . HIS B 1 198 ? 38.166 -23.178 -34.913 1.00 84.28 199 HIS B CA 1
ATOM 4549 C C . HIS B 1 198 ? 38.691 -22.311 -36.046 1.00 84.97 199 HIS B C 1
ATOM 4550 O O . HIS B 1 198 ? 39.791 -21.773 -35.957 1.00 83.28 199 HIS B O 1
ATOM 4557 N N . VAL B 1 199 ? 37.902 -22.178 -37.108 1.00 87.83 200 VAL B N 1
ATOM 4558 C CA . VAL B 1 199 ? 38.387 -21.598 -38.359 1.00 89.28 200 VAL B CA 1
ATOM 4559 C C . VAL B 1 199 ? 37.861 -20.182 -38.632 1.00 89.81 200 VAL B C 1
ATOM 4560 O O . VAL B 1 199 ? 38.404 -19.471 -39.481 1.00 90.67 200 VAL B O 1
ATOM 4564 N N . LEU B 1 200 ? 36.826 -19.776 -37.899 1.00 89.54 201 LEU B N 1
ATOM 4565 C CA . LEU B 1 200 ? 36.131 -18.503 -38.131 1.00 90.57 201 LEU B CA 1
ATOM 4566 C C . LEU B 1 200 ? 37.046 -17.341 -38.527 1.00 89.89 201 LEU B C 1
ATOM 4567 O O . LEU B 1 200 ? 36.724 -16.581 -39.443 1.00 92.22 201 LEU B O 1
ATOM 4572 N N . GLY B 1 201 ? 38.179 -17.215 -37.839 1.00 87.05 202 GLY B N 1
ATOM 4573 C CA . GLY B 1 201 ? 39.123 -16.124 -38.081 1.00 86.42 202 GLY B CA 1
ATOM 4574 C C . GLY B 1 201 ? 39.791 -16.155 -39.443 1.00 88.51 202 GLY B C 1
ATOM 4575 O O . GLY B 1 201 ? 40.106 -15.109 -40.006 1.00 89.65 202 GLY B O 1
ATOM 4576 N N . LEU B 1 202 ? 40.007 -17.356 -39.973 1.00 89.39 203 LEU B N 1
ATOM 4577 C CA . LEU B 1 202 ? 40.627 -17.529 -41.288 1.00 91.62 203 LEU B CA 1
ATOM 4578 C C . LEU B 1 202 ? 39.651 -17.173 -42.409 1.00 95.09 203 LEU B C 1
ATOM 4579 O O . LEU B 1 202 ? 40.036 -16.548 -43.399 1.00 97.15 203 LEU B O 1
ATOM 4584 N N . ILE B 1 203 ? 38.391 -17.573 -42.235 1.00 95.96 204 ILE B N 1
ATOM 4585 C CA . ILE B 1 203 ? 37.314 -17.261 -43.177 1.00 99.41 204 ILE B CA 1
ATOM 4586 C C . ILE B 1 203 ? 37.108 -15.747 -43.279 1.00 99.98 204 ILE B C 1
ATOM 4587 O O . ILE B 1 203 ? 36.824 -15.217 -44.357 1.00 103.16 204 ILE B O 1
ATOM 4592 N N . ALA B 1 204 ? 37.269 -15.064 -42.148 1.00 97.16 205 ALA B N 1
ATOM 4593 C CA . ALA B 1 204 ? 37.122 -13.615 -42.071 1.00 97.55 205 ALA B CA 1
ATOM 4594 C C . ALA B 1 204 ? 38.240 -12.885 -42.817 1.00 98.34 205 ALA B C 1
ATOM 4595 O O . ALA B 1 204 ? 38.007 -11.839 -43.427 1.00 100.68 205 ALA B O 1
ATOM 4597 N N . GLY B 1 205 ? 39.447 -13.446 -42.767 1.00 96.68 206 GLY B N 1
ATOM 4598 C CA . GLY B 1 205 ? 40.596 -12.890 -43.482 1.00 97.69 206 GLY B CA 1
ATOM 4599 C C . GLY B 1 205 ? 40.729 -13.400 -44.907 1.00 100.98 206 GLY B C 1
ATOM 4600 O O . GLY B 1 205 ? 41.751 -13.168 -45.561 1.00 102.00 206 GLY B O 1
ATOM 4601 N N . LYS B 1 206 ? 39.689 -14.093 -45.377 1.00 102.80 207 LYS B N 1
ATOM 4602 C CA . LYS B 1 206 ? 39.620 -14.652 -46.732 1.00 106.36 207 LYS B CA 1
ATOM 4603 C C . LYS B 1 206 ? 40.840 -15.516 -47.067 1.00 105.88 207 LYS B C 1
ATOM 4604 O O . LYS B 1 206 ? 41.606 -15.194 -47.978 1.00 107.98 207 LYS B O 1
ATOM 4610 N N . GLN B 1 207 ? 41.016 -16.610 -46.328 1.00 103.38 208 GLN B N 1
ATOM 4611 C CA . GLN B 1 207 ? 42.220 -17.430 -46.469 1.00 102.68 208 GLN B CA 1
ATOM 4612 C C . GLN B 1 207 ? 42.000 -18.940 -46.499 1.00 102.88 208 GLN B C 1
ATOM 4613 O O . GLN B 1 207 ? 42.615 -19.634 -47.312 1.00 104.79 208 GLN B O 1
ATOM 4619 N N . PHE B 1 208 ? 41.149 -19.451 -45.613 1.00 101.16 209 PHE B N 1
ATOM 4620 C CA . PHE B 1 208 ? 40.932 -20.897 -45.522 1.00 101.40 209 PHE B CA 1
ATOM 4621 C C . PHE B 1 208 ? 39.924 -21.372 -46.562 1.00 105.28 209 PHE B C 1
ATOM 4622 O O . PHE B 1 208 ? 40.238 -22.227 -47.394 1.00 107.62 209 PHE B O 1
ATOM 4630 N N . GLN B 1 209 ? 38.716 -20.816 -46.499 1.00 106.18 210 GLN B N 1
ATOM 4631 C CA . GLN B 1 209 ? 37.677 -21.051 -47.502 1.00 110.19 210 GLN B CA 1
ATOM 4632 C C . GLN B 1 209 ? 36.533 -20.058 -47.331 1.00 110.87 210 GLN B C 1
ATOM 4633 O O . GLN B 1 209 ? 36.504 -19.292 -46.366 1.00 108.16 210 GLN B O 1
ATOM 4639 N N . ASP B 1 210 ? 35.596 -20.077 -48.274 1.00 114.77 211 ASP B N 1
ATOM 4640 C CA . ASP B 1 210 ? 34.438 -19.195 -48.228 1.00 116.21 211 ASP B CA 1
ATOM 4641 C C . ASP B 1 210 ? 33.143 -20.010 -48.343 1.00 118.84 211 ASP B C 1
ATOM 4642 O O . ASP B 1 210 ? 32.443 -19.929 -49.357 1.00 122.97 211 ASP B O 1
ATOM 4647 N N . PRO B 1 211 ? 32.811 -20.786 -47.288 1.00 116.75 212 PRO B N 1
ATOM 4648 C CA . PRO B 1 211 ? 31.709 -21.752 -47.336 1.00 119.35 212 PRO B CA 1
ATOM 4649 C C . PRO B 1 211 ? 30.351 -21.131 -47.656 1.00 122.58 212 PRO B C 1
ATOM 4650 O O . PRO B 1 211 ? 29.520 -21.773 -48.299 1.00 126.43 212 PRO B O 1
ATOM 4654 N N . LEU B 1 212 ? 30.146 -19.888 -47.224 1.00 121.33 213 LEU B N 1
ATOM 4655 C CA . LEU B 1 212 ? 28.861 -19.204 -47.369 1.00 124.28 213 LEU B CA 1
ATOM 4656 C C . LEU B 1 212 ? 28.506 -18.908 -48.831 1.00 129.02 213 LEU B C 1
ATOM 4657 O O . LEU B 1 212 ? 27.338 -18.692 -49.163 1.00 132.59 213 LEU B O 1
ATOM 4662 N N . ARG B 1 213 ? 29.522 -18.905 -49.691 1.00 129.20 214 ARG B N 1
ATOM 4663 C CA . ARG B 1 213 ? 29.329 -18.782 -51.133 1.00 133.87 214 ARG B CA 1
ATOM 4664 C C . ARG B 1 213 ? 29.734 -20.066 -51.860 1.00 135.53 214 ARG B C 1
ATOM 4665 O O . ARG B 1 213 ? 29.632 -20.157 -53.087 1.00 139.66 214 ARG B O 1
ATOM 4673 N N . GLU B 1 214 ? 30.183 -21.055 -51.090 1.00 132.52 215 GLU B N 1
ATOM 4674 C CA . GLU B 1 214 ? 30.521 -22.372 -51.623 1.00 134.03 215 GLU B CA 1
ATOM 4675 C C . GLU B 1 214 ? 29.389 -23.377 -51.409 1.00 136.40 215 GLU B C 1
ATOM 4676 O O . GLU B 1 214 ? 29.534 -24.560 -51.721 1.00 137.90 215 GLU B O 1
ATOM 4682 N N . GLY B 1 215 ? 28.266 -22.904 -50.875 1.00 137.00 216 GLY B N 1
ATOM 4683 C CA . GLY B 1 215 ? 27.103 -23.757 -50.661 1.00 139.81 216 GLY B CA 1
ATOM 4684 C C . GLY B 1 215 ? 26.455 -23.606 -49.300 1.00 137.47 216 GLY B C 1
ATOM 4685 O O . GLY B 1 215 ? 25.228 -23.627 -49.193 1.00 140.42 216 GLY B O 1
ATOM 4686 N N . ALA B 1 216 ? 27.278 -23.450 -48.264 1.00 132.47 217 ALA B N 1
ATOM 4687 C CA . ALA B 1 216 ? 26.799 -23.363 -46.882 1.00 129.97 217 ALA B CA 1
ATOM 4688 C C . ALA B 1 216 ? 25.830 -22.203 -46.664 1.00 131.11 217 ALA B C 1
ATOM 4689 O O . ALA B 1 216 ? 26.128 -21.054 -46.999 1.00 130.51 217 ALA B O 1
ATOM 4691 N N . GLU B 1 217 ? 24.665 -22.524 -46.108 1.00 133.11 218 GLU B N 1
ATOM 4692 C CA . GLU B 1 217 ? 23.631 -21.531 -45.827 1.00 134.72 218 GLU B CA 1
ATOM 4693 C C . GLU B 1 217 ? 23.705 -21.045 -44.380 1.00 130.67 218 GLU B C 1
ATOM 4694 O O . GLU B 1 217 ? 23.176 -19.982 -44.047 1.00 130.81 218 GLU B O 1
ATOM 4700 N N . TYR B 1 218 ? 24.369 -21.829 -43.530 1.00 127.33 219 TYR B N 1
ATOM 4701 C CA . TYR B 1 218 ? 24.562 -21.479 -42.124 1.00 123.42 219 TYR B CA 1
ATOM 4702 C C . TYR B 1 218 ? 26.031 -21.537 -41.718 1.00 118.64 219 TYR B C 1
ATOM 4703 O O . TYR B 1 218 ? 26.740 -22.492 -42.043 1.00 118.26 219 TYR B O 1
ATOM 4712 N N . LEU B 1 219 ? 26.477 -20.506 -41.007 1.00 115.32 220 LEU B N 1
ATOM 4713 C CA . LEU B 1 219 ? 27.834 -20.457 -40.478 1.00 110.83 220 LEU B CA 1
ATOM 4714 C C . LEU B 1 219 ? 27.825 -20.086 -38.999 1.00 107.66 220 LEU B C 1
ATOM 4715 O O . LEU B 1 219 ? 27.615 -18.927 -38.632 1.00 106.97 220 LEU B O 1
ATOM 4720 N N . MET B 1 220 ? 28.041 -21.090 -38.156 1.00 106.07 221 MET B N 1
ATOM 4721 C CA . MET B 1 220 ? 28.195 -20.883 -36.725 1.00 102.93 221 MET B CA 1
ATOM 4722 C C . MET B 1 220 ? 29.660 -20.587 -36.435 1.00 98.93 221 MET B C 1
ATOM 4723 O O . MET B 1 220 ? 30.453 -20.388 -37.360 1.00 98.85 221 MET B O 1
ATOM 4728 N N . GLY B 1 221 ? 30.020 -20.557 -35.156 1.00 95.95 222 GLY B N 1
ATOM 4729 C CA . GLY B 1 221 ? 31.411 -20.357 -34.775 1.00 92.27 222 GLY B CA 1
ATOM 4730 C C . GLY B 1 221 ? 31.625 -19.666 -33.447 1.00 89.30 222 GLY B C 1
ATOM 4731 O O . GLY B 1 221 ? 30.766 -18.921 -32.966 1.00 89.98 222 GLY B O 1
ATOM 4732 N N . SER B 1 222 ? 32.784 -19.933 -32.858 1.00 86.25 223 SER B N 1
ATOM 4733 C CA . SER B 1 222 ? 33.217 -19.277 -31.640 1.00 83.31 223 SER B CA 1
ATOM 4734 C C . SER B 1 222 ? 34.012 -18.030 -32.015 1.00 81.87 223 SER B C 1
ATOM 4735 O O . SER B 1 222 ? 34.717 -18.018 -33.029 1.00 82.24 223 SER B O 1
ATOM 4738 N N . THR B 1 223 ? 33.897 -16.983 -31.202 1.00 80.51 224 THR B N 1
ATOM 4739 C CA . THR B 1 223 ? 34.549 -15.709 -31.509 1.00 79.60 224 THR B CA 1
ATOM 4740 C C . THR B 1 223 ? 35.878 -15.515 -30.777 1.00 76.55 224 THR B C 1
ATOM 4741 O O . THR B 1 223 ? 36.423 -14.414 -30.777 1.00 75.77 224 THR B O 1
ATOM 4745 N N . HIS B 1 224 ? 36.404 -16.581 -30.174 1.00 75.17 225 HIS B N 1
ATOM 4746 C CA . HIS B 1 224 ? 37.623 -16.473 -29.364 1.00 72.69 225 HIS B CA 1
ATOM 4747 C C . HIS B 1 224 ? 38.773 -17.407 -29.761 1.00 71.91 225 HIS B C 1
ATOM 4748 O O . HIS B 1 224 ? 39.760 -17.512 -29.031 1.00 70.00 225 HIS B O 1
ATOM 4755 N N . LYS B 1 225 ? 38.652 -18.079 -30.904 1.00 73.65 226 LYS B N 1
ATOM 4756 C CA . LYS B 1 225 ? 39.700 -18.997 -31.359 1.00 73.37 226 LYS B CA 1
ATOM 4757 C C . LYS B 1 225 ? 40.753 -18.652 -32.416 1.00 73.83 226 LYS B C 1
ATOM 4758 O O . LYS B 1 225 ? 41.892 -18.354 -32.064 1.00 72.24 226 LYS B O 1
ATOM 4764 N N . THR B 1 226 ? 40.388 -18.681 -33.697 1.00 76.20 227 THR B N 1
ATOM 4765 C CA . THR B 1 226 ? 41.141 -18.030 -34.775 1.00 77.18 227 THR B CA 1
ATOM 4766 C C . THR B 1 226 ? 40.693 -16.574 -34.947 1.00 77.59 227 THR B C 1
ATOM 4767 O O . THR B 1 226 ? 41.460 -15.728 -35.410 1.00 77.85 227 THR B O 1
ATOM 4771 N N . PHE B 1 227 ? 39.448 -16.298 -34.569 1.00 78.00 228 PHE B N 1
ATOM 4772 C CA . PHE B 1 227 ? 38.947 -14.935 -34.451 1.00 78.34 228 PHE B CA 1
ATOM 4773 C C . PHE B 1 227 ? 39.407 -14.394 -33.101 1.00 75.62 228 PHE B C 1
ATOM 4774 O O . PHE B 1 227 ? 38.933 -14.856 -32.063 1.00 74.50 228 PHE B O 1
ATOM 4782 N N . PHE B 1 228 ? 40.326 -13.426 -33.104 1.00 74.90 229 PHE B N 1
ATOM 4783 C CA . PHE B 1 228 ? 40.915 -12.930 -31.846 1.00 72.51 229 PHE B CA 1
ATOM 4784 C C . PHE B 1 228 ? 40.000 -12.025 -31.002 1.00 72.47 229 PHE B C 1
ATOM 4785 O O . PHE B 1 228 ? 40.419 -10.971 -30.513 1.00 72.00 229 PHE B O 1
ATOM 4793 N N . GLY B 1 229 ? 38.755 -12.455 -30.821 1.00 73.23 230 GLY B N 1
ATOM 4794 C CA . GLY B 1 229 ? 37.796 -11.706 -30.026 1.00 73.56 230 GLY B CA 1
ATOM 4795 C C . GLY B 1 229 ? 37.561 -12.313 -28.656 1.00 71.92 230 GLY B C 1
ATOM 4796 O O . GLY B 1 229 ? 38.262 -13.243 -28.258 1.00 70.36 230 GLY B O 1
ATOM 4797 N N . PRO B 1 230 ? 36.566 -11.787 -27.924 1.00 72.59 231 PRO B N 1
ATOM 4798 C CA . PRO B 1 230 ? 36.239 -12.290 -26.597 1.00 71.42 231 PRO B CA 1
ATOM 4799 C C . PRO B 1 230 ? 35.447 -13.592 -26.681 1.00 72.47 231 PRO B C 1
ATOM 4800 O O . PRO B 1 230 ? 35.099 -14.030 -27.777 1.00 74.07 231 PRO B O 1
ATOM 4804 N N . GLN B 1 231 ? 35.169 -14.198 -25.529 1.00 71.92 232 GLN B N 1
ATOM 4805 C CA . GLN B 1 231 ? 34.389 -15.427 -25.472 1.00 73.34 232 GLN B CA 1
ATOM 4806 C C . GLN B 1 231 ? 32.952 -15.123 -25.877 1.00 76.16 232 GLN B C 1
ATOM 4807 O O . GLN B 1 231 ? 32.290 -14.290 -25.260 1.00 76.83 232 GLN B O 1
ATOM 4813 N N . GLY B 1 232 ? 32.486 -15.785 -26.932 1.00 78.19 233 GLY B N 1
ATOM 4814 C CA . GLY B 1 232 ? 31.133 -15.585 -27.438 1.00 81.38 233 GLY B CA 1
ATOM 4815 C C . GLY B 1 232 ? 30.851 -16.380 -28.697 1.00 83.63 233 GLY B C 1
ATOM 4816 O O . GLY B 1 232 ? 31.775 -16.829 -29.380 1.00 82.72 233 GLY B O 1
ATOM 4817 N N . GLY B 1 233 ? 29.566 -16.552 -28.998 1.00 86.84 234 GLY B N 1
ATOM 4818 C CA . GLY B 1 233 ? 29.134 -17.259 -30.201 1.00 89.66 234 GLY B CA 1
ATOM 4819 C C . GLY B 1 233 ? 28.555 -16.323 -31.245 1.00 92.26 234 GLY B C 1
ATOM 4820 O O . GLY B 1 233 ? 28.035 -15.255 -30.914 1.00 92.85 234 GLY B O 1
ATOM 4821 N N . VAL B 1 234 ? 28.646 -16.729 -32.508 1.00 94.10 235 VAL B N 1
ATOM 4822 C CA . VAL B 1 234 ? 28.135 -15.932 -33.621 1.00 97.08 235 VAL B CA 1
ATOM 4823 C C . VAL B 1 234 ? 27.542 -16.834 -34.707 1.00 100.61 235 VAL B C 1
ATOM 4824 O O . VAL B 1 234 ? 28.080 -17.905 -35.003 1.00 100.16 235 VAL B O 1
ATOM 4828 N N . ILE B 1 235 ? 26.422 -16.399 -35.278 1.00 104.45 236 ILE B N 1
ATOM 4829 C CA . ILE B 1 235 ? 25.736 -17.147 -36.329 1.00 108.38 236 ILE B CA 1
ATOM 4830 C C . ILE B 1 235 ? 25.585 -16.267 -37.569 1.00 111.15 236 ILE B C 1
ATOM 4831 O O . ILE B 1 235 ? 25.244 -15.088 -37.467 1.00 111.79 236 ILE B O 1
ATOM 4836 N N . LEU B 1 236 ? 25.852 -16.848 -38.735 1.00 113.16 237 LEU B N 1
ATOM 4837 C CA . LEU B 1 236 ? 25.772 -16.124 -40.001 1.00 116.26 237 LEU B CA 1
ATOM 4838 C C . LEU B 1 236 ? 24.959 -16.911 -41.024 1.00 121.01 237 LEU B C 1
ATOM 4839 O O . LEU B 1 236 ? 25.268 -18.070 -41.313 1.00 121.13 237 LEU B O 1
ATOM 4844 N N . THR B 1 237 ? 23.918 -16.277 -41.564 1.00 125.35 238 THR B N 1
ATOM 4845 C CA . THR B 1 237 ? 23.007 -16.934 -42.508 1.00 130.59 238 THR B CA 1
ATOM 4846 C C . THR B 1 237 ? 22.385 -15.971 -43.527 1.00 135.00 238 THR B C 1
ATOM 4847 O O . THR B 1 237 ? 22.459 -14.750 -43.373 1.00 134.45 238 THR B O 1
ATOM 4851 N N . THR B 1 238 ? 21.781 -16.539 -44.568 1.00 139.82 239 THR B N 1
ATOM 4852 C CA . THR B 1 238 ? 21.052 -15.764 -45.570 1.00 144.99 239 THR B CA 1
ATOM 4853 C C . THR B 1 238 ? 19.562 -15.712 -45.238 1.00 149.13 239 THR B C 1
ATOM 4854 O O . THR B 1 238 ? 19.060 -16.518 -44.449 1.00 148.90 239 THR B O 1
ATOM 4858 N N . LYS B 1 239 ? 18.863 -14.756 -45.844 1.00 153.40 240 LYS B N 1
ATOM 4859 C CA . LYS B 1 239 ? 17.417 -14.629 -45.682 1.00 158.29 240 LYS B CA 1
ATOM 4860 C C . LYS B 1 239 ? 16.664 -15.277 -46.849 1.00 164.32 240 LYS B C 1
ATOM 4861 O O . LYS B 1 239 ? 15.543 -14.875 -47.169 1.00 169.28 240 LYS B O 1
ATOM 4867 N N . GLU B 1 240 ? 17.286 -16.281 -47.472 1.00 164.23 241 GLU B N 1
ATOM 4868 C CA . GLU B 1 240 ? 16.705 -16.982 -48.623 1.00 169.97 241 GLU B CA 1
ATOM 4869 C C . GLU B 1 240 ? 15.372 -17.640 -48.262 1.00 174.29 241 GLU B C 1
ATOM 4870 O O . GLU B 1 240 ? 14.402 -17.558 -49.021 1.00 180.12 241 GLU B O 1
ATOM 4876 N N . ASN B 1 241 ? 15.342 -18.295 -47.103 1.00 171.80 242 ASN B N 1
ATOM 4877 C CA . ASN B 1 241 ? 14.097 -18.751 -46.488 1.00 175.51 242 ASN B CA 1
ATOM 4878 C C . ASN B 1 241 ? 13.923 -18.147 -45.097 1.00 172.64 242 ASN B C 1
ATOM 4879 O O . ASN B 1 241 ? 12.798 -18.002 -44.614 1.00 175.95 242 ASN B O 1
ATOM 4884 N N . ALA B 1 242 ? 15.052 -17.793 -44.477 1.00 166.89 243 ALA B N 1
ATOM 4885 C CA . ALA B 1 242 ? 15.109 -17.126 -43.170 1.00 163.61 243 ALA B CA 1
ATOM 4886 C C . ALA B 1 242 ? 14.352 -17.734 -41.989 1.00 164.27 243 ALA B C 1
ATOM 4887 O O . ALA B 1 242 ? 13.281 -17.256 -41.604 1.00 167.46 243 ALA B O 1
ATOM 4889 N N . ASP B 1 243 ? 14.928 -18.789 -41.420 1.00 161.64 244 ASP B N 1
ATOM 4890 C CA . ASP B 1 243 ? 14.298 -19.542 -40.334 1.00 162.54 244 ASP B CA 1
ATOM 4891 C C . ASP B 1 243 ? 14.175 -18.720 -39.048 1.00 160.18 244 ASP B C 1
ATOM 4892 O O . ASP B 1 243 ? 13.553 -19.164 -38.079 1.00 161.07 244 ASP B O 1
ATOM 4897 N N . LYS B 1 244 ? 14.766 -17.523 -39.061 1.00 157.64 245 LYS B N 1
ATOM 4898 C CA . LYS B 1 244 ? 14.728 -16.583 -37.937 1.00 155.58 245 LYS B CA 1
ATOM 4899 C C . LYS B 1 244 ? 15.090 -17.242 -36.608 1.00 152.20 245 LYS B C 1
ATOM 4900 O O . LYS B 1 244 ? 14.228 -17.471 -35.752 1.00 154.20 245 LYS B O 1
ATOM 4906 N N . ILE B 1 245 ? 16.378 -17.550 -36.462 1.00 147.48 246 ILE B N 1
ATOM 4907 C CA . ILE B 1 245 ? 16.914 -18.214 -35.273 1.00 144.04 246 ILE B CA 1
ATOM 4908 C C . ILE B 1 245 ? 16.723 -17.348 -34.028 1.00 142.51 246 ILE B C 1
ATOM 4909 O O . ILE B 1 245 ? 16.519 -17.869 -32.931 1.00 141.85 246 ILE B O 1
ATOM 4914 N N . ASP B 1 246 ? 16.767 -16.030 -34.224 1.00 142.46 247 ASP B N 1
ATOM 4915 C CA . ASP B 1 246 ? 16.673 -15.033 -33.151 1.00 141.18 247 ASP B CA 1
ATOM 4916 C C . ASP B 1 246 ? 15.537 -15.286 -32.157 1.00 144.16 247 ASP B C 1
ATOM 4917 O O . ASP B 1 246 ? 15.585 -14.818 -31.017 1.00 142.31 247 ASP B O 1
ATOM 4922 N N . SER B 1 247 ? 14.523 -16.026 -32.597 1.00 149.15 248 SER B N 1
ATOM 4923 C CA . SER B 1 247 ? 13.393 -16.389 -31.747 1.00 152.85 248 SER B CA 1
ATOM 4924 C C . SER B 1 247 ? 13.751 -17.469 -30.722 1.00 150.75 248 SER B C 1
ATOM 4925 O O . SER B 1 247 ? 13.309 -17.405 -29.573 1.00 151.12 248 SER B O 1
ATOM 4928 N N . HIS B 1 248 ? 14.555 -18.447 -31.136 1.00 148.91 249 HIS B N 1
ATOM 4929 C CA . HIS B 1 248 ? 14.866 -19.598 -30.284 1.00 147.67 249 HIS B CA 1
ATOM 4930 C C . HIS B 1 248 ? 16.367 -19.823 -30.060 1.00 142.03 249 HIS B C 1
ATOM 4931 O O . HIS B 1 248 ? 16.901 -20.897 -30.352 1.00 141.30 249 HIS B O 1
ATOM 4938 N N . VAL B 1 249 ? 17.034 -18.792 -29.544 1.00 138.49 250 VAL B N 1
ATOM 4939 C CA . VAL B 1 249 ? 18.417 -18.886 -29.071 1.00 133.28 250 VAL B CA 1
ATOM 4940 C C . VAL B 1 249 ? 18.392 -18.681 -27.555 1.00 131.84 250 VAL B C 1
ATOM 4941 O O . VAL B 1 249 ? 19.429 -18.461 -26.921 1.00 127.55 250 VAL B O 1
ATOM 4945 N N . PHE B 1 250 ? 17.191 -18.790 -26.985 1.00 135.93 251 PHE B N 1
ATOM 4946 C CA . PHE B 1 250 ? 16.890 -18.311 -25.634 1.00 135.79 251 PHE B CA 1
ATOM 4947 C C . PHE B 1 250 ? 17.214 -16.822 -25.452 1.00 133.85 251 PHE B C 1
ATOM 4948 O O . PHE B 1 250 ? 18.227 -16.467 -24.839 1.00 129.59 251 PHE B O 1
ATOM 4956 N N . PRO B 1 251 ? 16.358 -15.943 -26.012 1.00 137.32 252 PRO B N 1
ATOM 4957 C CA . PRO B 1 251 ? 16.627 -14.509 -26.033 1.00 136.10 252 PRO B CA 1
ATOM 4958 C C . PRO B 1 251 ? 16.218 -13.815 -24.733 1.00 136.52 252 PRO B C 1
ATOM 4959 O O . PRO B 1 251 ? 15.025 -13.659 -24.450 1.00 140.76 252 PRO B O 1
ATOM 4963 N N . GLY B 1 252 ? 17.213 -13.410 -23.951 1.00 132.41 253 GLY B N 1
ATOM 4964 C CA . GLY B 1 252 ? 16.977 -12.708 -22.696 1.00 132.55 253 GLY B CA 1
ATOM 4965 C C . GLY B 1 252 ? 17.659 -11.395 -23.019 1.00 130.59 253 GLY B C 1
ATOM 4966 O O . GLY B 1 252 ? 18.876 -11.351 -23.213 1.00 126.57 253 GLY B O 1
ATOM 4967 N N . VAL B 1 253 ? 16.868 -10.325 -23.082 1.00 133.78 254 VAL B N 1
ATOM 4968 C CA . VAL B 1 253 ? 17.334 -8.935 -23.041 1.00 132.71 254 VAL B CA 1
ATOM 4969 C C . VAL B 1 253 ? 17.307 -8.370 -21.613 1.00 132.15 254 VAL B C 1
ATOM 4970 O O . VAL B 1 253 ? 17.874 -7.306 -21.346 1.00 130.55 254 VAL B O 1
ATOM 4974 N N . VAL B 1 254 ? 16.645 -9.094 -20.710 1.00 133.79 255 VAL B N 1
ATOM 4975 C CA . VAL B 1 254 ? 16.648 -8.773 -19.279 1.00 133.31 255 VAL B CA 1
ATOM 4976 C C . VAL B 1 254 ? 17.263 -9.891 -18.426 1.00 130.55 255 VAL B C 1
ATOM 4977 O O . VAL B 1 254 ? 17.689 -9.649 -17.292 1.00 128.79 255 VAL B O 1
ATOM 4981 N N . SER B 1 255 ? 17.319 -11.103 -18.981 1.00 130.40 256 SER B N 1
ATOM 4982 C CA . SER B 1 255 ? 17.772 -12.279 -18.233 1.00 128.47 256 SER B CA 1
ATOM 4983 C C . SER B 1 255 ? 18.958 -13.009 -18.867 1.00 124.58 256 SER B C 1
ATOM 4984 O O . SER B 1 255 ? 18.846 -13.564 -19.965 1.00 125.45 256 SER B O 1
ATOM 4987 N N . ASN B 1 256 ? 20.085 -12.989 -18.152 1.00 120.53 257 ASN B N 1
ATOM 4988 C CA . ASN B 1 256 ? 21.286 -13.795 -18.449 1.00 116.74 257 ASN B CA 1
ATOM 4989 C C . ASN B 1 256 ? 22.010 -13.791 -19.806 1.00 114.94 257 ASN B C 1
ATOM 4990 O O . ASN B 1 256 ? 21.867 -14.725 -20.603 1.00 115.93 257 ASN B O 1
ATOM 4995 N N . HIS B 1 257 ? 22.786 -12.734 -20.047 1.00 112.53 258 HIS B N 1
ATOM 4996 C CA . HIS B 1 257 ? 23.575 -12.594 -21.283 1.00 110.76 258 HIS B CA 1
ATOM 4997 C C . HIS B 1 257 ? 24.857 -11.778 -21.065 1.00 106.92 258 HIS B C 1
ATOM 4998 O O . HIS B 1 257 ? 24.993 -11.080 -20.055 1.00 106.13 258 HIS B O 1
ATOM 5005 N N . HIS B 1 258 ? 25.790 -11.881 -22.011 1.00 104.66 259 HIS B N 1
ATOM 5006 C CA . HIS B 1 258 ? 27.131 -11.297 -21.868 1.00 100.99 259 HIS B CA 1
ATOM 5007 C C . HIS B 1 258 ? 27.155 -9.764 -21.791 1.00 100.94 259 HIS B C 1
ATOM 5008 O O . HIS B 1 258 ? 27.498 -9.206 -20.745 1.00 99.73 259 HIS B O 1
ATOM 5015 N N . LEU B 1 259 ? 26.788 -9.098 -22.889 1.00 102.27 260 LEU B N 1
ATOM 5016 C CA . LEU B 1 259 ? 26.750 -7.627 -22.978 1.00 102.65 260 LEU B CA 1
ATOM 5017 C C . LEU B 1 259 ? 28.115 -6.931 -22.960 1.00 99.45 260 LEU B C 1
ATOM 5018 O O . LEU B 1 259 ? 28.399 -6.115 -23.840 1.00 100.18 260 LEU B O 1
ATOM 5023 N N . HIS B 1 260 ? 28.951 -7.239 -21.967 1.00 95.93 261 HIS B N 1
ATOM 5024 C CA . HIS B 1 260 ? 30.298 -6.666 -21.913 1.00 92.80 261 HIS B CA 1
ATOM 5025 C C . HIS B 1 260 ? 31.227 -7.303 -22.943 1.00 90.75 261 HIS B C 1
ATOM 5026 O O . HIS B 1 260 ? 32.228 -6.703 -23.342 1.00 89.80 261 HIS B O 1
ATOM 5033 N N . HIS B 1 261 ? 30.875 -8.509 -23.381 1.00 90.17 262 HIS B N 1
ATOM 5034 C CA . HIS B 1 261 ? 31.585 -9.176 -24.463 1.00 88.59 262 HIS B CA 1
ATOM 5035 C C . HIS B 1 261 ? 31.154 -8.657 -25.845 1.00 90.48 262 HIS B C 1
ATOM 5036 O O . HIS B 1 261 ? 31.886 -8.812 -26.823 1.00 90.06 262 HIS B O 1
ATOM 5043 N N . LYS B 1 262 ? 29.976 -8.038 -25.918 1.00 92.49 263 LYS B N 1
ATOM 5044 C CA . LYS B 1 262 ? 29.489 -7.430 -27.162 1.00 94.58 263 LYS B CA 1
ATOM 5045 C C . LYS B 1 262 ? 30.317 -6.217 -27.583 1.00 93.79 263 LYS B C 1
ATOM 5046 O O . LYS B 1 262 ? 30.550 -6.002 -28.773 1.00 94.98 263 LYS B O 1
ATOM 5052 N N . ALA B 1 263 ? 30.749 -5.426 -26.603 1.00 91.70 264 ALA B N 1
ATOM 5053 C CA . ALA B 1 263 ? 31.566 -4.244 -26.864 1.00 90.95 264 ALA B CA 1
ATOM 5054 C C . ALA B 1 263 ? 32.953 -4.638 -27.365 1.00 88.18 264 ALA B C 1
ATOM 5055 O O . ALA B 1 263 ? 33.526 -3.965 -28.224 1.00 89.09 264 ALA B O 1
ATOM 5057 N N . GLY B 1 264 ? 33.479 -5.735 -26.825 1.00 84.79 265 GLY B N 1
ATOM 5058 C CA . GLY B 1 264 ? 34.738 -6.303 -27.289 1.00 81.95 265 GLY B CA 1
ATOM 5059 C C . GLY B 1 264 ? 34.604 -6.950 -28.655 1.00 82.71 265 GLY B C 1
ATOM 5060 O O . GLY B 1 264 ? 35.536 -6.912 -29.463 1.00 82.37 265 GLY B O 1
ATOM 5061 N N . LEU B 1 265 ? 33.439 -7.545 -28.908 1.00 74.87 266 LEU B N 1
ATOM 5062 C CA . LEU B 1 265 ? 33.134 -8.160 -30.197 1.00 77.22 266 LEU B CA 1
ATOM 5063 C C . LEU B 1 265 ? 33.165 -7.101 -31.290 1.00 80.64 266 LEU B C 1
ATOM 5064 O O . LEU B 1 265 ? 33.679 -7.339 -32.380 1.00 82.36 266 LEU B O 1
ATOM 5069 N N . ALA B 1 266 ? 32.609 -5.931 -30.981 1.00 81.90 267 ALA B N 1
ATOM 5070 C CA . ALA B 1 266 ? 32.586 -4.804 -31.903 1.00 85.57 267 ALA B CA 1
ATOM 5071 C C . ALA B 1 266 ? 33.998 -4.422 -32.344 1.00 85.00 267 ALA B C 1
ATOM 5072 O O . ALA B 1 266 ? 34.265 -4.311 -33.542 1.00 88.42 267 ALA B O 1
ATOM 5074 N N . ILE B 1 267 ? 34.899 -4.243 -31.377 1.00 81.14 268 ILE B N 1
ATOM 5075 C CA . ILE B 1 267 ? 36.288 -3.893 -31.676 1.00 80.73 268 ILE B CA 1
ATOM 5076 C C . ILE B 1 267 ? 36.988 -5.013 -32.453 1.00 80.30 268 ILE B C 1
ATOM 5077 O O . ILE B 1 267 ? 37.640 -4.750 -33.465 1.00 83.04 268 ILE B O 1
ATOM 5082 N N . ALA B 1 268 ? 36.831 -6.252 -31.985 1.00 77.30 269 ALA B N 1
ATOM 5083 C CA . ALA B 1 268 ? 37.430 -7.422 -32.638 1.00 76.66 269 ALA B CA 1
ATOM 5084 C C . ALA B 1 268 ? 37.073 -7.501 -34.119 1.00 81.06 269 ALA B C 1
ATOM 5085 O O . ALA B 1 268 ? 37.946 -7.738 -34.958 1.00 82.42 269 ALA B O 1
ATOM 5087 N N . LEU B 1 269 ? 35.792 -7.299 -34.429 1.00 83.75 270 LEU B N 1
ATOM 5088 C CA . LEU B 1 269 ? 35.318 -7.259 -35.809 1.00 88.87 270 LEU B CA 1
ATOM 5089 C C . LEU B 1 269 ? 36.086 -6.231 -36.640 1.00 92.20 270 LEU B C 1
ATOM 5090 O O . LEU B 1 269 ? 36.606 -6.557 -37.709 1.00 94.82 270 LEU B O 1
ATOM 5095 N N . ALA B 1 270 ? 36.167 -5.003 -36.128 1.00 92.36 271 ALA B N 1
ATOM 5096 C CA . ALA B 1 270 ? 36.871 -3.909 -36.801 1.00 96.02 271 ALA B CA 1
ATOM 5097 C C . ALA B 1 270 ? 38.345 -4.229 -37.047 1.00 95.03 271 ALA B C 1
ATOM 5098 O O . ALA B 1 270 ? 38.905 -3.843 -38.078 1.00 99.28 271 ALA B O 1
ATOM 5100 N N . GLU B 1 271 ? 38.960 -4.932 -36.095 1.00 89.94 272 GLU B N 1
ATOM 5101 C CA . GLU B 1 271 ? 40.346 -5.388 -36.214 1.00 88.75 272 GLU B CA 1
ATOM 5102 C C . GLU B 1 271 ? 40.493 -6.436 -37.312 1.00 90.48 272 GLU B C 1
ATOM 5103 O O . GLU B 1 271 ? 41.436 -6.390 -38.101 1.00 92.80 272 GLU B O 1
ATOM 5109 N N . MET B 1 272 ? 39.547 -7.372 -37.356 1.00 89.76 273 MET B N 1
ATOM 5110 C CA . MET B 1 272 ? 39.529 -8.421 -38.368 1.00 91.86 273 MET B CA 1
ATOM 5111 C C . MET B 1 272 ? 39.161 -7.877 -39.745 1.00 98.31 273 MET B C 1
ATOM 5112 O O . MET B 1 272 ? 39.495 -8.480 -40.766 1.00 101.32 273 MET B O 1
ATOM 5117 N N . LEU B 1 273 ? 38.474 -6.738 -39.766 1.00 100.95 274 LEU B N 1
ATOM 5118 C CA . LEU B 1 273 ? 38.116 -6.074 -41.018 1.00 107.59 274 LEU B CA 1
ATOM 5119 C C . LEU B 1 273 ? 39.300 -5.336 -41.634 1.00 110.57 274 LEU B C 1
ATOM 5120 O O . LEU B 1 273 ? 39.408 -5.243 -42.853 1.00 116.23 274 LEU B O 1
ATOM 5125 N N . GLU B 1 274 ? 40.184 -4.815 -40.786 1.00 107.40 275 GLU B N 1
ATOM 5126 C CA . GLU B 1 274 ? 41.350 -4.068 -41.248 1.00 110.60 275 GLU B CA 1
ATOM 5127 C C . GLU B 1 274 ? 42.596 -4.950 -41.373 1.00 108.76 275 GLU B C 1
ATOM 5128 O O . GLU B 1 274 ? 43.355 -4.823 -42.333 1.00 113.29 275 GLU B O 1
ATOM 5134 N N . PHE B 1 275 ? 42.796 -5.844 -40.407 1.00 102.68 276 PHE B N 1
ATOM 5135 C CA . PHE B 1 275 ? 44.039 -6.613 -40.307 1.00 100.50 276 PHE B CA 1
ATOM 5136 C C . PHE B 1 275 ? 43.893 -8.088 -40.691 1.00 99.07 276 PHE B C 1
ATOM 5137 O O . PHE B 1 275 ? 44.889 -8.754 -41.000 1.00 98.92 276 PHE B O 1
ATOM 5145 N N . GLY B 1 276 ? 42.654 -8.581 -40.684 1.00 98.44 277 GLY B N 1
ATOM 5146 C CA . GLY B 1 276 ? 42.348 -9.992 -40.948 1.00 97.18 277 GLY B CA 1
ATOM 5147 C C . GLY B 1 276 ? 43.022 -10.609 -42.161 1.00 100.76 277 GLY B C 1
ATOM 5148 O O . GLY B 1 276 ? 43.473 -11.757 -42.104 1.00 98.47 277 GLY B O 1
ATOM 5149 N N . GLU B 1 277 ? 43.084 -9.851 -43.256 1.00 106.71 278 GLU B N 1
ATOM 5150 C CA . GLU B 1 277 ? 43.748 -10.290 -44.482 1.00 111.16 278 GLU B CA 1
ATOM 5151 C C . GLU B 1 277 ? 45.179 -10.738 -44.197 1.00 108.53 278 GLU B C 1
ATOM 5152 O O . GLU B 1 277 ? 45.528 -11.897 -44.425 1.00 107.36 278 GLU B O 1
ATOM 5158 N N . ALA B 1 278 ? 45.986 -9.813 -43.676 1.00 107.88 279 ALA B N 1
ATOM 5159 C CA . ALA B 1 278 ? 47.404 -10.054 -43.400 1.00 106.38 279 ALA B CA 1
ATOM 5160 C C . ALA B 1 278 ? 47.624 -11.039 -42.253 1.00 99.69 279 ALA B C 1
ATOM 5161 O O . ALA B 1 278 ? 48.624 -11.760 -42.229 1.00 98.68 279 ALA B O 1
ATOM 5163 N N . TYR B 1 279 ? 46.686 -11.060 -41.310 1.00 95.63 280 TYR B N 1
ATOM 5164 C CA . TYR B 1 279 ? 46.757 -11.950 -40.157 1.00 89.68 280 TYR B CA 1
ATOM 5165 C C . TYR B 1 279 ? 46.582 -13.409 -40.566 1.00 88.92 280 TYR B C 1
ATOM 5166 O O . TYR B 1 279 ? 47.457 -14.237 -40.307 1.00 86.97 280 TYR B O 1
ATOM 5175 N N . ALA B 1 280 ? 45.459 -13.711 -41.214 1.00 91.01 281 ALA B N 1
ATOM 5176 C CA . ALA B 1 280 ? 45.136 -15.079 -41.612 1.00 90.86 281 ALA B CA 1
ATOM 5177 C C . ALA B 1 280 ? 46.123 -15.644 -42.640 1.00 93.86 281 ALA B C 1
ATOM 5178 O O . ALA B 1 280 ? 46.334 -16.857 -42.694 1.00 92.67 281 ALA B O 1
ATOM 5180 N N . LYS B 1 281 ? 46.721 -14.761 -43.443 1.00 98.09 282 LYS B N 1
ATOM 5181 C CA . LYS B 1 281 ? 47.795 -15.141 -44.369 1.00 101.28 282 LYS B CA 1
ATOM 5182 C C . LYS B 1 281 ? 48.992 -15.711 -43.612 1.00 97.36 282 LYS B C 1
ATOM 5183 O O . LYS B 1 281 ? 49.473 -16.795 -43.931 1.00 97.33 282 LYS B O 1
ATOM 5189 N N . GLN B 1 282 ? 49.458 -14.979 -42.602 1.00 94.45 283 GLN B N 1
ATOM 5190 C CA . GLN B 1 282 ? 50.637 -15.377 -41.837 1.00 91.44 283 GLN B CA 1
ATOM 5191 C C . GLN B 1 282 ? 50.368 -16.607 -40.966 1.00 86.45 283 GLN B C 1
ATOM 5192 O O . GLN B 1 282 ? 51.246 -17.459 -40.814 1.00 85.31 283 GLN B O 1
ATOM 5198 N N . VAL B 1 283 ? 49.156 -16.692 -40.413 1.00 83.89 284 VAL B N 1
ATOM 5199 C CA . VAL B 1 283 ? 48.726 -17.837 -39.598 1.00 79.75 284 VAL B CA 1
ATOM 5200 C C . VAL B 1 283 ? 48.869 -19.159 -40.356 1.00 81.08 284 VAL B C 1
ATOM 5201 O O . VAL B 1 283 ? 49.484 -20.104 -39.852 1.00 78.82 284 VAL B O 1
ATOM 5205 N N . ILE B 1 284 ? 48.315 -19.212 -41.568 1.00 85.16 285 ILE B N 1
ATOM 5206 C CA . ILE B 1 284 ? 48.340 -20.434 -42.378 1.00 87.06 285 ILE B CA 1
ATOM 5207 C C . ILE B 1 284 ? 49.753 -20.781 -42.846 1.00 88.35 285 ILE B C 1
ATOM 5208 O O . ILE B 1 284 ? 50.080 -21.954 -43.022 1.00 88.15 285 ILE B O 1
ATOM 5213 N N . LYS B 1 285 ? 50.582 -19.752 -43.026 1.00 90.01 286 LYS B N 1
ATOM 5214 C CA . LYS B 1 285 ? 51.976 -19.921 -43.438 1.00 91.83 286 LYS B CA 1
ATOM 5215 C C . LYS B 1 285 ? 52.850 -20.387 -42.276 1.00 87.55 286 LYS B C 1
ATOM 5216 O O . LYS B 1 285 ? 53.660 -21.300 -42.433 1.00 87.78 286 LYS B O 1
ATOM 5222 N N . ASN B 1 286 ? 52.680 -19.755 -41.116 1.00 84.05 287 ASN B N 1
ATOM 5223 C CA . ASN B 1 286 ? 53.407 -20.139 -39.910 1.00 80.30 287 ASN B CA 1
ATOM 5224 C C . ASN B 1 286 ? 53.138 -21.590 -39.532 1.00 77.64 287 ASN B C 1
ATOM 5225 O O . ASN B 1 286 ? 54.052 -22.308 -39.129 1.00 76.58 287 ASN B O 1
ATOM 5230 N N . ALA B 1 287 ? 51.882 -22.011 -39.674 1.00 76.92 288 ALA B N 1
ATOM 5231 C CA . ALA B 1 287 ? 51.497 -23.399 -39.445 1.00 75.31 288 ALA B CA 1
ATOM 5232 C C . ALA B 1 287 ? 52.298 -24.323 -40.356 1.00 77.84 288 ALA B C 1
ATOM 5233 O O . ALA B 1 287 ? 52.959 -25.246 -39.880 1.00 76.52 288 ALA B O 1
ATOM 5235 N N . LYS B 1 288 ? 52.251 -24.048 -41.659 1.00 81.80 289 LYS B N 1
ATOM 5236 C CA . LYS B 1 288 ? 53.012 -24.803 -42.648 1.00 84.78 289 LYS B CA 1
ATOM 5237 C C . LYS B 1 288 ? 54.494 -24.818 -42.302 1.00 84.39 289 LYS B C 1
ATOM 5238 O O . LYS B 1 288 ? 55.096 -25.885 -42.208 1.00 84.08 289 LYS B O 1
ATOM 5244 N N . ALA B 1 289 ? 55.066 -23.632 -42.094 1.00 84.83 290 ALA B N 1
ATOM 5245 C CA . ALA B 1 289 ? 56.482 -23.483 -41.758 1.00 85.32 290 ALA B CA 1
ATOM 5246 C C . ALA B 1 289 ? 56.858 -24.299 -40.527 1.00 81.55 290 ALA B C 1
ATOM 5247 O O . ALA B 1 289 ? 57.894 -24.961 -40.499 1.00 82.40 290 ALA B O 1
ATOM 5249 N N . LEU B 1 290 ? 55.993 -24.248 -39.519 1.00 77.96 291 LEU B N 1
ATOM 5250 C CA . LEU B 1 290 ? 56.188 -24.964 -38.266 1.00 74.65 291 LEU B CA 1
ATOM 5251 C C . LEU B 1 290 ? 56.049 -26.471 -38.477 1.00 74.47 291 LEU B C 1
ATOM 5252 O O . LEU B 1 290 ? 56.830 -27.255 -37.934 1.00 73.87 291 LEU B O 1
ATOM 5257 N N . ALA B 1 291 ? 55.067 -26.859 -39.285 1.00 75.52 292 ALA B N 1
ATOM 5258 C CA . ALA B 1 291 ? 54.819 -28.259 -39.588 1.00 76.15 292 ALA B CA 1
ATOM 5259 C C . ALA B 1 291 ? 56.016 -28.906 -40.276 1.00 79.00 292 ALA B C 1
ATOM 5260 O O . ALA B 1 291 ? 56.489 -29.957 -39.839 1.00 78.45 292 ALA B O 1
ATOM 5262 N N . GLN B 1 292 ? 56.512 -28.272 -41.339 1.00 82.59 293 GLN B N 1
ATOM 5263 C CA . GLN B 1 292 ? 57.668 -28.794 -42.071 1.00 85.83 293 GLN B CA 1
ATOM 5264 C C . GLN B 1 292 ? 58.940 -28.791 -41.220 1.00 84.86 293 GLN B C 1
ATOM 5265 O O . GLN B 1 292 ? 59.725 -29.744 -41.269 1.00 85.82 293 GLN B O 1
ATOM 5271 N N . ALA B 1 293 ? 59.121 -27.735 -40.427 1.00 83.23 294 ALA B N 1
ATOM 5272 C CA . ALA B 1 293 ? 60.258 -27.636 -39.512 1.00 82.71 294 ALA B CA 1
ATOM 5273 C C . ALA B 1 293 ? 60.293 -28.825 -38.553 1.00 80.27 294 ALA B C 1
ATOM 5274 O O . ALA B 1 293 ? 61.360 -29.396 -38.298 1.00 81.53 294 ALA B O 1
ATOM 5276 N N . LEU B 1 294 ? 59.117 -29.198 -38.043 1.00 77.27 295 LEU B N 1
ATOM 5277 C CA . LEU B 1 294 ? 58.968 -30.362 -37.172 1.00 75.23 295 LEU B CA 1
ATOM 5278 C C . LEU B 1 294 ? 59.261 -31.671 -37.898 1.00 77.29 295 LEU B C 1
ATOM 5279 O O . LEU B 1 294 ? 60.000 -32.513 -37.384 1.00 77.54 295 LEU B O 1
ATOM 5284 N N . TYR B 1 295 ? 58.682 -31.827 -39.089 1.00 79.14 296 TYR B N 1
ATOM 5285 C CA . TYR B 1 295 ? 58.873 -33.023 -39.909 1.00 81.57 296 TYR B CA 1
ATOM 5286 C C . TYR B 1 295 ? 60.348 -33.261 -40.228 1.00 84.05 296 TYR B C 1
ATOM 5287 O O . TYR B 1 295 ? 60.854 -34.369 -40.042 1.00 84.72 296 TYR B O 1
ATOM 5296 N N . GLU B 1 296 ? 61.028 -32.213 -40.694 1.00 85.75 297 GLU B N 1
ATOM 5297 C CA . GLU B 1 296 ? 62.450 -32.289 -41.046 1.00 88.81 297 GLU B CA 1
ATOM 5298 C C . GLU B 1 296 ? 63.331 -32.653 -39.847 1.00 87.52 297 GLU B C 1
ATOM 5299 O O . GLU B 1 296 ? 64.420 -33.201 -40.014 1.00 90.09 297 GLU B O 1
ATOM 5305 N N . ARG B 1 297 ? 62.848 -32.349 -38.645 1.00 83.96 298 ARG B N 1
ATOM 5306 C CA . ARG B 1 297 ? 63.539 -32.710 -37.409 1.00 82.83 298 ARG B CA 1
ATOM 5307 C C . ARG B 1 297 ? 63.147 -34.100 -36.910 1.00 81.42 298 ARG B C 1
ATOM 5308 O O . ARG B 1 297 ? 63.669 -34.572 -35.901 1.00 81.20 298 ARG B O 1
ATOM 5316 N N . GLY B 1 298 ? 62.229 -34.749 -37.620 1.00 81.02 299 GLY B N 1
ATOM 5317 C CA . GLY B 1 298 ? 61.847 -36.123 -37.312 1.00 80.61 299 GLY B CA 1
ATOM 5318 C C . GLY B 1 298 ? 60.582 -36.272 -36.491 1.00 77.69 299 GLY B C 1
ATOM 5319 O O . GLY B 1 298 ? 60.472 -37.194 -35.683 1.00 77.42 299 GLY B O 1
ATOM 5320 N N . PHE B 1 299 ? 59.637 -35.357 -36.688 1.00 75.99 300 PHE B N 1
ATOM 5321 C CA . PHE B 1 299 ? 58.305 -35.460 -36.103 1.00 73.57 300 PHE B CA 1
ATOM 5322 C C . PHE B 1 299 ? 57.347 -35.968 -37.173 1.00 75.09 300 PHE B C 1
ATOM 5323 O O . PHE B 1 299 ? 57.254 -35.377 -38.251 1.00 76.45 300 PHE B O 1
ATOM 5331 N N . ASN B 1 300 ? 56.635 -37.055 -36.887 1.00 75.43 301 ASN B N 1
ATOM 5332 C CA . ASN B 1 300 ? 55.667 -37.583 -37.848 1.00 77.51 301 ASN B CA 1
ATOM 5333 C C . ASN B 1 300 ? 54.373 -36.768 -37.876 1.00 76.39 301 ASN B C 1
ATOM 5334 O O . ASN B 1 300 ? 53.322 -37.221 -37.418 1.00 76.13 301 ASN B O 1
ATOM 5339 N N . VAL B 1 301 ? 54.473 -35.553 -38.409 1.00 76.20 302 VAL B N 1
ATOM 5340 C CA . VAL B 1 301 ? 53.311 -34.695 -38.620 1.00 75.89 302 VAL B CA 1
ATOM 5341 C C . VAL B 1 301 ? 52.579 -35.139 -39.888 1.00 79.54 302 VAL B C 1
ATOM 5342 O O . VAL B 1 301 ? 53.201 -35.410 -40.914 1.00 82.41 302 VAL B O 1
ATOM 5346 N N . LEU B 1 302 ? 51.256 -35.218 -39.790 1.00 80.11 303 LEU B N 1
ATOM 5347 C CA . LEU B 1 302 ? 50.406 -35.817 -40.817 1.00 84.19 303 LEU B CA 1
ATOM 5348 C C . LEU B 1 302 ? 50.412 -35.098 -42.168 1.00 87.36 303 LEU B C 1
ATOM 5349 O O . LEU B 1 302 ? 50.515 -33.869 -42.235 1.00 86.14 303 LEU B O 1
ATOM 5354 N N . CYS B 1 303 ? 50.313 -35.898 -43.232 1.00 91.89 304 CYS B N 1
ATOM 5355 C CA . CYS B 1 303 ? 50.066 -35.430 -44.606 1.00 96.37 304 CYS B CA 1
ATOM 5356 C C . CYS B 1 303 ? 51.133 -34.499 -45.181 1.00 96.74 304 CYS B C 1
ATOM 5357 O O . CYS B 1 303 ? 50.823 -33.390 -45.621 1.00 97.70 304 CYS B O 1
ATOM 5360 N N . GLU B 1 304 ? 52.383 -34.957 -45.193 1.00 96.64 305 GLU B N 1
ATOM 5361 C CA . GLU B 1 304 ? 53.485 -34.159 -45.738 1.00 97.80 305 GLU B CA 1
ATOM 5362 C C . GLU B 1 304 ? 53.329 -33.929 -47.249 1.00 103.41 305 GLU B C 1
ATOM 5363 O O . GLU B 1 304 ? 53.725 -32.885 -47.775 1.00 104.98 305 GLU B O 1
ATOM 5369 N N . HIS B 1 305 ? 52.747 -34.916 -47.928 1.00 106.98 306 HIS B N 1
ATOM 5370 C CA . HIS B 1 305 ? 52.475 -34.853 -49.363 1.00 113.04 306 HIS B CA 1
ATOM 5371 C C . HIS B 1 305 ? 51.417 -33.801 -49.697 1.00 114.49 306 HIS B C 1
ATOM 5372 O O . HIS B 1 305 ? 51.484 -33.155 -50.745 1.00 118.97 306 HIS B O 1
ATOM 5379 N N . LYS B 1 306 ? 50.447 -33.635 -48.799 1.00 111.13 307 LYS B N 1
ATOM 5380 C CA . LYS B 1 306 ? 49.391 -32.637 -48.960 1.00 112.09 307 LYS B CA 1
ATOM 5381 C C . LYS B 1 306 ? 49.792 -31.317 -48.289 1.00 108.19 307 LYS B C 1
ATOM 5382 O O . LYS B 1 306 ? 48.957 -30.433 -48.078 1.00 107.60 307 LYS B O 1
ATOM 5388 N N . ASP B 1 307 ? 51.085 -31.201 -47.982 1.00 106.06 308 ASP B N 1
ATOM 5389 C CA . ASP B 1 307 ? 51.685 -30.039 -47.309 1.00 102.83 308 ASP B CA 1
ATOM 5390 C C . ASP B 1 307 ? 51.090 -29.747 -45.922 1.00 97.51 308 ASP B C 1
ATOM 5391 O O . ASP B 1 307 ? 50.786 -28.598 -45.586 1.00 96.14 308 ASP B O 1
ATOM 5396 N N . PHE B 1 308 ? 50.928 -30.813 -45.138 1.00 94.96 309 PHE B N 1
ATOM 5397 C CA . PHE B 1 308 ? 50.613 -30.743 -43.704 1.00 90.10 309 PHE B CA 1
ATOM 5398 C C . PHE B 1 308 ? 49.276 -30.154 -43.221 1.00 89.00 309 PHE B C 1
ATOM 5399 O O . PHE B 1 308 ? 48.514 -30.846 -42.544 1.00 87.72 309 PHE B O 1
ATOM 5407 N N . THR B 1 309 ? 49.009 -28.886 -43.540 1.00 89.82 310 THR B N 1
ATOM 5408 C CA . THR B 1 309 ? 47.694 -28.258 -43.322 1.00 89.88 310 THR B CA 1
ATOM 5409 C C . THR B 1 309 ? 47.425 -27.076 -44.250 1.00 93.28 310 THR B C 1
ATOM 5410 O O . THR B 1 309 ? 48.304 -26.637 -44.999 1.00 95.40 310 THR B O 1
ATOM 5414 N N . GLU B 1 310 ? 46.193 -26.574 -44.182 1.00 94.10 311 GLU B N 1
ATOM 5415 C CA . GLU B 1 310 ? 45.806 -25.325 -44.830 1.00 96.92 311 GLU B CA 1
ATOM 5416 C C . GLU B 1 310 ? 45.311 -24.329 -43.776 1.00 93.15 311 GLU B C 1
ATOM 5417 O O . GLU B 1 310 ? 45.110 -23.151 -44.071 1.00 94.70 311 GLU B O 1
ATOM 5423 N N . SER B 1 311 ? 45.128 -24.812 -42.548 1.00 88.60 312 SER B N 1
ATOM 5424 C CA . SER B 1 311 ? 44.631 -23.990 -41.444 1.00 84.96 312 SER B CA 1
ATOM 5425 C C . SER B 1 311 ? 45.736 -23.608 -40.459 1.00 80.68 312 SER B C 1
ATOM 5426 O O . SER B 1 311 ? 46.918 -23.591 -40.805 1.00 81.00 312 SER B O 1
ATOM 5429 N N . HIS B 1 312 ? 45.329 -23.308 -39.229 1.00 77.15 313 HIS B N 1
ATOM 5430 C CA . HIS B 1 312 ? 46.229 -22.872 -38.165 1.00 73.49 313 HIS B CA 1
ATOM 5431 C C . HIS B 1 312 ? 46.877 -24.047 -37.444 1.00 71.11 313 HIS B C 1
ATOM 5432 O O . HIS B 1 312 ? 47.831 -23.875 -36.680 1.00 68.90 313 HIS B O 1
ATOM 5439 N N . GLN B 1 313 ? 46.350 -25.240 -37.694 1.00 72.11 314 GLN B N 1
ATOM 5440 C CA . GLN B 1 313 ? 46.728 -26.419 -36.932 1.00 70.18 314 GLN B CA 1
ATOM 5441 C C . GLN B 1 313 ? 47.934 -27.163 -37.495 1.00 71.08 314 GLN B C 1
ATOM 5442 O O . GLN B 1 313 ? 48.194 -27.147 -38.694 1.00 73.96 314 GLN B O 1
ATOM 5448 N N . VAL B 1 314 ? 48.683 -27.788 -36.595 1.00 68.84 315 VAL B N 1
ATOM 5449 C CA . VAL B 1 314 ? 49.740 -28.715 -36.956 1.00 69.68 315 VAL B CA 1
ATOM 5450 C C . VAL B 1 314 ? 49.493 -29.967 -36.124 1.00 68.86 315 VAL B C 1
ATOM 5451 O O . VAL B 1 314 ? 49.638 -29.956 -34.898 1.00 66.49 315 VAL B O 1
ATOM 5455 N N . ILE B 1 315 ? 49.083 -31.036 -36.797 1.00 71.31 316 ILE B N 1
ATOM 5456 C CA . ILE B 1 315 ? 48.757 -32.281 -36.115 1.00 71.31 316 ILE B CA 1
ATOM 5457 C C . ILE B 1 315 ? 49.846 -33.338 -36.329 1.00 72.18 316 ILE B C 1
ATOM 5458 O O . ILE B 1 315 ? 50.153 -33.723 -37.460 1.00 74.73 316 ILE B O 1
ATOM 5463 N N . ILE B 1 316 ? 50.427 -33.784 -35.220 1.00 70.31 317 ILE B N 1
ATOM 5464 C CA . ILE B 1 316 ? 51.582 -34.674 -35.241 1.00 70.92 317 ILE B CA 1
ATOM 5465 C C . ILE B 1 316 ? 51.310 -35.999 -34.523 1.00 71.65 317 ILE B C 1
ATOM 5466 O O . ILE B 1 316 ? 50.781 -36.018 -33.409 1.00 70.41 317 ILE B O 1
ATOM 5471 N N . ASP B 1 317 ? 51.662 -37.100 -35.189 1.00 73.99 318 ASP B N 1
ATOM 5472 C CA . ASP B 1 317 ? 51.543 -38.438 -34.620 1.00 75.34 318 ASP B CA 1
ATOM 5473 C C . ASP B 1 317 ? 52.820 -38.816 -33.874 1.00 74.51 318 ASP B C 1
ATOM 5474 O O . ASP B 1 317 ? 53.848 -39.109 -34.485 1.00 75.55 318 ASP B O 1
ATOM 5479 N N . ILE B 1 318 ? 52.738 -38.803 -32.547 1.00 73.07 319 ILE B N 1
ATOM 5480 C CA . ILE B 1 318 ? 53.859 -39.167 -31.684 1.00 72.81 319 ILE B CA 1
ATOM 5481 C C . ILE B 1 318 ? 54.041 -40.682 -31.668 1.00 75.79 319 ILE B C 1
ATOM 5482 O O . ILE B 1 318 ? 55.165 -41.180 -31.570 1.00 76.80 319 ILE B O 1
ATOM 5487 N N . GLU B 1 319 ? 52.921 -41.395 -31.772 1.00 77.56 320 GLU B N 1
ATOM 5488 C CA . GLU B 1 319 ? 52.893 -42.855 -31.778 1.00 80.99 320 GLU B CA 1
ATOM 5489 C C . GLU B 1 319 ? 53.807 -43.431 -32.861 1.00 82.71 320 GLU B C 1
ATOM 5490 O O . GLU B 1 319 ? 54.686 -44.244 -32.564 1.00 84.22 320 GLU B O 1
ATOM 5496 N N . SER B 1 320 ? 53.608 -42.997 -34.105 1.00 82.86 321 SER B N 1
ATOM 5497 C CA . SER B 1 320 ? 54.420 -43.476 -35.224 1.00 84.97 321 SER B CA 1
ATOM 5498 C C . SER B 1 320 ? 55.624 -42.568 -35.524 1.00 83.31 321 SER B C 1
ATOM 5499 O O . SER B 1 320 ? 56.033 -42.411 -36.677 1.00 84.54 321 SER B O 1
ATOM 5502 N N . SER B 1 321 ? 56.177 -41.975 -34.468 1.00 81.16 322 SER B N 1
ATOM 5503 C CA . SER B 1 321 ? 57.432 -41.235 -34.535 1.00 80.26 322 SER B CA 1
ATOM 5504 C C . SER B 1 321 ? 58.500 -42.052 -33.816 1.00 81.75 322 SER B C 1
ATOM 5505 O O . SER B 1 321 ? 58.640 -41.946 -32.595 1.00 80.96 322 SER B O 1
ATOM 5508 N N . PRO B 1 322 ? 59.256 -42.876 -34.568 1.00 84.44 323 PRO B N 1
ATOM 5509 C CA . PRO B 1 322 ? 60.189 -43.838 -33.966 1.00 86.58 323 PRO B CA 1
ATOM 5510 C C . PRO B 1 322 ? 61.310 -43.199 -33.146 1.00 86.03 323 PRO B C 1
ATOM 5511 O O . PRO B 1 322 ? 61.788 -43.806 -32.183 1.00 87.30 323 PRO B O 1
ATOM 5515 N N . ASP B 1 323 ? 61.707 -41.984 -33.518 1.00 84.73 324 ASP B N 1
ATOM 5516 C CA . ASP B 1 323 ? 62.833 -41.299 -32.884 1.00 85.00 324 ASP B CA 1
ATOM 5517 C C . ASP B 1 323 ? 62.516 -40.731 -31.502 1.00 83.23 324 ASP B C 1
ATOM 5518 O O . ASP B 1 323 ? 63.431 -40.442 -30.728 1.00 84.13 324 ASP B O 1
ATOM 5523 N N . ILE B 1 324 ? 61.229 -40.589 -31.190 1.00 81.31 325 ILE B N 1
ATOM 5524 C CA . ILE B 1 324 ? 60.802 -39.861 -29.990 1.00 79.66 325 ILE B CA 1
ATOM 5525 C C . ILE B 1 324 ? 60.949 -40.642 -28.677 1.00 81.37 325 ILE B C 1
ATOM 5526 O O . ILE B 1 324 ? 61.678 -40.212 -27.778 1.00 82.04 325 ILE B O 1
ATOM 5531 N N . GLU B 1 325 ? 60.262 -41.780 -28.576 1.00 82.69 326 GLU B N 1
ATOM 5532 C CA . GLU B 1 325 ? 60.350 -42.677 -27.409 1.00 85.25 326 GLU B CA 1
ATOM 5533 C C . GLU B 1 325 ? 59.494 -42.235 -26.210 1.00 84.08 326 GLU B C 1
ATOM 5534 O O . GLU B 1 325 ? 59.392 -42.955 -25.216 1.00 86.46 326 GLU B O 1
ATOM 5540 N N . PHE B 1 326 ? 58.877 -41.060 -26.306 1.00 80.93 327 PHE B N 1
ATOM 5541 C CA . PHE B 1 326 ? 57.966 -40.580 -25.263 1.00 79.89 327 PHE B CA 1
ATOM 5542 C C . PHE B 1 326 ? 56.507 -40.719 -25.688 1.00 78.86 327 PHE B C 1
ATOM 5543 O O . PHE B 1 326 ? 56.194 -40.717 -26.879 1.00 78.02 327 PHE B O 1
ATOM 5551 N N . SER B 1 327 ? 55.624 -40.842 -24.701 1.00 79.51 328 SER B N 1
ATOM 5552 C CA . SER B 1 327 ? 54.185 -40.849 -24.932 1.00 78.99 328 SER B CA 1
ATOM 5553 C C . SER B 1 327 ? 53.686 -39.422 -25.151 1.00 75.72 328 SER B C 1
ATOM 5554 O O . SER B 1 327 ? 54.272 -38.468 -24.632 1.00 74.34 328 SER B O 1
ATOM 5557 N N . ALA B 1 328 ? 52.602 -39.281 -25.910 1.00 75.04 329 ALA B N 1
ATOM 5558 C CA . ALA B 1 328 ? 52.015 -37.969 -26.185 1.00 72.37 329 ALA B CA 1
ATOM 5559 C C . ALA B 1 328 ? 51.589 -37.262 -24.897 1.00 71.76 329 ALA B C 1
ATOM 5560 O O . ALA B 1 328 ? 51.661 -36.034 -24.803 1.00 69.42 329 ALA B O 1
ATOM 5562 N N . SER B 1 329 ? 51.153 -38.046 -23.912 1.00 74.35 330 SER B N 1
ATOM 5563 C CA . SER B 1 329 ? 50.822 -37.532 -22.584 1.00 74.65 330 SER B CA 1
ATOM 5564 C C . SER B 1 329 ? 52.075 -37.059 -21.853 1.00 74.48 330 SER B C 1
ATOM 5565 O O . SER B 1 329 ? 52.085 -35.969 -21.271 1.00 73.01 330 SER B O 1
ATOM 5568 N N . GLU B 1 330 ? 53.123 -37.884 -21.891 1.00 76.31 331 GLU B N 1
ATOM 5569 C CA . GLU B 1 330 ? 54.416 -37.543 -21.307 1.00 76.90 331 GLU B CA 1
ATOM 5570 C C . GLU B 1 330 ? 54.959 -36.253 -21.912 1.00 73.99 331 GLU B C 1
ATOM 5571 O O . GLU B 1 330 ? 55.387 -35.355 -21.188 1.00 73.69 331 GLU B O 1
ATOM 5577 N N . LEU B 1 331 ? 54.914 -36.166 -23.240 1.00 72.31 332 LEU B N 1
ATOM 5578 C CA . LEU B 1 331 ? 55.423 -35.007 -23.973 1.00 70.11 332 LEU B CA 1
ATOM 5579 C C . LEU B 1 331 ? 54.729 -33.692 -23.624 1.00 67.80 332 LEU B C 1
ATOM 5580 O O . LEU B 1 331 ? 55.399 -32.691 -23.376 1.00 67.32 332 LEU B O 1
ATOM 5585 N N . ALA B 1 332 ? 53.398 -33.698 -23.609 1.00 66.85 333 ALA B N 1
ATOM 5586 C CA . ALA B 1 332 ? 52.624 -32.500 -23.277 1.00 65.00 333 ALA B CA 1
ATOM 5587 C C . ALA B 1 332 ? 52.937 -32.002 -21.874 1.00 65.73 333 ALA B C 1
ATOM 5588 O O . ALA B 1 332 ? 52.988 -30.794 -21.633 1.00 64.42 333 ALA B O 1
ATOM 5590 N N . LYS B 1 333 ? 53.164 -32.941 -20.960 1.00 68.42 334 LYS B N 1
ATOM 5591 C CA . LYS B 1 333 ? 53.487 -32.618 -19.577 1.00 70.28 334 LYS B CA 1
ATOM 5592 C C . LYS B 1 333 ? 54.930 -32.129 -19.460 1.00 71.06 334 LYS B C 1
ATOM 5593 O O . LYS B 1 333 ? 55.244 -31.297 -18.606 1.00 71.70 334 LYS B O 1
ATOM 5599 N N . MET B 1 334 ? 55.794 -32.645 -20.332 1.00 71.52 335 MET B N 1
ATOM 5600 C CA . MET B 1 334 ? 57.200 -32.246 -20.386 1.00 72.88 335 MET B CA 1
ATOM 5601 C C . MET B 1 334 ? 57.368 -30.861 -20.996 1.00 70.90 335 MET B C 1
ATOM 5602 O O . MET B 1 334 ? 58.160 -30.050 -20.507 1.00 72.22 335 MET B O 1
ATOM 5607 N N . TYR B 1 335 ? 56.621 -30.602 -22.068 1.00 68.33 336 TYR B N 1
ATOM 5608 C CA . TYR B 1 335 ? 56.653 -29.310 -22.742 1.00 66.60 336 TYR B CA 1
ATOM 5609 C C . TYR B 1 335 ? 56.185 -28.185 -21.819 1.00 65.91 336 TYR B C 1
ATOM 5610 O O . TYR B 1 335 ? 56.755 -27.095 -21.827 1.00 66.16 336 TYR B O 1
ATOM 5619 N N . GLU B 1 336 ? 55.153 -28.463 -21.024 1.00 65.43 337 GLU B N 1
ATOM 5620 C CA . GLU B 1 336 ? 54.627 -27.507 -20.055 1.00 65.02 337 GLU B CA 1
ATOM 5621 C C . GLU B 1 336 ? 55.705 -27.077 -19.055 1.00 67.44 337 GLU B C 1
ATOM 5622 O O . GLU B 1 336 ? 55.762 -25.910 -18.662 1.00 67.20 337 GLU B O 1
ATOM 5628 N N . GLU B 1 337 ? 56.557 -28.020 -18.654 1.00 69.98 338 GLU B N 1
ATOM 5629 C CA . GLU B 1 337 ? 57.683 -27.720 -17.764 1.00 73.25 338 GLU B CA 1
ATOM 5630 C C . GLU B 1 337 ? 58.754 -26.873 -18.453 1.00 73.50 338 GLU B C 1
ATOM 5631 O O . GLU B 1 337 ? 59.553 -26.206 -17.790 1.00 75.98 338 GLU B O 1
ATOM 5637 N N . ALA B 1 338 ? 58.760 -26.908 -19.783 1.00 71.29 339 ALA B N 1
ATOM 5638 C CA . ALA B 1 338 ? 59.693 -26.125 -20.583 1.00 71.75 339 ALA B CA 1
ATOM 5639 C C . ALA B 1 338 ? 59.062 -24.819 -21.060 1.00 69.43 339 ALA B C 1
ATOM 5640 O O . ALA B 1 338 ? 59.669 -24.084 -21.836 1.00 70.14 339 ALA B O 1
ATOM 5642 N N . ASN B 1 339 ? 57.851 -24.537 -20.577 1.00 67.12 340 ASN B N 1
ATOM 5643 C CA . ASN B 1 339 ? 57.062 -23.353 -20.964 1.00 64.89 340 ASN B CA 1
ATOM 5644 C C . ASN B 1 339 ? 56.573 -23.390 -22.416 1.00 62.75 340 ASN B C 1
ATOM 5645 O O . ASN B 1 339 ? 56.478 -22.360 -23.088 1.00 62.28 340 ASN B O 1
ATOM 5650 N N . ILE B 1 340 ? 56.268 -24.592 -22.889 1.00 61.99 341 ILE B N 1
ATOM 5651 C CA . ILE B 1 340 ? 55.638 -24.783 -24.189 1.00 60.51 341 ILE B CA 1
ATOM 5652 C C . ILE B 1 340 ? 54.277 -25.429 -23.946 1.00 59.09 341 ILE B C 1
ATOM 5653 O O . ILE B 1 340 ? 54.191 -26.591 -23.542 1.00 59.57 341 ILE B O 1
ATOM 5658 N N . ILE B 1 341 ? 53.212 -24.665 -24.162 1.00 57.80 342 ILE B N 1
ATOM 5659 C CA . ILE B 1 341 ? 51.877 -25.176 -23.882 1.00 57.15 342 ILE B CA 1
ATOM 5660 C C . ILE B 1 341 ? 51.164 -25.642 -25.149 1.00 56.72 342 ILE B C 1
ATOM 5661 O O . ILE B 1 341 ? 51.017 -24.901 -26.122 1.00 56.34 342 ILE B O 1
ATOM 5666 N N . LEU B 1 342 ? 50.759 -26.905 -25.114 1.00 57.45 343 LEU B N 1
ATOM 5667 C CA . LEU B 1 342 ? 50.080 -27.572 -26.213 1.00 58.02 343 LEU B CA 1
ATOM 5668 C C . LEU B 1 342 ? 49.226 -28.675 -25.606 1.00 59.20 343 LEU B C 1
ATOM 5669 O O . LEU B 1 342 ? 49.344 -28.963 -24.410 1.00 59.65 343 LEU B O 1
ATOM 5674 N N . ASN B 1 343 ? 48.368 -29.292 -26.412 1.00 60.38 344 ASN B N 1
ATOM 5675 C CA . ASN B 1 343 ? 47.548 -30.390 -25.909 1.00 62.34 344 ASN B CA 1
ATOM 5676 C C . ASN B 1 343 ? 47.669 -31.684 -26.708 1.00 64.35 344 ASN B C 1
ATOM 5677 O O . ASN B 1 343 ? 47.822 -31.670 -27.934 1.00 64.49 344 ASN B O 1
ATOM 5682 N N . LYS B 1 344 ? 47.632 -32.798 -25.980 1.00 66.31 345 LYS B N 1
ATOM 5683 C CA . LYS B 1 344 ? 47.572 -34.131 -26.567 1.00 68.81 345 LYS B CA 1
ATOM 5684 C C . LYS B 1 344 ? 46.217 -34.310 -27.245 1.00 70.60 345 LYS B C 1
ATOM 5685 O O . LYS B 1 344 ? 45.231 -33.688 -26.846 1.00 70.37 345 LYS B O 1
ATOM 5691 N N . ASN B 1 345 ? 46.169 -35.147 -28.275 1.00 73.00 346 ASN B N 1
ATOM 5692 C CA . ASN B 1 345 ? 44.967 -35.260 -29.089 1.00 75.53 346 ASN B CA 1
ATOM 5693 C C . ASN B 1 345 ? 44.639 -36.685 -29.514 1.00 79.42 346 ASN B C 1
ATOM 5694 O O . ASN B 1 345 ? 45.530 -37.516 -29.692 1.00 80.15 346 ASN B O 1
ATOM 5699 N N . LEU B 1 346 ? 43.348 -36.952 -29.675 1.00 82.43 347 LEU B N 1
ATOM 5700 C CA . LEU B 1 346 ? 42.877 -38.235 -30.166 1.00 87.00 347 LEU B CA 1
ATOM 5701 C C . LEU B 1 346 ? 42.940 -38.268 -31.681 1.00 88.55 347 LEU B C 1
ATOM 5702 O O . LEU B 1 346 ? 42.144 -37.615 -32.360 1.00 89.44 347 LEU B O 1
ATOM 5707 N N . LEU B 1 347 ? 43.903 -39.019 -32.203 1.00 89.33 348 LEU B N 1
ATOM 5708 C CA . LEU B 1 347 ? 43.982 -39.272 -33.629 1.00 91.65 348 LEU B CA 1
ATOM 5709 C C . LEU B 1 347 ? 43.012 -40.398 -33.959 1.00 97.14 348 LEU B C 1
ATOM 5710 O O . LEU B 1 347 ? 42.937 -41.376 -33.214 1.00 99.00 348 LEU B O 1
ATOM 5715 N N . PRO B 1 348 ? 42.258 -40.257 -35.068 1.00 100.43 349 PRO B N 1
ATOM 5716 C CA . PRO B 1 348 ? 41.145 -41.140 -35.452 1.00 106.39 349 PRO B CA 1
ATOM 5717 C C . PRO B 1 348 ? 41.333 -42.640 -35.199 1.00 110.04 349 PRO B C 1
ATOM 5718 O O . PRO B 1 348 ? 40.345 -43.348 -35.004 1.00 114.61 349 PRO B O 1
ATOM 5722 N N . TRP B 1 349 ? 42.579 -43.107 -35.183 1.00 108.69 350 TRP B N 1
ATOM 5723 C CA . TRP B 1 349 ? 42.880 -44.543 -35.169 1.00 112.70 350 TRP B CA 1
ATOM 5724 C C . TRP B 1 349 ? 43.143 -45.102 -33.769 1.00 112.44 350 TRP B C 1
ATOM 5725 O O . TRP B 1 349 ? 43.579 -46.249 -33.623 1.00 115.03 350 TRP B O 1
ATOM 5736 N N . ASP B 1 350 ? 42.859 -44.299 -32.746 1.00 109.99 351 ASP B N 1
ATOM 5737 C CA . ASP B 1 350 ? 43.211 -44.634 -31.364 1.00 109.59 351 ASP B CA 1
ATOM 5738 C C . ASP B 1 350 ? 42.325 -45.689 -30.694 1.00 115.21 351 ASP B C 1
ATOM 5739 O O . ASP B 1 350 ? 41.522 -46.358 -31.350 1.00 120.14 351 ASP B O 1
ATOM 5744 N N . ASP B 1 351 ? 42.504 -45.831 -29.381 1.00 115.18 352 ASP B N 1
ATOM 5745 C CA . ASP B 1 351 ? 41.784 -46.804 -28.556 1.00 120.78 352 ASP B CA 1
ATOM 5746 C C . ASP B 1 351 ? 40.311 -46.443 -28.378 1.00 123.59 352 ASP B C 1
ATOM 5747 O O . ASP B 1 351 ? 39.891 -45.332 -28.726 1.00 120.77 352 ASP B O 1
ATOM 5752 N N . VAL B 1 352 ? 39.538 -47.387 -27.832 1.00 129.65 353 VAL B N 1
ATOM 5753 C CA . VAL B 1 352 ? 38.154 -47.138 -27.409 1.00 133.15 353 VAL B CA 1
ATOM 5754 C C . VAL B 1 352 ? 38.090 -45.830 -26.609 1.00 128.26 353 VAL B C 1
ATOM 5755 O O . VAL B 1 352 ? 38.935 -45.587 -25.744 1.00 124.96 353 VAL B O 1
ATOM 5759 N N . ASN B 1 353 ? 37.091 -45.003 -26.918 1.00 128.36 354 ASN B N 1
ATOM 5760 C CA . ASN B 1 353 ? 37.059 -43.574 -26.548 1.00 123.16 354 ASN B CA 1
ATOM 5761 C C . ASN B 1 353 ? 36.990 -43.597 -25.006 1.00 123.70 354 ASN B C 1
ATOM 5762 O O . ASN B 1 353 ? 35.941 -43.329 -24.407 1.00 126.33 354 ASN B O 1
ATOM 5767 N N . ASN B 1 354 ? 38.119 -43.916 -24.379 1.00 121.61 355 ASN B N 1
ATOM 5768 C CA . ASN B 1 354 ? 38.534 -43.593 -23.018 1.00 119.86 355 ASN B CA 1
ATOM 5769 C C . ASN B 1 354 ? 40.058 -43.589 -22.978 1.00 115.60 355 ASN B C 1
ATOM 5770 O O . ASN B 1 354 ? 40.697 -44.610 -22.705 1.00 118.06 355 ASN B O 1
ATOM 5775 N N . SER B 1 355 ? 40.633 -42.428 -23.272 1.00 109.45 356 SER B N 1
ATOM 5776 C CA . SER B 1 355 ? 42.056 -42.339 -23.569 1.00 105.39 356 SER B CA 1
ATOM 5777 C C . SER B 1 355 ? 42.831 -41.408 -22.641 1.00 101.19 356 SER B C 1
ATOM 5778 O O . SER B 1 355 ? 42.915 -40.195 -22.870 1.00 96.97 356 SER B O 1
ATOM 5781 N N . ASP B 1 356 ? 43.396 -41.998 -21.593 1.00 102.63 357 ASP B N 1
ATOM 5782 C CA . ASP B 1 356 ? 44.394 -41.331 -20.767 1.00 99.34 357 ASP B CA 1
ATOM 5783 C C . ASP B 1 356 ? 45.701 -41.179 -21.553 1.00 95.73 357 ASP B C 1
ATOM 5784 O O . ASP B 1 356 ? 46.456 -40.224 -21.343 1.00 92.26 357 ASP B O 1
ATOM 5789 N N . ASN B 1 357 ? 45.946 -42.124 -22.462 1.00 96.69 358 ASN B N 1
ATOM 5790 C CA . ASN B 1 357 ? 47.143 -42.132 -23.301 1.00 93.86 358 ASN B CA 1
ATOM 5791 C C . ASN B 1 357 ? 46.809 -42.087 -24.799 1.00 92.44 358 ASN B C 1
ATOM 5792 O O . ASN B 1 357 ? 46.688 -43.134 -25.441 1.00 95.35 358 ASN B O 1
ATOM 5797 N N . PRO B 1 358 ? 46.651 -40.870 -25.359 1.00 88.29 359 PRO B N 1
ATOM 5798 C CA . PRO B 1 358 ? 46.368 -40.717 -26.788 1.00 87.33 359 PRO B CA 1
ATOM 5799 C C . PRO B 1 358 ? 47.639 -40.739 -27.639 1.00 85.33 359 PRO B C 1
ATOM 5800 O O . PRO B 1 358 ? 48.745 -40.734 -27.097 1.00 84.23 359 PRO B O 1
ATOM 5804 N N . SER B 1 359 ? 47.470 -40.753 -28.959 1.00 85.19 360 SER B N 1
ATOM 5805 C CA . SER B 1 359 ? 48.593 -40.871 -29.888 1.00 84.13 360 SER B CA 1
ATOM 5806 C C . SER B 1 359 ? 49.141 -39.531 -30.371 1.00 80.46 360 SER B C 1
ATOM 5807 O O . SER B 1 359 ? 50.333 -39.412 -30.649 1.00 79.54 360 SER B O 1
ATOM 5810 N N . GLY B 1 360 ? 48.275 -38.529 -30.473 1.00 78.76 361 GLY B N 1
ATOM 5811 C CA . GLY B 1 360 ? 48.637 -37.282 -31.136 1.00 76.02 361 GLY B CA 1
ATOM 5812 C C . GLY B 1 360 ? 48.901 -36.071 -30.266 1.00 72.68 361 GLY B C 1
ATOM 5813 O O . GLY B 1 360 ? 48.505 -36.022 -29.104 1.00 72.20 361 GLY B O 1
ATOM 5814 N N . ILE B 1 361 ? 49.593 -35.100 -30.854 1.00 70.72 362 ILE B N 1
ATOM 5815 C CA . ILE B 1 361 ? 49.785 -33.785 -30.268 1.00 67.94 362 ILE B CA 1
ATOM 5816 C C . ILE B 1 361 ? 49.299 -32.751 -31.278 1.00 67.48 362 ILE B C 1
ATOM 5817 O O . ILE B 1 361 ? 49.659 -32.806 -32.455 1.00 68.60 362 ILE B O 1
ATOM 5822 N N . ARG B 1 362 ? 48.462 -31.826 -30.815 1.00 66.13 363 ARG B N 1
ATOM 5823 C CA . ARG B 1 362 ? 47.884 -30.810 -31.682 1.00 65.98 363 ARG B CA 1
ATOM 5824 C C . ARG B 1 362 ? 48.488 -29.447 -31.388 1.00 63.99 363 ARG B C 1
ATOM 5825 O O . ARG B 1 362 ? 48.630 -29.058 -30.228 1.00 62.52 363 ARG B O 1
ATOM 5833 N N . LEU B 1 363 ? 48.842 -28.732 -32.453 1.00 64.59 364 LEU B N 1
ATOM 5834 C CA . LEU B 1 363 ? 49.453 -27.413 -32.355 1.00 63.39 364 LEU B CA 1
ATOM 5835 C C . LEU B 1 363 ? 48.611 -26.388 -33.087 1.00 64.04 364 LEU B C 1
ATOM 5836 O O . LEU B 1 363 ? 47.878 -26.728 -34.013 1.00 66.02 364 LEU B O 1
ATOM 5841 N N . GLY B 1 364 ? 48.721 -25.134 -32.660 1.00 62.92 365 GLY B N 1
ATOM 5842 C CA . GLY B 1 364 ? 48.039 -24.016 -33.304 1.00 63.75 365 GLY B CA 1
ATOM 5843 C C . GLY B 1 364 ? 48.929 -22.790 -33.324 1.00 63.71 365 GLY B C 1
ATOM 5844 O O . GLY B 1 364 ? 49.470 -22.392 -32.290 1.00 62.29 365 GLY B O 1
ATOM 5845 N N . THR B 1 365 ? 49.071 -22.184 -34.499 1.00 65.87 366 THR B N 1
ATOM 5846 C CA . THR B 1 365 ? 49.975 -21.049 -34.682 1.00 66.67 366 THR B CA 1
ATOM 5847 C C . THR B 1 365 ? 49.295 -19.685 -34.551 1.00 66.87 366 THR B C 1
ATOM 5848 O O . THR B 1 365 ? 49.946 -18.647 -34.688 1.00 68.10 366 THR B O 1
ATOM 5852 N N . GLN B 1 366 ? 47.993 -19.689 -34.277 1.00 66.06 367 GLN B N 1
ATOM 5853 C CA . GLN B 1 366 ? 47.199 -18.455 -34.265 1.00 66.76 367 GLN B CA 1
ATOM 5854 C C . GLN B 1 366 ? 47.609 -17.418 -33.214 1.00 65.23 367 GLN B C 1
ATOM 5855 O O . GLN B 1 366 ? 47.612 -16.220 -33.506 1.00 66.81 367 GLN B O 1
ATOM 5861 N N . GLU B 1 367 ? 47.962 -17.864 -32.010 1.00 62.66 368 GLU B N 1
ATOM 5862 C CA . GLU B 1 367 ? 48.387 -16.930 -30.965 1.00 61.71 368 GLU B CA 1
ATOM 5863 C C . GLU B 1 367 ? 49.796 -16.394 -31.231 1.00 63.19 368 GLU B C 1
ATOM 5864 O O . GLU B 1 367 ? 50.025 -15.185 -31.160 1.00 64.47 368 GLU B O 1
ATOM 5870 N N . CYS B 1 368 ? 50.725 -17.291 -31.553 1.00 63.43 369 CYS B N 1
ATOM 5871 C CA . CYS B 1 368 ? 52.099 -16.913 -31.887 1.00 65.44 369 CYS B CA 1
ATOM 5872 C C . CYS B 1 368 ? 52.172 -15.899 -33.028 1.00 68.45 369 CYS B C 1
ATOM 5873 O O . CYS B 1 368 ? 53.022 -15.007 -33.015 1.00 70.67 369 CYS B O 1
ATOM 5876 N N . THR B 1 369 ? 51.279 -16.039 -34.007 1.00 69.04 370 THR B N 1
ATOM 5877 C CA . THR B 1 369 ? 51.180 -15.090 -35.111 1.00 72.34 370 THR B CA 1
ATOM 5878 C C . THR B 1 369 ? 50.759 -13.704 -34.607 1.00 72.55 370 THR B C 1
ATOM 5879 O O . THR B 1 369 ? 51.265 -12.686 -35.082 1.00 75.68 370 THR B O 1
ATOM 5883 N N . ARG B 1 370 ? 49.845 -13.681 -33.639 1.00 69.59 371 ARG B N 1
ATOM 5884 C CA . ARG B 1 370 ? 49.384 -12.436 -33.020 1.00 69.60 371 ARG B CA 1
ATOM 5885 C C . ARG B 1 370 ? 50.458 -11.720 -32.199 1.00 69.97 371 ARG B C 1
ATOM 5886 O O . ARG B 1 370 ? 50.464 -10.491 -32.125 1.00 71.78 371 ARG B O 1
ATOM 5894 N N . LEU B 1 371 ? 51.356 -12.484 -31.580 1.00 68.65 372 LEU B N 1
ATOM 5895 C CA . LEU B 1 371 ? 52.460 -11.893 -30.824 1.00 69.84 372 LEU B CA 1
ATOM 5896 C C . LEU B 1 371 ? 53.613 -11.450 -31.733 1.00 74.07 372 LEU B C 1
ATOM 5897 O O . LEU B 1 371 ? 54.561 -10.798 -31.282 1.00 76.28 372 LEU B O 1
ATOM 5902 N N . GLY B 1 372 ? 53.518 -11.795 -33.014 1.00 75.74 373 GLY B N 1
ATOM 5903 C CA . GLY B 1 372 ? 54.452 -11.302 -34.019 1.00 80.54 373 GLY B CA 1
ATOM 5904 C C . GLY B 1 372 ? 55.557 -12.272 -34.370 1.00 81.65 373 GLY B C 1
ATOM 5905 O O . GLY B 1 372 ? 56.696 -11.870 -34.600 1.00 85.36 373 GLY B O 1
ATOM 5906 N N . MET B 1 373 ? 55.221 -13.556 -34.408 1.00 78.94 374 MET B N 1
ATOM 5907 C CA . MET B 1 373 ? 56.173 -14.575 -34.822 1.00 79.98 374 MET B CA 1
ATOM 5908 C C . MET B 1 373 ? 55.969 -14.891 -36.294 1.00 82.53 374 MET B C 1
ATOM 5909 O O . MET B 1 373 ? 54.832 -15.036 -36.755 1.00 81.60 374 MET B O 1
ATOM 5914 N N . LYS B 1 374 ? 57.077 -14.978 -37.025 1.00 86.32 375 LYS B N 1
ATOM 5915 C CA . LYS B 1 374 ? 57.045 -15.238 -38.460 1.00 89.73 375 LYS B CA 1
ATOM 5916 C C . LYS B 1 374 ? 57.551 -16.647 -38.776 1.00 89.28 375 LYS B C 1
ATOM 5917 O O . LYS B 1 374 ? 57.810 -17.437 -37.867 1.00 86.14 375 LYS B O 1
ATOM 5923 N N . GLU B 1 375 ? 57.686 -16.953 -40.065 1.00 92.88 376 GLU B N 1
ATOM 5924 C CA . GLU B 1 375 ? 58.055 -18.296 -40.523 1.00 92.89 376 GLU B CA 1
ATOM 5925 C C . GLU B 1 375 ? 59.396 -18.781 -39.976 1.00 93.14 376 GLU B C 1
ATOM 5926 O O . GLU B 1 375 ? 59.560 -19.970 -39.704 1.00 91.02 376 GLU B O 1
ATOM 5932 N N . LYS B 1 376 ? 60.338 -17.857 -39.806 1.00 96.28 377 LYS B N 1
ATOM 5933 C CA . LYS B 1 376 ? 61.650 -18.172 -39.244 1.00 97.40 377 LYS B CA 1
ATOM 5934 C C . LYS B 1 376 ? 61.566 -18.467 -37.743 1.00 92.93 377 LYS B C 1
ATOM 5935 O O . LYS B 1 376 ? 62.354 -19.252 -37.214 1.00 92.49 377 LYS B O 1
ATOM 5941 N N . GLU B 1 377 ? 60.602 -17.843 -37.067 1.00 90.08 378 GLU B N 1
ATOM 5942 C CA . GLU B 1 377 ? 60.389 -18.057 -35.631 1.00 86.19 378 GLU B CA 1
ATOM 5943 C C . GLU B 1 377 ? 59.815 -19.434 -35.316 1.00 82.36 378 GLU B C 1
ATOM 5944 O O . GLU B 1 377 ? 60.063 -19.985 -34.240 1.00 80.25 378 GLU B O 1
ATOM 5950 N N . MET B 1 378 ? 59.052 -19.979 -36.262 1.00 82.09 379 MET B N 1
ATOM 5951 C CA . MET B 1 378 ? 58.481 -21.320 -36.151 1.00 79.39 379 MET B CA 1
ATOM 5952 C C . MET B 1 378 ? 59.573 -22.383 -36.107 1.00 80.30 379 MET B C 1
ATOM 5953 O O . MET B 1 378 ? 59.437 -23.395 -35.416 1.00 77.90 379 MET B O 1
ATOM 5958 N N . GLU B 1 379 ? 60.649 -22.144 -36.855 1.00 84.14 380 GLU B N 1
ATOM 5959 C CA . GLU B 1 379 ? 61.798 -23.042 -36.889 1.00 85.86 380 GLU B CA 1
ATOM 5960 C C . GLU B 1 379 ? 62.453 -23.143 -35.514 1.00 84.64 380 GLU B C 1
ATOM 5961 O O . GLU B 1 379 ? 62.769 -24.241 -35.050 1.00 83.62 380 GLU B O 1
ATOM 5967 N N . GLU B 1 380 ? 62.640 -21.994 -34.869 1.00 85.17 381 GLU B N 1
ATOM 5968 C CA . GLU B 1 380 ? 63.166 -21.939 -33.506 1.00 84.55 381 GLU B CA 1
ATOM 5969 C C . GLU B 1 380 ? 62.289 -22.736 -32.537 1.00 80.05 381 GLU B C 1
ATOM 5970 O O . GLU B 1 380 ? 62.803 -23.510 -31.730 1.00 79.82 381 GLU B O 1
ATOM 5976 N N . ILE B 1 381 ? 60.973 -22.549 -32.637 1.00 76.93 382 ILE B N 1
ATOM 5977 C CA . ILE B 1 381 ? 60.009 -23.295 -31.825 1.00 73.24 382 ILE B CA 1
ATOM 5978 C C . ILE B 1 381 ? 60.159 -24.807 -32.025 1.00 72.90 382 ILE B C 1
ATOM 5979 O O . ILE B 1 381 ? 60.258 -25.564 -31.053 1.00 71.95 382 ILE B O 1
ATOM 5984 N N . ALA B 1 382 ? 60.195 -25.232 -33.288 1.00 74.12 383 ALA B N 1
ATOM 5985 C CA . ALA B 1 382 ? 60.336 -26.645 -33.639 1.00 74.05 383 ALA B CA 1
ATOM 5986 C C . ALA B 1 382 ? 61.643 -27.243 -33.121 1.00 75.79 383 ALA B C 1
ATOM 5987 O O . ALA B 1 382 ? 61.703 -28.432 -32.810 1.00 75.36 383 ALA B O 1
ATOM 5989 N N . GLU B 1 383 ? 62.678 -26.411 -33.028 1.00 78.21 384 GLU B N 1
ATOM 5990 C CA . GLU B 1 383 ? 63.967 -26.827 -32.476 1.00 80.55 384 GLU B CA 1
ATOM 5991 C C . GLU B 1 383 ? 63.881 -27.077 -30.966 1.00 78.90 384 GLU B C 1
ATOM 5992 O O . GLU B 1 383 ? 64.469 -28.042 -30.461 1.00 79.82 384 GLU B O 1
ATOM 5998 N N . PHE B 1 384 ? 63.147 -26.214 -30.260 1.00 76.66 385 PHE B N 1
ATOM 5999 C CA . PHE B 1 384 ? 62.872 -26.406 -28.833 1.00 75.13 385 PHE B CA 1
ATOM 6000 C C . PHE B 1 384 ? 62.135 -27.722 -28.595 1.00 72.89 385 PHE B C 1
ATOM 6001 O O . PHE B 1 384 ? 62.420 -28.445 -27.636 1.00 73.40 385 PHE B O 1
ATOM 6009 N N . MET B 1 385 ? 61.191 -28.021 -29.484 1.00 70.81 386 MET B N 1
ATOM 6010 C CA . MET B 1 385 ? 60.418 -29.251 -29.419 1.00 69.18 386 MET B CA 1
ATOM 6011 C C . MET B 1 385 ? 61.254 -30.498 -29.720 1.00 71.20 386 MET B C 1
ATOM 6012 O O . MET B 1 385 ? 60.991 -31.568 -29.171 1.00 71.01 386 MET B O 1
ATOM 6017 N N . LYS B 1 386 ? 62.257 -30.350 -30.584 1.00 73.45 387 LYS B N 1
ATOM 6018 C CA . LYS B 1 386 ? 63.167 -31.444 -30.914 1.00 75.69 387 LYS B CA 1
ATOM 6019 C C . LYS B 1 386 ? 64.066 -31.798 -29.730 1.00 77.43 387 LYS B C 1
ATOM 6020 O O . LYS B 1 386 ? 64.300 -32.975 -29.451 1.00 78.42 387 LYS B O 1
ATOM 6026 N N . ARG B 1 387 ? 64.562 -30.771 -29.044 1.00 78.27 388 ARG B N 1
ATOM 6027 C CA . ARG B 1 387 ? 65.480 -30.941 -27.916 1.00 80.75 388 ARG B CA 1
ATOM 6028 C C . ARG B 1 387 ? 64.859 -31.727 -26.758 1.00 79.84 388 ARG B C 1
ATOM 6029 O O . ARG B 1 387 ? 65.543 -32.522 -26.104 1.00 82.33 388 ARG B O 1
ATOM 6037 N N . ILE B 1 388 ? 63.567 -31.504 -26.522 1.00 76.74 389 ILE B N 1
ATOM 6038 C CA . ILE B 1 388 ? 62.815 -32.218 -25.488 1.00 76.06 389 ILE B CA 1
ATOM 6039 C C . ILE B 1 388 ? 62.504 -33.651 -25.921 1.00 76.30 389 ILE B C 1
ATOM 6040 O O . ILE B 1 388 ? 62.779 -34.602 -25.188 1.00 78.24 389 ILE B O 1
ATOM 6045 N N . ALA B 1 389 ? 61.939 -33.785 -27.119 1.00 74.96 390 ALA B N 1
ATOM 6046 C CA . ALA B 1 389 ? 61.373 -35.047 -27.597 1.00 75.15 390 ALA B CA 1
ATOM 6047 C C . ALA B 1 389 ? 62.392 -36.047 -28.145 1.00 78.13 390 ALA B C 1
ATOM 6048 O O . ALA B 1 389 ? 62.216 -37.258 -27.988 1.00 79.27 390 ALA B O 1
ATOM 6050 N N . ILE B 1 390 ? 63.442 -35.547 -28.792 1.00 79.82 391 ILE B N 1
ATOM 6051 C CA . ILE B 1 390 ? 64.405 -36.418 -29.471 1.00 82.84 391 ILE B CA 1
ATOM 6052 C C . ILE B 1 390 ? 65.784 -36.421 -28.801 1.00 86.35 391 ILE B C 1
ATOM 6053 O O . ILE B 1 390 ? 66.335 -37.488 -28.518 1.00 88.79 391 ILE B O 1
ATOM 6058 N N . ASP B 1 391 ? 66.325 -35.232 -28.542 1.00 87.16 392 ASP B N 1
ATOM 6059 C CA . ASP B 1 391 ? 67.637 -35.096 -27.906 1.00 91.15 392 ASP B CA 1
ATOM 6060 C C . ASP B 1 391 ? 67.611 -35.480 -26.428 1.00 92.34 392 ASP B C 1
ATOM 6061 O O . ASP B 1 391 ? 68.664 -35.686 -25.823 1.00 96.15 392 ASP B O 1
ATOM 6066 N N . LYS B 1 392 ? 66.405 -35.571 -25.863 1.00 89.75 393 LYS B N 1
ATOM 6067 C CA . LYS B 1 392 ? 66.185 -35.932 -24.452 1.00 91.16 393 LYS B CA 1
ATOM 6068 C C . LYS B 1 392 ? 66.920 -35.011 -23.476 1.00 93.83 393 LYS B C 1
ATOM 6069 O O . LYS B 1 392 ? 67.466 -35.453 -22.462 1.00 97.14 393 LYS B O 1
ATOM 6075 N N . GLU B 1 393 ? 66.921 -33.723 -23.804 1.00 93.00 394 GLU B N 1
ATOM 6076 C CA . GLU B 1 393 ? 67.479 -32.686 -22.949 1.00 95.69 394 GLU B CA 1
ATOM 6077 C C . GLU B 1 393 ? 66.470 -32.353 -21.851 1.00 94.11 394 GLU B C 1
ATOM 6078 O O . GLU B 1 393 ? 65.266 -32.287 -22.112 1.00 90.18 394 GLU B O 1
ATOM 6084 N N . LYS B 1 394 ? 66.964 -32.154 -20.628 1.00 97.83 395 LYS B N 1
ATOM 6085 C CA . LYS B 1 394 ? 66.113 -31.813 -19.483 1.00 97.30 395 LYS B CA 1
ATOM 6086 C C . LYS B 1 394 ? 65.226 -30.610 -19.805 1.00 93.59 395 LYS B C 1
ATOM 6087 O O . LYS B 1 394 ? 65.730 -29.578 -20.255 1.00 93.97 395 LYS B O 1
ATOM 6093 N N . PRO B 1 395 ? 63.901 -30.747 -19.586 1.00 90.48 396 PRO B N 1
ATOM 6094 C CA . PRO B 1 395 ? 62.929 -29.693 -19.893 1.00 86.92 396 PRO B CA 1
ATOM 6095 C C . PRO B 1 395 ? 63.144 -28.418 -19.083 1.00 88.46 396 PRO B C 1
ATOM 6096 O O . PRO B 1 395 ? 62.776 -27.334 -19.534 1.00 86.41 396 PRO B O 1
ATOM 6100 N N . GLU B 1 396 ? 63.742 -28.558 -17.903 1.00 92.55 397 GLU B N 1
ATOM 6101 C CA . GLU B 1 396 ? 64.059 -27.425 -17.039 1.00 95.13 397 GLU B CA 1
ATOM 6102 C C . GLU B 1 396 ? 65.212 -26.595 -17.603 1.00 97.62 397 GLU B C 1
ATOM 6103 O O . GLU B 1 396 ? 65.343 -25.409 -17.288 1.00 98.70 397 GLU B O 1
ATOM 6109 N N . LYS B 1 397 ? 66.039 -27.229 -18.436 1.00 98.92 398 LYS B N 1
ATOM 6110 C CA . LYS B 1 397 ? 67.174 -26.567 -19.079 1.00 101.89 398 LYS B CA 1
ATOM 6111 C C . LYS B 1 397 ? 66.747 -25.825 -20.345 1.00 98.46 398 LYS B C 1
ATOM 6112 O O . LYS B 1 397 ? 67.245 -24.735 -20.629 1.00 100.33 398 LYS B O 1
ATOM 6118 N N . VAL B 1 398 ? 65.826 -26.424 -21.098 1.00 94.12 399 VAL B N 1
ATOM 6119 C CA . VAL B 1 398 ? 65.291 -25.825 -22.324 1.00 91.01 399 VAL B CA 1
ATOM 6120 C C . VAL B 1 398 ? 64.403 -24.632 -21.970 1.00 88.97 399 VAL B C 1
ATOM 6121 O O . VAL B 1 398 ? 64.294 -23.675 -22.738 1.00 88.34 399 VAL B O 1
ATOM 6125 N N . ARG B 1 399 ? 63.789 -24.707 -20.790 1.00 88.49 400 ARG B N 1
ATOM 6126 C CA . ARG B 1 399 ? 62.966 -23.640 -20.217 1.00 87.08 400 ARG B CA 1
ATOM 6127 C C . ARG B 1 399 ? 63.630 -22.265 -20.336 1.00 89.53 400 ARG B C 1
ATOM 6128 O O . ARG B 1 399 ? 62.977 -21.283 -20.696 1.00 87.57 400 ARG B O 1
ATOM 6136 N N . GLU B 1 400 ? 64.929 -22.217 -20.037 1.00 94.23 401 GLU B N 1
ATOM 6137 C CA . GLU B 1 400 ? 65.718 -20.982 -20.060 1.00 97.80 401 GLU B CA 1
ATOM 6138 C C . GLU B 1 400 ? 65.749 -20.324 -21.439 1.00 96.72 401 GLU B C 1
ATOM 6139 O O . GLU B 1 400 ? 65.597 -19.105 -21.555 1.00 97.36 401 GLU B O 1
ATOM 6145 N N . ASP B 1 401 ? 65.945 -21.136 -22.475 1.00 95.43 402 ASP B N 1
ATOM 6146 C CA . ASP B 1 401 ? 65.942 -20.655 -23.853 1.00 94.73 402 ASP B CA 1
ATOM 6147 C C . ASP B 1 401 ? 64.537 -20.281 -24.324 1.00 89.78 402 ASP B C 1
ATOM 6148 O O . ASP B 1 401 ? 64.369 -19.354 -25.118 1.00 89.91 402 ASP B O 1
ATOM 6153 N N . VAL B 1 402 ? 63.536 -21.007 -23.829 1.00 85.86 403 VAL B N 1
ATOM 6154 C CA . VAL B 1 402 ? 62.145 -20.786 -24.229 1.00 81.48 403 VAL B CA 1
ATOM 6155 C C . VAL B 1 402 ? 61.612 -19.455 -23.702 1.00 81.18 403 VAL B C 1
ATOM 6156 O O . VAL B 1 402 ? 60.978 -18.701 -24.445 1.00 79.82 403 VAL B O 1
ATOM 6160 N N . LYS B 1 403 ? 61.880 -19.165 -22.431 1.00 82.79 404 LYS B N 1
ATOM 6161 C CA . LYS B 1 403 ? 61.419 -17.915 -21.828 1.00 82.97 404 LYS B CA 1
ATOM 6162 C C . LYS B 1 403 ? 62.151 -16.687 -22.379 1.00 86.26 404 LYS B C 1
ATOM 6163 O O . LYS B 1 403 ? 61.563 -15.613 -22.481 1.00 85.66 404 LYS B O 1
ATOM 6169 N N . GLU B 1 404 ? 63.421 -16.855 -22.745 1.00 90.09 405 GLU B N 1
ATOM 6170 C CA . GLU B 1 404 ? 64.184 -15.787 -23.399 1.00 94.04 405 GLU B CA 1
ATOM 6171 C C . GLU B 1 404 ? 63.638 -15.477 -24.793 1.00 92.14 405 GLU B C 1
ATOM 6172 O O . GLU B 1 404 ? 63.587 -14.316 -25.204 1.00 94.00 405 GLU B O 1
ATOM 6178 N N . PHE B 1 405 ? 63.232 -16.523 -25.509 1.00 88.94 406 PHE B N 1
ATOM 6179 C CA . PHE B 1 405 ? 62.646 -16.386 -26.840 1.00 87.31 406 PHE B CA 1
ATOM 6180 C C . PHE B 1 405 ? 61.242 -15.787 -26.768 1.00 83.82 406 PHE B C 1
ATOM 6181 O O . PHE B 1 405 ? 60.885 -14.940 -27.586 1.00 84.41 406 PHE B O 1
ATOM 6189 N N . ALA B 1 406 ? 60.462 -16.226 -25.782 1.00 80.65 407 ALA B N 1
ATOM 6190 C CA . ALA B 1 406 ? 59.064 -15.813 -25.647 1.00 77.41 407 ALA B CA 1
ATOM 6191 C C . ALA B 1 406 ? 58.896 -14.361 -25.198 1.00 78.93 407 ALA B C 1
ATOM 6192 O O . ALA B 1 406 ? 58.011 -13.659 -25.692 1.00 77.78 407 ALA B O 1
ATOM 6194 N N . LYS B 1 407 ? 59.742 -13.923 -24.265 1.00 82.01 408 LYS B N 1
ATOM 6195 C CA . LYS B 1 407 ? 59.754 -12.533 -23.797 1.00 84.45 408 LYS B CA 1
ATOM 6196 C C . LYS B 1 407 ? 59.788 -11.542 -24.959 1.00 86.50 408 LYS B C 1
ATOM 6197 O O . LYS B 1 407 ? 59.088 -10.531 -24.936 1.00 86.38 408 LYS B O 1
ATOM 6203 N N . GLU B 1 408 ? 60.595 -11.855 -25.974 1.00 88.79 409 GLU B N 1
ATOM 6204 C CA . GLU B 1 408 ? 60.814 -10.978 -27.130 1.00 91.94 409 GLU B CA 1
ATOM 6205 C C . GLU B 1 408 ? 59.572 -10.765 -28.005 1.00 89.13 409 GLU B C 1
ATOM 6206 O O . GLU B 1 408 ? 59.595 -9.953 -28.934 1.00 91.91 409 GLU B O 1
ATOM 6212 N N . TYR B 1 409 ? 58.499 -11.494 -27.706 1.00 84.21 410 TYR B N 1
ATOM 6213 C CA . TYR B 1 409 ? 57.253 -11.394 -28.461 1.00 81.72 410 TYR B CA 1
ATOM 6214 C C . TYR B 1 409 ? 56.060 -11.234 -27.518 1.00 78.21 410 TYR B C 1
ATOM 6215 O O . TYR B 1 409 ? 55.201 -12.115 -27.423 1.00 74.82 410 TYR B O 1
ATOM 6224 N N . SER B 1 410 ? 56.021 -10.106 -26.815 1.00 79.35 411 SER B N 1
ATOM 6225 C CA . SER B 1 410 ? 54.930 -9.810 -25.892 1.00 76.46 411 SER B CA 1
ATOM 6226 C C . SER B 1 410 ? 54.142 -8.576 -26.337 1.00 77.27 411 SER B C 1
ATOM 6227 O O . SER B 1 410 ? 53.533 -7.878 -25.521 1.00 76.70 411 SER B O 1
ATOM 6230 N N . THR B 1 411 ? 54.153 -8.330 -27.645 1.00 78.89 412 THR B N 1
ATOM 6231 C CA . THR B 1 411 ? 53.468 -7.186 -28.243 1.00 80.44 412 THR B CA 1
ATOM 6232 C C . THR B 1 411 ? 52.383 -7.652 -29.216 1.00 78.54 412 THR B C 1
ATOM 6233 O O . THR B 1 411 ? 52.629 -8.497 -30.078 1.00 78.55 412 THR B O 1
ATOM 6237 N N . ILE B 1 412 ? 51.184 -7.098 -29.065 1.00 77.33 413 ILE B N 1
ATOM 6238 C CA . ILE B 1 412 ? 50.040 -7.500 -29.880 1.00 76.04 413 ILE B CA 1
ATOM 6239 C C . ILE B 1 412 ? 50.093 -6.894 -31.283 1.00 79.97 413 ILE B C 1
ATOM 6240 O O . ILE B 1 412 ? 50.029 -5.673 -31.460 1.00 83.15 413 ILE B O 1
ATOM 6245 N N . HIS B 1 413 ? 50.237 -7.768 -32.273 1.00 80.27 414 HIS B N 1
ATOM 6246 C CA . HIS B 1 413 ? 50.235 -7.370 -33.676 1.00 84.25 414 HIS B CA 1
ATOM 6247 C C . HIS B 1 413 ? 48.815 -7.451 -34.241 1.00 83.89 414 HIS B C 1
ATOM 6248 O O . HIS B 1 413 ? 47.885 -7.854 -33.542 1.00 80.31 414 HIS B O 1
ATOM 6255 N N . TYR B 1 414 ? 48.667 -7.053 -35.504 1.00 88.19 415 TYR B N 1
ATOM 6256 C CA . TYR B 1 414 ? 47.389 -7.069 -36.229 1.00 89.33 415 TYR B CA 1
ATOM 6257 C C . TYR B 1 414 ? 46.239 -6.419 -35.459 1.00 87.93 415 TYR B C 1
ATOM 6258 O O . TYR B 1 414 ? 45.152 -6.989 -35.337 1.00 86.02 415 TYR B O 1
ATOM 6267 N N . SER B 1 415 ? 46.501 -5.219 -34.944 1.00 89.49 416 SER B N 1
ATOM 6268 C CA . SER B 1 415 ? 45.507 -4.426 -34.228 1.00 88.84 416 SER B CA 1
ATOM 6269 C C . SER B 1 415 ? 45.836 -2.944 -34.361 1.00 93.22 416 SER B C 1
ATOM 6270 O O . SER B 1 415 ? 46.931 -2.580 -34.796 1.00 96.49 416 SER B O 1
ATOM 6273 N N . PHE B 1 416 ? 44.883 -2.096 -33.983 1.00 93.85 417 PHE B N 1
ATOM 6274 C CA . PHE B 1 416 ? 45.065 -0.647 -34.018 1.00 98.08 417 PHE B CA 1
ATOM 6275 C C . PHE B 1 416 ? 45.943 -0.178 -32.861 1.00 97.31 417 PHE B C 1
ATOM 6276 O O . PHE B 1 416 ? 46.644 0.829 -32.970 1.00 101.41 417 PHE B O 1
ATOM 6284 N N . ASP B 1 417 ? 45.897 -0.925 -31.761 1.00 92.82 418 ASP B N 1
ATOM 6285 C CA . ASP B 1 417 ? 46.685 -0.636 -30.567 1.00 92.16 418 ASP B CA 1
ATOM 6286 C C . ASP B 1 417 ? 47.781 -1.689 -30.366 1.00 90.44 418 ASP B C 1
ATOM 6287 O O . ASP B 1 417 ? 47.546 -2.751 -29.778 1.00 86.34 418 ASP B O 1
ATOM 6292 N N . GLU B 1 418 ? 48.977 -1.396 -30.875 1.00 94.19 419 GLU B N 1
ATOM 6293 C CA . GLU B 1 418 ? 50.123 -2.297 -30.730 1.00 93.30 419 GLU B CA 1
ATOM 6294 C C . GLU B 1 418 ? 50.763 -2.137 -29.347 1.00 92.06 419 GLU B C 1
ATOM 6295 O O . GLU B 1 418 ? 51.854 -1.573 -29.211 1.00 95.72 419 GLU B O 1
ATOM 6301 N N . GLY B 1 419 ? 50.071 -2.638 -28.326 1.00 87.50 420 GLY B N 1
ATOM 6302 C CA . GLY B 1 419 ? 50.503 -2.484 -26.937 1.00 86.33 420 GLY B CA 1
ATOM 6303 C C . GLY B 1 419 ? 51.025 -3.754 -26.288 1.00 83.14 420 GLY B C 1
ATOM 6304 O O . GLY B 1 419 ? 51.203 -4.782 -26.950 1.00 81.70 420 GLY B O 1
ATOM 6305 N N . ASP B 1 420 ? 51.268 -3.668 -24.981 1.00 82.28 421 ASP B N 1
ATOM 6306 C CA . ASP B 1 420 ? 51.801 -4.778 -24.192 1.00 79.91 421 ASP B CA 1
ATOM 6307 C C . ASP B 1 420 ? 50.703 -5.771 -23.817 1.00 75.29 421 ASP B C 1
ATOM 6308 O O . ASP B 1 420 ? 49.835 -5.471 -22.997 1.00 74.02 421 ASP B O 1
ATOM 6313 N N . GLY B 1 421 ? 50.737 -6.948 -24.435 1.00 73.17 422 GLY B N 1
ATOM 6314 C CA . GLY B 1 421 ? 49.877 -8.055 -24.021 1.00 69.27 422 GLY B CA 1
ATOM 6315 C C . GLY B 1 421 ? 50.484 -8.664 -22.777 1.00 68.54 422 GLY B C 1
ATOM 6316 O O . GLY B 1 421 ? 51.701 -8.609 -22.597 1.00 71.01 422 GLY B O 1
ATOM 6317 N N . PHE B 1 422 ? 49.648 -9.248 -21.922 1.00 65.80 423 PHE B N 1
ATOM 6318 C CA . PHE B 1 422 ? 50.079 -9.781 -20.614 1.00 65.50 423 PHE B CA 1
ATOM 6319 C C . PHE B 1 422 ? 50.306 -8.676 -19.585 1.00 67.47 423 PHE B C 1
ATOM 6320 O O . PHE B 1 422 ? 50.691 -8.941 -18.439 1.00 68.36 423 PHE B O 1
ATOM 6328 N N . LYS B 1 423 ? 50.069 -7.438 -20.010 1.00 68.43 424 LYS B N 1
ATOM 6329 C CA . LYS B 1 423 ? 50.083 -6.287 -19.127 1.00 70.27 424 LYS B CA 1
ATOM 6330 C C . LYS B 1 423 ? 49.005 -6.493 -18.078 1.00 68.18 424 LYS B C 1
ATOM 6331 O O . LYS B 1 423 ? 47.891 -6.906 -18.400 1.00 65.76 424 LYS B O 1
ATOM 6337 N N . TYR B 1 424 ? 49.344 -6.227 -16.823 1.00 69.54 425 TYR B N 1
ATOM 6338 C CA . TYR B 1 424 ? 48.375 -6.334 -15.749 1.00 68.19 425 TYR B CA 1
ATOM 6339 C C . TYR B 1 424 ? 47.873 -4.955 -15.352 1.00 69.66 425 TYR B C 1
ATOM 6340 O O . TYR B 1 424 ? 48.659 -4.093 -14.957 1.00 72.93 425 TYR B O 1
ATOM 6349 N N . LEU B 1 425 ? 46.563 -4.753 -15.460 1.00 67.58 426 LEU B N 1
ATOM 6350 C CA . LEU B 1 425 ? 45.953 -3.486 -15.079 1.00 68.80 426 LEU B CA 1
ATOM 6351 C C . LEU B 1 425 ? 45.282 -3.590 -13.709 1.00 68.85 426 LEU B C 1
ATOM 6352 O O . LEU B 1 425 ? 44.351 -4.374 -13.518 1.00 66.80 426 LEU B O 1
ATOM 6357 N N . ARG B 1 426 ? 45.777 -2.799 -12.760 1.00 71.70 427 ARG B N 1
ATOM 6358 C CA . ARG B 1 426 ? 45.204 -2.718 -11.418 1.00 72.61 427 ARG B CA 1
ATOM 6359 C C . ARG B 1 426 ? 44.007 -1.776 -11.389 1.00 72.25 427 ARG B C 1
ATOM 6360 O O . ARG B 1 426 ? 44.035 -0.711 -12.009 1.00 73.29 427 ARG B O 1
ATOM 6368 N N . PHE B 1 427 ? 42.964 -2.174 -10.663 1.00 71.09 428 PHE B N 1
ATOM 6369 C CA . PHE B 1 427 ? 41.716 -1.409 -10.578 1.00 70.60 428 PHE B CA 1
ATOM 6370 C C . PHE B 1 427 ? 41.594 -0.628 -9.273 1.00 73.53 428 PHE B C 1
ATOM 6371 O O . PHE B 1 427 ? 40.817 0.323 -9.185 1.00 74.54 428 PHE B O 1
ATOM 6379 N N . TYR B 1 428 ? 42.362 -1.037 -8.266 1.00 75.21 429 TYR B N 1
ATOM 6380 C CA . TYR B 1 428 ? 42.319 -0.413 -6.945 1.00 78.48 429 TYR B CA 1
ATOM 6381 C C . TYR B 1 428 ? 43.704 -0.369 -6.300 1.00 81.89 429 TYR B C 1
ATOM 6382 O O . TYR B 1 428 ? 44.648 -1.008 -6.767 1.00 81.23 429 TYR B O 1
#

Organism: Methanocaldococcus jannaschii (strain ATCC 43067 / DSM 2661 / JAL-1 / JCM 10045 / NBRC 100440) (NCBI:txid243232)

Secondary structure (DSSP, 8-state):
-TTHHHHHHHHHHHHHHHHHTSEE--TT-----HHHHHHHHT-------SHHHHHHHHHHHHHHHHHT-SEEE---SSHHHHHHHHHHHH--SS--EEE--TTTT--GGGSTTSSTTTS---EEEPPEETTTTEE-HHHHHHHHHHH--SEEEE--SS-SS---HHHHHHHHHHHT-EEEEE-TTTHHHHHTT-S--GGGTT-SEEEEETTSSS-S-S-EEEEE-HHHHHHHHHH--SSTTS---TTHHHHHHHHHHHHHHHHHHHHHHHHHHHHHHHHHHHTTT--BS-GGGTS-SSSEEEEESTT-TTT-S-HHHHHHHHHHTTEE-EEE--TT-S-SS-SS-SEEEEE-HHHHHTT--HHHHHHHHHHHHHHHTS---HHHHHHHHHHHHHT--B--SSSS--BTT------/--SHHHHHHHHHHHHHHHHHHTSEE--TT-----HHHHHHSSS-----HHHHHHHHHHHHHHHHHHT-SEEE---SSHHHHHHHHHHS------HHHH---------EETTTTEE-TTTTHHHHHTT--SEEE---SS--S---STTTTTTHHHHT-EEEEE-TTTHHHHHTT-S--GGGTT-SEEE-BSSSSS-S-S-B-EEE-SSS---GGGSS---SSSS--SHHHHHHHHHHHHHHHTHHHHHHHHHHHHHHHHHHHHHTT--BS-TTTTS-SSSEEEEESTT-TTT-S-HHHHHHHHHHTTEE-EEE--TT-SSS--SS-SEEEEE-HHHHHTT--HHHHHHHHHHHHHHHTS---HHHHHHHHHHHHHT--B--SSS---BTTPPPP--

Nearest PDB structures (foldseek):
  4bhd-assembly1_A  TM=1.002E+00  e=5.779E-85  Methanocaldococcus jannaschii
  4uqv-assembly6_I  TM=9.846E-01  e=6.286E-70  Methanocaldococcus jannaschii
  4uqv-assembly5_H  TM=9.795E-01  e=1.509E-68  Methanocaldococcus jannaschii
  4bhd-assembly1_B  TM=9.893E-01  e=6.393E-67  Methanocaldococcus jannaschii
  4uqv-assembly3_D  TM=9.815E-01  e=1.194E-66  Methanocaldococcus jannaschii

Solvent-accessible surface area: 29971 Å² total; per-residue (Å²): 99,71,106,18,10,102,74,3,14,61,10,0,36,122,6,19,72,33,20,44,36,1,0,8,0,10,0,9,49,8,4,4,0,4,4,0,4,4,1,2,3,10,10,22,29,22,116,7,17,107,42,25,78,80,8,14,78,40,0,44,98,17,0,60,81,14,7,131,10,109,26,1,7,2,23,2,24,10,1,14,35,0,2,55,4,0,4,62,15,23,12,143,102,51,18,66,5,0,0,2,12,48,54,22,5,5,16,68,1,0,44,122,109,12,1,1,22,60,40,5,90,106,9,16,56,0,26,34,47,64,148,55,4,23,9,52,20,124,35,0,46,122,45,0,88,112,66,124,1,97,0,0,0,0,0,7,26,12,2,4,6,43,10,19,2,62,73,0,79,125,8,0,93,140,21,49,6,43,2,0,0,7,0,10,6,0,0,0,0,14,5,0,126,54,16,25,54,0,32,125,51,17,7,38,0,2,0,0,0,2,31,4,0,2,1,4,6,37,8,2,3,0,0,2,38,142,125,2,16,121,78,0,70,91,51,12,52,23,2,84,141,34,19,36,23,12,12,8,9,6,0,8,0,3,0,2,0,0,2,37,82,50,0,83,53,0,0,89,22,0,28,94,0,0,40,19,0,0,94,6,0,89,128,52,25,5,60,3,17,14,90,119,53,68,11,0,64,0,0,0,1,5,4,8,3,137,57,5,116,85,1,137,38,46,3,21,91,0,17,144,55,2,52,86,0,2,1,14,14,22,86,35,51,1,20,106,20,146,85,97,133,33,129,109,12,17,0,3,11,0,0,0,0,12,0,0,0,1,10,3,76,50,147,23,0,88,77,0,0,68,18,4,52,46,3,0,41,76,121,59,134,24,86,138,0,76,95,67,0,50,126,23,1,104,139,45,19,47,2,69,34,14,72,14,166,15,47,0,13,78,34,24,132,2,115,164,45,69,112,19,8,90,79,1,15,59,12,11,31,116,11,2,77,18,2,49,38,1,0,12,0,6,0,32,11,2,2,1,0,3,2,0,3,4,0,4,4,3,18,10,64,29,56,164,51,17,96,90,1,31,82,35,0,46,105,10,0,73,88,10,5,90,9,97,23,2,6,2,55,5,50,14,6,39,48,0,18,49,5,4,87,89,18,72,152,161,23,19,31,53,43,26,0,15,62,75,66,146,101,105,11,27,37,64,61,140,76,1,28,4,50,51,116,46,0,55,143,86,8,98,119,107,165,37,128,30,2,12,0,2,2,24,12,1,5,6,42,10,17,1,45,71,0,98,126,6,3,104,152,52,40,10,40,4,1,0,7,0,3,7,0,0,0,0,10,4,2,126,60,15,20,50,0,17,121,56,16,2,50,8,1,0,0,2,2,16,17,0,1,0,2,5,22,6,1,3,0,0,7,31,128,138,125,34,60,93,8,52,60,124,29,63,71,10,116,92,11,22,38,18,18,8,7,3,0,0,7,0,3,0,3,0,0,2,26,85,54,0,100,53,0,0,114,28,0,23,102,0,0,38,13,0,0,83,7,0,89,134,52,28,6,52,2,18,12,87,121,57,61,8,0,62,0,0,0,0,0,3,3,7,122,60,5,122,91,0,137,45,41,3,23,84,0,14,118,58,2,35,75,0,6,0,3,3,19,88,22,48,1,25,105,37,68,122,101,103,30,111,100,8,8,0,4,15,0,0,0,0,9,2,0,0,2,9,6,83,62,162,27,0,87,74,0,0,59,16,4,56,43,4,0,38,81,121,61,143,26,79,142,0,51,103,57,0,52,119,18,2,104,136,44,25,52,0,52,27,6,60,16,115,21,58,0,3,68,38,32,129,3,109

CATH classification: 3.40.640.10 (+1 more: 3.90.1150.10)